Protein AF-A0A1F5NU92-F1 (afdb_monomer_lite)

Sequence (1250 aa):
MLLPKAKLKGVLAGLFALAILAWTFSSATGQTTAALSIQGDHFALNGEAKFLVLAGYFDGLDAGNVGADLDYLKSKGIDGVRVFPNWWDYSNGNFTGNERTVIDRGGGVRANRLDKLKQIAETAASKGMIVDVSFTRETVTGACTNSRPGGGSLSVMCETQYKNGVASVAAALKDNANVFYDLQNEFDGDLTRLAPSHVTDLRNRIKAADADAIISVSTASQANSGSIAAGQAQSFSLDIANVHSTAEENANRIAAIVSSAKSAGKPVYLGEPYHTDYIDDNAATSSELVRFVTEAKRAGAAAFTFHFSGSFSLDGRSLQASLGSVEQGFLNSFQASLGQIAWGIAGTGGGGGGGARVISGIVPSSAQVGATVVIRGSNLSATVQIFNSAGARSTYLGSTNASATETQFTVPADLPAGNYTIKVGPTLTDVSNAFGFVVAGTGDGDGGGAATVIARKDLGAGVFPDVTFYMGRWWVAVQQDRLLNLYSFAADLTDQKTEVSWPYNEGLAFPRLTVHENILWLAYRSDNLGGDWVRLWRLDTGAVENLGGGFGNDPVAAGFGFVTWQMDGRVRRRLLTGGPVQAIRNAMPTGISRVLPSGNVKMVDEEKYLVDGHARPWLAGSLTVAERADRGVAGFFGNNYTAPVFSLWTDSETFTPHAASNGADLYAIATWSPRSSGDTVRLATVRWSGGEDGGGGSGGDGDEGGGGGDIPPTDLVCDPLPLDDLDALAECNFWSLLAPSDFYEPPAWENPATPINFSLTGTSGIGPAYNPDLNQVLIAAHTKAGSDDLVGGVFVSADDLSLIGPVFKIDQGPIDRFAGNPKAAYSPDDNKFLIAWIDERAGDNRAHVYGRFINPDGTGSGNDFAIVTEADVFLESLIYDANNKKFVVGFSEPPGKIALKTINAAGAVSAKILAADQFGWQGHSSLAYNDSLNEYWVTYIAILSGSDTAQEDNRAFLSRVNAATLQKVGQPLQLSETRIGRNAISYTQIAYSSSDAAALAVWMERGRQEGTGIFGKSISNDISLSAELEILTPNVEPSSDQFLSPALNFNPLTGTFFLSALDNNGGVMLVELDASGYVYEIKQQLSPPAVSITPWERIFSKLIKKVLAAAYGNFNPTNVGTANGAAVLASKNYESVVATNFQSAFAQSQTPPGVNPPGGPPPPIDASELGKLISQIYTWALAAASILALLMLVLGGYLYMTAGGNAQQSGKGASFILSAIVGLCLLFGSYLILKTINPDLVNFTVRTSR

Foldseek 3Di:
DDDDPPCVVVVVVVVVVVVVVVVVVVPPPDQPFWAWAFDFQAIATVNHTDAAEEAEQAVVLLAQDLLVLLVLLVVLVHAEYEYEQLAFDCPPNDTDQDPLHQAALQLDGDVSSLVSVVVNLRSSRSSNHAYEHEYFFLSHFYDDWQFAVVTDIGRTRDLVSLLSNLLVSLLSCLVSSRYAYASWEQCVDGGRHDDLVSLLSSVVSNCVSHVRHAYAHEHDADPQQLLVLLVSCQSSVGQESEYEHELVCLLFPLLVSLLNNCNNSHAYEHPHHYEQPDDDDDRDALVSLLVSSLSCQQSQHRYYYPYYPLNSDCNSNRSVVSDDPRRVSNSNPNVVSNVVRHGNDDPLDDDADQDAWAQPDKVPLEEAQFDKIKGFTAQFDQKKWKADPVRDIDIDGFDADPRNGITIDGRHPVDDFDKIWIWTAPDPVRIHDTDIHTHDDDDDDDDDFAWAFLEKDWPAFWDQKAWEDAPQWIWIFTGDDQWTWIWTAHLRRHPIDGPDIDGAHDDDWNWEWDAFQSWIKIWTWGCVPHAGWIWIAIDPVRDIDTPGHADAPQQWYDDLQKIWGQHPQFIWMDGSVDDDIDGPGRGNARHWQYAFNVRDTDGLQQCQPQAPQFGQWEDAAQKIWTAHPQAWIFIDGRSDRVHGSDTDPSVAHWDNWYKYDPLDQKMKIWIFGPPVGRNMIMIIIIGTPDDHPDPDDDDDDDGDYDYDDDDDDDDDDDDDAPPPDPVSNVVYDDDPDDDDDDDDDDDDQPDLADWDWDQFFLFPAWAWEADFVQQKIKIWTWGDDVPAIFIKIWIAHQPFRHTPDDIDTFADDGFPDFDATKHWYAQPVLQWMKIKGWTAHDPRDFIFIKIFIAHPNRDTPDHIDGQGPAGPKYFQHWYADNVVQWIKTWIADPQAWIWIWTAHPVRDIDDIQTQDDPARHKDLKEWEQLNPQQKIKMKIKGFHDPPPPQWGFIFIWIWIARNVVSHTDDDIDTWDDTDTRFFPKHHKYWYDQPPQQWIWIWIWGARPDQAIFIKTWIQHPVRDIDDIGGQGDQPDPVHARYWAQWAWYAANLLSWIWIWTAGLQGFIKIWTHHSHSNTPDIDGNHHFPDDDDDPVCVVVVVVVSVVNSVVFDDWNWYWDAGLFGIKIWTQTPSGTITIDRDGDPRRDDDDDDDDDDDDDDDDDDDPLVVLVVVLVVLVVVLVVLLVVLVVLLVVLVVQLVPCPPVPVSVVSSVVSPVVSVVSVCVSVVVQVVLCVVPVVSNVSDDDDDD

Radius of gyration: 39.37 Å; chains: 1; bounding box: 136×90×89 Å

InterPro domains:
  IPR001547 Glycoside hydrolase, family 5 [PF00150] (68-293)
  IPR013783 Immunoglobulin-like fold [G3DSA:2.60.40.10] (358-435)
  IPR017853 Glycoside hydrolase superfamily [SSF51445] (35-306)
  IPR043993 Type IV secretion system pilin [PF18895] (1168-1233)

Structure (mmCIF, N/CA/C/O backbone):
data_AF-A0A1F5NU92-F1
#
_entry.id   AF-A0A1F5NU92-F1
#
loop_
_atom_site.group_PDB
_atom_site.id
_atom_site.type_symbol
_atom_site.label_atom_id
_atom_site.label_alt_id
_atom_site.label_comp_id
_atom_site.label_asym_id
_atom_site.label_entity_id
_atom_site.label_seq_id
_atom_site.pdbx_PDB_ins_code
_atom_site.Cartn_x
_atom_site.Cartn_y
_atom_site.Cartn_z
_atom_site.occupancy
_atom_site.B_iso_or_equiv
_atom_site.auth_seq_id
_atom_site.auth_comp_id
_atom_site.auth_asym_id
_atom_site.auth_atom_id
_atom_site.pdbx_PDB_model_num
ATOM 1 N N . MET A 1 1 ? -85.418 -16.723 -8.162 1.00 38.03 1 MET A N 1
ATOM 2 C CA . MET A 1 1 ? -85.457 -17.415 -6.849 1.00 38.03 1 MET A CA 1
ATOM 3 C C . MET A 1 1 ? -85.042 -16.424 -5.762 1.00 38.03 1 MET A C 1
ATOM 5 O O . MET A 1 1 ? -84.378 -15.453 -6.107 1.00 38.03 1 MET A O 1
ATOM 9 N N . LEU A 1 2 ? -85.492 -16.572 -4.510 1.00 33.00 2 LEU A N 1
ATOM 10 C CA . LEU A 1 2 ? -85.567 -15.454 -3.549 1.00 33.00 2 LEU A CA 1
ATOM 11 C C . LEU A 1 2 ? -84.755 -15.654 -2.254 1.00 33.00 2 LEU A C 1
ATOM 13 O O . LEU A 1 2 ? -85.016 -16.600 -1.524 1.00 33.00 2 LEU A O 1
ATOM 17 N N . LEU A 1 3 ? -83.948 -14.628 -1.927 1.00 30.08 3 LEU A N 1
ATOM 18 C CA . LEU A 1 3 ? -83.549 -14.183 -0.571 1.00 30.08 3 LEU A CA 1
ATOM 19 C C . LEU A 1 3 ? -82.649 -15.124 0.281 1.00 30.08 3 LEU A C 1
ATOM 21 O O . LEU A 1 3 ? -82.515 -16.299 -0.040 1.00 30.08 3 LEU A O 1
ATOM 25 N N . PRO A 1 4 ? -81.994 -14.619 1.362 1.00 40.25 4 PRO A N 1
ATOM 26 C CA . PRO A 1 4 ? -82.014 -13.251 1.903 1.00 40.25 4 PRO A CA 1
ATOM 27 C C . PRO A 1 4 ? -80.692 -12.460 1.775 1.00 40.25 4 PRO A C 1
ATOM 29 O O . PRO A 1 4 ? -79.593 -12.979 1.950 1.00 40.25 4 PRO A O 1
ATOM 32 N N . LYS A 1 5 ? -80.803 -11.137 1.576 1.00 37.72 5 LYS A N 1
ATOM 33 C CA . LYS A 1 5 ? -79.682 -10.184 1.384 1.00 37.72 5 LYS A CA 1
ATOM 34 C C . LYS A 1 5 ? -78.864 -9.859 2.661 1.00 37.72 5 LYS A C 1
ATOM 36 O O . LYS A 1 5 ? -78.242 -8.803 2.735 1.00 37.72 5 LYS A O 1
ATOM 41 N N . ALA A 1 6 ? -78.871 -10.723 3.677 1.00 36.25 6 ALA A N 1
ATOM 42 C CA . ALA A 1 6 ? -78.354 -10.399 5.013 1.00 36.25 6 ALA A CA 1
ATOM 43 C C . ALA A 1 6 ? -76.817 -10.467 5.139 1.00 36.25 6 ALA A C 1
ATOM 45 O O . ALA A 1 6 ? -76.218 -9.597 5.765 1.00 36.25 6 ALA A O 1
ATOM 46 N N . LYS A 1 7 ? -76.156 -11.471 4.541 1.00 36.94 7 LYS A N 1
ATOM 47 C CA . LYS A 1 7 ? -74.714 -11.715 4.776 1.00 36.94 7 LYS A CA 1
ATOM 48 C C . LYS A 1 7 ? -73.758 -10.868 3.924 1.00 36.94 7 LYS A C 1
ATOM 50 O O . LYS A 1 7 ? -72.628 -10.645 4.344 1.00 36.94 7 LYS A O 1
ATOM 55 N N . LEU A 1 8 ? -74.196 -10.341 2.775 1.00 36.84 8 LEU A N 1
ATOM 56 C CA . LEU A 1 8 ? -73.301 -9.616 1.857 1.00 36.84 8 LEU A CA 1
ATOM 57 C C . LEU A 1 8 ? -72.830 -8.256 2.411 1.00 36.84 8 LEU A C 1
ATOM 59 O O . LEU A 1 8 ? -71.722 -7.823 2.106 1.00 36.84 8 LEU A O 1
ATOM 63 N N . LYS A 1 9 ? -73.624 -7.609 3.280 1.00 34.50 9 LYS A N 1
ATOM 64 C CA . LYS A 1 9 ? -73.207 -6.371 3.962 1.00 34.50 9 LYS A CA 1
ATOM 65 C C . LYS A 1 9 ? -72.082 -6.595 4.980 1.00 34.50 9 LYS A C 1
ATOM 67 O O . LYS A 1 9 ? -71.268 -5.700 5.150 1.00 34.50 9 LYS A O 1
ATOM 72 N N . GLY A 1 10 ? -72.008 -7.767 5.618 1.00 35.59 10 GLY A N 1
ATOM 73 C CA . GLY A 1 10 ? -70.975 -8.060 6.619 1.00 35.59 10 GLY A CA 1
ATOM 74 C C . GLY A 1 10 ? -69.571 -8.166 6.020 1.00 35.59 10 GLY A C 1
ATOM 75 O O . GLY A 1 10 ? -68.629 -7.611 6.570 1.00 35.59 10 GLY A O 1
ATOM 76 N N . VAL A 1 11 ? -69.436 -8.818 4.860 1.00 41.94 11 VAL A N 1
ATOM 77 C CA . VAL A 1 11 ? -68.130 -9.023 4.204 1.00 41.94 11 VAL A CA 1
ATOM 78 C C . VAL A 1 11 ? -67.582 -7.717 3.616 1.00 41.94 11 VAL A C 1
ATOM 80 O O . VAL A 1 11 ? -66.415 -7.396 3.816 1.00 41.94 11 VAL A O 1
ATOM 83 N N . LEU A 1 12 ? -68.431 -6.919 2.957 1.00 38.25 12 LEU A N 1
ATOM 84 C CA . LEU A 1 12 ? -68.036 -5.608 2.427 1.00 38.25 12 LEU A CA 1
ATOM 85 C C . LEU A 1 12 ? -67.751 -4.582 3.535 1.00 38.25 12 LEU A C 1
ATOM 87 O O . LEU A 1 12 ? -66.802 -3.814 3.406 1.00 38.25 12 LEU A O 1
ATOM 91 N N . ALA A 1 13 ? -68.502 -4.604 4.644 1.00 37.59 13 ALA A N 1
ATOM 92 C CA . ALA A 1 13 ? -68.180 -3.789 5.815 1.00 37.59 13 ALA A CA 1
ATOM 93 C C . ALA A 1 13 ? -66.866 -4.229 6.481 1.00 37.59 13 ALA A C 1
ATOM 95 O O . ALA A 1 13 ? -66.087 -3.374 6.879 1.00 37.59 13 ALA A O 1
ATOM 96 N N . GLY A 1 14 ? -66.583 -5.536 6.554 1.00 36.84 14 GLY A N 1
ATOM 97 C CA . GLY A 1 14 ? -65.318 -6.057 7.083 1.00 36.84 14 GLY A CA 1
ATOM 98 C C . GLY A 1 14 ? -64.101 -5.634 6.256 1.00 36.84 14 GLY A C 1
ATOM 99 O O . GLY A 1 14 ? -63.097 -5.214 6.823 1.00 36.84 14 GLY A O 1
ATOM 100 N N . LEU A 1 15 ? -64.203 -5.672 4.923 1.00 39.50 15 LEU A N 1
ATOM 101 C CA . LEU A 1 15 ? -63.127 -5.229 4.029 1.00 39.50 15 LEU A CA 1
ATOM 102 C C . LEU A 1 15 ? -62.901 -3.709 4.085 1.00 39.50 15 LEU A C 1
ATOM 104 O O . LEU A 1 15 ? -61.753 -3.277 4.137 1.00 39.50 15 LEU A O 1
ATOM 108 N N . PHE A 1 16 ? -63.963 -2.897 4.162 1.00 38.12 16 PHE A N 1
ATOM 109 C CA . PHE A 1 16 ? -63.811 -1.451 4.383 1.00 38.12 16 PHE A CA 1
ATOM 110 C C . PHE A 1 16 ? -63.304 -1.114 5.793 1.00 38.12 16 PHE A C 1
ATOM 112 O O . PHE A 1 16 ? -62.511 -0.192 5.940 1.00 38.12 16 PHE A O 1
ATOM 119 N N . ALA A 1 17 ? -63.698 -1.867 6.824 1.00 37.91 17 ALA A N 1
ATOM 120 C CA . ALA A 1 17 ? -63.180 -1.685 8.179 1.00 37.91 17 ALA A CA 1
ATOM 121 C C . ALA A 1 17 ? -61.688 -2.043 8.276 1.00 37.91 17 ALA A C 1
ATOM 123 O O . ALA A 1 17 ? -60.946 -1.322 8.930 1.00 37.91 17 ALA A O 1
ATOM 124 N N . LEU A 1 18 ? -61.229 -3.094 7.587 1.00 38.69 18 LEU A N 1
ATOM 125 C CA . LEU A 1 18 ? -59.803 -3.426 7.484 1.00 38.69 18 LEU A CA 1
ATOM 126 C C . LEU A 1 18 ? -59.014 -2.370 6.699 1.00 38.69 18 LEU A C 1
ATOM 128 O O . LEU A 1 18 ? -57.937 -1.984 7.140 1.00 38.69 18 LEU A O 1
ATOM 132 N N . ALA A 1 19 ? -59.563 -1.850 5.596 1.00 39.00 19 ALA A N 1
ATOM 133 C CA . ALA A 1 19 ? -58.947 -0.745 4.858 1.00 39.00 19 ALA A CA 1
ATOM 134 C C . ALA A 1 19 ? -58.851 0.543 5.701 1.00 39.00 19 ALA A C 1
ATOM 136 O O . ALA A 1 19 ? -57.847 1.245 5.632 1.00 39.00 19 ALA A O 1
ATOM 137 N N . ILE A 1 20 ? -59.859 0.833 6.532 1.00 37.16 20 ILE A N 1
ATOM 138 C CA . ILE A 1 20 ? -59.847 1.988 7.439 1.00 37.16 20 ILE A CA 1
ATOM 139 C C . ILE A 1 20 ? -58.898 1.756 8.623 1.00 37.16 20 ILE A C 1
ATOM 141 O O . ILE A 1 20 ? -58.135 2.664 8.933 1.00 37.16 20 ILE A O 1
ATOM 145 N N . LEU A 1 21 ? -58.846 0.560 9.229 1.00 35.28 21 LEU A N 1
ATOM 146 C CA . LEU A 1 21 ? -57.849 0.246 10.267 1.00 35.28 21 LEU A CA 1
ATOM 147 C C . LEU A 1 21 ? -56.412 0.378 9.737 1.00 35.28 21 LEU A C 1
ATOM 149 O O . LEU A 1 21 ? -55.554 0.917 10.434 1.00 35.28 21 LEU A O 1
ATOM 153 N N . ALA A 1 22 ? -56.167 -0.050 8.495 1.00 35.72 22 ALA A N 1
ATOM 154 C CA . ALA A 1 22 ? -54.885 0.121 7.812 1.00 35.72 22 ALA A CA 1
ATOM 155 C C . ALA A 1 22 ? -54.538 1.591 7.493 1.00 35.72 22 ALA A C 1
ATOM 157 O O . ALA A 1 22 ? -53.385 1.884 7.198 1.00 35.72 22 ALA A O 1
ATOM 158 N N . TRP A 1 23 ? -55.501 2.518 7.576 1.00 28.88 23 TRP A N 1
ATOM 159 C CA . TRP A 1 23 ? -55.280 3.962 7.423 1.00 28.88 23 TRP A CA 1
ATOM 160 C C . TRP A 1 23 ? -55.192 4.696 8.773 1.00 28.88 23 TRP A C 1
ATOM 162 O O . TRP A 1 23 ? -54.398 5.622 8.9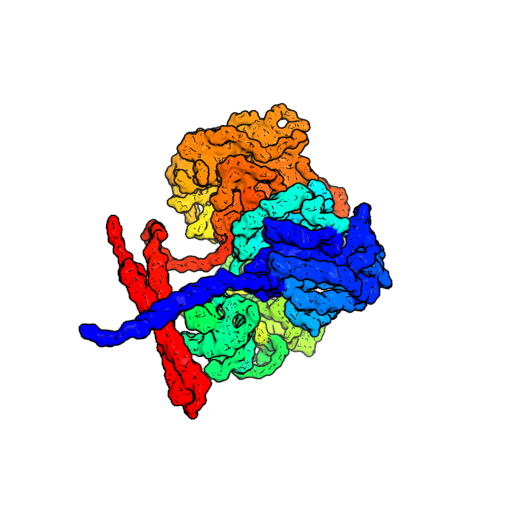27 1.00 28.88 23 TRP A O 1
ATOM 172 N N . THR A 1 24 ? -55.941 4.262 9.793 1.00 31.97 24 THR A N 1
ATOM 173 C CA . THR A 1 24 ? -55.919 4.887 11.131 1.00 31.97 24 THR A CA 1
ATOM 174 C C . THR A 1 24 ? -54.679 4.544 11.959 1.00 31.97 24 THR A C 1
ATOM 176 O O . THR A 1 24 ? -54.427 5.213 12.955 1.00 31.97 24 THR A O 1
ATOM 179 N N . PHE A 1 25 ? -53.872 3.558 11.554 1.00 35.47 25 PHE A N 1
ATOM 180 C CA . PHE A 1 25 ? -52.541 3.333 12.140 1.00 35.47 25 PHE A CA 1
ATOM 181 C C . PHE A 1 25 ? -51.429 4.207 11.530 1.00 35.47 25 PHE A C 1
ATOM 183 O O . PHE A 1 25 ? -50.314 4.207 12.042 1.00 35.47 25 PHE A O 1
ATOM 190 N N . SER A 1 26 ? -51.736 5.034 10.523 1.00 37.22 26 SER A N 1
ATOM 191 C CA . SER A 1 26 ? -50.822 6.051 9.970 1.00 37.22 26 SER A CA 1
ATOM 192 C C . SER A 1 26 ? -51.185 7.480 10.402 1.00 37.22 26 SER A C 1
ATOM 194 O O . SER A 1 26 ? -50.993 8.432 9.653 1.00 37.22 26 SER A O 1
ATOM 196 N N . SER A 1 27 ? -51.749 7.650 11.603 1.00 36.00 27 SER A N 1
ATOM 197 C CA . SER A 1 27 ? -51.990 8.976 12.209 1.00 36.00 27 SER A CA 1
ATOM 198 C C . SER A 1 27 ? -52.009 8.955 13.749 1.00 36.00 27 SER A C 1
ATOM 200 O O . SER A 1 27 ? -52.736 9.708 14.394 1.00 36.00 27 SER A O 1
ATOM 202 N N . ALA A 1 28 ? -51.154 8.123 14.352 1.00 30.98 28 ALA A N 1
ATOM 203 C CA . ALA A 1 28 ? -50.832 8.170 15.779 1.00 30.98 28 ALA A CA 1
ATOM 204 C C . ALA A 1 28 ? -49.391 8.671 15.986 1.00 30.98 28 ALA A C 1
ATOM 206 O O . ALA A 1 28 ? -48.494 7.897 16.310 1.00 30.98 28 ALA A O 1
ATOM 207 N N . THR A 1 29 ? -49.161 9.975 15.801 1.00 37.66 29 THR A N 1
ATOM 208 C CA . THR A 1 29 ? -47.882 10.630 16.132 1.00 37.66 29 THR A CA 1
ATOM 209 C C . THR A 1 29 ? -47.733 10.795 17.646 1.00 37.66 29 THR A C 1
ATOM 211 O O . THR A 1 29 ? -47.748 11.909 18.172 1.00 37.66 29 THR A O 1
ATOM 214 N N . GLY A 1 30 ? -47.593 9.681 18.364 1.00 34.56 30 GLY A N 1
ATOM 215 C CA . GLY A 1 30 ? -46.879 9.716 19.635 1.00 34.56 30 GLY A CA 1
ATOM 216 C C . GLY A 1 30 ? -45.428 10.085 19.338 1.00 34.56 30 GLY A C 1
ATOM 217 O O . GLY A 1 30 ? -44.825 9.481 18.452 1.00 34.56 30 GLY A O 1
ATOM 218 N N . GLN A 1 31 ? -44.873 11.084 20.029 1.00 40.94 31 GLN A N 1
ATOM 219 C CA . GLN A 1 31 ? -43.441 11.366 19.929 1.00 40.94 31 GLN A CA 1
ATOM 220 C C . GLN A 1 31 ? -42.677 10.145 20.442 1.00 40.94 31 GLN A C 1
ATOM 222 O O . GLN A 1 31 ? -42.622 9.899 21.645 1.00 40.94 31 GLN A O 1
ATOM 227 N N . THR A 1 32 ? -42.070 9.395 19.526 1.00 50.41 32 THR A N 1
ATOM 228 C CA . THR A 1 32 ? -40.971 8.492 19.853 1.00 50.41 32 THR A CA 1
ATOM 229 C C . THR A 1 32 ? -39.800 9.368 20.279 1.00 50.41 32 THR A C 1
ATOM 231 O O . THR A 1 32 ? -39.083 9.915 19.438 1.00 50.41 32 THR A O 1
ATOM 234 N N . THR A 1 33 ? -39.666 9.565 21.589 1.00 65.94 33 THR A N 1
ATOM 235 C CA . THR A 1 33 ? -38.483 10.160 22.216 1.00 65.94 33 THR A CA 1
ATOM 236 C C . THR A 1 33 ? -37.234 9.486 21.671 1.00 65.94 33 THR A C 1
ATOM 238 O O . THR A 1 33 ? -37.219 8.257 21.576 1.00 65.94 33 THR A O 1
ATOM 241 N N . ALA A 1 34 ? -36.215 10.272 21.318 1.00 79.56 34 ALA A N 1
ATOM 242 C CA . ALA A 1 34 ? -34.976 9.725 20.778 1.00 79.56 34 ALA A CA 1
ATOM 243 C C . ALA A 1 34 ? -34.422 8.609 21.685 1.00 79.56 34 ALA A C 1
ATOM 245 O O . ALA A 1 34 ? -34.300 8.796 22.895 1.00 79.56 34 ALA A O 1
ATOM 246 N N . ALA A 1 35 ? -34.096 7.466 21.090 1.00 87.44 35 ALA A N 1
ATOM 247 C CA . ALA A 1 35 ? -33.444 6.349 21.759 1.00 87.44 35 ALA A CA 1
ATOM 248 C C . ALA A 1 35 ? -32.201 5.954 20.957 1.00 87.44 35 ALA A C 1
ATOM 250 O O . ALA A 1 35 ? -32.307 5.566 19.792 1.00 87.44 35 ALA A O 1
ATOM 251 N N . LEU A 1 36 ? -31.028 6.087 21.568 1.00 94.56 36 LEU A N 1
ATOM 252 C CA . LEU A 1 36 ? -29.756 5.650 21.019 1.00 94.56 36 LEU A CA 1
ATOM 253 C C . LEU A 1 36 ? -29.513 4.189 21.407 1.00 94.56 36 LEU A C 1
ATOM 255 O O . LEU A 1 36 ? -29.815 3.752 22.513 1.00 94.56 36 LEU A O 1
ATOM 259 N N . SER A 1 37 ? -28.962 3.429 20.473 1.00 93.88 37 SER A N 1
ATOM 260 C CA . SER A 1 37 ? -28.581 2.032 20.648 1.00 93.88 37 SER A CA 1
ATOM 261 C C . SER A 1 37 ? -27.378 1.718 19.759 1.00 93.88 37 SER A C 1
ATOM 263 O O . SER A 1 37 ? -27.001 2.526 18.905 1.00 93.88 37 SER A O 1
ATOM 265 N N . ILE A 1 38 ? -26.766 0.552 19.952 1.00 93.56 38 ILE A N 1
ATOM 266 C CA . ILE A 1 38 ? -25.633 0.082 19.149 1.00 93.56 38 ILE A CA 1
ATOM 267 C C . ILE A 1 38 ? -26.039 -1.188 18.404 1.00 93.56 38 ILE A C 1
ATOM 269 O O . ILE A 1 38 ? -26.619 -2.105 18.986 1.00 93.56 38 ILE A O 1
ATOM 273 N N . GLN A 1 39 ? -25.727 -1.236 17.111 1.00 88.56 39 GLN A N 1
ATOM 274 C CA . GLN A 1 39 ? -25.962 -2.373 16.226 1.00 88.56 39 GLN A CA 1
ATOM 275 C C . GLN A 1 39 ? -24.635 -2.724 15.543 1.00 88.56 39 GLN A C 1
ATOM 277 O O . GLN A 1 39 ? -24.264 -2.135 14.532 1.00 88.56 39 GLN A O 1
ATOM 282 N N . GLY A 1 40 ? -23.881 -3.655 16.135 1.00 87.44 40 GLY A N 1
ATOM 283 C CA . GLY A 1 40 ? -22.521 -3.974 15.689 1.00 87.44 40 GLY A CA 1
ATOM 284 C C . GLY A 1 40 ? -21.568 -2.793 15.895 1.00 87.44 40 GLY A C 1
ATOM 285 O O . GLY A 1 40 ? -21.466 -2.260 16.996 1.00 87.44 40 GLY A O 1
ATOM 286 N N . ASP A 1 41 ? -20.891 -2.374 14.830 1.00 87.06 41 ASP A N 1
ATOM 287 C CA . ASP A 1 41 ? -20.023 -1.193 14.771 1.00 87.06 41 ASP A CA 1
ATOM 288 C C . ASP A 1 41 ? -20.764 0.093 14.340 1.00 87.06 41 ASP A C 1
ATOM 290 O O . ASP A 1 41 ? -20.130 1.089 13.998 1.00 87.06 41 ASP A O 1
ATOM 294 N N . HIS A 1 42 ? -22.101 0.091 14.349 1.00 88.81 42 HIS A N 1
ATOM 295 C CA . HIS A 1 42 ? -22.941 1.225 13.955 1.00 88.81 42 HIS A CA 1
ATOM 296 C C . HIS A 1 42 ? -23.778 1.739 15.143 1.00 88.81 42 HIS A C 1
ATOM 298 O O . HIS A 1 42 ? -24.272 0.958 15.962 1.00 88.81 42 HIS A O 1
ATOM 304 N N . PHE A 1 43 ? -23.999 3.056 15.219 1.00 93.88 43 PHE A N 1
ATOM 305 C CA . PHE A 1 43 ? -25.062 3.617 16.059 1.00 93.88 43 PHE A CA 1
ATOM 306 C C . PHE A 1 43 ? -26.420 3.431 15.383 1.00 93.88 43 PHE A C 1
ATOM 308 O O . PHE A 1 43 ? -26.536 3.553 14.162 1.00 93.88 43 PHE A O 1
ATOM 315 N N . ALA A 1 44 ? -27.457 3.197 16.184 1.00 91.00 44 ALA A N 1
ATOM 316 C CA . ALA A 1 44 ? -28.835 3.150 15.724 1.00 91.00 44 ALA A CA 1
ATOM 317 C C . ALA A 1 44 ? -29.737 4.059 16.563 1.00 91.00 44 ALA A C 1
ATOM 319 O O . ALA A 1 44 ? -29.834 3.918 17.784 1.00 91.00 44 ALA A O 1
ATOM 320 N N . LEU A 1 45 ? -30.409 4.985 15.881 1.00 91.25 45 LEU A N 1
ATOM 321 C CA . LEU A 1 45 ? -31.310 5.977 16.452 1.00 91.25 45 LEU A CA 1
ATOM 322 C C . LEU A 1 45 ? -32.752 5.528 16.204 1.00 91.25 45 LEU A C 1
ATOM 324 O O . LEU A 1 45 ? -33.153 5.297 15.067 1.00 91.25 45 LEU A O 1
ATOM 328 N N . ASN A 1 46 ? -33.529 5.367 17.273 1.00 88.06 46 ASN A N 1
ATOM 329 C CA . ASN A 1 46 ? -34.885 4.802 17.256 1.00 88.06 46 ASN A CA 1
ATOM 330 C C . ASN A 1 46 ? -34.966 3.395 16.619 1.00 88.06 46 ASN A C 1
ATOM 332 O O . ASN A 1 46 ? -36.021 2.983 16.141 1.00 88.06 46 ASN A O 1
ATOM 336 N N . GLY A 1 47 ? -33.853 2.653 16.629 1.00 85.06 47 GLY A N 1
ATOM 337 C CA . GLY A 1 47 ? -33.719 1.324 16.026 1.00 85.06 47 GLY A CA 1
ATOM 338 C C . GLY A 1 47 ? -33.225 1.311 14.574 1.00 85.06 47 GLY A C 1
ATOM 339 O O . GLY A 1 47 ? -32.848 0.243 14.095 1.00 85.06 47 GLY A O 1
ATOM 340 N N . GLU A 1 48 ? -33.152 2.458 13.893 1.00 88.06 48 GLU A N 1
ATOM 341 C CA . GLU A 1 48 ? -32.563 2.570 12.553 1.00 88.06 48 GLU A CA 1
ATOM 342 C C . GLU A 1 48 ? -31.072 2.911 12.652 1.00 88.06 48 GLU A C 1
ATOM 344 O O . GLU A 1 48 ? -30.700 3.921 13.254 1.00 88.06 48 GLU A O 1
ATOM 349 N N . ALA A 1 49 ? -30.204 2.086 12.058 1.00 90.75 49 ALA A N 1
ATOM 350 C CA . ALA A 1 49 ? -28.779 2.388 11.958 1.00 90.75 49 ALA A CA 1
ATOM 351 C C . ALA A 1 49 ? -28.572 3.720 11.213 1.00 90.75 49 ALA A C 1
ATOM 353 O O . ALA A 1 49 ? -29.056 3.883 10.090 1.00 90.75 49 ALA A O 1
ATOM 354 N N . LYS A 1 50 ? -27.832 4.667 11.806 1.00 92.44 50 LYS A N 1
ATOM 355 C CA . LYS A 1 50 ? -27.577 5.981 11.197 1.00 92.44 50 LYS A CA 1
ATOM 356 C C . LYS A 1 50 ? -26.192 6.542 11.538 1.00 92.44 50 LYS A C 1
ATOM 358 O O . LYS A 1 50 ? -25.813 6.577 12.703 1.00 92.44 50 LYS A O 1
ATOM 363 N N . PHE A 1 51 ? -25.487 7.059 10.526 1.00 96.00 51 PHE A N 1
ATOM 364 C CA . PHE A 1 51 ? -24.298 7.895 10.713 1.00 96.00 51 PHE A CA 1
ATOM 365 C C . PHE A 1 51 ? -24.700 9.224 11.357 1.00 96.00 51 PHE A C 1
ATOM 367 O O . PHE A 1 51 ? -25.448 9.994 10.745 1.00 96.00 51 PHE A O 1
ATOM 374 N N . LEU A 1 52 ? -24.230 9.486 12.575 1.00 96.69 52 LEU A N 1
ATOM 375 C CA . LEU A 1 52 ? -24.652 10.654 13.349 1.00 96.69 52 LEU A CA 1
ATOM 376 C C . LEU A 1 52 ? -23.636 11.791 13.219 1.00 96.69 52 LEU A C 1
ATOM 378 O O . LEU A 1 52 ? -22.482 11.649 13.620 1.00 96.69 52 LEU A O 1
ATOM 382 N N . VAL A 1 53 ? -24.077 12.942 12.707 1.00 97.38 53 VAL A N 1
ATOM 383 C CA . VAL A 1 53 ? -23.288 14.181 12.773 1.00 97.38 53 VAL A CA 1
ATOM 384 C C . VAL A 1 53 ? -23.728 14.963 14.002 1.00 97.38 53 VAL A C 1
ATOM 386 O O . VAL A 1 53 ? -24.871 15.420 14.071 1.00 97.38 53 VAL A O 1
ATOM 389 N N . LEU A 1 54 ? -22.840 15.094 14.982 1.00 97.62 54 LEU A N 1
ATOM 390 C CA . LEU A 1 54 ? -23.049 15.914 16.173 1.00 97.62 54 LEU A CA 1
ATOM 391 C C . LEU A 1 54 ? -22.474 17.315 15.933 1.00 97.62 54 LEU A C 1
ATOM 393 O O . LEU A 1 54 ? -21.666 17.513 15.029 1.00 97.62 54 LEU A O 1
ATOM 397 N N . ALA A 1 55 ? -22.869 18.289 16.747 1.00 95.38 55 ALA A N 1
ATOM 398 C CA . ALA A 1 55 ? -22.218 19.595 16.805 1.00 95.38 55 ALA A CA 1
ATOM 399 C C . ALA A 1 55 ? -21.597 19.846 18.183 1.00 95.38 55 ALA A C 1
ATOM 401 O O . ALA A 1 55 ? -22.143 19.433 19.210 1.00 95.38 55 ALA A O 1
ATOM 402 N N . GLY A 1 56 ? -20.485 20.578 18.198 1.00 93.25 56 GLY A N 1
ATOM 403 C CA . GLY A 1 56 ? -19.938 21.171 19.410 1.00 93.25 56 GLY A CA 1
ATOM 404 C C . GLY A 1 56 ? -20.969 22.066 20.101 1.00 93.25 56 GLY A C 1
ATOM 405 O O . GLY A 1 56 ? -21.552 22.963 19.488 1.00 93.25 56 GLY A O 1
ATOM 406 N N . TYR A 1 57 ? -21.220 21.791 21.377 1.00 94.25 57 TYR A N 1
ATOM 407 C CA . TYR A 1 57 ? -22.098 22.571 22.248 1.00 94.25 57 TYR A CA 1
ATOM 408 C C . TYR A 1 57 ? -21.521 22.553 23.672 1.00 94.25 57 TYR A C 1
ATOM 410 O O . TYR A 1 57 ? -22.230 22.329 24.654 1.00 94.25 57 TYR A O 1
ATOM 418 N N . PHE A 1 58 ? -20.197 22.733 23.761 1.00 90.88 58 PHE A N 1
ATOM 419 C CA . PHE A 1 58 ? -19.386 22.492 24.959 1.00 90.88 58 PHE A CA 1
ATOM 420 C C . PHE A 1 58 ? -19.883 23.323 26.148 1.00 90.88 58 PHE A C 1
ATOM 422 O O . PHE A 1 58 ? -20.211 22.755 27.190 1.00 90.88 58 PHE A O 1
ATOM 429 N N . ASP A 1 59 ? -20.091 24.630 25.937 1.00 89.38 59 ASP A N 1
ATOM 430 C CA . ASP A 1 59 ? -20.712 25.557 26.897 1.00 89.38 59 ASP A CA 1
ATOM 431 C C . ASP A 1 59 ? -22.262 25.579 26.830 1.00 89.38 59 ASP A C 1
ATOM 433 O O . ASP A 1 59 ? -22.930 26.548 27.194 1.00 89.38 59 ASP A O 1
ATOM 437 N N . GLY A 1 60 ? -22.893 24.495 26.364 1.00 90.88 60 GLY A N 1
ATOM 438 C CA . GLY A 1 60 ? -24.352 24.389 26.207 1.00 90.88 60 GLY A CA 1
ATOM 439 C C . GLY A 1 60 ? -25.151 24.607 27.502 1.00 90.88 60 GLY A C 1
ATOM 440 O O . GLY A 1 60 ? -26.338 24.944 27.466 1.00 90.88 60 GLY A O 1
ATOM 441 N N . LEU A 1 61 ? -24.503 24.470 28.663 1.00 91.75 61 LEU A N 1
ATOM 442 C CA . LEU A 1 61 ? -25.092 24.772 29.969 1.00 91.75 61 LEU A CA 1
ATOM 443 C C . LEU A 1 61 ? -25.309 26.274 30.213 1.00 91.75 61 LEU A C 1
ATOM 445 O O . LEU A 1 61 ? -26.197 26.619 30.992 1.00 91.75 61 LEU A O 1
ATOM 449 N N . ASP A 1 62 ? -24.575 27.160 29.538 1.00 88.88 62 ASP A N 1
ATOM 450 C CA . ASP A 1 62 ? -24.787 28.614 29.602 1.00 88.88 62 ASP A CA 1
ATOM 451 C C . ASP A 1 62 ? -25.483 29.184 28.363 1.00 88.88 62 ASP A C 1
ATOM 453 O O . ASP A 1 62 ? -25.732 30.387 28.282 1.00 88.88 62 ASP A O 1
ATOM 457 N N . ALA A 1 63 ? -25.922 28.324 27.441 1.00 89.12 63 ALA A N 1
ATOM 458 C CA . ALA A 1 63 ? -26.757 28.720 26.316 1.00 89.12 63 ALA A CA 1
ATOM 459 C C . ALA A 1 63 ? -28.079 29.372 26.764 1.00 89.12 63 ALA A C 1
ATOM 461 O O . ALA A 1 63 ? -28.876 28.782 27.515 1.00 89.12 63 ALA A O 1
ATOM 462 N N . GLY A 1 64 ? -28.345 30.573 26.237 1.00 85.94 64 GLY A N 1
ATOM 463 C CA . GLY A 1 64 ? -29.516 31.376 26.597 1.00 85.94 64 GLY A CA 1
ATOM 464 C C . GLY A 1 64 ? -30.848 30.761 26.160 1.00 85.94 64 GLY A C 1
ATOM 465 O O . GLY A 1 64 ? -31.854 30.919 26.852 1.00 85.94 64 GLY A O 1
ATOM 466 N N . ASN A 1 65 ? -30.869 30.018 25.046 1.00 92.00 65 ASN A N 1
ATOM 467 C CA . ASN A 1 65 ? -32.062 29.315 24.568 1.00 92.00 65 ASN A CA 1
ATOM 468 C C . ASN A 1 65 ? -31.717 27.998 23.849 1.00 92.00 65 ASN A C 1
ATOM 470 O O . ASN A 1 65 ? -31.735 27.911 22.622 1.00 92.00 65 ASN A O 1
ATOM 474 N N . VAL A 1 66 ? -31.500 26.952 24.652 1.00 94.12 66 VAL A N 1
ATOM 475 C CA . VAL A 1 66 ? -31.274 25.557 24.219 1.00 94.12 66 VAL A CA 1
ATOM 476 C C . VAL A 1 66 ? -32.322 25.068 23.211 1.00 94.12 66 VAL A C 1
ATOM 478 O O . VAL A 1 66 ? -31.990 24.339 22.280 1.00 94.12 66 VAL A O 1
ATOM 481 N N . GLY A 1 67 ? -33.586 25.483 23.356 1.00 95.00 67 GLY A N 1
ATOM 482 C CA . GLY A 1 67 ? -34.648 25.120 22.416 1.00 95.00 67 GLY A CA 1
ATOM 483 C C . GLY A 1 67 ? -34.367 25.636 21.006 1.00 95.00 67 GLY A C 1
ATOM 484 O O . GLY A 1 67 ? -34.370 24.849 20.061 1.00 95.00 67 GLY A O 1
ATOM 485 N N . ALA A 1 68 ? -34.070 26.933 20.887 1.00 94.56 68 ALA A N 1
ATOM 486 C CA . ALA A 1 68 ? -33.795 27.588 19.610 1.00 94.56 68 ALA A CA 1
ATOM 487 C C . ALA A 1 68 ? -32.466 27.143 18.978 1.00 94.56 68 ALA A C 1
ATOM 489 O O . ALA A 1 68 ? -32.415 26.955 17.764 1.00 94.56 68 ALA A O 1
ATOM 490 N N . ASP A 1 69 ? -31.417 26.933 19.778 1.00 95.62 69 ASP A N 1
ATOM 491 C CA . ASP A 1 69 ? -30.127 26.441 19.278 1.00 95.62 69 ASP A CA 1
ATOM 492 C C . ASP A 1 69 ? -30.254 25.023 18.697 1.00 95.62 69 ASP A C 1
ATOM 494 O O . ASP A 1 69 ? -29.769 24.756 17.596 1.00 95.62 69 ASP A O 1
ATOM 498 N N . LEU A 1 70 ? -30.962 24.122 19.391 1.00 96.75 70 LEU A N 1
ATOM 499 C CA . LEU A 1 70 ? -31.198 22.760 18.907 1.00 96.75 70 LEU A CA 1
ATOM 500 C C . LEU A 1 70 ? -32.187 22.717 17.728 1.00 96.75 70 LEU A C 1
ATOM 502 O O . LEU A 1 70 ? -32.015 21.887 16.839 1.00 96.75 70 LEU A O 1
ATOM 506 N N . ASP A 1 71 ? -33.178 23.617 17.658 1.00 96.50 71 ASP A N 1
ATOM 507 C CA . ASP A 1 71 ? -34.009 23.782 16.450 1.00 96.50 71 ASP A CA 1
ATOM 508 C C . ASP A 1 71 ? -33.176 24.254 15.249 1.00 96.50 71 ASP A C 1
ATOM 510 O O . ASP A 1 71 ? -33.316 23.713 14.149 1.00 96.50 71 ASP A O 1
ATOM 514 N N . TYR A 1 72 ? -32.268 25.216 15.452 1.00 95.88 72 TYR A N 1
ATOM 515 C CA . TYR A 1 72 ? -31.352 25.670 14.408 1.00 95.88 72 TYR A CA 1
ATOM 516 C C . TYR A 1 72 ? -30.452 24.525 13.929 1.00 95.88 72 TYR A C 1
ATOM 518 O O . TYR A 1 72 ? -30.436 24.238 12.732 1.00 95.88 72 TYR A O 1
ATOM 526 N N . LEU A 1 73 ? -29.772 23.816 14.837 1.00 96.56 73 LEU A N 1
ATOM 527 C CA . LEU A 1 73 ? -28.920 22.674 14.488 1.00 96.56 73 LEU A CA 1
ATOM 528 C C . LEU A 1 73 ? -29.706 21.571 13.762 1.00 96.56 73 LEU A C 1
ATOM 530 O O . LEU A 1 73 ? -29.271 21.106 12.704 1.00 96.56 73 LEU A O 1
ATOM 534 N N . LYS A 1 74 ? -30.899 21.198 14.247 1.00 96.00 74 LYS A N 1
ATOM 535 C CA . LYS A 1 74 ? -31.721 20.172 13.584 1.00 96.00 74 LYS A CA 1
ATOM 536 C C . LYS A 1 74 ? -32.187 20.612 12.195 1.00 96.00 74 LYS A C 1
ATOM 538 O O . LYS A 1 74 ? -32.232 19.783 11.288 1.00 96.00 74 LYS A O 1
ATOM 543 N N . SER A 1 75 ? -32.435 21.910 11.982 1.00 95.75 75 SER A N 1
ATOM 544 C CA . SER A 1 75 ? -32.746 22.470 10.654 1.00 95.75 75 SER A CA 1
ATOM 545 C C . SER A 1 75 ? -31.586 22.384 9.647 1.00 95.75 75 SER A C 1
ATOM 547 O O . SER A 1 75 ? -31.818 22.499 8.445 1.00 95.75 75 SER A O 1
ATOM 549 N N . LYS A 1 76 ? -30.352 22.156 10.123 1.00 95.50 76 LYS A N 1
ATOM 550 C CA . LYS A 1 76 ? -29.149 21.902 9.311 1.00 95.50 76 LYS A CA 1
ATOM 551 C C . LYS A 1 76 ? -28.841 20.411 9.126 1.00 95.50 76 LYS A C 1
ATOM 553 O O . LYS A 1 76 ? -27.836 20.072 8.518 1.00 95.50 76 LYS A O 1
ATOM 558 N N . GLY A 1 77 ? -29.678 19.516 9.656 1.00 94.44 77 GLY A N 1
ATOM 559 C CA . GLY A 1 77 ? -29.457 18.070 9.583 1.00 94.44 77 GLY A CA 1
ATOM 560 C C . GLY A 1 77 ? -28.488 17.509 10.630 1.00 94.44 77 GLY A C 1
ATOM 561 O O . GLY A 1 77 ? -28.080 16.360 10.495 1.00 94.44 77 GLY A O 1
ATOM 562 N N . ILE A 1 78 ? -28.138 18.279 11.667 1.00 97.19 78 ILE A N 1
ATOM 563 C CA . ILE A 1 78 ? -27.361 17.790 12.817 1.00 97.19 78 ILE A CA 1
ATOM 564 C C . ILE A 1 78 ? -28.232 16.852 13.671 1.00 97.19 78 ILE A C 1
ATOM 566 O O . ILE A 1 78 ? -29.415 17.111 13.911 1.00 97.19 78 ILE A O 1
ATOM 570 N N . ASP A 1 79 ? -27.651 15.753 14.146 1.00 97.06 79 ASP A N 1
ATOM 571 C CA . ASP A 1 79 ? -28.342 14.683 14.873 1.00 97.06 79 ASP A CA 1
ATOM 572 C C . ASP A 1 79 ? -28.079 14.651 16.379 1.00 97.06 79 ASP A C 1
ATOM 574 O O . ASP A 1 79 ? -28.792 13.955 17.100 1.00 97.06 79 ASP A O 1
ATOM 578 N N . GLY A 1 80 ? -27.127 15.428 16.882 1.00 97.19 80 GLY A N 1
ATOM 579 C CA . GLY A 1 80 ? -26.878 15.524 18.315 1.00 97.19 80 GLY A CA 1
ATOM 580 C C . GLY A 1 80 ? -25.917 16.639 18.688 1.00 97.19 80 GLY A C 1
ATOM 581 O O . GLY A 1 80 ? -25.488 17.416 17.835 1.00 97.19 80 GLY A O 1
ATOM 582 N N . VAL A 1 81 ? -25.586 16.718 19.972 1.00 97.94 81 VAL A N 1
ATOM 583 C CA . VAL A 1 81 ? -24.650 17.711 20.513 1.00 97.94 81 VAL A CA 1
ATOM 584 C C . VAL A 1 81 ? -23.675 17.092 21.509 1.00 97.94 81 VAL A C 1
ATOM 586 O O . VAL A 1 81 ? -24.056 16.197 22.260 1.00 97.94 81 VAL A O 1
ATOM 589 N N . ARG A 1 82 ? -22.438 17.599 21.527 1.00 97.38 82 ARG A N 1
ATOM 590 C CA . ARG A 1 82 ? -21.394 17.262 22.507 1.00 97.38 82 ARG A CA 1
ATOM 591 C C . ARG A 1 82 ? -21.309 18.364 23.561 1.00 97.38 82 ARG A C 1
ATOM 593 O O . ARG A 1 82 ? -21.072 19.521 23.217 1.00 97.38 82 ARG A O 1
ATOM 600 N N . VAL A 1 83 ? -21.585 18.016 24.820 1.00 96.06 83 VAL A N 1
ATOM 601 C CA . VAL A 1 83 ? -21.839 18.953 25.931 1.00 96.06 83 VAL A CA 1
ATOM 602 C C . VAL A 1 83 ? -21.006 18.558 27.141 1.00 96.06 83 VAL A C 1
ATOM 604 O O . VAL A 1 83 ? -21.024 17.398 27.550 1.00 96.06 83 VAL A O 1
ATOM 607 N N . PHE A 1 84 ? -20.318 19.523 27.755 1.00 93.94 84 PHE A N 1
ATOM 608 C CA . PHE A 1 84 ? -19.384 19.253 28.847 1.00 93.94 84 PHE A CA 1
ATOM 609 C C . PHE A 1 84 ? -19.989 19.649 30.204 1.00 93.94 84 PHE A C 1
ATOM 611 O O . PHE A 1 84 ? -20.094 20.841 30.505 1.00 93.94 84 PHE A O 1
ATOM 618 N N . PRO A 1 85 ? -20.341 18.696 31.097 1.00 93.81 85 PRO A N 1
ATOM 619 C CA . PRO A 1 85 ? -20.887 19.018 32.417 1.00 93.81 85 PRO A CA 1
ATOM 620 C C . PRO A 1 85 ? -19.940 19.859 33.276 1.00 93.81 85 PRO A C 1
ATOM 622 O O . PRO A 1 85 ? -20.389 20.593 34.151 1.00 93.81 85 PRO A O 1
ATOM 625 N N . ASN A 1 86 ? -18.633 19.760 33.034 1.00 89.56 86 ASN A N 1
ATOM 626 C CA . ASN A 1 86 ? -17.597 20.405 33.829 1.00 89.56 86 ASN A CA 1
ATOM 627 C C . ASN A 1 86 ? -16.813 21.480 33.044 1.00 89.56 86 ASN A C 1
ATOM 629 O O . ASN A 1 86 ? -15.661 21.726 33.376 1.00 89.56 86 ASN A O 1
ATOM 633 N N . TRP A 1 87 ? -17.386 22.118 32.018 1.00 84.31 87 TRP A N 1
ATOM 634 C CA . TRP A 1 87 ? -16.683 23.125 31.198 1.00 84.31 87 TRP A CA 1
ATOM 635 C C . TRP A 1 87 ? -16.133 24.342 31.988 1.00 84.31 87 TRP A C 1
ATOM 637 O O . TRP A 1 87 ? -16.656 24.704 33.045 1.00 84.31 87 TRP A O 1
ATOM 647 N N . TRP A 1 88 ? -15.070 24.974 31.472 1.00 73.25 88 TRP A N 1
ATOM 648 C CA . TRP A 1 88 ? -14.461 26.198 32.029 1.00 73.25 88 TRP A CA 1
ATOM 649 C C . TRP A 1 88 ? -15.273 27.466 31.719 1.00 73.25 88 TRP A C 1
ATOM 651 O O . TRP A 1 88 ? -15.986 27.533 30.726 1.00 73.25 88 TRP A O 1
ATOM 661 N N . ASP A 1 89 ? -15.053 28.536 32.493 1.00 63.88 89 ASP A N 1
ATOM 662 C CA . ASP A 1 89 ? -15.275 29.899 31.989 1.00 63.88 89 ASP A CA 1
ATOM 663 C C . ASP A 1 89 ? -14.120 30.250 31.037 1.00 63.88 89 ASP A C 1
ATOM 665 O O . ASP A 1 89 ? -12.976 30.410 31.487 1.00 63.88 89 ASP A O 1
ATOM 669 N N . TYR A 1 90 ? -14.404 30.380 29.739 1.00 58.91 90 TYR A N 1
ATOM 670 C CA . TYR A 1 90 ? -13.429 30.839 28.749 1.00 58.91 90 TYR A CA 1
ATOM 671 C C . TYR A 1 90 ? -13.538 32.357 28.560 1.00 58.91 90 TYR A C 1
ATOM 673 O O . TYR A 1 90 ? -14.320 32.846 27.745 1.00 58.91 90 TYR A O 1
ATOM 681 N N . SER A 1 91 ? -12.750 33.125 29.322 1.00 52.75 91 SER A N 1
ATOM 682 C CA . SER A 1 91 ? -12.818 34.593 29.311 1.00 52.75 91 SER A CA 1
ATOM 683 C C . SER A 1 91 ? -11.471 35.227 28.955 1.00 52.75 91 SER A C 1
ATOM 685 O O . SER A 1 91 ? -10.433 34.893 29.521 1.00 52.75 91 SER A O 1
ATOM 687 N N . ASN A 1 92 ? -11.473 36.156 27.991 1.00 49.91 92 ASN A N 1
ATOM 688 C CA . ASN A 1 92 ? -10.282 36.896 27.538 1.00 49.91 92 ASN A CA 1
ATOM 689 C C . ASN A 1 92 ? -9.052 35.999 27.252 1.00 49.91 92 ASN A C 1
ATOM 691 O O . ASN A 1 92 ? -7.935 36.315 27.667 1.00 49.91 92 ASN A O 1
ATOM 695 N N . GLY A 1 93 ? -9.265 34.854 26.591 1.00 49.81 93 GLY A N 1
ATOM 696 C CA . GLY A 1 93 ? -8.206 33.892 26.251 1.00 49.81 93 GLY A CA 1
ATOM 697 C C . GLY A 1 93 ? -7.612 33.124 27.439 1.00 49.81 93 GLY A C 1
ATOM 698 O O . GLY A 1 93 ? -6.574 32.490 27.285 1.00 49.81 93 GLY A O 1
ATOM 699 N N . ASN A 1 94 ? -8.229 33.191 28.624 1.00 45.56 94 ASN A N 1
ATOM 700 C CA . ASN A 1 94 ? -7.788 32.479 29.819 1.00 45.56 94 ASN A CA 1
ATOM 701 C C . ASN A 1 94 ? -8.892 31.558 30.350 1.00 45.56 94 ASN A C 1
ATOM 703 O O . ASN A 1 94 ? -10.041 31.967 30.532 1.00 45.56 94 ASN A O 1
ATOM 707 N N . PHE A 1 95 ? -8.508 30.323 30.664 1.00 56.34 95 PHE A N 1
ATOM 708 C CA . PHE A 1 95 ? -9.352 29.373 31.380 1.00 56.34 95 PHE A CA 1
ATOM 709 C C . PHE A 1 95 ? -9.472 29.800 32.843 1.00 56.34 95 PHE A C 1
ATOM 711 O O . PHE A 1 95 ? -8.464 29.925 33.543 1.00 56.34 95 PHE A O 1
ATOM 718 N N . THR A 1 96 ? -10.697 29.997 33.328 1.00 56.34 96 THR A N 1
ATOM 719 C CA . THR A 1 96 ? -10.940 30.265 34.751 1.00 56.34 96 THR A CA 1
ATOM 720 C C . THR A 1 96 ? -11.864 29.208 35.351 1.00 56.34 96 THR A C 1
ATOM 722 O O . THR A 1 96 ? -12.899 28.852 34.786 1.00 56.34 96 THR A O 1
ATOM 725 N N . GLY A 1 97 ? -11.455 28.652 36.495 1.00 57.72 97 GLY A N 1
ATOM 726 C CA . GLY A 1 97 ? -12.250 27.674 37.234 1.00 57.72 97 GLY A CA 1
ATOM 727 C C . GLY A 1 97 ? -13.449 28.356 37.888 1.00 57.72 97 GLY A C 1
ATOM 728 O O . GLY A 1 97 ? -13.269 29.244 38.722 1.00 57.72 97 GLY A O 1
ATOM 729 N N . ASN A 1 98 ? -14.661 27.946 37.514 1.00 64.88 98 ASN A N 1
ATOM 730 C CA . ASN A 1 98 ? -15.905 28.584 37.941 1.00 64.88 98 ASN A CA 1
ATOM 731 C C . ASN A 1 98 ? -16.799 27.647 38.779 1.00 64.88 98 ASN A C 1
ATOM 733 O O . ASN A 1 98 ? -16.562 26.444 38.916 1.00 64.88 98 ASN A O 1
ATOM 737 N N . GLU A 1 99 ? -17.873 28.209 39.340 1.00 67.31 99 GLU A N 1
ATOM 738 C CA . GLU A 1 99 ? -18.921 27.439 40.025 1.00 67.31 99 GLU A CA 1
ATOM 739 C C . GLU A 1 99 ? -20.068 27.011 39.088 1.00 67.31 99 GLU A C 1
ATOM 741 O O . GLU A 1 99 ? -21.061 26.449 39.550 1.00 67.31 99 GLU A O 1
ATOM 746 N N . ARG A 1 100 ? -19.932 27.244 37.773 1.00 78.12 100 ARG A N 1
ATOM 747 C CA . ARG A 1 100 ? -20.927 26.899 36.745 1.00 78.12 100 ARG A CA 1
ATOM 748 C C . ARG A 1 100 ? -20.846 25.429 36.297 1.00 78.12 100 ARG A C 1
ATOM 750 O O . ARG A 1 100 ? -21.676 24.975 35.513 1.00 78.12 100 ARG A O 1
ATOM 757 N N . THR A 1 101 ? -19.892 24.656 36.800 1.00 88.88 101 THR A N 1
ATOM 758 C CA . THR A 1 101 ? -19.781 23.213 36.541 1.00 88.88 101 THR A CA 1
ATOM 759 C C . THR A 1 101 ? -20.912 22.410 37.211 1.00 88.88 101 THR A C 1
ATOM 761 O O . THR A 1 101 ? -21.494 22.829 38.214 1.00 88.88 101 THR A O 1
ATOM 764 N N . VAL A 1 102 ? -21.266 21.242 36.674 1.00 94.25 102 VAL A N 1
ATOM 765 C CA . VAL A 1 102 ? -22.276 20.339 37.257 1.00 94.25 102 VAL A CA 1
ATOM 766 C C . VAL A 1 102 ? -21.713 19.642 38.491 1.00 94.25 102 VAL A C 1
ATOM 768 O O . VAL A 1 102 ? -22.402 19.575 39.508 1.00 94.25 102 VAL A O 1
ATOM 771 N N . ILE A 1 103 ? -20.462 19.179 38.434 1.00 93.69 103 ILE A N 1
ATOM 772 C CA . ILE A 1 103 ? -19.775 18.546 39.565 1.00 93.69 103 ILE A CA 1
ATOM 773 C C . ILE A 1 103 ? -18.919 19.593 40.295 1.00 93.69 103 ILE A C 1
ATOM 775 O O . ILE A 1 103 ? -18.184 20.361 39.674 1.00 93.69 103 ILE A O 1
ATOM 779 N N . ASP A 1 104 ? -19.013 19.649 41.624 1.00 88.38 104 ASP A N 1
ATOM 780 C CA . ASP A 1 104 ? -18.188 20.526 42.458 1.00 88.38 104 ASP A CA 1
ATOM 781 C C . ASP A 1 104 ? -16.832 19.896 42.834 1.00 88.38 104 ASP A C 1
ATOM 783 O O . ASP A 1 104 ? -16.597 18.699 42.682 1.00 88.38 104 ASP A O 1
ATOM 787 N N . ARG A 1 105 ? -15.909 20.712 43.360 1.00 85.88 105 ARG A N 1
ATOM 788 C CA . ARG A 1 105 ? -14.549 20.282 43.753 1.00 85.88 105 ARG A CA 1
ATOM 789 C C . ARG A 1 105 ? -14.499 19.187 44.836 1.00 85.88 105 ARG A C 1
ATOM 791 O O . ARG A 1 105 ? -13.440 18.602 45.057 1.00 85.88 105 ARG A O 1
ATOM 798 N N . GLY A 1 106 ? -15.604 18.954 45.544 1.00 85.12 106 GLY A N 1
ATOM 799 C CA . GLY A 1 106 ? -15.798 17.887 46.524 1.00 85.12 106 GLY A CA 1
ATOM 800 C C . GLY A 1 106 ? -16.493 16.643 45.956 1.00 85.12 106 GLY A C 1
ATOM 801 O O . GLY A 1 106 ? -16.664 15.674 46.693 1.00 85.12 106 GLY A O 1
ATOM 802 N N . GLY A 1 107 ? -16.863 16.640 44.671 1.00 88.62 107 GLY A N 1
ATOM 803 C CA . GLY A 1 107 ? -17.585 15.550 44.011 1.00 88.62 107 GLY A CA 1
ATOM 804 C C . GLY A 1 107 ? -19.102 15.585 44.213 1.00 88.62 107 GLY A C 1
ATOM 805 O O . GLY A 1 107 ? -19.777 14.620 43.856 1.00 88.62 107 GLY A O 1
ATOM 806 N N . GLY A 1 108 ? -19.646 16.660 44.796 1.00 90.00 108 GLY A N 1
ATOM 807 C CA . GLY A 1 108 ? -21.088 16.894 44.853 1.00 90.00 108 GLY A CA 1
ATOM 808 C C . GLY A 1 108 ? -21.643 17.350 43.501 1.00 90.00 108 GLY A C 1
ATOM 809 O O . GLY A 1 108 ? -20.895 17.780 42.625 1.00 90.00 108 GLY A O 1
ATOM 810 N N . VAL A 1 109 ? -22.961 17.248 43.315 1.00 94.62 109 VAL A N 1
ATOM 811 C CA . VAL A 1 109 ? -23.646 17.664 42.079 1.00 94.62 109 VAL A CA 1
ATOM 812 C C . VAL A 1 109 ? -24.510 18.896 42.349 1.00 94.62 109 VAL A C 1
ATOM 814 O O . VAL A 1 109 ? -25.388 18.878 43.214 1.00 94.62 109 VAL A O 1
ATOM 817 N N . ARG A 1 110 ? -24.283 19.972 41.589 1.00 93.44 110 ARG A N 1
ATOM 818 C CA . ARG A 1 110 ? -25.032 21.231 41.687 1.00 93.44 110 ARG A CA 1
ATOM 819 C C . ARG A 1 110 ? -26.389 21.086 40.994 1.00 93.44 110 ARG A C 1
ATOM 821 O O . ARG A 1 110 ? -26.461 21.079 39.766 1.00 93.44 110 ARG A O 1
ATOM 828 N N . ALA A 1 111 ? -27.465 20.984 41.779 1.00 92.06 111 ALA A N 1
ATOM 829 C CA . ALA A 1 111 ? -28.818 20.692 41.285 1.00 92.06 111 ALA A CA 1
ATOM 830 C C . ALA A 1 111 ? -29.260 21.597 40.119 1.00 92.06 111 ALA A C 1
ATOM 832 O O . ALA A 1 111 ? -29.629 21.098 39.066 1.00 92.06 111 ALA A O 1
ATOM 833 N N . ASN A 1 112 ? -29.096 22.917 40.241 1.00 89.62 112 ASN A N 1
ATOM 834 C CA . ASN A 1 112 ? -29.452 23.885 39.195 1.00 89.62 112 ASN A CA 1
ATOM 835 C C . ASN A 1 112 ? -28.694 23.699 37.862 1.00 89.62 112 ASN A C 1
ATOM 837 O O . ASN A 1 112 ? -29.192 24.108 36.815 1.00 89.62 112 ASN A O 1
ATOM 841 N N . ARG A 1 113 ? -27.491 23.112 37.884 1.00 93.00 113 ARG A N 1
ATOM 842 C CA . ARG A 1 113 ? -26.702 22.799 36.680 1.00 93.00 113 ARG A CA 1
ATOM 843 C C . ARG A 1 113 ? -27.042 21.415 36.132 1.00 93.00 113 ARG A C 1
ATOM 845 O O . ARG A 1 113 ? -27.119 21.253 34.919 1.00 93.00 113 ARG A O 1
ATOM 852 N N . LEU A 1 114 ? -27.346 20.453 37.005 1.00 95.62 114 LEU A N 1
ATOM 853 C CA . LEU A 1 114 ? -27.916 19.162 36.612 1.00 95.62 114 LEU A CA 1
ATOM 854 C C . LEU A 1 114 ? -29.282 19.330 35.924 1.00 95.62 114 LEU A C 1
ATOM 856 O O . LEU A 1 114 ? -29.516 18.714 34.891 1.00 95.62 114 LEU A O 1
ATOM 860 N N . ASP A 1 115 ? -30.156 20.194 36.442 1.00 95.12 115 ASP A N 1
ATOM 861 C CA . ASP A 1 115 ? -31.470 20.480 35.850 1.00 95.12 115 ASP A CA 1
ATOM 862 C C . ASP A 1 115 ? -31.338 21.137 34.461 1.00 95.12 115 ASP A C 1
ATOM 864 O O . ASP A 1 115 ? -32.125 20.861 33.556 1.00 95.12 115 ASP A O 1
ATOM 868 N N . LYS A 1 116 ? -30.292 21.949 34.249 1.00 94.50 116 LYS A N 1
ATOM 869 C CA . LYS A 1 116 ? -29.940 22.505 32.933 1.00 94.50 116 LYS A CA 1
ATOM 870 C C . LYS A 1 116 ? -29.398 21.433 31.977 1.00 94.50 116 LYS A C 1
ATOM 872 O O . LYS A 1 116 ? -29.771 21.438 30.808 1.00 94.50 116 LYS A O 1
ATOM 877 N N . LEU A 1 117 ? -28.586 20.487 32.458 1.00 97.31 117 LEU A N 1
ATOM 878 C CA . LEU A 1 117 ? -28.120 19.344 31.660 1.00 97.31 117 LEU A CA 1
ATOM 879 C C . LEU A 1 117 ? -29.288 18.426 31.252 1.00 97.31 117 LEU A C 1
ATOM 881 O O . LEU A 1 117 ? -29.391 18.041 30.089 1.00 97.31 117 LEU A O 1
ATOM 885 N N . LYS A 1 118 ? -30.220 18.160 32.176 1.00 96.94 118 LYS A N 1
ATOM 886 C CA . LYS A 1 118 ? -31.483 17.455 31.903 1.00 96.94 118 LYS A CA 1
ATOM 887 C C . LYS A 1 118 ? -32.333 18.178 30.869 1.00 96.94 118 LYS A C 1
ATOM 889 O O . LYS A 1 118 ? -32.759 17.549 29.908 1.00 96.94 118 LYS A O 1
ATOM 894 N N . GLN A 1 119 ? -32.497 19.500 30.993 1.00 95.94 119 GLN A N 1
ATOM 895 C CA . GLN A 1 119 ? -33.180 20.306 29.978 1.00 95.94 119 GLN A CA 1
ATOM 896 C C . GLN A 1 119 ? -32.567 20.099 28.584 1.00 95.94 119 GLN A C 1
ATOM 898 O O . GLN A 1 119 ? -33.322 20.004 27.619 1.00 95.94 119 GLN A O 1
ATOM 903 N N . ILE A 1 120 ? -31.238 20.006 28.450 1.00 97.19 120 ILE A N 1
ATOM 904 C CA . ILE A 1 120 ? -30.590 19.736 27.154 1.00 97.19 120 ILE A CA 1
ATOM 905 C C . ILE A 1 120 ? -30.922 18.320 26.664 1.00 97.19 120 ILE A C 1
ATOM 907 O O . ILE A 1 120 ? -31.397 18.180 25.537 1.00 97.19 120 ILE A O 1
ATOM 911 N N . ALA A 1 121 ? -30.753 17.292 27.503 1.00 97.19 121 ALA A N 1
ATOM 912 C CA . ALA A 1 121 ? -31.053 15.900 27.151 1.00 97.19 121 ALA A CA 1
ATOM 913 C C . ALA A 1 121 ? -32.524 15.694 26.738 1.00 97.19 121 ALA A C 1
ATOM 915 O O . ALA A 1 121 ? -32.796 15.130 25.677 1.00 97.19 121 ALA A O 1
ATOM 916 N N . GLU A 1 122 ? -33.472 16.215 27.520 1.00 95.88 122 GLU A N 1
ATOM 917 C CA . GLU A 1 122 ? -34.916 16.166 27.254 1.00 95.88 122 GLU A CA 1
ATOM 918 C C . GLU A 1 122 ? -35.301 16.968 25.998 1.00 95.88 122 GLU A C 1
ATOM 920 O O . GLU A 1 122 ? -36.077 16.494 25.163 1.00 95.88 122 GLU A O 1
ATOM 925 N N . THR A 1 123 ? -34.727 18.165 25.811 1.00 96.12 123 THR A N 1
ATOM 926 C CA . THR A 1 123 ? -34.993 18.991 24.621 1.00 96.12 123 THR A CA 1
ATOM 927 C C . THR A 1 123 ? -34.463 18.310 23.360 1.00 96.12 123 THR A C 1
ATOM 929 O O . THR A 1 123 ? -35.189 18.242 22.367 1.00 96.12 123 THR A O 1
ATOM 932 N N . ALA A 1 124 ? -33.256 17.740 23.398 1.00 97.00 124 ALA A N 1
ATOM 933 C CA . ALA A 1 124 ? -32.707 16.937 22.308 1.00 97.00 124 ALA A CA 1
ATOM 934 C C . ALA A 1 124 ? -33.590 15.707 22.019 1.00 97.00 124 ALA A C 1
ATOM 936 O O . ALA A 1 124 ? -33.979 15.485 20.869 1.00 97.00 124 ALA A O 1
ATOM 937 N N . ALA A 1 125 ? -34.020 14.976 23.056 1.00 94.62 125 ALA A N 1
ATOM 938 C CA . ALA A 1 125 ? -34.891 13.809 22.909 1.00 94.62 125 ALA A CA 1
ATOM 939 C C . ALA A 1 125 ? -36.221 14.154 22.222 1.00 94.62 125 ALA A C 1
ATOM 941 O O . ALA A 1 125 ? -36.685 13.403 21.361 1.00 94.62 125 ALA A O 1
ATOM 942 N N . SER A 1 126 ? -36.802 15.315 22.551 1.00 93.69 126 SER A N 1
ATOM 943 C CA . SER A 1 126 ? -38.048 15.817 21.951 1.00 93.69 126 SER A CA 1
ATOM 944 C C . SER A 1 126 ? -37.928 16.168 20.458 1.00 93.69 126 SER A C 1
ATOM 946 O O . SER A 1 126 ? -38.935 16.151 19.747 1.00 93.69 126 SER A O 1
ATOM 948 N N . LYS A 1 127 ? -36.703 16.450 19.984 1.00 93.44 127 LYS A N 1
ATOM 949 C CA . LYS A 1 127 ? -36.359 16.835 18.602 1.00 93.44 127 LYS A CA 1
ATOM 950 C C . LYS A 1 127 ? -35.780 15.684 17.768 1.00 93.44 127 LYS A C 1
ATOM 952 O O . LYS A 1 127 ? -35.377 15.902 16.626 1.00 93.44 127 LYS A O 1
ATOM 957 N N . GLY A 1 128 ? -35.705 14.468 18.315 1.00 92.69 128 GLY A N 1
ATOM 958 C CA . GLY A 1 128 ? -35.044 13.348 17.639 1.00 92.69 128 GLY A CA 1
ATOM 959 C C . GLY A 1 128 ? -33.524 13.538 17.550 1.00 92.69 128 GLY A C 1
ATOM 960 O O . GLY A 1 128 ? -32.949 13.333 16.479 1.00 92.69 128 GLY A O 1
ATOM 961 N N . MET A 1 129 ? -32.896 14.005 18.635 1.00 96.19 129 MET A N 1
ATOM 962 C CA . MET A 1 129 ? -31.454 14.248 18.742 1.00 96.19 129 MET A CA 1
ATOM 963 C C . MET A 1 129 ? -30.834 13.552 19.961 1.00 96.19 129 MET A C 1
ATOM 965 O O . MET A 1 129 ? -31.493 13.383 20.991 1.00 96.19 129 MET A O 1
ATOM 969 N N . ILE A 1 130 ? -29.553 13.199 19.851 1.00 97.44 130 ILE A N 1
ATOM 970 C CA . ILE A 1 130 ? -28.758 12.601 20.936 1.00 97.44 130 ILE A CA 1
ATOM 971 C C . ILE A 1 130 ? -27.852 13.620 21.638 1.00 97.44 130 ILE A C 1
ATOM 973 O O . ILE A 1 130 ? -27.623 14.716 21.122 1.00 97.44 130 ILE A O 1
ATOM 977 N N . VAL A 1 131 ? -27.332 13.253 22.809 1.00 98.19 131 VAL A N 1
ATOM 978 C CA . VAL A 1 131 ? -26.365 14.057 23.568 1.00 98.19 131 VAL A CA 1
ATOM 979 C C . VAL A 1 131 ? -25.177 13.195 23.987 1.00 98.19 131 VAL A C 1
ATOM 981 O O . VAL A 1 131 ? -25.339 12.194 24.683 1.00 98.19 131 VAL A O 1
ATOM 984 N N . ASP A 1 132 ? -23.987 13.622 23.584 1.00 98.00 132 ASP A N 1
ATOM 985 C CA . ASP A 1 132 ? -22.719 13.196 24.170 1.00 98.00 132 ASP A CA 1
ATOM 986 C C . ASP A 1 132 ? -22.465 14.046 25.421 1.00 98.00 132 ASP A C 1
ATOM 988 O O . ASP A 1 132 ? -22.422 15.279 25.353 1.00 98.00 132 ASP A O 1
ATOM 992 N N . VAL A 1 133 ? -22.360 13.378 26.569 1.00 98.12 133 VAL A N 1
ATOM 993 C CA . VAL A 1 133 ? -22.091 13.983 27.874 1.00 98.12 133 VAL A CA 1
ATOM 994 C C . VAL A 1 133 ? -20.638 13.692 28.238 1.00 98.12 133 VAL A C 1
ATOM 996 O O . VAL A 1 133 ? -20.323 12.651 28.824 1.00 98.12 133 VAL A O 1
ATOM 999 N N . SER A 1 134 ? -19.752 14.620 27.877 1.00 97.12 134 SER A N 1
ATOM 1000 C CA . SER A 1 134 ? -18.302 14.434 27.974 1.00 97.12 134 SER A CA 1
ATOM 1001 C C . SER A 1 134 ? -17.741 15.085 29.233 1.00 97.12 134 SER A C 1
ATOM 1003 O O . SER A 1 134 ? -17.851 16.295 29.437 1.00 97.12 134 SER A O 1
ATOM 1005 N N . PHE A 1 135 ? -17.166 14.285 30.127 1.00 96.50 135 PHE A N 1
ATOM 1006 C CA . PHE A 1 135 ? -16.691 14.765 31.420 1.00 96.50 135 PHE A CA 1
ATOM 1007 C C . PHE A 1 135 ? -15.219 15.177 31.390 1.00 96.50 135 PHE A C 1
ATOM 1009 O O . PHE A 1 135 ? -14.393 14.599 30.691 1.00 96.50 135 PHE A O 1
ATOM 1016 N N . THR A 1 136 ? -14.891 16.158 32.223 1.00 91.62 136 THR A N 1
ATOM 1017 C CA . THR A 1 136 ? -13.540 16.682 32.417 1.00 91.62 136 THR A CA 1
ATOM 1018 C C . THR A 1 136 ? -13.228 16.795 33.904 1.00 91.62 136 THR A C 1
ATOM 1020 O O . THR A 1 136 ? -14.062 17.239 34.705 1.00 91.62 136 THR A O 1
ATOM 1023 N N . ARG A 1 137 ? -12.035 16.353 34.307 1.00 90.56 137 ARG A N 1
ATOM 1024 C CA . ARG A 1 137 ? -11.577 16.330 35.708 1.00 90.56 137 ARG A CA 1
ATOM 1025 C C . ARG A 1 137 ? -10.680 17.520 36.034 1.00 90.56 137 ARG A C 1
ATOM 1027 O O . ARG A 1 137 ? -10.690 18.043 37.152 1.00 90.56 137 ARG A O 1
ATOM 1034 N N . GLU A 1 138 ? -9.882 17.903 35.052 1.00 87.25 138 GLU A N 1
ATOM 1035 C CA . GLU A 1 138 ? -8.876 18.955 35.074 1.00 87.25 138 GLU A CA 1
ATOM 1036 C C . GLU A 1 138 ? -9.463 20.370 35.063 1.00 87.25 138 GLU A C 1
ATOM 1038 O O . GLU A 1 138 ? -8.821 21.311 35.527 1.00 87.25 138 GLU A O 1
ATOM 1043 N N . THR A 1 139 ? -10.716 20.507 34.632 1.00 84.00 139 THR A N 1
ATOM 1044 C CA . THR A 1 139 ? -11.446 21.777 34.603 1.00 84.00 139 THR A CA 1
ATOM 1045 C C . THR A 1 139 ? -11.880 22.285 35.979 1.00 84.00 139 THR A C 1
ATOM 1047 O O . THR A 1 139 ? -11.965 23.496 36.198 1.00 84.00 139 THR A O 1
ATOM 1050 N N . VAL A 1 140 ? -12.131 21.384 36.936 1.00 85.25 140 VAL A N 1
ATOM 1051 C CA . VAL A 1 140 ? -12.583 21.742 38.288 1.00 85.25 140 VAL A CA 1
ATOM 1052 C C . VAL A 1 140 ? -11.403 21.748 39.254 1.00 85.25 140 VAL A C 1
ATOM 1054 O O . VAL A 1 140 ? -10.908 20.700 39.668 1.00 85.25 140 VAL A O 1
ATOM 1057 N N . THR A 1 141 ? -10.977 22.941 39.673 1.00 84.00 141 THR A N 1
ATOM 1058 C CA . THR A 1 141 ? -9.848 23.110 40.595 1.00 84.00 141 THR A CA 1
ATOM 1059 C C . THR A 1 141 ? -10.111 22.445 41.951 1.00 84.00 141 THR A C 1
ATOM 1061 O O . THR A 1 141 ? -10.997 22.853 42.708 1.00 84.00 141 THR A O 1
ATOM 1064 N N . GLY A 1 142 ? -9.312 21.427 42.274 1.00 83.94 142 GLY A N 1
ATOM 1065 C CA . GLY A 1 142 ? -9.405 20.648 43.509 1.00 83.94 142 GLY A CA 1
ATOM 1066 C C . GLY A 1 142 ? -8.099 20.612 44.305 1.00 83.94 142 GLY A C 1
ATOM 1067 O O . GLY A 1 142 ? -7.199 21.422 44.098 1.00 83.94 142 GLY A O 1
ATOM 1068 N N . ALA A 1 143 ? -8.020 19.675 45.253 1.00 85.75 143 ALA A N 1
ATOM 1069 C CA . ALA A 1 143 ? -6.879 19.506 46.160 1.00 85.75 143 ALA A CA 1
ATOM 1070 C C . ALA A 1 143 ? -5.820 18.497 45.663 1.00 85.75 143 ALA A C 1
ATOM 1072 O O . ALA A 1 143 ? -4.863 18.218 46.381 1.00 85.75 143 ALA A O 1
ATOM 1073 N N . CYS A 1 144 ? -6.000 17.935 44.466 1.00 89.00 144 CYS A N 1
ATOM 1074 C CA . CYS A 1 144 ? -5.063 17.012 43.828 1.00 89.00 144 CYS A CA 1
ATOM 1075 C C . CYS A 1 144 ? -4.407 17.686 42.616 1.00 89.00 144 CYS A C 1
ATOM 1077 O O . CYS A 1 144 ? -4.878 18.722 42.153 1.00 89.00 144 CYS A O 1
ATOM 1079 N N . THR A 1 145 ? -3.336 17.099 42.082 1.00 85.38 145 THR A N 1
ATOM 1080 C CA . THR A 1 145 ? -2.598 17.662 40.941 1.00 85.38 145 THR A CA 1
ATOM 1081 C C . THR A 1 145 ? -2.370 16.638 39.839 1.00 85.38 145 THR A C 1
ATOM 1083 O O . THR A 1 145 ? -1.944 15.523 40.133 1.00 85.38 145 THR A O 1
ATOM 1086 N N . ASN A 1 146 ? -2.564 17.044 38.584 1.00 83.88 146 ASN A N 1
ATOM 1087 C CA . ASN A 1 146 ? -1.964 16.370 37.430 1.00 83.88 146 ASN A CA 1
ATOM 1088 C C . ASN A 1 146 ? -0.647 17.092 37.090 1.00 83.88 146 ASN A C 1
ATOM 1090 O O . ASN A 1 146 ? -0.582 18.319 37.181 1.00 83.88 146 ASN A O 1
ATOM 1094 N N . SER A 1 147 ? 0.404 16.348 36.740 1.00 75.25 147 SER A N 1
ATOM 1095 C CA . SER A 1 147 ? 1.753 16.889 36.504 1.00 75.25 147 SER A CA 1
ATOM 1096 C C . SER A 1 147 ? 2.216 16.601 35.086 1.00 75.25 147 SER A C 1
ATOM 1098 O O . SER A 1 147 ? 2.137 15.460 34.635 1.00 75.25 147 SER A O 1
ATOM 1100 N N . ARG A 1 148 ? 2.731 17.629 34.410 1.00 68.69 148 ARG A N 1
ATOM 1101 C CA . ARG A 1 148 ? 3.144 17.558 33.009 1.00 68.69 148 ARG A CA 1
ATOM 1102 C C . ARG A 1 148 ? 4.572 17.006 32.860 1.00 68.69 148 ARG A C 1
ATOM 1104 O O . ARG A 1 148 ? 5.457 17.435 33.612 1.00 68.69 148 ARG A O 1
ATOM 1111 N N . PRO A 1 149 ? 4.853 16.140 31.868 1.00 52.84 149 PRO A N 1
ATOM 1112 C CA . PRO A 1 149 ? 6.211 15.917 31.372 1.00 52.84 149 PRO A CA 1
ATOM 1113 C C . PRO A 1 149 ? 6.923 17.246 31.064 1.00 52.84 149 PRO A C 1
ATOM 1115 O O . PRO A 1 149 ? 6.322 18.185 30.549 1.00 52.84 149 PRO A O 1
ATOM 1118 N N . GLY A 1 150 ? 8.200 17.364 31.431 1.00 54.16 150 GLY A N 1
ATOM 1119 C CA . GLY A 1 150 ? 8.966 18.614 31.288 1.00 54.16 150 GLY A CA 1
ATOM 1120 C C . GLY A 1 150 ? 8.719 19.675 32.374 1.00 54.16 150 GLY A C 1
ATOM 1121 O O . GLY A 1 150 ? 9.543 20.575 32.522 1.00 54.16 150 GLY A O 1
ATOM 1122 N N . GLY A 1 151 ? 7.671 19.538 33.194 1.00 54.84 151 GLY A N 1
ATOM 1123 C CA . GLY A 1 151 ? 7.455 20.342 34.400 1.00 54.84 151 GLY A CA 1
ATOM 1124 C C . GLY A 1 151 ? 6.171 21.179 34.403 1.00 54.84 151 GLY A C 1
ATOM 1125 O O . GLY A 1 151 ? 5.652 21.591 33.369 1.00 54.84 151 GLY A O 1
ATOM 1126 N N . GLY A 1 152 ? 5.679 21.446 35.615 1.00 65.06 152 GLY A N 1
ATOM 1127 C CA . GLY A 1 152 ? 4.400 22.107 35.874 1.00 65.06 152 GLY A CA 1
ATOM 1128 C C . GLY A 1 152 ? 3.343 21.136 36.407 1.00 65.06 152 GLY A C 1
ATOM 1129 O O . GLY A 1 152 ? 3.317 19.959 36.046 1.00 65.06 152 GLY A O 1
ATOM 1130 N N . SER A 1 153 ? 2.465 21.640 37.274 1.00 74.31 153 SER A N 1
ATOM 1131 C CA . SER A 1 153 ? 1.345 20.884 37.839 1.00 74.31 153 SER A CA 1
ATOM 1132 C C . SER A 1 153 ? 0.080 21.734 37.826 1.00 74.31 153 SER A C 1
ATOM 1134 O O . SER A 1 153 ? 0.104 22.887 38.256 1.00 74.31 153 SER A O 1
ATOM 1136 N N . LEU A 1 154 ? -1.023 21.154 37.358 1.00 79.88 154 LEU A N 1
ATOM 1137 C CA . LEU A 1 154 ? -2.352 21.756 37.378 1.00 79.88 154 LEU A CA 1
ATOM 1138 C C . LEU A 1 154 ? -3.126 21.223 38.588 1.00 79.88 154 LEU A C 1
ATOM 1140 O O . LEU A 1 154 ? -3.136 20.015 38.826 1.00 79.88 154 LEU A O 1
ATOM 1144 N N . SER A 1 155 ? -3.782 22.107 39.342 1.00 84.81 155 SER A N 1
ATOM 1145 C CA . SER A 1 155 ? -4.653 21.728 40.464 1.00 84.81 155 SER A CA 1
ATOM 1146 C C . SER A 1 155 ? -6.033 21.315 39.955 1.00 84.81 155 SER A C 1
ATOM 1148 O O . SER A 1 155 ? -6.749 22.123 39.370 1.00 84.81 155 SER A O 1
ATOM 1150 N N . VAL A 1 156 ? -6.417 20.067 40.212 1.00 87.25 156 VAL A N 1
ATOM 1151 C CA . VAL A 1 156 ? -7.542 19.358 39.580 1.00 87.25 156 VAL A CA 1
ATOM 1152 C C . VAL A 1 156 ? -8.389 18.620 40.619 1.00 87.25 156 VAL A C 1
ATOM 1154 O O . VAL A 1 156 ? -7.974 18.439 41.772 1.00 87.25 156 VAL A O 1
ATOM 1157 N N . MET A 1 157 ? -9.577 18.152 40.230 1.00 89.25 157 MET A N 1
ATOM 1158 C CA . MET A 1 157 ? -10.426 17.379 41.132 1.00 89.25 157 MET A CA 1
ATOM 1159 C C . MET A 1 157 ? -9.722 16.077 41.552 1.00 89.25 157 MET A C 1
ATOM 1161 O O . MET A 1 157 ? -9.084 15.387 40.749 1.00 89.25 157 MET A O 1
ATOM 1165 N N . CYS A 1 158 ? -9.826 15.722 42.832 1.00 90.25 158 CYS A N 1
ATOM 1166 C CA . CYS A 1 158 ? -9.336 14.435 43.312 1.00 90.25 158 CYS A CA 1
ATOM 1167 C C . CYS A 1 158 ? -10.185 13.292 42.734 1.00 90.25 158 CYS A C 1
ATOM 1169 O O . CYS A 1 158 ? -11.399 13.414 42.583 1.00 90.25 158 CYS A O 1
ATOM 1171 N N . GLU A 1 159 ? -9.548 12.178 42.378 1.00 90.88 159 GLU A N 1
ATOM 1172 C CA . GLU A 1 159 ? -10.179 11.159 41.530 1.00 90.88 159 GLU A CA 1
ATOM 1173 C C . GLU A 1 159 ? -11.384 10.479 42.190 1.00 90.88 159 GLU A C 1
ATOM 1175 O O . GLU A 1 159 ? -12.360 10.175 41.516 1.00 90.88 159 GLU A O 1
ATOM 1180 N N . THR A 1 160 ? -11.374 10.274 43.509 1.00 90.69 160 THR A N 1
ATOM 1181 C CA . THR A 1 160 ? -12.533 9.724 44.236 1.00 90.69 160 THR A CA 1
ATOM 1182 C C . THR A 1 160 ? -13.753 10.642 44.129 1.00 90.69 160 THR A C 1
ATOM 1184 O O . THR A 1 160 ? -14.863 10.173 43.893 1.00 90.69 160 THR A O 1
ATOM 1187 N N . GLN A 1 161 ? -13.544 11.952 44.258 1.00 93.44 161 GLN A N 1
ATOM 1188 C CA . GLN A 1 161 ? -14.569 12.983 44.121 1.00 93.44 161 GLN A CA 1
ATOM 1189 C C . GLN A 1 161 ? -15.104 13.022 42.686 1.00 93.44 161 GLN A C 1
ATOM 1191 O O . GLN A 1 161 ? -16.317 12.971 42.494 1.00 93.44 161 GLN A O 1
ATOM 1196 N N . TYR A 1 162 ? -14.210 12.989 41.694 1.00 95.12 162 TYR A N 1
ATOM 1197 C CA . TYR A 1 162 ? -14.574 12.914 40.278 1.00 95.12 162 TYR A CA 1
ATOM 1198 C C . TYR A 1 162 ? -15.438 11.683 39.982 1.00 95.12 162 TYR A C 1
ATOM 1200 O O . TYR A 1 162 ? -16.546 11.808 39.464 1.00 95.12 162 TYR A O 1
ATOM 1208 N N . LYS A 1 163 ? -14.995 10.496 40.420 1.00 94.88 163 LYS A N 1
ATOM 1209 C CA . LYS A 1 163 ? -15.721 9.237 40.207 1.00 94.88 163 LYS A CA 1
ATOM 1210 C C . LYS A 1 163 ? -17.093 9.195 40.879 1.00 94.88 163 LYS A C 1
ATOM 1212 O O . LYS A 1 163 ? -18.015 8.588 40.340 1.00 94.88 163 LYS A O 1
ATOM 1217 N N . ASN A 1 164 ? -17.244 9.841 42.034 1.00 92.69 164 ASN A N 1
ATOM 1218 C CA . ASN A 1 164 ? -18.533 9.951 42.715 1.00 92.69 164 ASN A CA 1
ATOM 1219 C C . ASN A 1 164 ? -19.471 10.941 42.000 1.00 92.69 164 ASN A C 1
ATOM 1221 O O . ASN A 1 164 ? -20.657 10.645 41.845 1.00 92.69 164 ASN A O 1
ATOM 1225 N N . GLY A 1 165 ? -18.948 12.074 41.521 1.00 95.69 165 GLY A N 1
ATOM 1226 C CA . GLY A 1 165 ? -19.714 13.070 40.773 1.00 95.69 165 GLY A CA 1
ATOM 1227 C C . GLY A 1 165 ? -20.216 12.542 39.428 1.00 95.69 165 GLY A C 1
ATOM 1228 O O . GLY A 1 165 ? -21.415 12.585 39.168 1.00 95.69 165 GLY A O 1
ATOM 1229 N N . VAL A 1 166 ? -19.327 11.967 38.609 1.00 97.62 166 VAL A N 1
ATOM 1230 C CA . VAL A 1 166 ? -19.658 11.398 37.286 1.00 97.62 166 VAL A CA 1
ATOM 1231 C C . VAL A 1 166 ? -20.727 10.308 37.408 1.00 97.62 166 VAL A C 1
ATOM 1233 O O . VAL A 1 166 ? -21.747 10.365 36.723 1.00 97.62 166 VAL A O 1
ATOM 1236 N N . ALA A 1 167 ? -20.561 9.367 38.347 1.00 95.88 167 ALA A N 1
ATOM 1237 C CA . ALA A 1 167 ? -21.558 8.325 38.597 1.00 95.88 167 ALA A CA 1
ATOM 1238 C C . ALA A 1 167 ? -22.909 8.894 39.078 1.00 95.88 167 ALA A C 1
ATOM 1240 O O . ALA A 1 167 ? -23.957 8.366 38.714 1.00 95.88 167 ALA A O 1
ATOM 1241 N N . SER A 1 168 ? -22.902 9.991 39.846 1.00 96.06 168 SER A N 1
ATOM 1242 C CA . SER A 1 168 ? -24.128 10.671 40.294 1.00 96.06 168 SER A CA 1
ATOM 1243 C C . SER A 1 168 ? -24.852 11.403 39.158 1.00 96.06 168 SER A C 1
ATOM 1245 O O . SER A 1 168 ? -26.081 11.430 39.146 1.00 96.06 168 SER A O 1
ATOM 1247 N N . VAL A 1 169 ? -24.120 11.974 38.193 1.00 97.50 169 VAL A N 1
ATOM 1248 C CA . VAL A 1 169 ? -24.707 12.604 36.996 1.00 97.50 169 VAL A CA 1
ATOM 1249 C C . VAL A 1 169 ? -25.297 11.544 36.064 1.00 97.50 169 VAL A C 1
ATOM 1251 O O . VAL A 1 169 ? -26.452 11.681 35.667 1.00 97.50 169 VAL A O 1
ATOM 1254 N N . ALA A 1 170 ? -24.572 10.455 35.787 1.00 97.06 170 ALA A N 1
ATOM 1255 C CA . ALA A 1 170 ? -25.081 9.349 34.970 1.00 97.06 170 ALA A CA 1
ATOM 1256 C C . ALA A 1 170 ? -26.329 8.693 35.597 1.00 97.06 170 ALA A C 1
ATOM 1258 O O . ALA A 1 170 ? -27.356 8.545 34.939 1.00 97.06 170 ALA A O 1
ATOM 1259 N N . ALA A 1 171 ? -26.312 8.411 36.907 1.00 95.44 171 ALA A N 1
ATOM 1260 C CA . ALA A 1 171 ? -27.479 7.877 37.619 1.00 95.44 171 ALA A CA 1
ATOM 1261 C C . ALA A 1 171 ? -28.699 8.825 37.620 1.00 95.44 171 ALA A C 1
ATOM 1263 O O . ALA A 1 171 ? -29.826 8.373 37.829 1.00 95.44 171 ALA A O 1
ATOM 1264 N N . ALA A 1 172 ? -28.492 10.124 37.378 1.00 96.25 172 ALA A N 1
ATOM 1265 C CA . ALA A 1 172 ? -29.551 11.120 37.235 1.00 96.25 172 ALA A CA 1
ATOM 1266 C C . ALA A 1 172 ? -30.021 11.339 35.781 1.00 96.25 172 ALA A C 1
ATOM 1268 O O . ALA A 1 172 ? -31.005 12.056 35.596 1.00 96.25 172 ALA A O 1
ATOM 1269 N N . LEU A 1 173 ? -29.343 10.741 34.792 1.00 96.31 173 LEU A N 1
ATOM 1270 C CA . LEU A 1 173 ? -29.643 10.802 33.352 1.00 96.31 173 LEU A CA 1
ATOM 1271 C C . LEU A 1 173 ? -29.989 9.431 32.736 1.00 96.31 173 LEU A C 1
ATOM 1273 O O . LEU A 1 173 ? -30.370 9.376 31.576 1.00 96.31 173 LEU A O 1
ATOM 1277 N N . LYS A 1 174 ? -29.925 8.331 33.499 1.00 93.75 174 LYS A N 1
ATOM 1278 C CA . LYS A 1 174 ? -30.259 6.953 33.068 1.00 93.75 174 LYS A CA 1
ATOM 1279 C C . LYS A 1 174 ? -31.595 6.785 32.320 1.00 93.75 174 LYS A C 1
ATOM 1281 O O . LYS A 1 174 ? -31.761 5.872 31.525 1.00 93.75 174 LYS A O 1
ATOM 1286 N N . ASP A 1 175 ? -32.579 7.645 32.596 1.00 90.62 175 ASP A N 1
ATOM 1287 C CA . ASP A 1 175 ? -33.907 7.579 31.973 1.00 90.62 175 ASP A CA 1
ATOM 1288 C C . ASP A 1 175 ? -33.954 8.354 30.628 1.00 90.62 175 ASP A C 1
ATOM 1290 O O . ASP A 1 175 ? -34.947 8.298 29.901 1.00 90.62 175 ASP A O 1
ATOM 1294 N N . ASN A 1 176 ? -32.870 9.054 30.262 1.00 93.38 176 ASN A N 1
ATOM 1295 C CA . ASN A 1 176 ? -32.668 9.734 28.984 1.00 93.38 176 ASN A CA 1
ATOM 1296 C C . ASN A 1 176 ? -31.965 8.800 27.982 1.00 93.38 176 ASN A C 1
ATOM 1298 O O . ASN A 1 176 ? -30.762 8.901 27.751 1.00 93.38 176 ASN A O 1
ATOM 1302 N N . ALA A 1 177 ? -32.732 7.925 27.325 1.00 92.25 177 ALA A N 1
ATOM 1303 C CA . ALA A 1 177 ? -32.225 6.948 26.349 1.00 92.25 177 ALA A CA 1
ATOM 1304 C C . ALA A 1 177 ? -31.500 7.545 25.116 1.00 92.25 177 ALA A C 1
ATOM 1306 O O . ALA A 1 177 ? -31.037 6.799 24.260 1.00 92.25 177 ALA A O 1
ATOM 1307 N N . ASN A 1 178 ? -31.402 8.871 24.985 1.00 95.88 178 ASN A N 1
ATOM 1308 C CA . ASN A 1 178 ? -30.649 9.572 23.943 1.00 95.88 178 ASN A CA 1
ATOM 1309 C C . ASN A 1 178 ? -29.250 10.043 24.388 1.00 95.88 178 ASN A C 1
ATOM 1311 O O . ASN A 1 178 ? -28.614 10.795 23.650 1.00 95.88 178 ASN A O 1
ATOM 1315 N N . VAL A 1 179 ? -28.795 9.656 25.582 1.00 97.19 179 VAL A N 1
ATOM 1316 C CA . VAL A 1 179 ? -27.512 10.068 26.169 1.00 97.19 179 VAL A CA 1
ATOM 1317 C C . VAL A 1 179 ? -26.464 8.957 26.059 1.00 97.19 179 VAL A C 1
ATOM 1319 O O . VAL A 1 179 ? -26.767 7.786 26.287 1.00 97.19 179 VAL A O 1
ATOM 1322 N N . PHE A 1 180 ? -25.213 9.330 25.783 1.00 97.69 180 PHE A N 1
ATOM 1323 C CA . PHE A 1 180 ? -24.040 8.504 26.084 1.00 97.69 180 PHE A CA 1
ATOM 1324 C C . PHE A 1 180 ? -22.970 9.315 26.829 1.00 97.69 180 PHE A C 1
ATOM 1326 O O . PHE A 1 180 ? -23.030 10.545 26.864 1.00 97.69 180 PHE A O 1
ATOM 1333 N N . TYR A 1 181 ? -22.016 8.624 27.458 1.00 98.06 181 TYR A N 1
ATOM 1334 C CA . TYR A 1 181 ? -21.073 9.223 28.407 1.00 98.06 181 TYR A CA 1
ATOM 1335 C C . TYR A 1 181 ? -19.613 9.029 27.986 1.00 98.06 181 TYR A C 1
ATOM 1337 O O . TYR A 1 181 ? -19.143 7.893 27.910 1.00 98.06 181 TYR A O 1
ATOM 1345 N N . ASP A 1 182 ? -18.873 10.127 27.827 1.00 97.75 182 ASP A N 1
ATOM 1346 C CA . ASP A 1 182 ? -17.419 10.115 27.628 1.00 97.75 182 ASP A CA 1
ATOM 1347 C C . ASP A 1 182 ? -16.742 10.388 28.984 1.00 97.75 182 ASP A C 1
ATOM 1349 O O . ASP A 1 182 ? -16.817 11.493 29.522 1.00 97.75 182 ASP A O 1
ATOM 1353 N N . LEU A 1 183 ? -16.170 9.354 29.617 1.00 97.31 183 LEU A N 1
ATOM 1354 C CA . LEU A 1 183 ? -15.856 9.365 31.062 1.00 97.31 183 LEU A CA 1
ATOM 1355 C C . LEU A 1 183 ? -14.720 10.315 31.469 1.00 97.31 183 LEU A C 1
ATOM 1357 O O . LEU A 1 183 ? -14.590 10.653 32.649 1.00 97.31 183 LEU A O 1
ATOM 1361 N N . GLN A 1 184 ? -13.876 10.692 30.516 1.00 95.56 184 GLN A N 1
ATOM 1362 C CA . GLN A 1 184 ? -12.839 11.710 30.634 1.00 95.56 184 GLN A CA 1
ATOM 1363 C C . GLN A 1 184 ? -12.457 12.134 29.215 1.00 95.56 184 GLN A C 1
ATOM 1365 O O . GLN A 1 184 ? -12.118 11.270 28.405 1.00 95.56 184 GLN A O 1
ATOM 1370 N N . ASN A 1 185 ? -12.470 13.440 28.952 1.00 94.56 185 ASN A N 1
ATOM 1371 C CA . ASN A 1 185 ? -11.941 14.013 27.722 1.00 94.56 185 ASN A CA 1
ATOM 1372 C C . ASN A 1 185 ? -10.440 13.733 27.608 1.00 94.56 185 ASN A C 1
ATOM 1374 O O . ASN A 1 185 ? -9.717 14.023 28.563 1.00 94.56 185 ASN A O 1
ATOM 1378 N N . GLU A 1 186 ? -9.975 13.208 26.474 1.00 92.19 186 GLU A N 1
ATOM 1379 C CA . GLU A 1 186 ? -8.545 12.992 26.188 1.00 92.19 186 GLU A CA 1
ATOM 1380 C C . GLU A 1 186 ? -7.787 12.272 27.327 1.00 92.19 186 GLU A C 1
ATOM 1382 O O . GLU A 1 186 ? -6.772 12.760 27.834 1.00 92.19 186 GLU A O 1
ATOM 1387 N N . PHE A 1 187 ? -8.308 11.135 27.799 1.00 91.50 187 PHE A N 1
ATOM 1388 C CA . PHE A 1 187 ? -7.943 10.537 29.097 1.00 91.50 187 PHE A CA 1
ATOM 1389 C C . PHE A 1 187 ? -6.457 10.147 29.267 1.00 91.50 187 PHE A C 1
ATOM 1391 O O . PHE A 1 187 ? -6.001 9.953 30.399 1.00 91.50 187 PHE A O 1
ATOM 1398 N N . ASP A 1 188 ? -5.713 10.004 28.170 1.00 89.19 188 ASP A N 1
ATOM 1399 C CA . ASP A 1 188 ? -4.292 9.656 28.102 1.00 89.19 188 ASP A CA 1
ATOM 1400 C C . ASP A 1 188 ? -3.365 10.870 27.908 1.00 89.19 188 ASP A C 1
ATOM 1402 O O . ASP A 1 188 ? -2.148 10.734 28.063 1.00 89.19 188 ASP A O 1
ATOM 1406 N N . GLY A 1 189 ? -3.913 12.062 27.661 1.00 86.62 189 GLY A N 1
ATOM 1407 C CA . GLY A 1 189 ? -3.161 13.304 27.461 1.00 86.62 189 GLY A CA 1
ATOM 1408 C C . GLY A 1 189 ? -2.317 13.760 28.663 1.00 86.62 189 GLY A C 1
ATOM 1409 O O . GLY A 1 189 ? -2.321 13.163 29.743 1.00 86.62 189 GLY A O 1
ATOM 1410 N N . ASP A 1 190 ? -1.558 14.841 28.466 1.00 81.69 190 ASP A N 1
ATOM 1411 C CA . ASP A 1 190 ? -0.587 15.383 29.435 1.00 81.69 190 ASP A CA 1
ATOM 1412 C C . ASP A 1 190 ? -1.245 15.911 30.727 1.00 81.69 190 ASP A C 1
ATOM 1414 O O . ASP A 1 190 ? -0.781 15.641 31.837 1.00 81.69 190 ASP A O 1
ATOM 1418 N N . LEU A 1 191 ? -2.317 16.700 30.585 1.00 78.44 191 LEU A N 1
ATOM 1419 C CA . LEU A 1 191 ? -2.977 17.421 31.687 1.00 78.44 191 LEU A CA 1
ATOM 1420 C C . LEU A 1 191 ? -4.347 16.835 32.045 1.00 78.44 191 LEU A C 1
ATOM 1422 O O . LEU A 1 191 ? -4.729 16.837 33.215 1.00 78.44 191 LEU A O 1
ATOM 1426 N N . THR A 1 192 ? -5.041 16.283 31.056 1.00 86.19 192 THR A N 1
ATOM 1427 C CA . THR A 1 192 ? -6.349 15.606 31.110 1.00 86.19 192 THR A CA 1
ATOM 1428 C C . THR A 1 192 ? -6.301 14.207 31.738 1.00 86.19 192 THR A C 1
ATOM 1430 O O . THR A 1 192 ? -7.334 13.577 31.956 1.00 86.19 192 THR A O 1
ATOM 1433 N N . ARG A 1 193 ? -5.098 13.706 32.057 1.00 87.25 193 ARG A N 1
ATOM 1434 C CA . ARG A 1 193 ? -4.860 12.303 32.415 1.00 87.25 193 ARG A CA 1
ATOM 1435 C C . ARG A 1 193 ? -5.771 11.752 33.519 1.00 87.25 193 ARG A C 1
ATOM 1437 O O . ARG A 1 193 ? -5.859 12.320 34.618 1.00 87.25 193 ARG A O 1
ATOM 1444 N N . LEU A 1 194 ? -6.327 10.565 33.269 1.00 89.31 194 LEU A N 1
ATOM 1445 C CA . LEU A 1 194 ? -7.016 9.719 34.246 1.00 89.31 194 LEU A CA 1
ATOM 1446 C C . LEU A 1 194 ? -6.440 8.294 34.220 1.00 89.31 194 LEU A C 1
ATOM 1448 O O . LEU A 1 194 ? -6.186 7.731 33.159 1.00 89.31 194 LEU A O 1
ATOM 1452 N N . ALA A 1 195 ? -6.228 7.684 35.390 1.00 86.19 195 ALA A N 1
ATOM 1453 C CA . ALA A 1 195 ? -5.623 6.355 35.463 1.00 86.19 195 ALA A CA 1
ATOM 1454 C C . ALA A 1 195 ? -6.529 5.250 34.847 1.00 86.19 195 ALA A C 1
ATOM 1456 O O . ALA A 1 195 ? -7.732 5.230 35.123 1.00 86.19 195 ALA A O 1
ATOM 1457 N N . PRO A 1 196 ? -5.981 4.262 34.107 1.00 88.56 196 PRO A N 1
ATOM 1458 C CA . PRO A 1 196 ? -6.735 3.143 33.509 1.00 88.56 196 PRO A CA 1
ATOM 1459 C C . PRO A 1 196 ? -7.683 2.383 34.458 1.00 88.56 196 PRO A C 1
ATOM 1461 O O . PRO A 1 196 ? -8.820 2.039 34.116 1.00 88.56 196 PRO A O 1
ATOM 1464 N N . SER A 1 197 ? -7.254 2.161 35.702 1.00 85.94 197 SER A N 1
ATOM 1465 C CA . SER A 1 197 ? -8.072 1.529 36.746 1.00 85.94 197 SER A CA 1
ATOM 1466 C C . SER A 1 197 ? -9.275 2.386 37.163 1.00 85.94 197 SER A C 1
ATOM 1468 O O . SER A 1 197 ? -10.270 1.861 37.660 1.00 85.94 197 SER A O 1
ATOM 1470 N N . HIS A 1 198 ? -9.215 3.702 36.954 1.00 90.88 198 HIS A N 1
ATOM 1471 C CA . HIS A 1 198 ? -10.259 4.653 37.327 1.00 90.88 198 HIS A CA 1
ATOM 1472 C C . HIS A 1 198 ? -11.310 4.817 36.225 1.00 90.88 198 HIS A C 1
ATOM 1474 O O . HIS A 1 198 ? -12.489 4.942 36.555 1.00 90.88 198 HIS A O 1
ATOM 1480 N N . VAL A 1 199 ? -10.916 4.683 34.953 1.00 94.69 199 VAL A N 1
ATOM 1481 C CA . VAL A 1 199 ? -11.845 4.466 33.827 1.00 94.69 199 VAL A CA 1
ATOM 1482 C C . VAL A 1 199 ? -12.659 3.185 34.053 1.00 94.69 199 VAL A C 1
ATOM 1484 O O . VAL A 1 199 ? -13.885 3.191 33.958 1.00 94.69 199 VAL A O 1
ATOM 1487 N N . THR A 1 200 ? -11.990 2.097 34.446 1.00 92.88 200 THR A N 1
ATOM 1488 C CA . THR A 1 200 ? -12.643 0.802 34.706 1.00 92.88 200 THR A CA 1
ATOM 1489 C C . THR A 1 200 ? -13.603 0.860 35.908 1.00 92.88 200 THR A C 1
ATOM 1491 O O . THR A 1 200 ? -14.726 0.365 35.824 1.00 92.88 200 THR A O 1
ATOM 1494 N N . ASP A 1 201 ? -13.210 1.510 37.011 1.00 92.94 201 ASP A N 1
ATOM 1495 C CA . ASP A 1 201 ? -14.075 1.755 38.181 1.00 92.94 201 ASP A CA 1
ATOM 1496 C C . ASP A 1 201 ? -15.317 2.596 37.809 1.00 92.94 201 ASP A C 1
ATOM 1498 O O . ASP A 1 201 ? -16.433 2.248 38.189 1.00 92.94 201 ASP A O 1
ATOM 1502 N N . LEU A 1 202 ? -15.161 3.649 36.995 1.00 95.75 202 LEU A N 1
ATOM 1503 C CA . LEU A 1 202 ? -16.284 4.446 36.477 1.00 95.75 202 LEU A CA 1
ATOM 1504 C C . LEU A 1 202 ? -17.259 3.625 35.635 1.00 95.75 202 LEU A C 1
ATOM 1506 O O . LEU A 1 202 ? -18.456 3.612 35.931 1.00 95.75 202 LEU A O 1
ATOM 1510 N N . ARG A 1 203 ? -16.751 2.915 34.620 1.00 96.56 203 ARG A N 1
ATOM 1511 C CA . ARG A 1 203 ? -17.569 2.080 33.731 1.00 96.56 203 ARG A CA 1
ATOM 1512 C C . ARG A 1 203 ? -18.363 1.046 34.527 1.00 96.56 203 ARG A C 1
ATOM 1514 O O . ARG A 1 203 ? -19.555 0.880 34.290 1.00 96.56 203 ARG A O 1
ATOM 1521 N N . ASN A 1 204 ? -17.739 0.415 35.522 1.00 95.94 204 ASN A N 1
ATOM 1522 C CA . ASN A 1 204 ? -18.403 -0.557 36.392 1.00 95.94 204 ASN A CA 1
ATOM 1523 C C . ASN A 1 204 ? -19.471 0.078 37.299 1.00 95.94 204 ASN A C 1
ATOM 1525 O O . ASN A 1 204 ? -20.539 -0.507 37.464 1.00 95.94 204 ASN A O 1
ATOM 1529 N N . ARG A 1 205 ? -19.233 1.272 37.863 1.00 95.62 205 ARG A N 1
ATOM 1530 C CA . ARG A 1 205 ? -20.230 1.992 38.684 1.00 95.62 205 ARG A CA 1
ATOM 1531 C C . ARG A 1 205 ? -21.470 2.381 37.889 1.00 95.62 205 ARG A C 1
ATOM 1533 O O . ARG A 1 205 ? -22.576 2.235 38.400 1.00 95.62 205 ARG A O 1
ATOM 1540 N N . ILE A 1 206 ? -21.285 2.868 36.662 1.00 96.81 206 ILE A N 1
ATOM 1541 C CA . ILE A 1 206 ? -22.394 3.286 35.797 1.00 96.81 206 ILE A CA 1
ATOM 1542 C C . ILE A 1 206 ? -23.165 2.052 35.321 1.00 96.81 206 ILE A C 1
ATOM 1544 O O . ILE A 1 206 ? -24.357 1.968 35.600 1.00 96.81 206 ILE A O 1
ATOM 1548 N N . LYS A 1 207 ? -22.486 1.035 34.762 1.00 95.88 207 LYS A N 1
ATOM 1549 C CA . LYS A 1 207 ? -23.119 -0.230 34.328 1.00 95.88 207 LYS A CA 1
ATOM 1550 C C . LYS A 1 207 ? -23.832 -0.998 35.457 1.00 95.88 207 LYS A C 1
ATOM 1552 O O . LYS A 1 207 ? -24.701 -1.818 35.179 1.00 95.88 207 LYS A O 1
ATOM 1557 N N . ALA A 1 208 ? -23.492 -0.747 36.726 1.00 93.50 208 ALA A N 1
ATOM 1558 C CA . ALA A 1 208 ? -24.186 -1.313 37.888 1.00 93.50 208 ALA A CA 1
ATOM 1559 C C . ALA A 1 208 ? -25.466 -0.551 38.299 1.00 93.50 208 ALA A C 1
ATOM 1561 O O . ALA A 1 208 ? -26.291 -1.109 39.023 1.00 93.50 208 ALA A O 1
ATOM 1562 N N . ALA A 1 209 ? -25.632 0.703 37.867 1.00 90.88 209 ALA A N 1
ATOM 1563 C CA . ALA A 1 209 ? -26.838 1.511 38.081 1.00 90.88 209 ALA A CA 1
ATOM 1564 C C . ALA A 1 209 ? -27.764 1.525 36.848 1.00 90.88 209 ALA A C 1
ATOM 1566 O O . ALA A 1 209 ? -28.983 1.613 36.994 1.00 90.88 209 ALA A O 1
ATOM 1567 N N . ASP A 1 210 ? -27.173 1.422 35.659 1.00 94.44 210 ASP A N 1
ATOM 1568 C CA . ASP A 1 210 ? -27.811 1.383 34.347 1.00 94.44 210 ASP A CA 1
ATOM 1569 C C . ASP A 1 210 ? -26.946 0.520 33.413 1.00 94.44 210 ASP A C 1
ATOM 1571 O O . ASP A 1 210 ? -25.865 0.931 32.994 1.00 94.44 210 ASP A O 1
ATOM 1575 N N . ALA A 1 211 ? -27.395 -0.703 33.123 1.00 92.31 211 ALA A N 1
ATOM 1576 C CA . ALA A 1 211 ? -26.641 -1.659 32.310 1.00 92.31 211 ALA A CA 1
ATOM 1577 C C . ALA A 1 211 ? -26.595 -1.282 30.816 1.00 92.31 211 ALA A C 1
ATOM 1579 O O . ALA A 1 211 ? -25.651 -1.670 30.117 1.00 92.31 211 ALA A O 1
ATOM 1580 N N . ASP A 1 212 ? -27.587 -0.520 30.350 1.00 91.62 212 ASP A N 1
ATOM 1581 C CA . ASP A 1 212 ? -27.777 -0.164 28.944 1.00 91.62 212 ASP A CA 1
ATOM 1582 C C . ASP A 1 212 ? -27.060 1.154 28.581 1.00 91.62 212 ASP A C 1
ATOM 1584 O O . ASP A 1 212 ? -26.756 1.376 27.409 1.00 91.62 212 ASP A O 1
ATOM 1588 N N . ALA A 1 213 ? -26.698 1.978 29.579 1.00 95.25 213 ALA A N 1
ATOM 1589 C CA . ALA A 1 213 ? -25.873 3.184 29.438 1.00 95.25 213 ALA A CA 1
ATOM 1590 C C . ALA A 1 213 ? -24.672 2.981 28.500 1.00 95.25 213 ALA A C 1
ATOM 1592 O O . ALA A 1 213 ? -23.812 2.142 28.769 1.00 95.25 213 ALA A O 1
ATOM 1593 N N . ILE A 1 214 ? -24.568 3.782 27.438 1.00 97.88 214 ILE A N 1
ATOM 1594 C CA . ILE A 1 214 ? -23.474 3.718 26.457 1.00 97.88 214 ILE A CA 1
ATOM 1595 C C . ILE A 1 214 ? -22.280 4.552 26.955 1.00 97.88 214 ILE A C 1
ATOM 1597 O O . ILE A 1 214 ? -22.451 5.709 27.344 1.00 97.88 214 ILE A O 1
ATOM 1601 N N . ILE A 1 215 ? -21.075 3.966 26.967 1.00 97.88 215 ILE A N 1
ATOM 1602 C CA . ILE A 1 215 ? -19.888 4.533 27.637 1.00 97.88 215 ILE A CA 1
ATOM 1603 C C . ILE A 1 215 ? -18.633 4.527 26.740 1.00 97.88 215 ILE A C 1
ATOM 1605 O O . ILE A 1 215 ? -18.344 3.530 26.072 1.00 97.88 215 ILE A O 1
ATOM 1609 N N . SER A 1 216 ? -17.841 5.606 26.794 1.00 97.12 216 SER A N 1
ATOM 1610 C CA . SER A 1 216 ? -16.565 5.800 26.080 1.00 97.12 216 SER A CA 1
ATOM 1611 C C . SER A 1 216 ? -15.472 6.480 26.928 1.00 97.12 216 SER A C 1
ATOM 1613 O O . SER A 1 216 ? -15.729 6.968 28.030 1.00 97.12 216 SER A O 1
ATOM 1615 N N . VAL A 1 217 ? -14.242 6.516 26.400 1.00 96.00 217 VAL A N 1
ATOM 1616 C CA . VAL A 1 217 ? -13.229 7.551 26.688 1.00 96.00 217 VAL A CA 1
ATOM 1617 C C . VAL A 1 217 ? -12.620 8.003 25.367 1.00 96.00 217 VAL A C 1
ATOM 1619 O O . VAL A 1 217 ? -12.371 7.162 24.502 1.00 96.00 217 VAL A O 1
ATOM 1622 N N . SER A 1 218 ? -12.374 9.300 25.219 1.00 94.75 218 SER A N 1
ATOM 1623 C CA . SER A 1 218 ? -11.666 9.895 24.084 1.00 94.75 218 SER A CA 1
ATOM 1624 C C . SER A 1 218 ? -10.155 9.831 24.282 1.00 94.75 218 SER A C 1
ATOM 1626 O O . SER A 1 218 ? -9.655 10.078 25.381 1.00 94.75 218 SER A O 1
ATOM 1628 N N . THR A 1 219 ? -9.416 9.527 23.215 1.00 91.50 219 THR A N 1
ATOM 1629 C CA . THR A 1 219 ? -7.951 9.673 23.178 1.00 91.50 219 THR A CA 1
ATOM 1630 C C . THR A 1 219 ? -7.547 11.129 22.992 1.00 91.50 219 THR A C 1
ATOM 1632 O O . THR A 1 219 ? -8.216 11.848 22.259 1.00 91.50 219 THR A O 1
ATOM 1635 N N . ALA A 1 220 ? -6.412 11.539 23.553 1.00 86.56 220 ALA A N 1
ATOM 1636 C CA . ALA A 1 220 ? -5.728 12.761 23.139 1.00 86.56 220 ALA A CA 1
ATOM 1637 C C . ALA A 1 220 ? -5.233 12.650 21.688 1.00 86.56 220 ALA A C 1
ATOM 1639 O O . ALA A 1 220 ? -4.820 11.566 21.263 1.00 86.56 220 ALA A O 1
ATOM 1640 N N . SER A 1 221 ? -5.232 13.765 20.951 1.00 79.44 221 SER A N 1
ATOM 1641 C CA . SER A 1 221 ? -4.751 13.818 19.560 1.00 79.44 221 SER A CA 1
ATOM 1642 C C .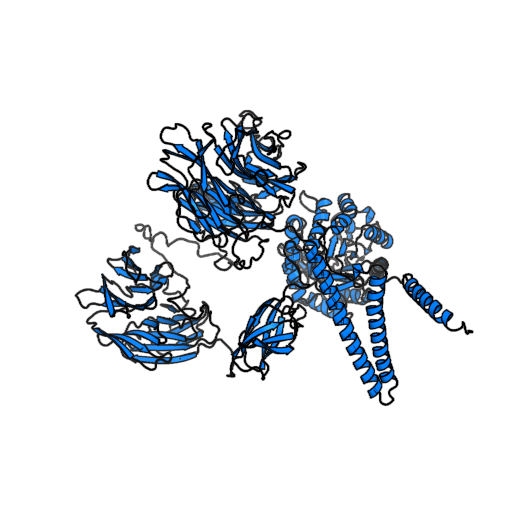 SER A 1 221 ? -3.287 13.374 19.432 1.00 79.44 221 SER A C 1
ATOM 1644 O O . SER A 1 221 ? -2.382 14.027 19.953 1.00 79.44 221 SER A O 1
ATOM 1646 N N . GLN A 1 222 ? -3.048 12.254 18.748 1.00 72.06 222 GLN A N 1
ATOM 1647 C CA . GLN A 1 222 ? -1.743 11.609 18.599 1.00 72.06 222 GLN A CA 1
ATOM 1648 C C . GLN A 1 222 ? -1.657 10.898 17.244 1.00 72.06 222 GLN A C 1
ATOM 1650 O O . GLN A 1 222 ? -2.644 10.339 16.771 1.00 72.06 222 GLN A O 1
ATOM 1655 N N . ALA A 1 223 ? -0.440 10.750 16.708 1.00 63.44 223 ALA A N 1
ATOM 1656 C CA . ALA A 1 223 ? -0.191 10.171 15.382 1.00 63.44 223 ALA A CA 1
ATOM 1657 C C . ALA A 1 223 ? -0.817 8.779 15.120 1.00 63.44 223 ALA A C 1
ATOM 1659 O O . ALA A 1 223 ? -0.922 8.382 13.960 1.00 63.44 223 ALA A O 1
ATOM 1660 N N . ASN A 1 224 ? -1.249 8.051 16.157 1.00 71.25 224 ASN A N 1
ATOM 1661 C CA . ASN A 1 224 ? -1.921 6.750 16.077 1.00 71.25 224 ASN A CA 1
ATOM 1662 C C . ASN A 1 224 ? -3.274 6.693 16.836 1.00 71.25 224 ASN A C 1
ATOM 1664 O O . ASN A 1 224 ? -3.678 5.602 17.248 1.00 71.25 224 ASN A O 1
ATOM 1668 N N . SER A 1 225 ? -3.987 7.819 17.030 1.00 76.56 225 SER A N 1
ATOM 1669 C CA . SER A 1 225 ? -5.222 7.905 17.849 1.00 76.56 225 SER A CA 1
ATOM 1670 C C . SER A 1 225 ? -6.235 6.781 17.592 1.00 76.56 225 SER A C 1
ATOM 1672 O O . SER A 1 225 ? -6.801 6.247 18.541 1.00 76.56 225 SER A O 1
ATOM 1674 N N . GLY A 1 226 ? -6.454 6.378 16.333 1.00 78.12 226 GLY A N 1
ATOM 1675 C CA . GLY A 1 226 ? -7.411 5.319 15.985 1.00 78.12 226 GLY A CA 1
ATOM 1676 C C . GLY A 1 226 ? -7.060 3.952 16.589 1.00 78.12 226 GLY A C 1
ATOM 1677 O O . GLY A 1 226 ? -7.881 3.348 17.282 1.00 78.12 226 GLY A O 1
ATOM 1678 N N . SER A 1 227 ? -5.815 3.497 16.414 1.00 76.69 227 SER A N 1
ATOM 1679 C CA . SER A 1 227 ? -5.299 2.267 17.038 1.00 76.69 227 SER A CA 1
ATOM 1680 C C . SER A 1 227 ? -5.329 2.338 18.567 1.00 76.69 227 SER A C 1
ATOM 1682 O O . SER A 1 227 ? -5.668 1.354 19.226 1.00 76.69 227 SER A O 1
ATOM 1684 N N . ILE A 1 228 ? -5.010 3.506 19.140 1.00 81.31 228 ILE A N 1
ATOM 1685 C CA . ILE A 1 228 ? -5.053 3.725 20.592 1.00 81.31 228 ILE A CA 1
ATOM 1686 C C . ILE A 1 228 ? -6.497 3.578 21.088 1.00 81.31 228 ILE A C 1
ATOM 1688 O O . ILE A 1 228 ? -6.748 2.768 21.980 1.00 81.31 228 ILE A O 1
ATOM 1692 N N . ALA A 1 229 ? -7.457 4.281 20.482 1.00 87.19 229 ALA A N 1
ATOM 1693 C CA . ALA A 1 229 ? -8.869 4.246 20.859 1.00 87.19 229 ALA A CA 1
ATOM 1694 C C . ALA A 1 229 ? -9.465 2.836 20.776 1.00 87.19 229 ALA A C 1
ATOM 1696 O O . ALA A 1 229 ? -10.213 2.435 21.669 1.00 87.19 229 ALA A O 1
ATOM 1697 N N . ALA A 1 230 ? -9.095 2.052 19.757 1.00 82.56 230 ALA A N 1
ATOM 1698 C CA . ALA A 1 230 ? -9.491 0.650 19.669 1.00 82.56 230 ALA A CA 1
ATOM 1699 C C . ALA A 1 230 ? -8.923 -0.188 20.823 1.00 82.56 230 ALA A C 1
ATOM 1701 O O . ALA A 1 230 ? -9.669 -0.918 21.483 1.00 82.56 230 ALA A O 1
ATOM 1702 N N . GLY A 1 231 ? -7.630 -0.024 21.122 1.00 81.12 231 GLY A N 1
ATOM 1703 C CA . GLY A 1 231 ? -6.973 -0.667 22.258 1.00 81.12 231 GLY A CA 1
ATOM 1704 C C . GLY A 1 231 ? -7.626 -0.323 23.601 1.00 81.12 231 GLY A C 1
ATOM 1705 O O . GLY A 1 231 ? -7.836 -1.221 24.418 1.00 81.12 231 GLY A O 1
ATOM 1706 N N . GLN A 1 232 ? -8.024 0.936 23.822 1.00 85.31 232 GLN A N 1
ATOM 1707 C CA . GLN A 1 232 ? -8.733 1.341 25.045 1.00 85.31 232 GLN A CA 1
ATOM 1708 C C . GLN A 1 232 ? -10.176 0.825 25.087 1.00 85.31 232 GLN A C 1
ATOM 1710 O O . GLN A 1 232 ? -10.623 0.346 26.130 1.00 85.31 232 GLN A O 1
ATOM 1715 N N . ALA A 1 233 ? -10.903 0.861 23.965 1.00 91.94 233 ALA A N 1
ATOM 1716 C CA . ALA A 1 233 ? -12.272 0.354 23.888 1.00 91.94 233 ALA A CA 1
ATOM 1717 C C . ALA A 1 233 ? -12.345 -1.151 24.192 1.00 91.94 233 ALA A C 1
ATOM 1719 O O . ALA A 1 233 ? -13.259 -1.597 24.889 1.00 91.94 233 ALA A O 1
ATOM 1720 N N . GLN A 1 234 ? -11.351 -1.924 23.746 1.00 88.94 234 GLN A N 1
ATOM 1721 C CA . GLN A 1 234 ? -11.187 -3.331 24.112 1.00 88.94 234 GLN A CA 1
ATOM 1722 C C . GLN A 1 234 ? -10.754 -3.486 25.583 1.00 88.94 234 GLN A C 1
ATOM 1724 O O . GLN A 1 234 ? -11.455 -4.130 26.369 1.00 88.94 234 GLN A O 1
ATOM 1729 N N . SER A 1 235 ? -9.643 -2.854 25.984 1.00 86.56 235 SER A N 1
ATOM 1730 C CA . SER A 1 235 ? -9.024 -3.021 27.314 1.00 86.56 235 SER A CA 1
ATOM 1731 C C . SER A 1 235 ? -9.934 -2.586 28.463 1.00 86.56 235 SER A C 1
ATOM 1733 O O . SER A 1 235 ? -10.029 -3.273 29.480 1.00 86.56 235 SER A O 1
ATOM 1735 N N . PHE A 1 236 ? -10.652 -1.474 28.300 1.00 90.12 236 PHE A N 1
ATOM 1736 C CA . PHE A 1 236 ? -11.624 -0.977 29.277 1.00 90.12 236 PHE A CA 1
ATOM 1737 C C . PHE A 1 236 ? -13.051 -1.444 28.983 1.00 90.12 236 PHE A C 1
ATOM 1739 O O . PHE A 1 236 ? -13.967 -1.008 29.682 1.00 90.12 236 PHE A O 1
ATOM 1746 N N . SER A 1 237 ? -13.237 -2.356 28.019 1.00 91.88 237 SER A N 1
ATOM 1747 C CA . SER A 1 237 ? -14.512 -2.963 27.590 1.00 91.88 237 SER A CA 1
ATOM 1748 C C . SER A 1 237 ? -15.649 -1.937 27.479 1.00 91.88 237 SER A C 1
ATOM 1750 O O . SER A 1 237 ? -16.689 -2.052 28.130 1.00 91.88 237 SER A O 1
ATOM 1752 N N . LEU A 1 238 ? -15.392 -0.895 26.691 1.00 96.06 238 LEU A N 1
ATOM 1753 C CA . LEU A 1 238 ? -16.288 0.233 26.444 1.00 96.06 238 LEU A CA 1
ATOM 1754 C C . LEU A 1 238 ? -17.272 -0.089 25.316 1.00 96.06 238 LEU A C 1
ATOM 1756 O O . LEU A 1 238 ? -17.178 -1.123 24.647 1.00 96.06 238 LEU A O 1
ATOM 1760 N N . ASP A 1 239 ? -18.227 0.804 25.092 1.00 97.38 239 ASP A N 1
ATOM 1761 C CA . ASP A 1 239 ? -19.252 0.649 24.064 1.00 97.38 239 ASP A CA 1
ATOM 1762 C C . ASP A 1 239 ? -18.875 1.340 22.741 1.00 97.38 239 ASP A C 1
ATOM 1764 O O . ASP A 1 239 ? -19.388 0.951 21.699 1.00 97.38 239 ASP A O 1
ATOM 1768 N N . ILE A 1 240 ? -17.947 2.304 22.762 1.00 97.94 240 ILE A N 1
ATOM 1769 C CA . ILE A 1 240 ? -17.521 3.127 21.613 1.00 97.94 240 ILE A CA 1
ATOM 1770 C C . ILE A 1 240 ? -15.982 3.195 21.577 1.00 97.94 240 ILE A C 1
ATOM 1772 O O . ILE A 1 240 ? -15.346 3.290 22.629 1.00 97.94 240 ILE A O 1
ATOM 1776 N N . ALA A 1 241 ? -15.386 3.206 20.381 1.00 96.62 241 ALA A N 1
ATOM 1777 C CA . ALA A 1 241 ? -14.008 3.651 20.159 1.00 96.62 241 ALA A CA 1
ATOM 1778 C C . ALA A 1 241 ? -14.020 5.150 19.807 1.00 96.62 241 ALA A C 1
ATOM 1780 O O . ALA A 1 241 ? -14.354 5.520 18.681 1.00 96.62 241 ALA A O 1
ATOM 1781 N N . ASN A 1 242 ? -13.733 6.009 20.790 1.00 96.88 242 ASN A N 1
ATOM 1782 C CA . ASN A 1 242 ? -13.807 7.465 20.648 1.00 96.88 242 ASN A CA 1
ATOM 1783 C C . ASN A 1 242 ? -12.413 8.069 20.396 1.00 96.88 242 ASN A C 1
ATOM 1785 O O . ASN A 1 242 ? -11.463 7.784 21.124 1.00 96.88 242 ASN A O 1
ATOM 1789 N N . VAL A 1 243 ? -12.301 8.879 19.344 1.00 93.56 243 VAL A N 1
ATOM 1790 C CA . VAL A 1 243 ? -11.043 9.299 18.717 1.00 93.56 243 VAL A CA 1
ATOM 1791 C C . VAL A 1 243 ? -11.020 10.814 18.536 1.00 93.56 243 VAL A C 1
ATOM 1793 O O . VAL A 1 243 ? -11.949 11.376 17.951 1.00 93.56 243 VAL A O 1
ATOM 1796 N N . HIS A 1 244 ? -9.942 11.468 18.972 1.00 91.44 244 HIS A N 1
ATOM 1797 C CA . HIS A 1 244 ? -9.628 12.857 18.611 1.00 91.44 244 HIS A CA 1
ATOM 1798 C C . HIS A 1 244 ? -8.411 12.920 17.676 1.00 91.44 244 HIS A C 1
ATOM 1800 O O . HIS A 1 244 ? -7.558 12.023 17.686 1.00 91.44 244 HIS A O 1
ATOM 1806 N N . SER A 1 245 ? -8.342 13.975 16.865 1.00 81.00 245 SER A N 1
ATOM 1807 C CA . SER A 1 245 ? -7.307 14.184 15.840 1.00 81.00 245 SER A CA 1
ATOM 1808 C C . SER A 1 245 ? -7.132 15.672 15.511 1.00 81.00 245 SER A C 1
ATOM 1810 O O . SER A 1 245 ? -8.065 16.459 15.687 1.00 81.00 245 SER A O 1
ATOM 1812 N N . THR A 1 246 ? -5.979 16.067 14.968 1.00 70.56 246 THR A N 1
ATOM 1813 C CA . THR A 1 246 ? -5.755 17.449 14.514 1.00 70.56 246 THR A CA 1
ATOM 1814 C C . THR A 1 246 ? -6.354 17.703 13.123 1.00 70.56 246 THR A C 1
ATOM 1816 O O . THR A 1 246 ? -6.702 16.781 12.379 1.00 70.56 246 THR A O 1
ATOM 1819 N N . ALA A 1 247 ? -6.438 18.982 12.737 1.00 59.22 247 ALA A N 1
ATOM 1820 C CA . ALA A 1 247 ? -6.795 19.369 11.371 1.00 59.22 247 ALA A CA 1
ATOM 1821 C C . ALA A 1 247 ? -5.769 18.864 10.333 1.00 59.22 247 ALA A C 1
ATOM 1823 O O . ALA A 1 247 ? -6.161 18.432 9.253 1.00 59.22 247 ALA A O 1
ATOM 1824 N N . GLU A 1 248 ? -4.478 18.857 10.679 1.00 57.47 248 GLU A N 1
ATOM 1825 C CA . GLU A 1 248 ? -3.384 18.313 9.860 1.00 57.47 248 GLU A CA 1
ATOM 1826 C C . GLU A 1 248 ? -3.506 16.789 9.693 1.00 57.47 248 GLU A C 1
ATOM 1828 O O . GLU A 1 248 ? -3.406 16.264 8.583 1.00 57.47 248 GLU A O 1
ATOM 1833 N N . GLU A 1 249 ? -3.814 16.069 10.776 1.00 58.03 249 GLU A N 1
ATOM 1834 C CA . GLU A 1 249 ? -4.055 14.628 10.727 1.00 58.03 249 GLU A CA 1
ATOM 1835 C C . GLU A 1 249 ? -5.254 14.301 9.829 1.00 58.03 249 GLU A C 1
ATOM 1837 O O . GLU A 1 249 ? -5.154 13.419 8.976 1.00 58.03 249 GLU A O 1
ATOM 1842 N N . ASN A 1 250 ? -6.363 15.038 9.936 1.00 56.41 250 ASN A N 1
ATOM 1843 C CA . ASN A 1 250 ? -7.541 14.791 9.100 1.00 56.41 250 ASN A CA 1
ATOM 1844 C C . ASN A 1 250 ? -7.464 15.358 7.678 1.00 56.41 250 ASN A C 1
ATOM 1846 O O . ASN A 1 250 ? -8.184 14.859 6.811 1.00 56.41 250 ASN A O 1
ATOM 1850 N N . ALA A 1 251 ? -6.555 16.296 7.391 1.00 51.62 251 ALA A N 1
ATOM 1851 C CA . ALA A 1 251 ? -6.254 16.717 6.024 1.00 51.62 251 ALA A CA 1
ATOM 1852 C C . ALA A 1 251 ? -5.861 15.523 5.137 1.00 51.62 251 ALA A C 1
ATOM 1854 O O . ALA A 1 251 ? -6.269 15.473 3.972 1.00 51.62 251 ALA A O 1
ATOM 1855 N N . ASN A 1 252 ? -5.142 14.551 5.714 1.00 51.28 252 ASN A N 1
ATOM 1856 C CA . ASN A 1 252 ? -4.493 13.465 4.979 1.00 51.28 252 ASN A CA 1
ATOM 1857 C C . ASN A 1 252 ? -4.892 12.046 5.438 1.00 51.28 252 ASN A C 1
ATOM 1859 O O . ASN A 1 252 ? -4.780 11.115 4.653 1.00 51.28 252 ASN A O 1
ATOM 1863 N N . ARG A 1 253 ? -5.332 11.835 6.691 1.00 59.06 253 ARG A N 1
ATOM 1864 C CA . ARG A 1 253 ? -5.323 10.497 7.336 1.00 59.06 253 ARG A CA 1
ATOM 1865 C C . ARG A 1 253 ? -6.667 10.018 7.897 1.00 59.06 253 ARG A C 1
ATOM 1867 O O . ARG A 1 253 ? -6.715 8.926 8.465 1.00 59.06 253 ARG A O 1
ATOM 1874 N N . ILE A 1 254 ? -7.764 10.765 7.731 1.00 73.88 254 ILE A N 1
ATOM 1875 C CA . ILE A 1 254 ? -9.059 10.460 8.379 1.00 73.88 254 ILE A CA 1
ATOM 1876 C C . ILE A 1 254 ? -9.567 9.030 8.113 1.00 73.88 254 ILE A C 1
ATOM 1878 O O . ILE A 1 254 ? -10.054 8.362 9.026 1.00 73.88 254 ILE A O 1
ATOM 1882 N N . ALA A 1 255 ? -9.381 8.508 6.896 1.00 65.12 255 ALA A N 1
ATOM 1883 C CA . ALA A 1 255 ? -9.764 7.139 6.552 1.00 65.12 255 ALA A CA 1
ATOM 1884 C C . ALA A 1 255 ? -8.921 6.078 7.290 1.00 65.12 255 ALA A C 1
ATOM 1886 O O . ALA A 1 255 ? -9.465 5.080 7.761 1.00 65.12 255 ALA A O 1
ATOM 1887 N N . ALA A 1 256 ? -7.614 6.309 7.461 1.00 61.41 256 ALA A N 1
ATOM 1888 C CA . ALA A 1 256 ? -6.720 5.423 8.212 1.00 61.41 256 ALA A CA 1
ATOM 1889 C C . ALA A 1 256 ? -6.992 5.473 9.728 1.00 61.41 256 ALA A C 1
ATOM 1891 O O . ALA A 1 256 ? -6.959 4.442 10.406 1.00 61.41 256 ALA A O 1
ATOM 1892 N N . ILE A 1 257 ? -7.332 6.655 10.254 1.00 73.94 257 ILE A N 1
ATOM 1893 C CA . ILE A 1 257 ? -7.751 6.858 11.649 1.00 73.94 257 ILE A CA 1
ATOM 1894 C C . ILE A 1 257 ? -9.037 6.067 11.941 1.00 73.94 257 ILE A C 1
ATOM 1896 O O . ILE A 1 257 ? -9.107 5.340 12.931 1.00 73.94 257 ILE A O 1
ATOM 1900 N N . VAL A 1 258 ? -10.030 6.129 11.049 1.00 81.06 258 VAL A N 1
ATOM 1901 C CA . VAL A 1 258 ? -11.267 5.342 11.179 1.00 81.06 258 VAL A CA 1
ATOM 1902 C C . VAL A 1 258 ? -11.006 3.843 11.002 1.00 81.06 258 VAL A C 1
ATOM 1904 O O . VAL A 1 258 ? -11.477 3.049 11.814 1.00 81.06 258 VAL A O 1
ATOM 1907 N N . SER A 1 259 ? -10.234 3.442 9.987 1.00 73.69 259 SER A N 1
ATOM 1908 C CA . SER A 1 259 ? -9.918 2.034 9.705 1.00 73.69 259 SER A CA 1
ATOM 1909 C C . SER A 1 259 ? -9.230 1.347 10.893 1.00 73.69 259 SER A C 1
ATOM 1911 O O . SER A 1 259 ? -9.679 0.296 11.354 1.00 73.69 259 SER A O 1
ATOM 1913 N N . SER A 1 260 ? -8.210 1.990 11.473 1.00 70.25 260 SER A N 1
ATOM 1914 C CA . SER A 1 260 ? -7.534 1.490 12.677 1.00 70.25 260 SER A CA 1
ATOM 1915 C C . SER A 1 260 ? -8.465 1.433 13.896 1.00 70.25 260 SER A C 1
ATOM 1917 O O . SER A 1 260 ? -8.475 0.424 14.605 1.00 70.25 260 SER A O 1
ATOM 1919 N N . ALA A 1 261 ? -9.324 2.438 14.097 1.00 78.62 261 ALA A N 1
ATOM 1920 C CA . ALA A 1 261 ? -10.315 2.438 15.176 1.00 78.62 261 ALA A CA 1
ATOM 1921 C C . ALA A 1 261 ? -11.376 1.322 15.042 1.00 78.62 261 ALA A C 1
ATOM 1923 O O . ALA A 1 261 ? -11.816 0.767 16.053 1.00 78.62 261 ALA A O 1
ATOM 1924 N N . LYS A 1 262 ? -11.758 0.922 13.816 1.00 81.94 262 LYS A N 1
ATOM 1925 C CA . LYS A 1 262 ? -12.734 -0.165 13.580 1.00 81.94 262 LYS A CA 1
ATOM 1926 C C . LYS A 1 262 ? -12.253 -1.534 14.075 1.00 81.94 262 LYS A C 1
ATOM 1928 O O . LYS A 1 262 ? -13.093 -2.398 14.334 1.00 81.94 262 LYS A O 1
ATOM 1933 N N . SER A 1 263 ? -10.949 -1.725 14.307 1.00 75.56 263 SER A N 1
ATOM 1934 C CA . SER A 1 263 ? -10.407 -2.941 14.944 1.00 75.56 263 SER A CA 1
ATOM 1935 C C . SER A 1 263 ? -10.992 -3.216 16.343 1.00 75.56 263 SER A C 1
ATOM 1937 O O . SER A 1 263 ? -10.986 -4.358 16.803 1.00 75.56 263 SER A O 1
ATOM 1939 N N . ALA A 1 264 ? -11.595 -2.211 16.991 1.00 76.62 264 ALA A N 1
ATOM 1940 C CA . ALA A 1 264 ? -12.353 -2.363 18.229 1.00 76.62 264 ALA A CA 1
ATOM 1941 C C . ALA A 1 264 ? -13.546 -3.336 18.126 1.00 76.62 264 ALA A C 1
ATOM 1943 O O . ALA A 1 264 ? -13.953 -3.901 19.141 1.00 76.62 264 ALA A O 1
ATOM 1944 N N . GLY A 1 265 ? -14.149 -3.488 16.937 1.00 83.00 265 GLY A N 1
ATOM 1945 C CA . GLY A 1 265 ? -15.464 -4.127 16.786 1.00 83.00 265 GLY A CA 1
ATOM 1946 C C . GLY A 1 265 ? -16.593 -3.322 17.450 1.00 83.00 265 GLY A C 1
ATOM 1947 O O . GLY A 1 265 ? -17.544 -3.899 17.976 1.00 83.00 265 GLY A O 1
ATOM 1948 N N . LYS A 1 266 ? -16.447 -1.992 17.484 1.00 92.19 266 LYS A N 1
ATOM 1949 C CA . LYS A 1 266 ? -17.325 -1.023 18.158 1.00 92.19 266 LYS A CA 1
ATOM 1950 C C . LYS A 1 266 ? -17.609 0.165 17.233 1.00 92.19 266 LYS A C 1
ATOM 1952 O O . LYS A 1 266 ? -16.795 0.421 16.345 1.00 92.19 266 LYS A O 1
ATOM 1957 N N . PRO A 1 267 ? -18.698 0.923 17.459 1.00 96.75 267 PRO A N 1
ATOM 1958 C CA . PRO A 1 267 ? -18.888 2.240 16.868 1.00 96.75 267 PRO A CA 1
ATOM 1959 C C . PRO A 1 267 ? -17.638 3.105 17.008 1.00 96.75 267 PRO A C 1
ATOM 1961 O O . PRO A 1 267 ? -17.168 3.348 18.120 1.00 96.75 267 PRO A O 1
ATOM 1964 N N . VAL A 1 268 ? -17.107 3.559 15.875 1.00 96.69 268 VAL A N 1
ATOM 1965 C CA . VAL A 1 268 ? -16.031 4.555 15.836 1.00 96.69 268 VAL A CA 1
ATOM 1966 C C . VAL A 1 268 ? -16.660 5.937 15.876 1.00 96.69 268 VAL A C 1
ATOM 1968 O O . VAL A 1 268 ? -17.475 6.278 15.018 1.00 96.69 268 VAL A O 1
ATOM 1971 N N . TYR A 1 269 ? -16.282 6.733 16.863 1.00 97.44 269 TYR A N 1
ATOM 1972 C CA . TYR A 1 269 ? -16.748 8.101 17.029 1.00 97.44 269 TYR A CA 1
ATOM 1973 C C . TYR A 1 269 ? -15.559 9.044 16.891 1.00 97.44 269 TYR A C 1
ATOM 1975 O O . TYR A 1 269 ? -14.593 8.940 17.643 1.00 97.44 269 TYR A O 1
ATOM 1983 N N . LEU A 1 270 ? -15.619 9.948 15.915 1.00 94.56 270 LEU A N 1
ATOM 1984 C CA . LEU A 1 270 ? -14.661 11.043 15.807 1.00 94.56 270 LEU A CA 1
ATOM 1985 C C . LEU A 1 270 ? -15.175 12.204 16.670 1.00 94.56 270 LEU A C 1
ATOM 1987 O O . LEU A 1 270 ? -15.949 13.041 16.196 1.00 94.56 270 LEU A O 1
ATOM 1991 N N . GLY A 1 271 ? -14.811 12.171 17.956 1.00 91.56 271 GLY A N 1
ATOM 1992 C CA . GLY A 1 271 ? -15.357 13.024 19.014 1.00 91.56 271 GLY A CA 1
ATOM 1993 C C . GLY A 1 271 ? -14.945 14.486 18.896 1.00 91.56 271 GLY A C 1
ATOM 1994 O O . GLY A 1 271 ? -15.800 15.364 19.005 1.00 91.56 271 GLY A O 1
ATOM 1995 N N . GLU A 1 272 ? -13.668 14.746 18.604 1.00 88.56 272 GLU A N 1
ATOM 1996 C CA . GLU A 1 272 ? -13.103 16.083 18.353 1.00 88.56 272 GLU A CA 1
ATOM 1997 C C . GLU A 1 272 ? -12.089 15.969 17.192 1.00 88.56 272 GLU A C 1
ATOM 1999 O O . GLU A 1 272 ? -10.895 15.771 17.414 1.00 88.56 272 GLU A O 1
ATOM 2004 N N . PRO A 1 273 ? -12.564 15.975 15.927 1.00 73.50 273 PRO A N 1
ATOM 2005 C CA . PRO A 1 273 ? -11.729 15.623 14.775 1.00 73.50 273 PRO A CA 1
ATOM 2006 C C . PRO A 1 273 ? -10.819 16.740 14.235 1.00 73.50 273 PRO A C 1
ATOM 2008 O O . PRO A 1 273 ? -9.952 16.452 13.413 1.00 73.50 273 PRO A O 1
ATOM 2011 N N . TYR A 1 274 ? -11.045 18.006 14.588 1.00 71.75 274 TYR A N 1
ATOM 2012 C CA . TYR A 1 274 ? -10.251 19.156 14.132 1.00 71.75 274 TYR A CA 1
ATOM 2013 C C . TYR A 1 274 ? -10.607 20.396 14.971 1.00 71.75 274 TYR A C 1
ATOM 2015 O O . TYR A 1 274 ? -11.720 20.498 15.483 1.00 71.75 274 TYR A O 1
ATOM 2023 N N . HIS A 1 275 ? -9.713 21.382 15.069 1.00 66.00 275 HIS A N 1
ATOM 2024 C CA . HIS A 1 275 ? -9.978 22.675 15.719 1.00 66.00 275 HIS A CA 1
ATOM 2025 C C . HIS A 1 275 ? -10.059 23.787 14.658 1.00 66.00 275 HIS A C 1
ATOM 2027 O O . HIS A 1 275 ? -9.247 23.795 13.738 1.00 66.00 275 HIS A O 1
ATOM 2033 N N . THR A 1 276 ? -11.020 24.717 14.747 1.00 59.66 276 THR A N 1
ATOM 2034 C CA . THR A 1 276 ? -11.213 25.756 13.707 1.00 59.66 276 THR A CA 1
ATOM 2035 C C . THR A 1 276 ? -10.203 26.909 13.774 1.00 59.66 276 THR A C 1
ATOM 2037 O O . THR A 1 276 ? -9.875 27.475 12.737 1.00 59.66 276 THR A O 1
ATOM 2040 N N . ASP A 1 277 ? -9.692 27.234 14.971 1.00 57.62 277 ASP A N 1
ATOM 2041 C CA . ASP A 1 277 ? -9.137 28.574 15.264 1.00 57.62 277 ASP A CA 1
ATOM 2042 C C . ASP A 1 277 ? -7.651 28.649 15.707 1.00 57.62 277 ASP A C 1
ATOM 2044 O O . ASP A 1 277 ? -7.208 29.723 16.108 1.00 57.62 277 ASP A O 1
ATOM 2048 N N . TYR A 1 278 ? -6.867 27.561 15.716 1.00 48.47 278 TYR A N 1
ATOM 2049 C CA . TYR A 1 278 ? -5.519 27.540 16.342 1.00 48.47 278 TYR A CA 1
ATOM 2050 C C . TYR A 1 278 ? -4.677 26.368 15.780 1.00 48.47 278 TYR A C 1
ATOM 2052 O O . TYR A 1 278 ? -5.202 25.257 15.772 1.00 48.47 278 TYR A O 1
ATOM 2060 N N . ILE A 1 279 ? -3.418 26.485 15.316 1.00 35.22 279 ILE A N 1
ATOM 2061 C CA . ILE A 1 279 ? -2.485 27.625 15.093 1.00 35.22 279 ILE A CA 1
ATOM 2062 C C . ILE A 1 279 ? -1.831 27.449 13.689 1.00 35.22 279 ILE A C 1
ATOM 2064 O O . ILE A 1 279 ? -1.922 26.369 13.116 1.00 35.22 279 ILE A O 1
ATOM 2068 N N . ASP A 1 280 ? -1.153 28.487 13.182 1.00 33.94 280 ASP A N 1
ATOM 2069 C CA . ASP A 1 280 ? -0.298 28.543 11.976 1.00 33.94 280 ASP A CA 1
ATOM 2070 C C . ASP A 1 280 ? -1.015 28.490 10.604 1.00 33.94 280 ASP A C 1
ATOM 2072 O O . ASP A 1 280 ? -1.196 27.455 9.967 1.00 33.94 280 ASP A O 1
ATOM 2076 N N . ASP A 1 281 ? -1.366 29.700 10.143 1.00 35.47 281 ASP A N 1
ATOM 2077 C CA . ASP A 1 281 ? -1.685 30.174 8.782 1.00 35.47 281 ASP A CA 1
ATOM 2078 C C . ASP A 1 281 ? -2.768 29.484 7.919 1.00 35.47 281 ASP A C 1
ATOM 2080 O O . ASP A 1 281 ? -3.282 30.138 7.010 1.00 35.47 281 ASP A O 1
ATOM 2084 N N . ASN A 1 282 ? -3.212 28.254 8.201 1.00 47.31 282 ASN A N 1
ATOM 2085 C CA . ASN A 1 282 ? -4.241 27.555 7.407 1.00 47.31 282 ASN A CA 1
ATOM 2086 C C . ASN A 1 282 ? -5.495 27.189 8.224 1.00 47.31 282 ASN A C 1
ATOM 2088 O O . ASN A 1 282 ? -5.667 26.056 8.672 1.00 47.31 282 ASN A O 1
ATOM 2092 N N . ALA A 1 283 ? -6.420 28.142 8.375 1.00 57.12 283 ALA A N 1
ATOM 2093 C CA . ALA A 1 283 ? -7.757 27.860 8.905 1.00 57.12 283 ALA A CA 1
ATOM 2094 C C . ALA A 1 283 ? -8.595 27.065 7.881 1.00 57.12 283 ALA A C 1
ATOM 2096 O O . ALA A 1 283 ? -8.781 27.513 6.747 1.00 57.12 283 ALA A O 1
ATOM 2097 N N . ALA A 1 284 ? -9.116 25.901 8.283 1.00 62.91 284 ALA A N 1
ATOM 2098 C CA . ALA A 1 284 ? -9.806 24.969 7.388 1.00 62.91 284 ALA A CA 1
ATOM 2099 C C . ALA A 1 284 ? -11.047 25.587 6.712 1.00 62.91 284 ALA A C 1
ATOM 2101 O O . ALA A 1 284 ? -11.916 26.169 7.364 1.00 62.91 284 ALA A O 1
ATOM 2102 N N . THR A 1 285 ? -11.168 25.422 5.395 1.00 78.75 285 THR A N 1
ATOM 2103 C CA . THR A 1 285 ? -12.295 25.954 4.613 1.00 78.75 285 THR A CA 1
ATOM 2104 C C . THR A 1 285 ? -13.584 25.154 4.827 1.00 78.75 285 THR A C 1
ATOM 2106 O O . THR A 1 285 ? -13.552 23.968 5.159 1.00 78.75 285 THR A O 1
ATOM 2109 N N . SER A 1 286 ? -14.754 25.749 4.542 1.00 81.00 286 SER A N 1
ATOM 2110 C CA . SER A 1 286 ? -16.037 25.017 4.595 1.00 81.00 286 SER A CA 1
ATOM 2111 C C . SER A 1 286 ? -16.014 23.738 3.748 1.00 81.00 286 SER A C 1
ATOM 2113 O O . SER A 1 286 ? -16.606 22.736 4.137 1.00 81.00 286 SER A O 1
ATOM 2115 N N . SER A 1 287 ? -15.310 23.763 2.612 1.00 74.69 287 SER A N 1
ATOM 2116 C CA . SER A 1 287 ? -15.080 22.621 1.718 1.00 74.69 287 SER A CA 1
ATOM 2117 C C . SER A 1 287 ? -14.302 21.480 2.377 1.00 74.69 287 SER A C 1
ATOM 2119 O O . SER A 1 287 ? -14.652 20.319 2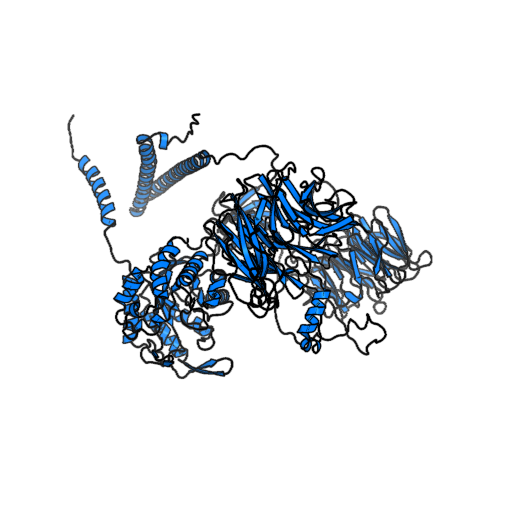.186 1.00 74.69 287 SER A O 1
ATOM 2121 N N . GLU A 1 288 ? -13.282 21.785 3.177 1.00 75.94 288 GLU A N 1
ATOM 2122 C CA . GLU A 1 288 ? -12.489 20.773 3.885 1.00 75.94 288 GLU A CA 1
ATOM 2123 C C . GLU A 1 288 ? -13.252 20.186 5.068 1.00 75.94 288 GLU A C 1
ATOM 2125 O O . GLU A 1 288 ? -13.255 18.971 5.241 1.00 75.94 288 GLU A O 1
ATOM 2130 N N . LEU A 1 289 ? -14.004 21.006 5.808 1.00 81.50 289 LEU A N 1
ATOM 2131 C CA . LEU A 1 289 ? -14.883 20.500 6.865 1.00 81.50 289 LEU A CA 1
ATOM 2132 C C . LEU A 1 289 ? -15.959 19.559 6.297 1.00 81.50 289 LEU A C 1
ATOM 2134 O O . LEU A 1 289 ? -16.260 18.521 6.891 1.00 81.50 289 LEU A O 1
ATOM 2138 N N . VAL A 1 290 ? -16.498 19.874 5.110 1.00 85.19 290 VAL A N 1
ATOM 2139 C CA . VAL A 1 290 ? -17.389 18.967 4.368 1.00 85.19 290 VAL A CA 1
ATOM 2140 C C . VAL A 1 290 ? -16.649 17.692 3.949 1.00 85.19 290 VAL A C 1
ATOM 2142 O O . VAL A 1 290 ? -17.190 16.612 4.177 1.00 85.19 290 VAL A O 1
ATOM 2145 N N . ARG A 1 291 ? -15.416 17.793 3.421 1.00 81.44 291 ARG A N 1
ATOM 2146 C CA . ARG A 1 291 ? -14.570 16.636 3.069 1.00 81.44 291 ARG A CA 1
ATOM 2147 C C . ARG A 1 291 ? -14.373 15.701 4.266 1.00 81.44 291 ARG A C 1
ATOM 2149 O O . ARG A 1 291 ? -14.576 14.498 4.126 1.00 81.44 291 ARG A O 1
ATOM 2156 N N . PHE A 1 292 ? -14.054 16.234 5.446 1.00 82.31 292 PHE A N 1
ATOM 2157 C CA . PHE A 1 292 ? -13.826 15.434 6.653 1.00 82.31 292 PHE A CA 1
ATOM 2158 C C . PHE A 1 292 ? -15.071 14.634 7.061 1.00 82.31 292 PHE A C 1
ATOM 2160 O O . PHE A 1 292 ? -14.985 13.419 7.233 1.00 82.31 292 PHE A O 1
ATOM 2167 N N . VAL A 1 293 ? -16.253 15.259 7.138 1.00 88.75 293 VAL A N 1
ATOM 2168 C CA . VAL A 1 293 ? -17.475 14.520 7.509 1.00 88.75 293 VAL A CA 1
ATOM 2169 C C . VAL A 1 293 ? -17.909 13.516 6.429 1.00 88.75 293 VAL A C 1
ATOM 2171 O O . VAL A 1 293 ? -18.439 12.454 6.762 1.00 88.75 293 VAL A O 1
ATOM 2174 N N . THR A 1 294 ? -17.649 13.790 5.141 1.00 84.69 294 THR A N 1
ATOM 2175 C CA . THR A 1 294 ? -17.905 12.816 4.067 1.00 84.69 294 THR A CA 1
ATOM 2176 C C . THR A 1 294 ? -16.953 11.626 4.107 1.00 84.69 294 THR A C 1
ATOM 2178 O O . THR A 1 294 ? -17.416 10.494 3.980 1.00 84.69 294 THR A O 1
ATOM 2181 N N . GLU A 1 295 ? -15.658 11.838 4.341 1.00 77.00 295 GLU A N 1
ATOM 2182 C CA . GLU A 1 295 ? -14.677 10.747 4.363 1.00 77.00 295 GLU A CA 1
ATOM 2183 C C . GLU A 1 295 ? -14.753 9.914 5.647 1.00 77.00 295 GLU A C 1
ATOM 2185 O O . GLU A 1 295 ? -14.638 8.691 5.582 1.00 77.00 295 GLU A O 1
ATOM 2190 N N . ALA A 1 296 ? -15.104 10.517 6.789 1.00 85.75 296 ALA A N 1
ATOM 2191 C CA . ALA A 1 296 ? -15.480 9.771 7.992 1.00 85.75 296 ALA A CA 1
ATOM 2192 C C . ALA A 1 296 ? -16.655 8.808 7.727 1.00 85.75 296 ALA A C 1
ATOM 2194 O O . ALA A 1 296 ? -16.626 7.644 8.138 1.00 85.75 296 ALA A O 1
ATOM 2195 N N . LYS A 1 297 ? -17.679 9.267 6.990 1.00 88.38 297 LYS A N 1
ATOM 2196 C CA . LYS A 1 297 ? -18.822 8.433 6.592 1.00 88.38 297 LYS A CA 1
ATOM 2197 C C . LYS A 1 297 ? -18.438 7.363 5.561 1.00 88.38 297 LYS A C 1
ATOM 2199 O O . LYS A 1 297 ? -18.934 6.238 5.662 1.00 88.38 297 LYS A O 1
ATOM 2204 N N . ARG A 1 298 ? -17.565 7.678 4.595 1.00 80.44 298 ARG A N 1
ATOM 2205 C CA . ARG A 1 298 ? -17.072 6.719 3.588 1.00 80.44 298 ARG A CA 1
ATOM 2206 C C . ARG A 1 298 ? -16.282 5.588 4.247 1.00 80.44 298 ARG A C 1
ATOM 2208 O O . ARG A 1 298 ? -16.627 4.428 4.061 1.00 80.44 298 ARG A O 1
ATOM 2215 N N . ALA A 1 299 ? -15.317 5.927 5.104 1.00 71.50 299 ALA A N 1
ATOM 2216 C CA . ALA A 1 299 ? -14.508 4.973 5.868 1.00 71.50 299 ALA A CA 1
ATOM 2217 C C . ALA A 1 299 ? -15.311 4.160 6.911 1.00 71.50 299 ALA A C 1
ATOM 2219 O O . ALA A 1 299 ? -14.782 3.240 7.534 1.00 71.50 299 ALA A O 1
ATOM 2220 N N . GLY A 1 300 ? -16.597 4.473 7.106 1.00 83.44 300 GLY A N 1
ATOM 2221 C CA . GLY A 1 300 ? -17.488 3.709 7.973 1.00 83.44 300 GLY A CA 1
ATOM 2222 C C . GLY A 1 300 ? -17.278 3.980 9.462 1.00 83.44 300 GLY A C 1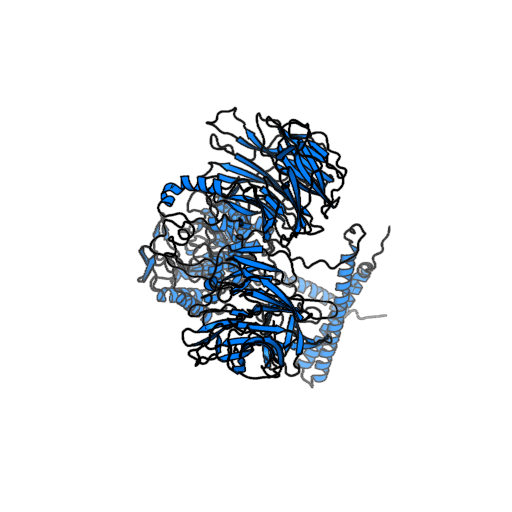
ATOM 2223 O O . GLY A 1 300 ? -17.401 3.048 10.260 1.00 83.44 300 GLY A O 1
ATOM 2224 N N . ALA A 1 301 ? -16.975 5.227 9.839 1.00 93.00 301 ALA A N 1
ATOM 2225 C CA . ALA A 1 301 ? -17.165 5.694 11.211 1.00 93.00 301 ALA A CA 1
ATOM 2226 C C . ALA A 1 301 ? -18.662 5.706 11.553 1.00 93.00 301 ALA A C 1
ATOM 2228 O O . ALA A 1 301 ? -19.500 5.822 10.661 1.00 93.00 301 ALA A O 1
ATOM 2229 N N . ALA A 1 302 ? -19.017 5.612 12.830 1.00 96.06 302 ALA A N 1
ATOM 2230 C CA . ALA A 1 302 ? -20.405 5.618 13.282 1.00 96.06 302 ALA A CA 1
ATOM 2231 C C . ALA A 1 302 ? -20.937 7.031 13.579 1.00 96.06 302 ALA A C 1
ATOM 2233 O O . ALA A 1 302 ? -22.118 7.303 13.350 1.00 96.06 302 ALA A O 1
ATOM 2234 N N . ALA A 1 303 ? -20.078 7.932 14.063 1.00 96.69 303 ALA A N 1
ATOM 2235 C CA . ALA A 1 303 ? -20.424 9.330 14.308 1.00 96.69 303 ALA A CA 1
ATOM 2236 C C . ALA A 1 303 ? -19.228 10.280 14.128 1.00 96.69 303 ALA A C 1
ATOM 2238 O O . ALA A 1 303 ? -18.070 9.866 14.214 1.00 96.69 303 ALA A O 1
ATOM 2239 N N . PHE A 1 304 ? -19.527 11.560 13.906 1.00 95.50 304 PHE A N 1
ATOM 2240 C CA . PHE A 1 304 ? -18.560 12.640 13.695 1.00 95.50 304 PHE A CA 1
ATOM 2241 C C . PHE A 1 304 ? -19.059 13.931 14.347 1.00 95.50 304 PHE A C 1
ATOM 2243 O O . PHE A 1 304 ? -20.196 14.340 14.101 1.00 95.50 304 PHE A O 1
ATOM 2250 N N . THR A 1 305 ? -18.217 14.607 15.124 1.00 95.06 305 THR A N 1
ATOM 2251 C CA . THR A 1 305 ? -18.538 15.932 15.671 1.00 95.06 305 THR A CA 1
ATOM 2252 C C . THR A 1 305 ? -18.062 17.039 14.742 1.00 95.06 305 THR A C 1
ATOM 2254 O O . THR A 1 305 ? -16.871 17.189 14.480 1.00 95.06 305 THR A O 1
ATOM 2257 N N . PHE A 1 306 ? -18.990 17.891 14.314 1.00 92.31 306 PHE A N 1
ATOM 2258 C CA . PHE A 1 306 ? -18.678 19.231 13.841 1.00 92.31 306 PHE A CA 1
ATOM 2259 C C . PHE A 1 306 ? -18.160 20.062 15.028 1.00 92.31 306 PHE A C 1
ATOM 2261 O O . PHE A 1 306 ? -18.941 20.622 15.802 1.00 92.31 306 PHE A O 1
ATOM 2268 N N . HIS A 1 307 ? -16.842 20.063 15.219 1.00 88.38 307 HIS A N 1
ATOM 2269 C CA . HIS A 1 307 ? -16.141 20.715 16.323 1.00 88.38 307 HIS A CA 1
ATOM 2270 C C . HIS A 1 307 ? -15.715 22.138 15.910 1.00 88.38 307 HIS A C 1
ATOM 2272 O O . HIS A 1 307 ? -15.130 22.328 14.847 1.00 88.38 307 HIS A O 1
ATOM 2278 N N . PHE A 1 308 ? -16.053 23.158 16.707 1.00 85.06 308 PHE A N 1
ATOM 2279 C CA . PHE A 1 308 ? -15.794 24.568 16.377 1.00 85.06 308 PHE A CA 1
ATOM 2280 C C . PHE A 1 308 ? -15.785 25.466 17.624 1.00 85.06 308 PHE A C 1
ATOM 2282 O O . PHE A 1 308 ? -16.571 25.273 18.560 1.00 85.06 308 PHE A O 1
ATOM 2289 N N . SER A 1 309 ? -14.931 26.489 17.596 1.00 79.75 309 SER A N 1
ATOM 2290 C CA . SER A 1 309 ? -14.669 27.424 18.703 1.00 79.75 309 SER A CA 1
ATOM 2291 C C . SER A 1 309 ? -15.889 28.238 19.156 1.00 79.75 309 SER A C 1
ATOM 2293 O O . SER A 1 309 ? -16.027 28.544 20.340 1.00 79.75 309 SER A O 1
ATOM 2295 N N . GLY A 1 310 ? -16.820 28.550 18.247 1.00 79.69 310 GLY A N 1
ATOM 2296 C CA . GLY A 1 310 ? -18.021 29.357 18.518 1.00 79.69 310 GLY A CA 1
ATOM 2297 C C . GLY A 1 310 ? -18.969 28.806 19.598 1.00 79.69 310 GLY A C 1
ATOM 2298 O O . GLY A 1 310 ? -19.906 29.492 20.002 1.00 79.69 310 GLY A O 1
ATOM 2299 N N . SER A 1 311 ? -18.730 27.588 20.090 1.00 85.25 311 SER A N 1
ATOM 2300 C CA . SER A 1 311 ? -19.475 26.946 21.182 1.00 85.25 311 SER A CA 1
ATOM 2301 C C . SER A 1 311 ? -18.700 26.831 22.512 1.00 85.25 311 SER A C 1
ATOM 2303 O O . SER A 1 311 ? -19.219 26.255 23.468 1.00 85.25 311 SER A O 1
ATOM 2305 N N . PHE A 1 312 ? -17.484 27.394 22.596 1.00 85.12 312 PHE A N 1
ATOM 2306 C CA . PHE A 1 312 ? -16.604 27.347 23.780 1.00 85.12 312 PHE A CA 1
ATOM 2307 C C . PHE A 1 312 ? -16.951 28.409 24.845 1.00 85.12 312 PHE A C 1
ATOM 2309 O O . PHE A 1 312 ? -16.564 28.274 26.003 1.00 85.12 312 PHE A O 1
ATOM 2316 N N . SER A 1 313 ? -17.658 29.472 24.459 1.00 80.56 313 SER A N 1
ATOM 2317 C CA . SER A 1 313 ? -18.272 30.465 25.351 1.00 80.56 313 SER A CA 1
ATOM 2318 C C . SER A 1 313 ? -19.574 30.909 24.694 1.00 80.56 313 SER A C 1
ATOM 2320 O O . SER A 1 313 ? -19.573 31.600 23.672 1.00 80.56 313 SER A O 1
ATOM 2322 N N . LEU A 1 314 ? -20.699 30.494 25.264 1.00 84.25 314 LEU A N 1
ATOM 2323 C CA . LEU A 1 314 ? -22.018 30.979 24.893 1.00 84.25 314 LEU A CA 1
ATOM 2324 C C . LEU A 1 314 ? -22.415 32.128 25.818 1.00 84.25 314 LEU A C 1
ATOM 2326 O O . LEU A 1 314 ? -22.797 33.180 25.306 1.00 84.25 314 LEU A O 1
ATOM 2330 N N . ASP A 1 315 ? -22.251 31.998 27.140 1.00 80.31 315 ASP A N 1
ATOM 2331 C CA . ASP A 1 315 ? -22.507 33.085 28.110 1.00 80.31 315 ASP A CA 1
ATOM 2332 C C . ASP A 1 315 ? -23.868 33.796 27.896 1.00 80.31 315 ASP A C 1
ATOM 2334 O O . ASP A 1 315 ? -23.983 35.024 27.867 1.00 80.31 315 ASP A O 1
ATOM 2338 N N . GLY A 1 316 ? -24.933 33.018 27.683 1.00 81.75 316 GLY A N 1
ATOM 2339 C CA . GLY A 1 316 ? -26.287 33.514 27.417 1.00 81.75 316 GLY A CA 1
ATOM 2340 C C . GLY A 1 316 ? -26.572 33.916 25.963 1.00 81.75 316 GLY A C 1
ATOM 2341 O O . GLY A 1 316 ? -27.725 34.210 25.639 1.00 81.75 316 GLY A O 1
ATOM 2342 N N . ARG A 1 317 ? -25.575 33.896 25.068 1.00 82.94 317 ARG A N 1
ATOM 2343 C CA . ARG A 1 317 ? -25.775 34.030 23.612 1.00 82.94 317 ARG A CA 1
ATOM 2344 C C . ARG A 1 317 ? -26.487 32.796 23.042 1.00 82.94 317 ARG A C 1
ATOM 2346 O O . ARG A 1 317 ? -26.566 31.748 23.686 1.00 82.94 317 ARG A O 1
ATOM 2353 N N . SER A 1 318 ? -27.013 32.932 21.825 1.00 86.75 318 SER A N 1
ATOM 2354 C CA . SER A 1 318 ? -27.432 31.797 20.996 1.00 86.75 318 SER A CA 1
ATOM 2355 C C . SER A 1 318 ? -26.261 31.292 20.159 1.00 86.75 318 SER A C 1
ATOM 2357 O O . SER A 1 318 ? -25.452 32.083 19.669 1.00 86.75 318 SER A O 1
ATOM 2359 N N . LEU A 1 319 ? -26.212 29.982 19.935 1.00 89.44 319 LEU A N 1
ATOM 2360 C CA . LEU A 1 319 ? -25.177 29.309 19.151 1.00 89.44 319 LEU A CA 1
ATOM 2361 C C . LEU A 1 319 ? -25.035 29.920 17.753 1.00 89.44 319 LEU A C 1
ATOM 2363 O O . LEU A 1 319 ? -23.931 30.197 17.296 1.00 89.44 319 LEU A O 1
ATOM 2367 N N . GLN A 1 320 ? -26.169 30.203 17.101 1.00 89.81 320 GLN A N 1
ATOM 2368 C CA . GLN A 1 320 ? -26.214 30.783 15.757 1.00 89.81 320 GLN A CA 1
ATOM 2369 C C . GLN A 1 320 ? -25.505 32.149 15.663 1.00 89.81 320 GLN A C 1
ATOM 2371 O O . GLN A 1 320 ? -24.992 32.491 14.599 1.00 89.81 320 GLN A O 1
ATOM 2376 N N . ALA A 1 321 ? -25.462 32.929 16.749 1.00 87.06 321 ALA A N 1
ATOM 2377 C CA . ALA A 1 321 ? -24.807 34.238 16.777 1.00 87.06 321 ALA A CA 1
ATOM 2378 C C . ALA A 1 321 ? -23.275 34.158 16.937 1.00 87.06 321 ALA A C 1
ATOM 2380 O O . ALA A 1 321 ? -22.602 35.174 16.771 1.00 87.06 321 ALA A O 1
ATOM 2381 N N . SER A 1 322 ? -22.734 32.974 17.240 1.00 84.69 322 SER A N 1
ATOM 2382 C CA . SER A 1 322 ? -21.298 32.718 17.412 1.00 84.69 322 SER A CA 1
ATOM 2383 C C . SER A 1 322 ? -20.655 31.980 16.226 1.00 84.69 322 SER A C 1
ATOM 2385 O O . SER A 1 322 ? -19.487 31.616 16.306 1.00 84.69 322 SER A O 1
ATOM 2387 N N . LEU A 1 323 ? -21.391 31.736 15.134 1.00 86.81 323 LEU A N 1
ATOM 2388 C CA . LEU A 1 323 ? -20.887 31.036 13.944 1.00 86.81 323 LEU A CA 1
ATOM 2389 C C . LEU A 1 323 ? -20.240 32.009 12.949 1.00 86.81 323 LEU A C 1
ATOM 2391 O O . LEU A 1 323 ? -20.903 32.937 12.472 1.00 86.81 323 LEU A O 1
ATOM 2395 N N . GLY A 1 324 ? -18.991 31.753 12.564 1.00 84.69 324 GLY A N 1
ATOM 2396 C CA . GLY A 1 324 ? -18.320 32.447 11.468 1.00 84.69 324 GLY A CA 1
ATOM 2397 C C . GLY A 1 324 ? -18.840 32.045 10.081 1.00 84.69 324 GLY A C 1
ATOM 2398 O O . GLY A 1 324 ? -19.808 31.293 9.920 1.00 84.69 324 GLY A O 1
ATOM 2399 N N . SER A 1 325 ? -18.209 32.587 9.039 1.00 84.12 325 SER A N 1
ATOM 2400 C CA . SER A 1 325 ? -18.557 32.287 7.643 1.00 84.12 325 SER A CA 1
ATOM 2401 C C . SER A 1 325 ? -18.219 30.848 7.250 1.00 84.12 325 SER A C 1
ATOM 2403 O O . SER A 1 325 ? -18.952 30.253 6.458 1.00 84.12 325 SER A O 1
ATOM 2405 N N . VAL A 1 326 ? -17.150 30.279 7.817 1.00 84.38 326 VAL A N 1
ATOM 2406 C CA . VAL A 1 326 ? -16.702 28.904 7.555 1.00 84.38 326 VAL A CA 1
ATOM 2407 C C . VAL A 1 326 ? -17.734 27.898 8.061 1.00 84.38 326 VAL A C 1
ATOM 2409 O O . VAL A 1 326 ? -18.180 27.036 7.301 1.00 84.38 326 VAL A O 1
ATOM 2412 N N . GLU A 1 327 ? -18.157 28.049 9.314 1.00 88.38 327 GLU A N 1
ATOM 2413 C CA . GLU A 1 327 ? -19.112 27.193 10.014 1.00 88.38 327 GLU A CA 1
ATOM 2414 C C . GLU A 1 327 ? -20.505 27.285 9.399 1.00 88.38 327 GLU A C 1
ATOM 2416 O O . GLU A 1 327 ? -21.155 26.266 9.163 1.00 88.38 327 GLU A O 1
ATOM 2421 N N . GLN A 1 328 ? -20.955 28.501 9.071 1.00 89.38 328 GLN A N 1
ATOM 2422 C CA . GLN A 1 328 ? -22.194 28.691 8.319 1.00 89.38 328 GLN A CA 1
ATOM 2423 C C . GLN A 1 328 ? -22.107 28.030 6.934 1.00 89.38 328 GLN A C 1
ATOM 2425 O O . GLN A 1 328 ? -23.074 27.404 6.501 1.00 89.38 328 GLN A O 1
ATOM 2430 N N . GLY A 1 329 ? -20.961 28.118 6.251 1.00 86.94 329 GLY A N 1
ATOM 2431 C CA . GLY A 1 329 ? -20.719 27.442 4.976 1.00 86.94 329 GLY A CA 1
ATOM 2432 C C . GLY A 1 329 ? -20.814 25.918 5.083 1.00 86.94 329 GLY A C 1
ATOM 2433 O O . GLY A 1 329 ? -21.518 25.302 4.280 1.00 86.94 329 GLY A O 1
ATOM 2434 N N . PHE A 1 330 ? -20.196 25.315 6.106 1.00 91.44 330 PHE A N 1
ATOM 2435 C CA . PHE A 1 330 ? -20.320 23.882 6.400 1.00 91.44 330 PHE A CA 1
ATOM 2436 C C . PHE A 1 330 ? -21.783 23.505 6.653 1.00 91.44 330 PHE A C 1
ATOM 2438 O O . PHE A 1 330 ? -22.344 22.690 5.922 1.00 91.44 330 PHE A O 1
ATOM 2445 N N . LEU A 1 331 ? -22.435 24.149 7.628 1.00 93.62 331 LEU A N 1
ATOM 2446 C CA . LEU A 1 331 ? -23.805 23.829 8.047 1.00 93.62 331 LEU A CA 1
ATOM 2447 C C . LEU A 1 331 ? -24.836 24.000 6.919 1.00 93.62 331 LEU A C 1
ATOM 2449 O O . LEU A 1 331 ? -25.874 23.344 6.932 1.00 93.62 331 LEU A O 1
ATOM 2453 N N . ASN A 1 332 ? -24.567 24.861 5.935 1.00 92.75 332 ASN A N 1
ATOM 2454 C CA . ASN A 1 332 ? -25.424 25.053 4.763 1.00 92.75 332 ASN A CA 1
ATOM 2455 C C . ASN A 1 332 ? -25.199 24.026 3.634 1.00 92.75 332 ASN A C 1
ATOM 2457 O O . ASN A 1 332 ? -25.997 24.008 2.698 1.00 92.75 332 ASN A O 1
ATOM 2461 N N . SER A 1 333 ? -24.138 23.210 3.677 1.00 88.12 333 SER A N 1
ATOM 2462 C CA . SER A 1 333 ? -23.720 22.363 2.545 1.00 88.12 333 SER A CA 1
ATOM 2463 C C . SER A 1 333 ? -23.485 20.887 2.886 1.00 88.12 333 SER A C 1
ATOM 2465 O O . SER A 1 333 ? -23.812 20.032 2.060 1.00 88.12 333 SER A O 1
ATOM 2467 N N . PHE A 1 334 ? -22.991 20.558 4.087 1.00 93.69 334 PHE A N 1
ATOM 2468 C CA . PHE A 1 334 ? -22.530 19.201 4.411 1.00 93.69 334 PHE A CA 1
ATOM 2469 C C . PHE A 1 334 ? -23.602 18.128 4.182 1.00 93.69 334 PHE A C 1
ATOM 2471 O O . PHE A 1 334 ? -23.303 17.087 3.605 1.00 93.69 334 PHE A O 1
ATOM 2478 N N . GLN A 1 335 ? -24.859 18.395 4.556 1.00 91.19 335 GLN A N 1
ATOM 2479 C CA . GLN A 1 335 ? -25.961 17.438 4.435 1.00 91.19 335 GLN A CA 1
ATOM 2480 C C . GLN A 1 335 ? -26.218 17.007 2.978 1.00 91.19 335 GLN A C 1
ATOM 2482 O O . GLN A 1 335 ? -26.583 15.856 2.738 1.00 91.19 335 GLN A O 1
ATOM 2487 N N . ALA A 1 336 ? -26.003 17.897 2.001 1.00 84.00 336 ALA A N 1
ATOM 2488 C CA . ALA A 1 336 ? -26.197 17.589 0.585 1.00 84.00 336 ALA A CA 1
ATOM 2489 C C . ALA A 1 336 ? -25.112 16.631 0.066 1.00 84.00 336 ALA A C 1
ATOM 2491 O O . ALA A 1 336 ? -25.438 15.610 -0.545 1.00 84.00 336 ALA A O 1
ATOM 2492 N N . SER A 1 337 ? -23.841 16.911 0.378 1.00 78.00 337 SER A N 1
ATOM 2493 C CA . SER A 1 337 ? -22.702 16.042 0.046 1.00 78.00 337 SER A CA 1
ATOM 2494 C C . SER A 1 337 ? -22.800 14.694 0.763 1.00 78.00 337 SER A C 1
ATOM 2496 O O . SER A 1 337 ? -22.697 13.637 0.144 1.00 78.00 337 SER A O 1
ATOM 2498 N N . LEU A 1 338 ? -23.106 14.718 2.063 1.00 83.69 338 LEU A N 1
ATOM 2499 C CA . LEU A 1 338 ? -23.282 13.535 2.904 1.00 83.69 338 LEU A CA 1
ATOM 2500 C C . LEU A 1 338 ? -24.447 12.644 2.439 1.00 83.69 338 LEU A C 1
ATOM 2502 O O . LEU A 1 338 ? -24.448 11.448 2.725 1.00 83.69 338 LEU A O 1
ATOM 2506 N N . GLY A 1 339 ? -25.424 13.205 1.720 1.00 79.75 339 GLY A N 1
ATOM 2507 C CA . GLY A 1 339 ? -26.506 12.465 1.068 1.00 79.75 339 GLY A CA 1
ATOM 2508 C C . GLY A 1 339 ? -26.073 11.671 -0.171 1.00 79.75 339 GLY A C 1
ATOM 2509 O O . GLY A 1 339 ? -26.708 10.667 -0.475 1.00 79.75 339 GLY A O 1
ATOM 2510 N N . GLN A 1 340 ? -24.992 12.075 -0.852 1.00 75.56 340 GLN A N 1
ATOM 2511 C CA . GLN A 1 340 ? -24.412 11.325 -1.979 1.00 75.56 340 GLN A CA 1
ATOM 2512 C C . GLN A 1 340 ? -23.461 10.214 -1.510 1.00 75.56 340 GLN A C 1
ATOM 2514 O O . GLN A 1 340 ? -23.314 9.194 -2.178 1.00 75.56 340 GLN A O 1
ATOM 2519 N N . ILE A 1 341 ? -22.823 10.392 -0.349 1.00 73.69 341 ILE A N 1
ATOM 2520 C CA . ILE A 1 341 ? -21.920 9.390 0.223 1.00 73.69 341 ILE A CA 1
ATOM 2521 C C . ILE A 1 341 ? -22.722 8.288 0.910 1.00 73.69 341 ILE A C 1
ATOM 2523 O O . ILE A 1 341 ? -23.381 8.516 1.929 1.00 73.69 341 ILE A O 1
ATOM 2527 N N . ALA A 1 342 ? -22.630 7.069 0.389 1.00 76.19 342 ALA A N 1
ATOM 2528 C CA . ALA A 1 342 ? -23.111 5.884 1.082 1.00 76.19 342 ALA A CA 1
ATOM 2529 C C . ALA A 1 342 ? -22.223 5.576 2.299 1.00 76.19 342 ALA A C 1
ATOM 2531 O O . ALA A 1 342 ? -21.000 5.703 2.258 1.00 76.19 342 ALA A O 1
ATOM 2532 N N . TRP A 1 343 ? -22.857 5.193 3.403 1.00 80.44 343 TRP A N 1
ATOM 2533 C CA . TRP A 1 343 ? -22.179 4.924 4.668 1.00 80.44 343 TRP A CA 1
ATOM 2534 C C . TRP A 1 343 ? -21.444 3.587 4.599 1.00 80.44 343 TRP A C 1
ATOM 2536 O O . TRP A 1 343 ? -22.069 2.569 4.309 1.00 80.44 343 TRP A O 1
ATOM 2546 N N . GLY A 1 344 ? -20.127 3.601 4.815 1.00 57.75 344 GLY A N 1
ATOM 2547 C CA . GLY A 1 344 ? -19.310 2.391 4.725 1.00 57.75 344 GLY A CA 1
ATOM 2548 C C . GLY A 1 344 ? -19.265 1.752 3.330 1.00 57.75 344 GLY A C 1
ATOM 2549 O O . GLY A 1 344 ? -19.031 0.547 3.242 1.00 57.75 344 GLY A O 1
ATOM 2550 N N . ILE A 1 345 ? -19.490 2.508 2.239 1.00 38.75 345 ILE A N 1
ATOM 2551 C CA . ILE A 1 345 ? -19.093 2.002 0.917 1.00 38.75 345 ILE A CA 1
ATOM 2552 C C . ILE A 1 345 ? -17.570 1.950 0.853 1.00 38.75 345 ILE A C 1
ATOM 2554 O O . ILE A 1 345 ? -16.879 2.944 1.071 1.00 38.75 345 ILE A O 1
ATOM 2558 N N . ALA A 1 346 ? -17.092 0.764 0.494 1.00 31.73 346 ALA A N 1
ATOM 2559 C CA . ALA A 1 346 ? -15.704 0.444 0.249 1.00 31.73 346 ALA A CA 1
ATOM 2560 C C . ALA A 1 346 ? -15.013 1.469 -0.670 1.00 31.73 346 ALA A C 1
ATOM 2562 O O . ALA A 1 346 ? -15.230 1.473 -1.882 1.00 31.73 346 ALA A O 1
ATOM 2563 N N . GLY A 1 347 ? -14.073 2.234 -0.112 1.00 26.78 347 GLY A N 1
ATOM 2564 C CA . GLY A 1 347 ? -12.793 2.419 -0.795 1.00 26.78 347 GLY A CA 1
ATOM 2565 C C . GLY A 1 347 ? -12.059 1.082 -0.711 1.00 26.78 347 GLY A C 1
ATOM 2566 O O . GLY A 1 347 ? -11.397 0.839 0.291 1.00 26.78 347 GLY A O 1
ATOM 2567 N N . THR A 1 348 ? -12.357 0.185 -1.662 1.00 28.70 348 THR A N 1
ATOM 2568 C CA . THR A 1 348 ? -11.908 -1.227 -1.804 1.00 28.70 348 THR A CA 1
ATOM 2569 C C . THR A 1 348 ? -12.054 -2.189 -0.605 1.00 28.70 348 THR A C 1
ATOM 2571 O O . THR A 1 348 ? -12.080 -3.399 -0.816 1.00 28.70 348 THR A O 1
ATOM 2574 N N . GLY A 1 349 ? -12.287 -1.716 0.623 1.00 27.05 349 GLY A N 1
ATOM 2575 C CA . GLY A 1 349 ? -12.604 -2.529 1.802 1.00 27.05 349 GLY A CA 1
ATOM 2576 C C . GLY A 1 349 ? -14.106 -2.658 2.084 1.00 27.05 349 GLY A C 1
ATOM 2577 O O . GLY A 1 349 ? -14.708 -1.777 2.693 1.00 27.05 349 GLY A O 1
ATOM 2578 N N . GLY A 1 350 ? -14.711 -3.785 1.704 1.00 24.00 350 GLY A N 1
ATOM 2579 C CA . GLY A 1 350 ? -16.065 -4.193 2.109 1.00 24.00 350 GLY A CA 1
ATOM 2580 C C . GLY A 1 350 ? -16.153 -5.718 2.253 1.00 24.00 350 GLY A C 1
ATOM 2581 O O . GLY A 1 350 ? -15.298 -6.438 1.756 1.00 24.00 350 GLY A O 1
ATOM 2582 N N . GLY A 1 351 ? -17.147 -6.311 2.914 1.00 26.55 351 GLY A N 1
ATOM 2583 C CA . GLY A 1 351 ? -18.299 -5.747 3.622 1.00 26.55 351 GLY A CA 1
ATOM 2584 C C . GLY A 1 351 ? -19.186 -6.902 4.117 1.00 26.55 351 GLY A C 1
ATOM 2585 O O . GLY A 1 351 ? -19.662 -7.717 3.325 1.00 26.55 351 GLY A O 1
ATOM 2586 N N . GLY A 1 352 ? -19.351 -7.047 5.434 1.00 26.00 352 GLY A N 1
ATOM 2587 C CA . GLY A 1 352 ? -19.862 -8.277 6.057 1.00 26.00 352 GLY A CA 1
ATOM 2588 C C . GLY A 1 352 ? -21.386 -8.445 6.040 1.00 26.00 352 GLY A C 1
ATOM 2589 O O . GLY A 1 352 ? -22.019 -8.284 7.075 1.00 26.00 352 GLY A O 1
ATOM 2590 N N . GLY A 1 353 ? -21.975 -8.816 4.898 1.00 33.34 353 GLY A N 1
ATOM 2591 C CA . GLY A 1 353 ? -23.430 -9.044 4.775 1.00 33.34 353 GLY A CA 1
ATOM 2592 C C . GLY A 1 353 ? -23.835 -10.201 3.855 1.00 33.34 353 GLY A C 1
ATOM 2593 O O . GLY A 1 353 ? -24.925 -10.186 3.294 1.00 33.34 353 GLY A O 1
ATOM 2594 N N . GLY A 1 354 ? -22.940 -11.169 3.641 1.00 32.16 354 GLY A N 1
ATOM 2595 C CA . GLY A 1 354 ? -23.059 -12.149 2.553 1.00 32.16 354 GLY A CA 1
ATOM 2596 C C . GLY A 1 354 ? -21.779 -12.355 1.741 1.00 32.16 354 GLY A C 1
ATOM 2597 O O . GLY A 1 354 ? -21.827 -13.006 0.702 1.00 32.16 354 GLY A O 1
ATOM 2598 N N . GLY A 1 355 ? -20.630 -11.848 2.209 1.00 37.78 355 GLY A N 1
ATOM 2599 C CA . GLY A 1 355 ? -19.334 -12.312 1.712 1.00 37.78 355 GLY A CA 1
ATOM 2600 C C . GLY A 1 355 ? -19.233 -13.836 1.837 1.00 37.78 355 GLY A C 1
ATOM 2601 O O . GLY A 1 355 ? -19.788 -14.418 2.778 1.00 37.78 355 GLY A O 1
ATOM 2602 N N . ALA A 1 356 ? -18.560 -14.483 0.881 1.00 38.72 356 ALA A N 1
ATOM 2603 C CA . ALA A 1 356 ? -18.374 -15.931 0.896 1.00 38.72 356 ALA A CA 1
ATOM 2604 C C . ALA A 1 356 ? -17.826 -16.372 2.260 1.00 38.72 356 ALA A C 1
ATOM 2606 O O . ALA A 1 356 ? -16.923 -15.734 2.802 1.00 38.72 356 ALA A O 1
ATOM 2607 N N . ARG A 1 357 ? -18.375 -17.448 2.836 1.00 59.47 357 ARG A N 1
ATOM 2608 C CA . ARG A 1 357 ? -17.857 -17.955 4.111 1.00 59.47 357 ARG A CA 1
ATOM 2609 C C . ARG A 1 357 ? -16.470 -18.521 3.854 1.00 59.47 357 ARG A C 1
ATOM 2611 O O . ARG A 1 357 ? -16.326 -19.486 3.104 1.00 59.47 357 ARG A O 1
ATOM 2618 N N . VAL A 1 358 ? -15.455 -17.919 4.451 1.00 53.50 358 VAL A N 1
ATOM 2619 C CA . VAL A 1 358 ? -14.075 -18.372 4.298 1.00 53.50 358 VAL A CA 1
ATOM 2620 C C . VAL A 1 358 ? -13.604 -18.846 5.652 1.00 53.50 358 VAL A C 1
ATOM 2622 O O . VAL A 1 358 ? -13.436 -18.046 6.560 1.00 53.50 358 VAL A O 1
ATOM 2625 N N . ILE A 1 359 ? -13.386 -20.150 5.784 1.00 64.56 359 ILE A N 1
ATOM 2626 C CA . ILE A 1 359 ? -12.499 -20.706 6.796 1.00 64.56 359 ILE A CA 1
ATOM 2627 C C . ILE A 1 359 ? -11.084 -20.271 6.404 1.00 64.56 359 ILE A C 1
ATOM 2629 O O . ILE A 1 359 ? -10.582 -20.684 5.356 1.00 64.56 359 ILE A O 1
ATOM 2633 N N . SER A 1 360 ? -10.474 -19.419 7.225 1.00 55.94 360 SER A N 1
ATOM 2634 C CA . SER A 1 360 ? -9.077 -18.989 7.102 1.00 55.94 360 SER A CA 1
ATOM 2635 C C . SER A 1 360 ? -8.120 -19.885 7.892 1.00 55.94 360 SER A C 1
ATOM 2637 O O . SER A 1 360 ? -6.921 -19.871 7.637 1.00 55.94 360 SER A O 1
ATOM 2639 N N . GLY A 1 361 ? -8.632 -20.700 8.821 1.00 49.59 361 GLY A N 1
ATOM 2640 C CA . GLY A 1 361 ? -7.845 -21.699 9.537 1.00 49.59 361 GLY A CA 1
ATOM 2641 C C . GLY A 1 361 ? -8.702 -22.652 10.366 1.00 49.59 361 GLY A C 1
ATOM 2642 O O . GLY A 1 361 ? -9.829 -22.331 10.734 1.00 49.59 361 GLY A O 1
ATOM 2643 N N . ILE A 1 362 ? -8.157 -23.817 10.713 1.00 64.31 362 ILE A N 1
ATOM 2644 C CA . ILE A 1 362 ? -8.727 -24.714 11.728 1.00 64.31 362 ILE A CA 1
ATOM 2645 C C . ILE A 1 362 ? -7.639 -25.020 12.754 1.00 64.31 362 ILE A C 1
ATOM 2647 O O . ILE A 1 362 ? -6.534 -25.411 12.385 1.00 64.31 362 ILE A O 1
ATOM 2651 N N . VAL A 1 363 ? -7.949 -24.820 14.037 1.00 61.16 363 VAL A N 1
ATOM 2652 C CA . VAL A 1 363 ? -7.001 -24.938 15.150 1.00 61.16 363 VAL A CA 1
ATOM 2653 C C . VAL A 1 363 ? -7.568 -25.862 16.242 1.00 61.16 363 VAL A C 1
ATOM 2655 O O . VAL A 1 363 ? -8.586 -25.526 16.843 1.00 61.16 363 VAL A O 1
ATOM 2658 N N . PRO A 1 364 ? -6.926 -27.000 16.550 1.00 50.81 364 PRO A N 1
ATOM 2659 C CA . PRO A 1 364 ? -5.895 -27.651 15.746 1.00 50.81 364 PRO A CA 1
ATOM 2660 C C . PRO A 1 364 ? -6.505 -28.268 14.471 1.00 50.81 364 PRO A C 1
ATOM 2662 O O . PRO A 1 364 ? -7.637 -28.751 14.476 1.00 50.81 364 PRO A O 1
ATOM 2665 N N . SER A 1 365 ? -5.747 -28.273 13.372 1.00 50.44 365 SER A N 1
ATOM 2666 C CA . SER A 1 365 ? -6.144 -28.868 12.081 1.00 50.44 365 SER A CA 1
ATOM 2667 C C . SER A 1 365 ? -6.185 -30.405 12.101 1.00 50.44 365 SER A C 1
ATOM 2669 O O . SER A 1 365 ? -6.761 -31.028 11.208 1.00 50.44 365 SER A O 1
ATOM 2671 N N . SER A 1 366 ? -5.620 -31.013 13.145 1.00 61.66 366 SER A N 1
ATOM 2672 C CA . SER A 1 366 ? -5.734 -32.429 13.487 1.00 61.66 366 SER A CA 1
ATOM 2673 C C . SER A 1 366 ? -6.126 -32.555 14.959 1.00 61.66 366 SER A C 1
ATOM 2675 O O . SER A 1 366 ? -5.497 -31.925 15.809 1.00 61.66 366 SER A O 1
ATOM 2677 N N . ALA A 1 367 ? -7.166 -33.327 15.282 1.00 58.19 367 ALA A N 1
ATOM 2678 C CA . ALA A 1 367 ? -7.664 -33.444 16.655 1.00 58.19 367 ALA A CA 1
ATOM 2679 C C . ALA A 1 367 ? -8.248 -34.831 16.957 1.00 58.19 367 ALA A C 1
ATOM 2681 O O . ALA A 1 367 ? -8.874 -35.449 16.100 1.00 58.19 367 ALA A O 1
ATOM 2682 N N . GLN A 1 368 ? -8.070 -35.328 18.181 1.00 67.06 368 GLN A N 1
ATOM 2683 C CA . GLN A 1 368 ? -8.652 -36.608 18.603 1.00 67.06 368 GLN A CA 1
ATOM 2684 C C . GLN A 1 368 ? -10.155 -36.478 18.901 1.00 67.06 368 GLN A C 1
ATOM 2686 O O . GLN A 1 368 ? -10.664 -35.388 19.172 1.00 67.06 368 GLN A O 1
ATOM 2691 N N . VAL A 1 369 ? -10.866 -37.609 18.897 1.00 68.69 369 VAL A N 1
ATOM 2692 C CA . VAL A 1 369 ? -12.254 -37.705 19.384 1.00 68.69 369 VAL A CA 1
ATOM 2693 C C . VAL A 1 369 ? -12.379 -37.083 20.781 1.00 68.69 369 VAL A C 1
ATOM 2695 O O . VAL A 1 369 ? -11.616 -37.411 21.684 1.00 68.69 369 VAL A O 1
ATOM 2698 N N . GLY A 1 370 ? -13.358 -36.194 20.962 1.00 62.56 370 GLY A N 1
ATOM 2699 C CA . GLY A 1 370 ? -13.596 -35.462 22.208 1.00 62.56 370 GLY A CA 1
ATOM 2700 C C . GLY A 1 370 ? -12.833 -34.138 22.351 1.00 62.56 370 GLY A C 1
ATOM 2701 O O . GLY A 1 370 ? -13.143 -33.376 23.265 1.00 62.56 370 GLY A O 1
ATOM 2702 N N . ALA A 1 371 ? -11.888 -33.815 21.461 1.00 59.91 371 ALA A N 1
ATOM 2703 C CA . ALA A 1 371 ? -11.214 -32.516 21.461 1.00 59.91 371 ALA A CA 1
ATOM 2704 C C . ALA A 1 371 ? -12.094 -31.413 20.845 1.00 59.91 371 ALA A C 1
ATOM 2706 O O . ALA A 1 371 ? -12.847 -31.661 19.901 1.00 59.91 371 ALA A O 1
ATOM 2707 N N . THR A 1 372 ? -11.983 -30.179 21.346 1.00 74.94 372 THR A N 1
ATOM 2708 C CA . THR A 1 372 ? -12.631 -29.005 20.737 1.00 74.94 372 THR A CA 1
ATOM 2709 C C . THR A 1 372 ? -11.742 -28.410 19.651 1.00 74.94 372 THR A C 1
ATOM 2711 O O . THR A 1 372 ? -10.566 -28.136 19.875 1.00 74.94 372 THR A O 1
ATOM 2714 N N . VAL A 1 373 ? -12.332 -28.202 18.479 1.00 71.88 373 VAL A N 1
ATOM 2715 C CA . VAL A 1 373 ? -11.698 -27.721 17.254 1.00 71.88 373 VAL A CA 1
ATOM 2716 C C . VAL A 1 373 ? -12.271 -26.357 16.902 1.00 71.88 373 VAL A C 1
ATOM 2718 O O . VAL A 1 373 ? -13.486 -26.178 16.820 1.00 71.88 373 VAL A O 1
ATOM 2721 N N . VAL A 1 374 ? -11.378 -25.396 16.698 1.00 79.00 374 VAL A N 1
ATOM 2722 C CA . VAL A 1 374 ? -11.663 -23.972 16.535 1.00 79.00 374 VAL A CA 1
ATOM 2723 C C . VAL A 1 374 ? -11.495 -23.588 15.065 1.00 79.00 374 VAL A C 1
ATOM 2725 O O . VAL A 1 374 ? -10.382 -23.445 14.563 1.00 79.00 374 VAL A O 1
ATOM 2728 N N . ILE A 1 375 ? -12.608 -23.435 14.354 1.00 75.50 375 ILE A N 1
ATOM 2729 C CA . ILE A 1 375 ? -12.652 -23.047 12.941 1.00 75.50 375 ILE A CA 1
ATOM 2730 C C . ILE A 1 375 ? -12.652 -21.518 12.867 1.00 75.50 375 ILE A C 1
ATOM 2732 O O . ILE A 1 375 ? -13.631 -20.887 13.257 1.00 75.50 375 ILE A O 1
ATOM 2736 N N . ARG A 1 376 ? -11.572 -20.916 12.370 1.00 66.19 376 ARG A N 1
ATOM 2737 C CA . ARG A 1 376 ? -11.419 -19.465 12.180 1.00 66.19 376 ARG A CA 1
ATOM 2738 C C . ARG A 1 376 ? -11.714 -19.057 10.748 1.00 66.19 376 ARG A C 1
ATOM 2740 O O . ARG A 1 376 ? -11.514 -19.840 9.821 1.00 66.19 376 ARG A O 1
ATOM 2747 N N . GLY A 1 377 ? -12.211 -17.840 10.563 1.00 61.75 377 GLY A N 1
ATOM 2748 C CA . GLY A 1 377 ? -12.682 -17.392 9.263 1.00 61.75 377 GLY A CA 1
ATOM 2749 C C . GLY A 1 377 ? -13.456 -16.083 9.274 1.00 61.75 377 GLY A C 1
ATOM 2750 O O . GLY A 1 377 ? -13.295 -15.248 10.161 1.00 61.75 377 GLY A O 1
ATOM 2751 N N . SER A 1 378 ? -14.330 -15.936 8.284 1.00 54.59 378 SER A N 1
ATOM 2752 C CA . SER A 1 378 ? -15.289 -14.844 8.144 1.00 54.59 378 SER A CA 1
ATOM 2753 C C . SER A 1 378 ? -16.681 -15.378 7.779 1.00 54.59 378 SER A C 1
ATOM 2755 O O . SER A 1 378 ? -16.824 -16.365 7.049 1.00 54.59 378 SER A O 1
ATOM 2757 N N . ASN A 1 379 ? -17.723 -14.718 8.302 1.00 54.22 379 ASN A N 1
ATOM 2758 C CA . ASN A 1 379 ? -19.141 -15.027 8.063 1.00 54.22 379 ASN A CA 1
ATOM 2759 C C . ASN A 1 379 ? -19.565 -16.478 8.429 1.00 54.22 379 ASN A C 1
ATOM 2761 O O . ASN A 1 379 ? -20.516 -17.026 7.870 1.00 54.22 379 ASN A O 1
ATOM 2765 N N . LEU A 1 380 ? -18.851 -17.126 9.357 1.00 68.56 380 LEU A N 1
ATOM 2766 C CA . LEU A 1 380 ? -19.070 -18.510 9.795 1.00 68.56 380 LEU A CA 1
ATOM 2767 C C . LEU A 1 380 ? -20.413 -18.708 10.541 1.00 68.56 380 LEU A C 1
ATOM 2769 O O . LEU A 1 380 ? -21.128 -17.762 10.857 1.00 68.56 380 LEU A O 1
ATOM 2773 N N . SER A 1 381 ? -20.784 -19.962 10.821 1.00 77.88 381 SER A N 1
ATOM 2774 C CA . SER A 1 381 ? -22.065 -20.323 11.450 1.00 77.88 381 SER A CA 1
ATOM 2775 C C . SER A 1 381 ? -21.944 -21.573 12.319 1.00 77.88 381 SER A C 1
ATOM 2777 O O . SER A 1 381 ? -21.095 -22.412 12.047 1.00 77.88 381 SER A O 1
ATOM 2779 N N . ALA A 1 382 ? -22.857 -21.777 13.270 1.00 75.38 382 ALA A N 1
ATOM 2780 C CA . ALA A 1 382 ? -22.777 -22.893 14.220 1.00 75.38 382 ALA A CA 1
ATOM 2781 C C . ALA A 1 382 ? -22.868 -24.299 13.584 1.00 75.38 382 ALA A C 1
ATOM 2783 O O . ALA A 1 382 ? -22.545 -25.289 14.236 1.00 75.38 382 ALA A O 1
ATOM 2784 N N . THR A 1 383 ? -23.307 -24.420 12.329 1.00 81.88 383 THR A N 1
ATOM 2785 C CA . THR A 1 383 ? -23.446 -25.710 11.639 1.00 81.88 383 THR A CA 1
ATOM 2786 C C . THR A 1 383 ? -22.148 -26.098 10.929 1.00 81.88 383 THR A C 1
ATOM 2788 O O . THR A 1 383 ? -21.749 -25.465 9.946 1.00 81.88 383 THR A O 1
ATOM 2791 N N . VAL A 1 384 ? -21.526 -27.183 11.398 1.00 87.75 384 VAL A N 1
ATOM 2792 C CA . VAL A 1 384 ? -20.288 -27.757 10.852 1.00 87.75 384 VAL A CA 1
ATOM 2793 C C . VAL A 1 384 ? -20.623 -29.017 10.052 1.00 87.75 384 VAL A C 1
ATOM 2795 O O . VAL A 1 384 ? -21.235 -29.960 10.555 1.00 87.75 384 VAL A O 1
ATOM 2798 N N . GLN A 1 385 ? -20.234 -29.038 8.782 1.00 82.94 385 GLN A N 1
ATOM 2799 C CA . GLN A 1 385 ? -20.477 -30.132 7.845 1.00 82.94 385 GLN A CA 1
ATOM 2800 C C . GLN A 1 385 ? -19.148 -30.808 7.522 1.00 82.94 385 GLN A C 1
ATOM 2802 O O . GLN A 1 385 ? -18.210 -30.149 7.076 1.00 82.94 385 GLN A O 1
ATOM 2807 N N . ILE A 1 386 ? -19.065 -32.117 7.755 1.00 84.44 386 ILE A N 1
ATOM 2808 C CA . ILE A 1 386 ? -17.820 -32.881 7.643 1.00 84.44 386 ILE A CA 1
ATOM 2809 C C . ILE A 1 386 ? -18.000 -33.968 6.586 1.00 84.44 386 ILE A C 1
ATOM 2811 O O . ILE A 1 386 ? -18.934 -34.764 6.661 1.00 84.44 386 ILE A O 1
ATOM 2815 N N . PHE A 1 387 ? -17.120 -33.984 5.590 1.00 77.31 387 PHE A N 1
ATOM 2816 C CA . PHE A 1 387 ? -17.160 -34.896 4.450 1.00 77.31 387 PHE A CA 1
ATOM 2817 C C . PHE A 1 387 ? -15.957 -35.838 4.513 1.00 77.31 387 PHE A C 1
ATOM 2819 O O . PHE A 1 387 ? -14.834 -35.378 4.716 1.00 77.31 387 PHE A O 1
ATOM 2826 N N . ASN A 1 388 ? -16.172 -37.143 4.339 1.00 73.31 388 ASN A N 1
ATOM 2827 C CA . ASN A 1 388 ? -15.072 -38.105 4.212 1.00 73.31 388 ASN A CA 1
ATOM 2828 C C . ASN A 1 388 ? -14.543 -38.179 2.765 1.00 73.31 388 ASN A C 1
ATOM 2830 O O . ASN A 1 388 ? -15.115 -37.588 1.848 1.00 73.31 388 ASN A O 1
ATOM 2834 N N . SER A 1 389 ? -13.474 -38.947 2.543 1.00 56.38 389 SER A N 1
ATOM 2835 C CA . SER A 1 389 ? -12.844 -39.135 1.223 1.00 56.38 389 SER A CA 1
ATOM 2836 C C . SER A 1 389 ? -13.749 -39.757 0.145 1.00 56.38 389 SER A C 1
ATOM 2838 O O . SER A 1 389 ? -13.450 -39.631 -1.039 1.00 56.38 389 SER A O 1
ATOM 2840 N N . ALA A 1 390 ? -14.871 -40.380 0.521 1.00 57.88 390 ALA A N 1
ATOM 2841 C CA . ALA A 1 390 ? -15.897 -40.874 -0.404 1.00 57.88 390 ALA A CA 1
ATOM 2842 C C . ALA A 1 390 ? -17.028 -39.850 -0.662 1.00 57.88 390 ALA A C 1
ATOM 2844 O O . ALA A 1 390 ? -18.039 -40.185 -1.278 1.00 57.88 390 ALA A O 1
ATOM 2845 N N . GLY A 1 391 ? -16.898 -38.617 -0.158 1.00 51.06 391 GLY A N 1
ATOM 2846 C CA . GLY A 1 391 ? -17.899 -37.554 -0.274 1.00 51.06 391 GLY A CA 1
ATOM 2847 C C . GLY A 1 391 ? -19.124 -37.719 0.634 1.00 51.06 391 GLY A C 1
ATOM 2848 O O . GLY A 1 391 ? -20.052 -36.912 0.556 1.00 51.06 391 GLY A O 1
ATOM 2849 N N . ALA A 1 392 ? -19.156 -38.733 1.507 1.00 62.31 392 ALA A N 1
ATOM 2850 C CA . ALA A 1 392 ? -20.256 -38.920 2.447 1.00 62.31 392 ALA A CA 1
ATOM 2851 C C . ALA A 1 392 ? -20.189 -37.856 3.555 1.00 62.31 392 ALA A C 1
ATOM 2853 O O . ALA A 1 392 ? -19.135 -37.641 4.157 1.00 62.31 392 ALA A O 1
ATOM 2854 N N . ARG A 1 393 ? -21.321 -37.184 3.805 1.00 81.38 393 ARG A N 1
ATOM 2855 C CA . ARG A 1 393 ? -21.422 -36.022 4.697 1.00 81.38 393 ARG A CA 1
ATOM 2856 C C . ARG A 1 393 ? -22.081 -36.370 6.032 1.00 81.38 393 ARG A C 1
ATOM 2858 O O . ARG A 1 393 ? -23.265 -36.709 6.056 1.00 81.38 393 ARG A O 1
ATOM 2865 N N . SER A 1 394 ? -21.363 -36.129 7.122 1.00 75.69 394 SER A N 1
ATOM 2866 C CA . SER A 1 394 ? -21.919 -35.959 8.469 1.00 75.69 394 SER A CA 1
ATOM 2867 C C . SER A 1 394 ? -22.117 -34.472 8.792 1.00 75.69 394 SER A C 1
ATOM 2869 O O . SER A 1 394 ? -21.569 -33.585 8.132 1.00 75.69 394 SER A O 1
ATOM 2871 N N . THR A 1 395 ? -22.956 -34.140 9.771 1.00 82.00 395 THR A N 1
ATOM 2872 C CA . THR A 1 395 ? -23.265 -32.739 10.107 1.00 82.00 395 THR A CA 1
ATOM 2873 C C . THR A 1 395 ? -23.527 -32.600 11.598 1.00 82.00 395 THR A C 1
ATOM 2875 O O . THR A 1 395 ? -24.358 -33.320 12.146 1.00 82.00 395 THR A O 1
ATOM 2878 N N . TYR A 1 396 ? -22.821 -31.666 12.231 1.00 81.00 396 TYR A N 1
ATOM 2879 C CA . TYR A 1 396 ? -22.786 -31.466 13.676 1.00 81.00 396 TYR A CA 1
ATOM 2880 C C . TYR A 1 396 ? -22.988 -29.984 14.013 1.00 81.00 396 TYR A C 1
ATOM 2882 O O . TYR A 1 396 ? -22.802 -29.105 13.167 1.00 81.00 396 TYR A O 1
ATOM 2890 N N . LEU A 1 397 ? -23.393 -29.708 15.251 1.00 77.56 397 LEU A N 1
ATOM 2891 C CA . LEU A 1 397 ? -23.652 -28.356 15.737 1.00 77.56 397 LEU A CA 1
ATOM 2892 C C . LEU A 1 397 ? -22.569 -27.956 16.744 1.00 77.56 397 LEU A C 1
ATOM 2894 O O . LEU A 1 397 ? -22.397 -28.619 17.766 1.00 77.56 397 LEU A O 1
ATOM 2898 N N . GLY A 1 398 ? -21.848 -26.887 16.430 1.00 73.44 398 GLY A N 1
ATOM 2899 C CA . GLY A 1 398 ? -20.901 -26.213 17.309 1.00 73.44 398 GLY A CA 1
ATOM 2900 C C . GLY A 1 398 ? -21.478 -24.926 17.906 1.00 73.44 398 GLY A C 1
ATOM 2901 O O . GLY A 1 398 ? -22.692 -24.718 17.943 1.00 73.44 398 GLY A O 1
ATOM 2902 N N . SER A 1 399 ? -20.595 -24.034 18.342 1.00 70.19 399 SER A N 1
ATOM 2903 C CA . SER A 1 399 ? -20.897 -22.675 18.795 1.00 70.19 399 SER A CA 1
ATOM 2904 C C . SER A 1 399 ? -20.081 -21.660 17.993 1.00 70.19 399 SER A C 1
ATOM 2906 O O . SER A 1 399 ? -18.916 -21.894 17.690 1.00 70.19 399 SER A O 1
ATOM 2908 N N . THR A 1 400 ? -20.674 -20.520 17.639 1.00 78.88 400 THR A N 1
ATOM 2909 C CA . THR A 1 400 ? -20.001 -19.453 16.876 1.00 78.88 400 THR A CA 1
ATOM 2910 C C . THR A 1 400 ? -19.890 -18.197 17.731 1.00 78.88 400 THR A C 1
ATOM 2912 O O . THR A 1 400 ? -20.817 -17.874 18.477 1.00 78.88 400 THR A O 1
ATOM 2915 N N . ASN A 1 401 ? -18.760 -17.495 17.642 1.00 58.22 401 ASN A N 1
ATOM 2916 C CA . ASN A 1 401 ? -18.562 -16.218 18.320 1.00 58.22 401 ASN A CA 1
ATOM 2917 C C . ASN A 1 401 ? -19.479 -15.121 17.737 1.00 58.22 401 ASN A C 1
ATOM 2919 O O . ASN A 1 401 ? -19.970 -15.225 16.613 1.00 58.22 401 ASN A O 1
ATOM 2923 N N . ALA A 1 402 ? -19.706 -14.044 18.494 1.00 46.41 402 ALA A N 1
ATOM 2924 C CA . ALA A 1 402 ? -20.620 -12.971 18.082 1.00 46.41 402 ALA A CA 1
ATOM 2925 C C . ALA A 1 402 ? -20.217 -12.287 16.757 1.00 46.41 402 ALA A C 1
ATOM 2927 O O . ALA A 1 402 ? -21.077 -11.774 16.049 1.00 46.41 402 ALA A O 1
ATOM 2928 N N . SER A 1 403 ? -18.927 -12.318 16.407 1.00 50.28 403 SER A N 1
ATOM 2929 C CA . SER A 1 403 ? -18.372 -11.728 15.183 1.00 50.28 403 SER A CA 1
ATOM 2930 C C . SER A 1 403 ? -18.488 -12.618 13.937 1.00 50.28 403 SER A C 1
ATOM 2932 O O . SER A 1 403 ? -18.062 -12.201 12.864 1.00 50.28 403 SER A O 1
ATOM 2934 N N . ALA A 1 404 ? -18.991 -13.855 14.062 1.00 51.72 404 ALA A N 1
ATOM 2935 C CA . ALA A 1 404 ? -18.972 -14.870 13.001 1.00 51.72 404 ALA A CA 1
ATOM 2936 C C . ALA A 1 404 ? -17.568 -15.153 12.409 1.00 51.72 404 ALA A C 1
ATOM 2938 O O . ALA A 1 404 ? -17.440 -15.596 11.265 1.00 51.72 404 ALA A O 1
ATOM 2939 N N . THR A 1 405 ? -16.505 -14.920 13.185 1.00 64.75 405 THR A N 1
ATOM 2940 C CA . THR A 1 405 ? -15.106 -15.167 12.791 1.00 64.75 405 THR A CA 1
ATOM 2941 C C . THR A 1 405 ? -14.520 -16.446 13.377 1.00 64.75 405 THR A C 1
ATOM 2943 O O . THR A 1 405 ? -13.465 -16.897 12.939 1.00 64.75 405 THR A O 1
ATOM 2946 N N . GLU A 1 406 ? -15.190 -17.060 14.353 1.00 72.25 406 GLU A N 1
ATOM 2947 C CA . GLU A 1 406 ? -14.733 -18.294 14.988 1.00 72.25 406 GLU A CA 1
ATOM 2948 C C . GLU A 1 406 ? -15.921 -19.212 15.304 1.00 72.25 406 GLU A C 1
ATOM 2950 O O . GLU A 1 406 ? -16.890 -18.788 15.930 1.00 72.25 406 GLU A O 1
ATOM 2955 N N . THR A 1 407 ? -15.866 -20.468 14.857 1.00 74.62 407 THR A N 1
ATOM 2956 C CA . THR A 1 407 ? -16.845 -21.526 15.147 1.00 74.62 407 THR A CA 1
ATOM 2957 C C . THR A 1 407 ? -16.139 -22.718 15.773 1.00 74.62 407 THR A C 1
ATOM 2959 O O . THR A 1 407 ? -15.296 -23.346 15.143 1.00 74.62 407 THR A O 1
ATOM 2962 N N . GLN A 1 408 ? -16.492 -23.047 17.008 1.00 85.69 408 GLN A N 1
ATOM 2963 C CA . GLN A 1 408 ? -15.913 -24.150 17.760 1.00 85.69 408 GLN A CA 1
ATOM 2964 C C . GLN A 1 408 ? -16.853 -25.358 17.726 1.00 85.69 408 GLN A C 1
ATOM 2966 O O . GLN A 1 408 ? -18.053 -25.212 17.949 1.00 85.69 408 GLN A O 1
ATOM 2971 N N . PHE A 1 409 ? -16.336 -26.559 17.480 1.00 85.88 409 PHE A N 1
ATOM 2972 C CA . PHE A 1 409 ? -17.096 -27.804 17.637 1.00 85.88 409 PHE A CA 1
ATOM 2973 C C . PHE A 1 409 ? -16.226 -28.884 18.280 1.00 85.88 409 PHE A C 1
ATOM 2975 O O . PHE A 1 409 ? -15.009 -28.882 18.124 1.00 85.88 409 PHE A O 1
ATOM 2982 N N . THR A 1 410 ? -16.834 -29.816 19.006 1.00 84.12 410 THR A N 1
ATOM 2983 C CA . THR A 1 410 ? -16.114 -30.957 19.586 1.00 84.12 410 THR A CA 1
ATOM 2984 C C . THR A 1 410 ? -16.141 -32.133 18.615 1.00 84.12 410 THR A C 1
ATOM 2986 O O . THR A 1 410 ? -17.208 -32.468 18.098 1.00 84.12 410 THR A O 1
ATOM 2989 N N . VAL A 1 411 ? -14.991 -32.772 18.370 1.00 81.19 411 VAL A N 1
ATOM 2990 C CA . VAL A 1 411 ? -14.894 -33.956 17.501 1.00 81.19 411 VAL A CA 1
ATOM 2991 C C . VAL A 1 411 ? -15.760 -35.080 18.080 1.00 81.19 411 VAL A C 1
ATOM 2993 O O . VAL A 1 411 ? -15.497 -35.526 19.202 1.00 81.19 411 VAL A O 1
ATOM 2996 N N . PRO A 1 412 ? -16.788 -35.554 17.363 1.00 74.88 412 PRO A N 1
ATOM 2997 C CA . PRO A 1 412 ? -17.750 -36.489 17.919 1.00 74.88 412 PRO A CA 1
ATOM 2998 C C . PRO A 1 412 ? -17.274 -37.941 17.743 1.00 74.88 412 PRO A C 1
ATOM 3000 O O . PRO A 1 412 ? -16.546 -38.272 16.808 1.00 74.88 412 PRO A O 1
ATOM 3003 N N . ALA A 1 413 ? -17.671 -38.821 18.664 1.00 70.50 413 ALA A N 1
ATOM 3004 C CA . ALA A 1 413 ? -17.147 -40.190 18.753 1.00 70.50 413 ALA A CA 1
ATOM 3005 C C . ALA A 1 413 ? -17.646 -41.156 17.660 1.00 70.50 413 ALA A C 1
ATOM 3007 O O . ALA A 1 413 ? -17.184 -42.293 17.591 1.00 70.50 413 ALA A O 1
ATOM 3008 N N . ASP A 1 414 ? -18.575 -40.718 16.810 1.00 71.25 414 ASP A N 1
ATOM 3009 C CA . ASP A 1 414 ? -19.004 -41.410 15.593 1.00 71.25 414 ASP A CA 1
ATOM 3010 C C . ASP A 1 414 ? -18.141 -41.067 14.363 1.00 71.25 414 ASP A C 1
ATOM 3012 O O . ASP A 1 414 ? -18.316 -41.699 13.320 1.00 71.25 414 ASP A O 1
ATOM 3016 N N . LEU A 1 415 ? -17.194 -40.121 14.469 1.00 70.69 415 LEU A N 1
ATOM 3017 C CA . LEU A 1 415 ? -16.217 -39.834 13.417 1.00 70.69 415 LEU A CA 1
ATOM 3018 C C . LEU A 1 415 ? -14.934 -40.672 13.626 1.00 70.69 415 LEU A C 1
ATOM 3020 O O . LEU A 1 415 ? -14.150 -40.368 14.527 1.00 70.69 415 LEU A O 1
ATOM 3024 N N . PRO A 1 416 ? -14.684 -41.734 12.832 1.00 65.12 416 PRO A N 1
ATOM 3025 C CA . PRO A 1 416 ? -13.467 -42.535 12.964 1.00 65.12 416 PRO A CA 1
ATOM 3026 C C . PRO A 1 416 ? -12.221 -41.757 12.517 1.00 65.12 416 PRO A C 1
ATOM 3028 O O . PRO A 1 416 ? -12.313 -40.819 11.724 1.00 65.12 416 PRO A O 1
ATOM 3031 N N . ALA A 1 417 ? -11.044 -42.175 12.987 1.00 64.31 417 ALA A N 1
ATOM 3032 C CA . ALA A 1 417 ? -9.776 -41.542 12.627 1.00 64.31 417 ALA A CA 1
ATOM 3033 C C . ALA A 1 417 ? -9.514 -41.569 11.107 1.00 64.31 417 ALA A C 1
ATOM 3035 O O . ALA A 1 417 ? -9.774 -42.574 10.440 1.00 64.31 417 ALA A O 1
ATOM 3036 N N . GLY A 1 418 ? -8.996 -40.463 10.568 1.00 57.31 418 GLY A N 1
ATOM 3037 C CA . GLY A 1 418 ? -8.759 -40.278 9.135 1.00 57.31 418 GLY A CA 1
ATOM 3038 C C . GLY A 1 418 ? -8.912 -38.829 8.667 1.00 57.31 418 GLY A C 1
ATOM 3039 O O . GLY A 1 418 ? -9.176 -37.924 9.461 1.00 57.31 418 GLY A O 1
ATOM 3040 N N . ASN A 1 419 ? -8.750 -38.623 7.358 1.00 65.69 419 ASN A N 1
ATOM 3041 C CA . ASN A 1 419 ? -8.791 -37.303 6.729 1.00 65.69 419 ASN A CA 1
ATOM 3042 C C . ASN A 1 419 ? -10.212 -36.947 6.272 1.00 65.69 419 ASN A C 1
ATOM 3044 O O . ASN A 1 419 ? -10.881 -37.730 5.591 1.00 65.69 419 ASN A O 1
ATOM 3048 N N . TYR A 1 420 ? -10.628 -35.727 6.594 1.00 71.75 420 TYR A N 1
ATOM 3049 C CA . TYR A 1 420 ? -11.929 -35.159 6.275 1.00 71.75 420 TYR A CA 1
ATOM 3050 C C . TYR A 1 420 ? -11.790 -33.770 5.646 1.00 71.75 420 TYR A C 1
ATOM 3052 O O . TYR A 1 420 ? -10.776 -33.082 5.769 1.00 71.75 420 TYR A O 1
ATOM 3060 N N . THR A 1 421 ? -12.858 -33.328 4.994 1.00 78.12 421 THR A N 1
ATOM 3061 C CA . THR A 1 421 ? -13.052 -31.933 4.601 1.00 78.12 421 THR A CA 1
ATOM 3062 C C . THR A 1 421 ? -14.134 -31.319 5.474 1.00 78.12 421 THR A C 1
ATOM 3064 O O . THR A 1 421 ? -15.259 -31.818 5.509 1.00 78.12 421 THR A O 1
ATOM 3067 N N . ILE A 1 422 ? -13.815 -30.217 6.146 1.00 77.50 422 ILE A N 1
ATOM 3068 C CA . ILE A 1 422 ? -14.788 -29.402 6.867 1.00 77.50 422 ILE A CA 1
ATOM 3069 C C . ILE A 1 422 ? -15.291 -28.274 5.968 1.00 77.50 422 ILE A C 1
ATOM 3071 O O . ILE A 1 422 ? -14.532 -27.648 5.224 1.00 77.50 422 ILE A O 1
ATOM 3075 N N . LYS A 1 423 ? -16.594 -28.010 6.072 1.00 82.94 423 LYS A N 1
ATOM 3076 C CA . LYS A 1 423 ? -17.245 -26.780 5.626 1.00 82.94 423 LYS A CA 1
ATOM 3077 C C . LYS A 1 423 ? -18.167 -26.265 6.721 1.00 82.94 423 LYS A C 1
ATOM 3079 O O . LYS A 1 423 ? -18.760 -27.047 7.461 1.00 82.94 423 LYS A O 1
ATOM 3084 N N . VAL A 1 424 ? -18.334 -24.953 6.795 1.00 76.00 424 VAL A N 1
ATOM 3085 C CA . VAL A 1 424 ? -19.202 -24.294 7.772 1.00 76.00 424 VAL A CA 1
ATOM 3086 C C . VAL A 1 424 ? -20.297 -23.518 7.052 1.00 76.00 424 VAL A C 1
ATOM 3088 O O . VAL A 1 424 ? -20.019 -22.736 6.144 1.00 76.00 424 VAL A O 1
ATOM 3091 N N . GLY A 1 425 ? -21.551 -23.740 7.445 1.00 69.81 425 GLY A N 1
ATOM 3092 C CA . GLY A 1 425 ? -22.693 -23.064 6.835 1.00 69.81 425 GLY A CA 1
ATOM 3093 C C . GLY A 1 425 ? -24.050 -23.608 7.288 1.00 69.81 425 GLY A C 1
ATOM 3094 O O . GLY A 1 425 ? -24.175 -24.818 7.510 1.00 69.81 425 GLY A O 1
ATOM 3095 N N . PRO A 1 426 ? -25.082 -22.748 7.408 1.00 58.19 426 PRO A N 1
ATOM 3096 C CA . PRO A 1 426 ? -26.373 -23.104 8.000 1.00 58.19 426 PRO A CA 1
ATOM 3097 C C . PRO A 1 426 ? -27.238 -24.017 7.117 1.00 58.19 426 PRO A C 1
ATOM 3099 O O . PRO A 1 426 ? -28.207 -24.594 7.609 1.00 58.19 426 PRO A O 1
ATOM 3102 N N . THR A 1 427 ? -26.914 -24.166 5.828 1.00 57.72 427 THR A N 1
ATOM 3103 C CA . THR A 1 427 ? -27.604 -25.078 4.898 1.00 57.72 427 THR A CA 1
ATOM 3104 C C . THR A 1 427 ? -26.595 -25.830 4.026 1.00 57.72 427 THR A C 1
ATOM 3106 O O . THR A 1 427 ? -25.397 -25.602 4.128 1.00 57.72 427 THR A O 1
ATOM 3109 N N . LEU A 1 428 ? -27.052 -26.739 3.159 1.00 50.25 428 LEU A N 1
ATOM 3110 C CA . LEU A 1 428 ? -26.166 -27.565 2.321 1.00 50.25 428 LEU A CA 1
ATOM 3111 C C . LEU A 1 428 ? -25.577 -26.827 1.106 1.00 50.25 428 LEU A C 1
ATOM 3113 O O . LEU A 1 428 ? -24.581 -27.273 0.546 1.00 50.25 428 LEU A O 1
ATOM 3117 N N . THR A 1 429 ? -26.208 -25.731 0.682 1.00 49.47 429 THR A N 1
ATOM 3118 C CA . THR A 1 429 ? -25.801 -24.911 -0.475 1.00 49.47 429 THR A CA 1
ATOM 3119 C C . THR A 1 429 ? -25.150 -23.594 -0.064 1.00 49.47 429 THR A C 1
ATOM 3121 O O . THR A 1 429 ? -24.489 -22.962 -0.876 1.00 49.47 429 THR A O 1
ATOM 3124 N N . ASP A 1 430 ? -25.343 -23.185 1.189 1.00 48.75 430 ASP A N 1
ATOM 3125 C CA . ASP A 1 430 ? -24.861 -21.929 1.758 1.00 48.75 430 ASP A CA 1
ATOM 3126 C C . ASP A 1 430 ? -23.731 -22.242 2.756 1.00 48.75 430 ASP A C 1
ATOM 3128 O O . ASP A 1 430 ? -23.936 -22.249 3.969 1.00 48.75 430 ASP A O 1
ATOM 3132 N N . VAL A 1 431 ? -22.561 -22.618 2.224 1.00 62.41 431 VAL A N 1
ATOM 3133 C CA . VAL A 1 431 ? -21.412 -23.178 2.966 1.00 62.41 431 VAL A CA 1
ATOM 3134 C C . VAL A 1 431 ? -20.091 -22.521 2.580 1.00 62.41 431 VAL A C 1
ATOM 3136 O O . VAL A 1 431 ? -19.985 -21.883 1.536 1.00 62.41 431 VAL A O 1
ATOM 3139 N N . SER A 1 432 ? -19.076 -22.708 3.418 1.00 66.56 432 SER A N 1
ATOM 3140 C CA . SER A 1 432 ? -17.734 -22.183 3.193 1.00 66.56 432 SER A CA 1
ATOM 3141 C C . SER A 1 432 ? -16.940 -22.872 2.079 1.00 66.56 432 SER A C 1
ATOM 3143 O O . SER A 1 432 ? -17.307 -23.937 1.559 1.00 66.56 432 SER A O 1
ATOM 3145 N N . ASN A 1 433 ? -15.770 -22.293 1.788 1.00 65.44 433 ASN A N 1
ATOM 3146 C CA . ASN A 1 433 ? -14.643 -23.037 1.227 1.00 65.44 433 ASN A CA 1
ATOM 3147 C C . ASN A 1 433 ? -14.394 -24.350 2.004 1.00 65.44 433 ASN A C 1
ATOM 3149 O O . ASN A 1 433 ? -14.748 -24.503 3.177 1.00 65.44 433 ASN A O 1
ATOM 3153 N N . ALA A 1 434 ? -13.802 -25.318 1.310 1.00 65.00 434 ALA A N 1
ATOM 3154 C CA . ALA A 1 434 ? -13.322 -26.554 1.910 1.00 65.00 434 ALA A CA 1
ATOM 3155 C C . ALA A 1 434 ? -12.048 -26.281 2.720 1.00 65.00 434 ALA A C 1
ATOM 3157 O O . ALA A 1 434 ? -11.121 -25.678 2.186 1.00 65.00 434 ALA A O 1
ATOM 3158 N N . PHE A 1 435 ? -11.985 -26.767 3.959 1.00 59.44 435 PHE A N 1
ATOM 3159 C CA . PHE A 1 435 ? -10.754 -26.778 4.750 1.00 59.44 435 PHE A CA 1
ATOM 3160 C C . PHE A 1 435 ? -10.421 -28.210 5.187 1.00 59.44 435 PHE A C 1
ATOM 3162 O O . PHE A 1 435 ? -11.318 -28.987 5.528 1.00 59.44 435 PHE A O 1
ATOM 3169 N N . GLY A 1 436 ? -9.141 -28.582 5.136 1.00 59.56 436 GLY A N 1
ATOM 3170 C CA . GLY A 1 436 ? -8.678 -29.914 5.531 1.00 59.56 436 GLY A CA 1
ATOM 3171 C C . GLY A 1 436 ? -8.724 -30.097 7.047 1.00 59.56 436 GLY A C 1
ATOM 3172 O O . GLY A 1 436 ? -8.318 -29.208 7.791 1.00 59.56 436 GLY A O 1
ATOM 3173 N N . PHE A 1 437 ? -9.218 -31.243 7.508 1.00 74.81 437 PHE A N 1
ATOM 3174 C CA . PHE A 1 437 ? -9.258 -31.575 8.929 1.00 74.81 437 PHE A CA 1
ATOM 3175 C C . PHE A 1 437 ? -9.023 -33.070 9.150 1.00 74.81 437 PHE A C 1
ATOM 3177 O O . PHE A 1 437 ? -9.596 -33.902 8.448 1.00 74.81 437 PHE A O 1
ATOM 3184 N N . VAL A 1 438 ? -8.201 -33.421 10.135 1.00 67.81 438 VAL A N 1
ATOM 3185 C CA . VAL A 1 438 ? -7.867 -34.814 10.456 1.00 67.81 438 VAL A CA 1
ATOM 3186 C C . VAL A 1 438 ? -8.447 -35.182 11.817 1.00 67.81 438 VAL A C 1
ATOM 3188 O O . VAL A 1 438 ? -8.214 -34.482 12.801 1.00 67.81 438 VAL A O 1
ATOM 3191 N N . VAL A 1 439 ? -9.158 -36.310 11.904 1.00 66.88 439 VAL A N 1
ATOM 3192 C CA . VAL A 1 439 ? -9.408 -36.933 13.211 1.00 66.88 439 VAL A CA 1
ATOM 3193 C C . VAL A 1 439 ? -8.243 -37.849 13.538 1.00 66.88 439 VAL A C 1
ATOM 3195 O O . VAL A 1 439 ? -8.025 -38.860 12.868 1.00 66.88 439 VAL A O 1
ATOM 3198 N N . ALA A 1 440 ? -7.490 -37.479 14.566 1.00 48.66 440 ALA A N 1
ATOM 3199 C CA . ALA A 1 440 ? -6.366 -38.251 15.063 1.00 48.66 440 ALA A CA 1
ATOM 3200 C C . ALA A 1 440 ? -6.845 -39.478 15.858 1.00 48.66 440 ALA A C 1
ATOM 3202 O O . ALA A 1 440 ? -7.857 -39.434 16.563 1.00 48.66 440 ALA A O 1
ATOM 3203 N N . GLY A 1 441 ? -6.092 -40.577 15.765 1.00 45.34 441 GLY A N 1
ATOM 3204 C CA . GLY A 1 441 ? -6.281 -41.736 16.638 1.00 45.34 441 GLY A CA 1
ATOM 3205 C C . GLY A 1 441 ? -5.958 -41.392 18.095 1.00 45.34 441 GLY A C 1
ATOM 3206 O O . GLY A 1 441 ? -5.092 -40.560 18.359 1.00 45.34 441 GLY A O 1
ATOM 3207 N N . THR A 1 442 ? -6.658 -42.023 19.036 1.00 35.66 442 THR A N 1
ATOM 3208 C CA . THR A 1 442 ? -6.489 -41.779 20.476 1.00 35.66 442 THR A CA 1
ATOM 3209 C C . THR A 1 442 ? -5.109 -42.208 20.975 1.00 35.66 442 THR A C 1
ATOM 3211 O O . THR A 1 442 ? -4.727 -43.366 20.793 1.00 35.66 442 THR A O 1
ATOM 3214 N N . GLY A 1 443 ? -4.405 -41.297 21.645 1.00 29.31 443 GLY A N 1
ATOM 3215 C CA . GLY A 1 443 ? -3.102 -41.523 22.274 1.00 29.31 443 GLY A CA 1
ATOM 3216 C C . GLY A 1 443 ? -2.748 -40.353 23.193 1.00 29.31 443 GLY A C 1
ATOM 3217 O O . GLY A 1 443 ? -2.920 -39.197 22.808 1.00 29.31 443 GLY A O 1
ATOM 3218 N N . ASP A 1 444 ? -2.334 -40.652 24.421 1.00 28.38 444 ASP A N 1
ATOM 3219 C CA . ASP A 1 444 ? -2.446 -39.723 25.551 1.00 28.38 444 ASP A CA 1
ATOM 3220 C C . ASP A 1 444 ? -1.226 -38.807 25.780 1.00 28.38 444 ASP A C 1
ATOM 3222 O O . ASP A 1 444 ? -0.084 -39.247 25.679 1.00 28.38 444 ASP A O 1
ATOM 3226 N N . GLY A 1 445 ? -1.485 -37.594 26.290 1.00 27.19 445 GLY A N 1
ATOM 3227 C CA . GLY A 1 445 ? -0.746 -37.113 27.469 1.00 27.19 445 GLY A CA 1
ATOM 3228 C C . GLY A 1 445 ? 0.289 -35.985 27.329 1.00 27.19 445 GLY A C 1
ATOM 3229 O O . GLY A 1 445 ? 1.486 -36.246 27.314 1.00 27.19 445 GLY A O 1
ATOM 3230 N N . ASP A 1 446 ? -0.201 -34.753 27.510 1.00 27.55 446 ASP A N 1
ATOM 3231 C CA . ASP A 1 446 ? 0.494 -33.600 28.127 1.00 27.55 446 ASP A CA 1
ATOM 3232 C C . ASP A 1 446 ? 1.520 -32.779 27.302 1.00 27.55 446 ASP A C 1
ATOM 3234 O O . ASP A 1 446 ? 1.897 -33.120 26.183 1.00 27.55 446 ASP A O 1
ATOM 3238 N N . GLY A 1 447 ? 1.823 -31.577 27.809 1.00 31.50 447 GLY A N 1
ATOM 3239 C CA . GLY A 1 447 ? 2.127 -30.397 26.995 1.00 31.50 447 GLY A CA 1
ATOM 3240 C C . GLY A 1 447 ? 3.595 -30.056 26.709 1.00 31.50 447 GLY A C 1
ATOM 3241 O O . GLY A 1 447 ? 4.509 -30.327 27.486 1.00 31.50 447 GLY A O 1
ATOM 3242 N N . GLY A 1 448 ? 3.776 -29.333 25.598 1.00 31.14 448 GLY A N 1
ATOM 3243 C CA . GLY A 1 448 ? 5.065 -28.902 25.050 1.00 31.14 448 GLY A CA 1
ATOM 3244 C C . GLY A 1 448 ? 5.444 -29.704 23.802 1.00 31.14 448 GLY A C 1
ATOM 3245 O O . GLY A 1 448 ? 5.210 -30.908 23.736 1.00 31.14 448 GLY A O 1
ATOM 3246 N N . GLY A 1 449 ? 6.028 -29.046 22.795 1.00 41.31 449 GLY A N 1
ATOM 3247 C CA . GLY A 1 449 ? 6.598 -29.738 21.634 1.00 41.31 449 GLY A CA 1
ATOM 3248 C C . GLY A 1 449 ? 7.793 -30.580 22.077 1.00 41.31 449 GLY A C 1
ATOM 3249 O O . GLY A 1 449 ? 8.879 -30.047 22.291 1.00 41.31 449 GLY A O 1
ATOM 3250 N N . ALA A 1 450 ? 7.578 -31.879 22.285 1.00 45.84 450 ALA A N 1
ATOM 3251 C CA . ALA A 1 450 ? 8.552 -32.767 22.910 1.00 45.84 450 ALA A CA 1
ATOM 3252 C C . ALA A 1 450 ? 9.334 -33.569 21.860 1.00 45.84 450 ALA A C 1
ATOM 3254 O O . ALA A 1 450 ? 8.866 -34.594 21.353 1.00 45.84 450 ALA A O 1
ATOM 3255 N N . ALA A 1 451 ? 10.558 -33.122 21.571 1.00 56.78 451 ALA A N 1
ATOM 3256 C CA . ALA A 1 451 ? 11.509 -33.840 20.730 1.00 56.78 451 ALA A CA 1
ATOM 3257 C C . ALA A 1 451 ? 11.868 -35.198 21.367 1.00 56.78 451 ALA A C 1
ATOM 3259 O O . ALA A 1 451 ? 12.665 -35.295 22.302 1.00 56.78 451 ALA A O 1
ATOM 3260 N N . THR A 1 452 ? 11.244 -36.263 20.870 1.00 75.38 452 THR A N 1
ATOM 3261 C CA . THR A 1 452 ? 11.303 -37.598 21.467 1.00 75.38 452 THR A CA 1
ATOM 3262 C C . THR A 1 452 ? 12.427 -38.399 20.827 1.00 75.38 452 THR A C 1
ATOM 3264 O O . THR A 1 452 ? 12.399 -38.676 19.630 1.00 75.38 452 THR A O 1
ATOM 3267 N N . VAL A 1 453 ? 13.423 -38.805 21.615 1.00 79.50 453 VAL A N 1
ATOM 3268 C CA . VAL A 1 453 ? 14.514 -39.657 21.122 1.00 79.50 453 VAL A CA 1
ATOM 3269 C C . VAL A 1 453 ? 13.977 -41.069 20.875 1.00 79.50 453 VAL A C 1
ATOM 3271 O O . VAL A 1 453 ? 13.708 -41.807 21.819 1.00 79.50 453 VAL A O 1
ATOM 3274 N N . ILE A 1 454 ? 13.825 -41.437 19.603 1.00 82.00 454 ILE A N 1
ATOM 3275 C CA . ILE A 1 454 ? 13.317 -42.741 19.153 1.00 82.00 454 ILE A CA 1
ATOM 3276 C C . ILE A 1 454 ? 14.366 -43.834 19.352 1.00 82.00 454 ILE A C 1
ATOM 3278 O O . ILE A 1 454 ? 14.043 -44.935 19.791 1.00 82.00 454 ILE A O 1
ATOM 3282 N N . ALA A 1 455 ? 15.626 -43.527 19.041 1.00 86.00 455 ALA A N 1
ATOM 3283 C CA . ALA A 1 455 ? 16.726 -44.478 19.116 1.00 86.00 455 ALA A CA 1
ATOM 3284 C C . ALA A 1 455 ? 18.053 -43.782 19.437 1.00 86.00 455 ALA A C 1
ATOM 3286 O O . ALA A 1 455 ? 18.257 -42.613 19.105 1.00 86.00 455 ALA A O 1
ATOM 3287 N N . ARG A 1 456 ? 18.982 -44.530 20.042 1.00 89.88 456 ARG A N 1
ATOM 3288 C CA . ARG A 1 456 ? 20.408 -44.189 20.153 1.00 89.88 456 ARG A CA 1
ATOM 3289 C C . ARG A 1 456 ? 21.241 -45.426 19.838 1.00 89.88 456 ARG A C 1
ATOM 3291 O O . ARG A 1 456 ? 20.838 -46.534 20.191 1.00 89.88 456 ARG A O 1
ATOM 3298 N N . LYS A 1 457 ? 22.393 -45.242 19.196 1.00 90.38 457 LYS A N 1
ATOM 3299 C CA . LYS A 1 457 ? 23.293 -46.330 18.812 1.00 90.38 457 LYS A CA 1
ATOM 3300 C C . LYS A 1 457 ? 24.742 -45.862 18.744 1.00 90.38 457 LYS A C 1
ATOM 3302 O O . LYS A 1 457 ? 25.071 -44.988 17.949 1.00 90.38 457 LYS A O 1
ATOM 3307 N N . ASP A 1 458 ? 25.608 -46.504 19.513 1.00 90.94 458 ASP A N 1
ATOM 3308 C CA . ASP A 1 458 ? 27.053 -46.303 19.429 1.00 90.94 458 ASP A CA 1
ATOM 3309 C C . ASP A 1 458 ? 27.619 -47.288 18.389 1.00 90.94 458 ASP A C 1
ATOM 3311 O O . ASP A 1 458 ? 27.338 -48.487 18.448 1.00 90.94 458 ASP A O 1
ATOM 3315 N N . LEU A 1 459 ? 28.394 -46.792 17.418 1.00 89.50 459 LEU A N 1
ATOM 3316 C CA . LEU A 1 459 ? 29.025 -47.600 16.359 1.00 89.50 459 LEU A CA 1
ATOM 3317 C C . LEU A 1 459 ? 30.451 -48.057 16.717 1.00 89.50 459 LEU A C 1
ATOM 3319 O O . LEU A 1 459 ? 31.125 -48.685 15.900 1.00 89.50 459 LEU A O 1
ATOM 3323 N N . GLY A 1 460 ? 30.913 -47.760 17.934 1.00 85.94 460 GLY A N 1
ATOM 3324 C CA . GLY A 1 460 ? 32.272 -48.055 18.386 1.00 85.94 460 GLY A CA 1
ATOM 3325 C C . GLY A 1 460 ? 33.297 -47.036 17.884 1.00 85.94 460 GLY A C 1
ATOM 3326 O O . GLY A 1 460 ? 32.960 -45.879 17.635 1.00 85.94 460 GLY A O 1
ATOM 3327 N N . ALA A 1 461 ? 34.556 -47.468 17.779 1.00 87.38 461 ALA A N 1
ATOM 3328 C CA . ALA A 1 461 ? 35.687 -46.598 17.465 1.00 87.38 461 ALA A CA 1
ATOM 3329 C C . ALA A 1 461 ? 35.605 -46.030 16.034 1.00 87.38 461 ALA A C 1
ATOM 3331 O O . ALA A 1 461 ? 35.458 -46.785 15.073 1.00 87.38 461 ALA A O 1
ATOM 3332 N N . GLY A 1 462 ? 35.714 -44.714 15.878 1.00 88.62 462 GLY A N 1
ATOM 3333 C CA . GLY A 1 462 ? 35.616 -44.014 14.604 1.00 88.62 462 GLY A CA 1
ATOM 3334 C C . GLY A 1 462 ? 35.626 -42.491 14.726 1.00 88.62 462 GLY A C 1
ATOM 3335 O O . GLY A 1 462 ? 35.540 -41.927 15.814 1.00 88.62 462 GLY A O 1
ATOM 3336 N N . VAL A 1 463 ? 35.709 -41.817 13.583 1.00 89.38 463 VAL A N 1
ATOM 3337 C CA . VAL A 1 463 ? 35.796 -40.352 13.486 1.00 89.38 463 VAL A CA 1
ATOM 3338 C C . VAL A 1 463 ? 35.024 -39.825 12.269 1.00 89.38 463 VAL A C 1
ATOM 3340 O O . VAL A 1 463 ? 34.770 -40.572 11.320 1.00 89.38 463 VAL A O 1
ATOM 3343 N N . PHE A 1 464 ? 34.662 -38.537 12.303 1.00 89.44 464 PHE A N 1
ATOM 3344 C CA . PHE A 1 464 ? 33.973 -37.793 11.230 1.00 89.44 464 PHE A CA 1
ATOM 3345 C C . PHE A 1 464 ? 32.786 -38.547 10.599 1.00 89.44 464 PHE A C 1
ATOM 3347 O O . PHE A 1 464 ? 32.840 -38.889 9.417 1.00 89.44 464 PHE A O 1
ATOM 3354 N N . PRO A 1 465 ? 31.724 -38.849 11.365 1.00 94.31 465 PRO A N 1
ATOM 3355 C CA . PRO A 1 465 ? 30.497 -39.359 10.786 1.00 94.31 465 PRO A CA 1
ATOM 3356 C C . PRO A 1 465 ? 29.740 -38.236 10.061 1.00 94.31 465 PRO A C 1
ATOM 3358 O O . PRO A 1 465 ? 29.714 -37.101 10.531 1.00 94.31 465 PRO A O 1
ATOM 3361 N N . ASP A 1 466 ? 29.064 -38.575 8.971 1.00 96.12 466 ASP A N 1
ATOM 3362 C CA . ASP A 1 466 ? 28.044 -37.732 8.342 1.00 96.12 466 ASP A CA 1
ATOM 3363 C C . ASP A 1 466 ? 26.816 -38.574 7.968 1.00 96.12 466 ASP A C 1
ATOM 3365 O O . ASP A 1 466 ? 26.928 -39.795 7.822 1.00 96.12 466 ASP A O 1
ATOM 3369 N N . VAL A 1 467 ? 25.642 -37.949 7.848 1.00 94.88 467 VAL A N 1
ATOM 3370 C CA . VAL A 1 467 ? 24.347 -38.636 7.731 1.00 94.88 467 VAL A CA 1
ATOM 3371 C C . VAL A 1 467 ? 23.424 -37.988 6.696 1.00 94.88 467 VAL A C 1
ATOM 3373 O O . VAL A 1 467 ? 23.369 -36.771 6.570 1.00 94.88 467 VAL A O 1
ATOM 3376 N N . THR A 1 468 ? 22.652 -38.801 5.970 1.00 94.38 468 THR A N 1
ATOM 3377 C CA . THR A 1 468 ? 21.553 -38.330 5.110 1.00 94.38 468 THR A CA 1
ATOM 3378 C C . THR A 1 468 ? 20.374 -39.313 5.085 1.00 94.38 468 THR A C 1
ATOM 3380 O O . THR A 1 468 ? 20.494 -40.447 5.558 1.00 94.38 468 THR A O 1
ATOM 3383 N N . PHE A 1 469 ? 19.225 -38.895 4.545 1.00 88.31 469 PHE A N 1
ATOM 3384 C CA . PHE A 1 469 ? 18.058 -39.759 4.331 1.00 88.31 469 PHE A CA 1
ATOM 3385 C C . PHE A 1 469 ? 17.915 -40.103 2.849 1.00 88.31 469 PHE A C 1
ATOM 3387 O O . PHE A 1 469 ? 17.874 -39.212 2.004 1.00 88.31 469 PHE A O 1
ATOM 3394 N N . TYR A 1 470 ? 17.834 -41.393 2.518 1.00 89.50 470 TYR A N 1
ATOM 3395 C CA . TYR A 1 470 ? 17.683 -41.840 1.132 1.00 89.50 470 TYR A CA 1
ATOM 3396 C C . TYR A 1 470 ? 16.992 -43.209 1.053 1.00 89.50 470 TYR A C 1
ATOM 3398 O O . TYR A 1 470 ? 17.305 -44.122 1.820 1.00 89.50 470 TYR A O 1
ATOM 3406 N N . MET A 1 471 ? 16.026 -43.347 0.135 1.00 84.75 471 MET A N 1
ATOM 3407 C CA . MET A 1 471 ? 15.190 -44.550 -0.057 1.00 84.75 471 MET A CA 1
ATOM 3408 C C . MET A 1 471 ? 14.595 -45.126 1.248 1.00 84.75 471 MET A C 1
ATOM 3410 O O . MET A 1 471 ? 14.614 -46.334 1.481 1.00 84.75 471 MET A O 1
ATOM 3414 N N . GLY A 1 472 ? 14.069 -44.258 2.121 1.00 81.38 472 GLY A N 1
ATOM 3415 C CA . GLY A 1 472 ? 13.412 -44.670 3.369 1.00 81.38 472 GLY A CA 1
ATOM 3416 C C . GLY A 1 472 ? 14.362 -45.092 4.499 1.00 81.38 472 GLY A C 1
ATOM 3417 O O . GLY A 1 472 ? 13.921 -45.725 5.459 1.00 81.38 472 GLY A O 1
ATOM 3418 N N . ARG A 1 473 ? 15.664 -44.803 4.376 1.00 91.12 473 ARG A N 1
ATOM 3419 C CA . ARG A 1 473 ? 16.721 -45.269 5.285 1.00 91.12 473 ARG A CA 1
ATOM 3420 C C . ARG A 1 473 ? 17.670 -44.140 5.669 1.00 91.12 473 ARG A C 1
ATOM 3422 O O . ARG A 1 473 ? 17.914 -43.231 4.875 1.00 91.12 473 ARG A O 1
ATOM 3429 N N . TRP A 1 474 ? 18.252 -44.239 6.862 1.00 93.88 474 TRP A N 1
ATOM 3430 C CA . TRP A 1 474 ? 19.380 -43.395 7.258 1.00 93.88 474 TRP A CA 1
ATOM 3431 C C . TRP A 1 474 ? 20.660 -43.959 6.657 1.00 93.88 474 TRP A C 1
ATOM 3433 O O . TRP A 1 474 ? 20.991 -45.116 6.915 1.00 93.88 474 TRP A O 1
ATOM 3443 N N . TRP A 1 475 ? 21.380 -43.154 5.886 1.00 96.31 475 TRP A N 1
ATOM 3444 C CA . TRP A 1 475 ? 22.696 -43.491 5.350 1.00 96.31 475 TRP A CA 1
ATOM 3445 C C . TRP A 1 475 ? 23.756 -42.727 6.129 1.00 96.31 475 TRP A C 1
ATOM 3447 O O . TRP A 1 475 ? 23.612 -41.524 6.327 1.00 96.31 475 TRP A O 1
ATOM 3457 N N . VAL A 1 476 ? 24.795 -43.423 6.590 1.00 96.94 476 VAL A N 1
ATOM 3458 C CA . VAL A 1 476 ? 25.848 -42.857 7.443 1.00 96.94 476 VAL A CA 1
ATOM 3459 C C . VAL A 1 476 ? 27.213 -43.233 6.890 1.00 96.94 476 VAL A C 1
ATOM 3461 O O . VAL A 1 476 ? 27.539 -44.417 6.802 1.00 96.94 476 VAL A O 1
ATOM 3464 N N . ALA A 1 477 ? 28.019 -42.230 6.557 1.00 95.62 477 ALA A N 1
ATOM 3465 C CA . ALA A 1 477 ? 29.414 -42.398 6.167 1.00 95.62 477 ALA A CA 1
ATOM 3466 C C . ALA A 1 477 ? 30.311 -42.123 7.380 1.00 95.62 477 ALA A C 1
ATOM 3468 O O . ALA A 1 477 ? 30.117 -41.121 8.059 1.00 95.62 477 ALA A O 1
ATOM 3469 N N . VAL A 1 478 ? 31.272 -43.001 7.679 1.00 94.31 478 VAL A N 1
ATOM 3470 C CA . VAL A 1 478 ? 32.097 -42.914 8.899 1.00 94.31 478 VAL A CA 1
ATOM 3471 C C . VAL A 1 478 ? 33.466 -43.576 8.722 1.00 94.31 478 VAL A C 1
ATOM 3473 O O . VAL A 1 478 ? 33.576 -44.654 8.137 1.00 94.31 478 VAL A O 1
ATOM 3476 N N . GLN A 1 479 ? 34.529 -42.952 9.238 1.00 91.50 479 GLN A N 1
ATOM 3477 C CA . GLN A 1 479 ? 35.886 -43.507 9.199 1.00 91.50 479 GLN A CA 1
ATOM 3478 C C . GLN A 1 479 ? 36.138 -44.388 10.438 1.00 91.50 479 GLN A C 1
ATOM 3480 O O . GLN A 1 479 ? 36.135 -43.882 11.558 1.00 91.50 479 GLN A O 1
ATOM 3485 N N . GLN A 1 480 ? 36.373 -45.693 10.252 1.00 90.00 480 GLN A N 1
ATOM 3486 C CA . GLN A 1 480 ? 36.626 -46.684 11.318 1.00 90.00 480 GLN A CA 1
ATOM 3487 C C . GLN A 1 480 ? 37.687 -47.699 10.866 1.00 90.00 480 GLN A C 1
ATOM 3489 O O . GLN A 1 480 ? 37.663 -48.115 9.716 1.00 90.00 480 GLN A O 1
ATOM 3494 N N . ASP A 1 481 ? 38.605 -48.125 11.741 1.00 84.12 481 ASP A N 1
ATOM 3495 C CA . ASP A 1 481 ? 39.533 -49.255 11.508 1.00 84.12 481 ASP A CA 1
ATOM 3496 C C . ASP A 1 481 ? 40.275 -49.281 10.145 1.00 84.12 481 ASP A C 1
ATOM 3498 O O . ASP A 1 481 ? 40.461 -50.337 9.539 1.00 84.12 481 ASP A O 1
ATOM 3502 N N . ARG A 1 482 ? 40.744 -48.116 9.664 1.00 81.25 482 ARG A N 1
ATOM 3503 C CA . ARG A 1 482 ? 41.351 -47.922 8.319 1.00 81.25 482 ARG A CA 1
ATOM 3504 C C . ARG A 1 482 ? 40.415 -48.223 7.137 1.00 81.25 482 ARG A C 1
ATOM 3506 O O . ARG A 1 482 ? 40.855 -48.569 6.040 1.00 81.25 482 ARG A O 1
ATOM 3513 N N . LEU A 1 483 ? 39.120 -48.031 7.345 1.00 87.12 483 LEU A N 1
ATOM 3514 C CA . LEU A 1 483 ? 38.086 -48.008 6.320 1.00 87.12 483 LEU A CA 1
ATOM 3515 C C . LEU A 1 483 ? 37.315 -46.684 6.396 1.00 87.12 483 LEU A C 1
ATOM 3517 O O . LEU A 1 483 ? 37.121 -46.124 7.476 1.00 87.12 483 LEU A O 1
ATOM 3521 N N . LEU A 1 484 ? 36.821 -46.215 5.253 1.00 92.06 484 LEU A N 1
ATOM 3522 C CA . LEU A 1 484 ? 35.619 -45.386 5.209 1.00 92.06 484 LEU A CA 1
ATOM 3523 C C . LEU A 1 484 ? 34.443 -46.333 4.956 1.00 92.06 484 LEU A C 1
ATOM 3525 O O . LEU A 1 484 ? 34.389 -46.972 3.906 1.00 92.06 484 LEU A O 1
ATOM 3529 N N . ASN A 1 485 ? 33.536 -46.452 5.920 1.00 93.94 485 ASN A N 1
ATOM 3530 C CA . ASN A 1 485 ? 32.350 -47.298 5.828 1.00 93.94 485 ASN A CA 1
ATOM 3531 C C . ASN A 1 485 ? 31.125 -46.443 5.504 1.00 93.94 485 ASN A C 1
ATOM 3533 O O . ASN A 1 485 ? 30.916 -45.403 6.125 1.00 93.94 485 ASN A O 1
ATOM 3537 N N . LEU A 1 486 ? 30.301 -46.911 4.569 1.00 96.12 486 LEU A N 1
ATOM 3538 C CA . LEU A 1 486 ? 28.955 -46.413 4.321 1.00 96.12 486 LEU A CA 1
ATOM 3539 C C . LEU A 1 486 ? 27.957 -47.456 4.826 1.00 96.12 486 LEU A C 1
ATOM 3541 O O . LEU A 1 486 ? 27.841 -48.550 4.267 1.00 96.12 486 LEU A O 1
ATOM 3545 N N . TYR A 1 487 ? 27.250 -47.114 5.899 1.00 96.19 487 TYR A N 1
ATOM 3546 C CA . TYR A 1 487 ? 26.174 -47.922 6.457 1.00 96.19 487 TYR A CA 1
ATOM 3547 C C . TYR A 1 487 ? 24.809 -47.400 6.014 1.00 96.19 487 TYR A C 1
ATOM 3549 O O . TYR A 1 487 ? 24.634 -46.192 5.856 1.00 96.19 487 TYR A O 1
ATOM 3557 N N . SER A 1 488 ? 23.818 -48.289 5.928 1.00 94.94 488 SER A N 1
ATOM 3558 C CA . SER A 1 488 ? 22.406 -47.899 5.952 1.00 94.94 488 SER A CA 1
ATOM 3559 C C . SER A 1 488 ? 21.677 -48.536 7.139 1.00 94.94 488 SER A C 1
ATOM 3561 O O . SER A 1 488 ? 21.984 -49.663 7.536 1.00 94.94 488 SER A O 1
ATOM 3563 N N . PHE A 1 489 ? 20.691 -47.833 7.691 1.00 93.12 489 PHE A N 1
ATOM 3564 C CA . PHE A 1 489 ? 19.874 -48.272 8.826 1.00 93.12 489 PHE A CA 1
ATOM 3565 C C . PHE A 1 489 ? 18.382 -48.090 8.533 1.00 93.12 489 PHE A C 1
ATOM 3567 O O . PHE A 1 489 ? 17.987 -47.225 7.747 1.00 93.12 489 PHE A O 1
ATOM 3574 N N . ALA A 1 490 ? 17.542 -48.862 9.220 1.00 87.56 490 ALA A N 1
ATOM 3575 C CA . ALA A 1 490 ? 16.132 -48.517 9.368 1.00 87.56 490 ALA A CA 1
ATOM 3576 C C . ALA A 1 490 ? 15.965 -47.215 10.179 1.00 87.56 490 ALA A C 1
ATOM 3578 O O . ALA A 1 490 ? 16.895 -46.746 10.842 1.00 87.56 490 ALA A O 1
ATOM 3579 N N . ALA A 1 491 ? 14.764 -46.634 10.133 1.00 80.31 491 ALA A N 1
ATOM 3580 C CA . ALA A 1 491 ? 14.458 -45.346 10.757 1.00 80.31 491 ALA A CA 1
ATOM 3581 C C . ALA A 1 491 ? 14.708 -45.303 12.283 1.00 80.31 491 ALA A C 1
ATOM 3583 O O . ALA A 1 491 ? 14.911 -44.227 12.833 1.00 80.31 491 ALA A O 1
ATOM 3584 N N . ASP A 1 492 ? 14.732 -46.459 12.948 1.00 84.31 492 ASP A N 1
ATOM 3585 C CA . ASP A 1 492 ? 14.971 -46.674 14.382 1.00 84.31 492 ASP A CA 1
ATOM 3586 C C . ASP A 1 492 ? 16.412 -47.138 14.710 1.00 84.31 492 ASP A C 1
ATOM 3588 O O . ASP A 1 492 ? 16.678 -47.656 15.795 1.00 84.31 492 ASP A O 1
ATOM 3592 N N . LEU A 1 493 ? 17.353 -46.984 13.770 1.00 91.38 493 LEU A N 1
ATOM 3593 C CA . LEU A 1 493 ? 18.753 -47.438 13.854 1.00 91.38 493 LEU A CA 1
ATOM 3594 C C . LEU A 1 493 ? 18.945 -48.974 13.942 1.00 91.38 493 LEU A C 1
ATOM 3596 O O . LEU A 1 493 ? 20.072 -49.461 14.147 1.00 91.38 493 LEU A O 1
ATOM 3600 N N . THR A 1 494 ? 17.881 -49.758 13.728 1.00 88.44 494 THR A N 1
ATOM 3601 C CA . THR A 1 494 ? 17.965 -51.210 13.490 1.00 88.44 494 THR A CA 1
ATOM 3602 C C . THR A 1 494 ? 18.363 -51.519 12.035 1.00 88.44 494 THR A C 1
ATOM 3604 O O . THR A 1 494 ? 18.693 -50.613 11.268 1.00 88.44 494 THR A O 1
ATOM 3607 N N . ASP A 1 495 ? 18.413 -52.809 11.664 1.00 90.44 495 ASP A N 1
ATOM 3608 C CA . ASP A 1 495 ? 18.730 -53.285 10.301 1.00 90.44 495 ASP A CA 1
ATOM 3609 C C . ASP A 1 495 ? 19.966 -52.596 9.682 1.00 90.44 495 ASP A C 1
ATOM 3611 O O . ASP A 1 495 ? 19.927 -52.073 8.568 1.00 90.44 495 ASP A O 1
ATOM 3615 N N . GLN A 1 496 ? 21.065 -52.556 10.446 1.00 93.31 496 GLN A N 1
ATOM 3616 C CA . GLN A 1 496 ? 22.335 -51.996 9.985 1.00 93.31 496 GLN A CA 1
ATOM 3617 C C . GLN A 1 496 ? 22.941 -52.881 8.900 1.00 93.31 496 GLN A C 1
ATOM 3619 O O . GLN A 1 496 ? 23.253 -54.048 9.142 1.00 93.31 496 GLN A O 1
ATOM 3624 N N . LYS A 1 497 ? 23.175 -52.285 7.737 1.00 91.69 497 LYS A N 1
ATOM 3625 C CA . LYS A 1 497 ? 23.837 -52.900 6.588 1.00 91.69 497 LYS A CA 1
ATOM 3626 C C . LYS A 1 497 ? 25.115 -52.140 6.279 1.00 91.69 497 LYS A C 1
ATOM 3628 O O . LYS A 1 497 ? 25.113 -50.914 6.309 1.00 91.69 497 LYS A O 1
ATOM 3633 N N . THR A 1 498 ? 26.194 -52.861 5.989 1.00 93.69 498 THR A N 1
ATOM 3634 C CA . THR A 1 498 ? 27.398 -52.287 5.375 1.00 93.69 498 THR A CA 1
ATOM 3635 C C . THR A 1 498 ? 27.183 -52.303 3.871 1.00 93.69 498 THR A C 1
ATOM 3637 O O . THR A 1 498 ? 27.169 -53.378 3.276 1.00 93.69 498 THR A O 1
ATOM 3640 N N . GLU A 1 499 ? 26.974 -51.134 3.276 1.00 92.81 499 GLU A N 1
ATOM 3641 C CA . GLU A 1 499 ? 26.651 -51.007 1.852 1.00 92.81 499 GLU A CA 1
ATOM 3642 C C . GLU A 1 499 ? 27.938 -50.931 1.020 1.00 92.81 499 GLU A C 1
ATOM 3644 O O . GLU A 1 499 ? 28.088 -51.638 0.025 1.00 92.81 499 GLU A O 1
ATOM 3649 N N . VAL A 1 500 ? 28.908 -50.123 1.470 1.00 90.94 500 VAL A N 1
ATOM 3650 C CA . VAL A 1 500 ? 30.247 -50.016 0.867 1.00 90.94 500 VAL A CA 1
ATOM 3651 C C . VAL A 1 500 ? 31.302 -49.786 1.955 1.00 90.94 500 VAL A C 1
ATOM 3653 O O . VAL A 1 500 ? 31.049 -49.082 2.931 1.00 90.94 500 VAL A O 1
ATOM 3656 N N . SER A 1 501 ? 32.502 -50.338 1.768 1.00 89.50 501 SER A N 1
ATOM 3657 C CA . SER A 1 501 ? 33.693 -50.033 2.573 1.00 89.50 501 SER A CA 1
ATOM 3658 C C . SER A 1 501 ? 34.878 -49.745 1.653 1.00 89.50 501 SER A C 1
ATOM 3660 O O . SER A 1 501 ? 35.266 -50.605 0.860 1.00 89.50 501 SER A O 1
ATOM 3662 N N . TRP A 1 502 ? 35.485 -48.564 1.771 1.00 87.25 502 TRP A N 1
ATOM 3663 C CA . TRP A 1 502 ? 36.704 -48.199 1.042 1.00 87.25 502 TRP A CA 1
ATOM 3664 C C . TRP A 1 502 ? 37.934 -48.315 1.953 1.00 87.25 502 TRP A C 1
ATOM 3666 O O . TRP A 1 502 ? 37.905 -47.760 3.053 1.00 87.25 502 TRP A O 1
ATOM 3676 N N . PRO A 1 503 ? 39.032 -48.965 1.518 1.00 81.62 503 PRO A N 1
ATOM 3677 C CA . PRO A 1 503 ? 40.316 -48.909 2.216 1.00 81.62 503 PRO A CA 1
ATOM 3678 C C . PRO A 1 503 ? 40.796 -47.468 2.405 1.00 81.62 503 PRO A C 1
ATOM 3680 O O . PRO A 1 503 ? 40.699 -46.655 1.484 1.00 81.62 503 PRO A O 1
ATOM 3683 N N . TYR A 1 504 ? 41.320 -47.158 3.587 1.00 76.19 504 TYR A N 1
ATOM 3684 C CA . TYR A 1 504 ? 41.743 -45.816 3.974 1.00 76.19 504 TYR A CA 1
ATOM 3685 C C . TYR A 1 504 ? 43.031 -45.915 4.808 1.00 76.19 504 TYR A C 1
ATOM 3687 O O . TYR A 1 504 ? 42.977 -46.306 5.976 1.00 76.19 504 TYR A O 1
ATOM 3695 N N . ASN A 1 505 ? 44.203 -45.627 4.230 1.00 64.62 505 ASN A N 1
ATOM 3696 C CA . ASN A 1 505 ? 45.467 -46.024 4.872 1.00 64.62 505 ASN A CA 1
ATOM 3697 C C . ASN A 1 505 ? 45.922 -45.000 5.920 1.00 64.62 505 ASN A C 1
ATOM 3699 O O . ASN A 1 505 ? 46.172 -45.383 7.069 1.00 64.62 505 ASN A O 1
ATOM 3703 N N . GLU A 1 506 ? 46.000 -43.719 5.537 1.00 64.19 506 GLU A N 1
ATOM 3704 C CA . GLU A 1 506 ? 46.465 -42.611 6.385 1.00 64.19 506 GLU A CA 1
ATOM 3705 C C . GLU A 1 506 ? 45.654 -41.307 6.191 1.00 64.19 506 GLU A C 1
ATOM 3707 O O . GLU A 1 506 ? 45.042 -41.065 5.152 1.00 64.19 506 GLU A O 1
ATOM 3712 N N . GLY A 1 507 ? 45.621 -40.446 7.217 1.00 72.62 507 GLY A N 1
ATOM 3713 C CA . GLY A 1 507 ? 44.908 -39.157 7.198 1.00 72.62 507 GLY A CA 1
ATOM 3714 C C . GLY A 1 507 ? 43.473 -39.185 7.753 1.00 72.62 507 GLY A C 1
ATOM 3715 O O . GLY A 1 507 ? 43.084 -40.099 8.485 1.00 72.62 507 GLY A O 1
ATOM 3716 N N . LEU A 1 508 ? 42.690 -38.152 7.421 1.00 84.31 508 LEU A N 1
ATOM 3717 C CA . LEU A 1 508 ? 41.317 -37.930 7.908 1.00 84.31 508 LEU A CA 1
ATOM 3718 C C . LEU A 1 508 ? 40.358 -37.760 6.716 1.00 84.31 508 LEU A C 1
ATOM 3720 O O . LEU A 1 508 ? 40.622 -36.916 5.852 1.00 84.31 508 LEU A O 1
ATOM 3724 N N . ALA A 1 509 ? 39.266 -38.528 6.684 1.00 85.81 509 ALA A N 1
ATOM 3725 C CA . ALA A 1 509 ? 38.424 -38.710 5.498 1.00 85.81 509 ALA A CA 1
ATOM 3726 C C . ALA A 1 509 ? 37.404 -37.586 5.238 1.00 85.81 509 ALA A C 1
ATOM 3728 O O . ALA A 1 509 ? 37.095 -37.328 4.079 1.00 85.81 509 ALA A O 1
ATOM 3729 N N . PHE A 1 510 ? 36.880 -36.933 6.285 1.00 90.44 510 PHE A N 1
ATOM 3730 C CA . PHE A 1 510 ? 35.856 -35.872 6.195 1.00 90.44 510 PHE A CA 1
ATOM 3731 C C . PHE A 1 510 ? 34.727 -36.161 5.172 1.00 90.44 510 PHE A C 1
ATOM 3733 O O . PHE A 1 510 ? 34.595 -35.434 4.184 1.00 90.44 510 PHE A O 1
ATOM 3740 N N . PRO A 1 511 ? 33.936 -37.237 5.353 1.00 93.06 511 PRO A N 1
ATOM 3741 C CA . PRO A 1 511 ? 32.837 -37.553 4.448 1.00 93.06 511 PRO A CA 1
ATOM 3742 C C . PRO A 1 511 ? 31.727 -36.493 4.485 1.00 93.06 511 PRO A C 1
ATOM 3744 O O . PRO A 1 511 ? 31.522 -35.809 5.494 1.00 93.06 511 PRO A O 1
ATOM 3747 N N . ARG A 1 512 ? 31.026 -36.373 3.353 1.00 95.31 512 ARG A N 1
ATOM 3748 C CA . ARG A 1 512 ? 29.879 -35.491 3.111 1.00 95.31 512 ARG A CA 1
ATOM 3749 C C . ARG A 1 512 ? 28.872 -36.179 2.183 1.00 95.31 512 ARG A C 1
ATOM 3751 O O . ARG A 1 512 ? 29.182 -36.426 1.016 1.00 95.31 512 ARG A O 1
ATOM 3758 N N . LEU A 1 513 ? 27.693 -36.508 2.697 1.00 93.56 513 LEU A N 1
ATOM 3759 C CA . LEU A 1 513 ? 26.593 -37.173 2.001 1.00 93.56 513 LEU A CA 1
ATOM 3760 C C . LEU A 1 513 ? 25.564 -36.157 1.499 1.00 93.56 513 LEU A C 1
ATOM 3762 O O . LEU A 1 513 ? 25.209 -35.209 2.195 1.00 93.56 513 LEU A O 1
ATOM 3766 N N . THR A 1 514 ? 25.028 -36.376 0.301 1.00 92.75 514 THR A N 1
ATOM 3767 C CA . THR A 1 514 ? 23.890 -35.595 -0.200 1.00 92.75 514 THR A CA 1
ATOM 3768 C C . THR A 1 514 ? 23.067 -36.388 -1.214 1.00 92.75 514 THR A C 1
ATOM 3770 O O . THR A 1 514 ? 23.547 -37.376 -1.772 1.00 92.75 514 THR A O 1
ATOM 3773 N N . VAL A 1 515 ? 21.829 -35.962 -1.457 1.00 85.75 515 VAL A N 1
ATOM 3774 C CA . VAL A 1 515 ? 20.933 -36.546 -2.464 1.00 85.75 515 VAL A CA 1
ATOM 3775 C C . VAL A 1 515 ? 20.619 -35.481 -3.509 1.00 85.75 515 VAL A C 1
ATOM 3777 O O . VAL A 1 515 ? 20.235 -34.365 -3.166 1.00 85.75 515 VAL A O 1
ATOM 3780 N N . HIS A 1 516 ? 20.799 -35.814 -4.785 1.00 86.50 516 HIS A N 1
ATOM 3781 C CA . HIS A 1 516 ? 20.532 -34.919 -5.913 1.00 86.50 516 HIS A CA 1
ATOM 3782 C C . HIS A 1 516 ? 20.233 -35.747 -7.165 1.00 86.50 516 HIS A C 1
ATOM 3784 O O . HIS A 1 516 ? 20.881 -36.776 -7.353 1.00 86.50 516 HIS A O 1
ATOM 3790 N N . GLU A 1 517 ? 19.257 -35.321 -7.980 1.00 85.38 517 GLU A N 1
ATOM 3791 C CA . GLU A 1 517 ? 18.724 -36.100 -9.121 1.00 85.38 517 GLU A CA 1
ATOM 3792 C C . GLU A 1 517 ? 18.376 -37.543 -8.708 1.00 85.38 517 GLU A C 1
ATOM 3794 O O . GLU A 1 517 ? 18.804 -38.511 -9.321 1.00 85.38 517 GLU A O 1
ATOM 3799 N N . ASN A 1 518 ? 17.698 -37.686 -7.558 1.00 84.44 518 ASN A N 1
ATOM 3800 C CA . ASN A 1 518 ? 17.335 -38.974 -6.949 1.00 84.44 518 ASN A CA 1
ATOM 3801 C C . ASN A 1 518 ? 18.511 -39.968 -6.755 1.00 84.44 518 ASN A C 1
ATOM 3803 O O . ASN A 1 518 ? 18.301 -41.159 -6.552 1.00 84.44 518 ASN A O 1
ATOM 3807 N N . ILE A 1 519 ? 19.758 -39.488 -6.765 1.00 85.25 519 ILE A N 1
ATOM 3808 C CA . ILE A 1 519 ? 20.975 -40.283 -6.573 1.00 85.25 519 ILE A CA 1
ATOM 3809 C C . ILE A 1 519 ? 21.612 -39.908 -5.235 1.00 85.25 519 ILE A C 1
ATOM 3811 O O . ILE A 1 519 ? 21.720 -38.729 -4.891 1.00 85.25 519 ILE A O 1
ATOM 3815 N N . LEU A 1 520 ? 22.080 -40.912 -4.490 1.00 92.00 520 LEU A N 1
ATOM 3816 C CA . LEU A 1 520 ? 22.931 -40.712 -3.318 1.00 92.00 520 LEU A CA 1
ATOM 3817 C C . LEU A 1 520 ? 24.384 -40.459 -3.746 1.00 92.00 520 LEU A C 1
ATOM 3819 O O . LEU A 1 520 ? 24.990 -41.286 -4.435 1.00 92.00 520 LEU A O 1
ATOM 3823 N N . TRP A 1 521 ? 24.947 -39.349 -3.275 1.00 95.12 521 TRP A N 1
ATOM 3824 C CA . TRP A 1 521 ? 26.326 -38.928 -3.504 1.00 95.12 521 TRP A CA 1
ATOM 3825 C C . TRP A 1 521 ? 27.121 -38.915 -2.193 1.00 95.12 521 TRP A C 1
ATOM 3827 O O . TRP A 1 521 ? 26.602 -38.526 -1.146 1.00 95.12 521 TRP A O 1
ATOM 3837 N N . LEU A 1 522 ? 28.403 -39.282 -2.265 1.00 95.88 522 LEU A N 1
ATOM 3838 C CA . LEU A 1 522 ? 29.371 -39.157 -1.171 1.00 95.88 522 LEU A CA 1
ATOM 3839 C C . LEU A 1 522 ? 30.619 -38.426 -1.670 1.00 95.88 522 LEU A C 1
ATOM 3841 O O . LEU A 1 522 ? 31.360 -38.952 -2.502 1.00 95.88 522 LEU A O 1
ATOM 3845 N N . ALA A 1 523 ? 30.880 -37.239 -1.132 1.00 94.56 523 ALA A N 1
ATOM 3846 C CA . ALA A 1 523 ? 32.160 -36.559 -1.278 1.00 94.56 523 ALA A CA 1
ATOM 3847 C C . ALA A 1 523 ? 33.046 -36.867 -0.058 1.00 94.56 523 ALA A C 1
ATOM 3849 O O . ALA A 1 523 ? 32.571 -36.844 1.074 1.00 94.56 523 ALA A O 1
ATOM 3850 N N . TYR A 1 524 ? 34.319 -37.203 -0.268 1.00 91.88 524 TYR A N 1
ATOM 3851 C CA . TYR A 1 524 ? 35.241 -37.590 0.810 1.00 91.88 524 TYR A CA 1
ATOM 3852 C C . TYR A 1 524 ? 36.698 -37.407 0.389 1.00 91.88 524 TYR A C 1
ATOM 3854 O O . TYR A 1 524 ? 37.024 -37.528 -0.788 1.00 91.88 524 TYR A O 1
ATOM 3862 N N . ARG A 1 525 ? 37.610 -37.149 1.326 1.00 89.50 525 ARG A N 1
ATOM 3863 C CA . ARG A 1 525 ? 39.055 -37.194 1.061 1.00 89.50 525 ARG A CA 1
ATOM 3864 C C . ARG A 1 525 ? 39.561 -38.638 1.082 1.00 89.50 525 ARG A C 1
ATOM 3866 O O . ARG A 1 525 ? 39.041 -39.460 1.827 1.00 89.50 525 ARG A O 1
ATOM 3873 N N . SER A 1 526 ? 40.578 -38.956 0.282 1.00 80.50 526 SER A N 1
ATOM 3874 C CA . SER A 1 526 ? 41.287 -40.241 0.297 1.00 80.50 526 SER A CA 1
ATOM 3875 C C . SER A 1 526 ? 42.744 -40.087 -0.150 1.00 80.50 526 SER A C 1
ATOM 3877 O O . SER A 1 526 ? 43.048 -39.335 -1.073 1.00 80.50 526 SER A O 1
ATOM 3879 N N . ASP A 1 527 ? 43.620 -40.853 0.497 1.00 66.50 527 ASP A N 1
ATOM 3880 C CA . ASP A 1 527 ? 45.085 -40.862 0.405 1.00 66.50 527 ASP A CA 1
ATOM 3881 C C . ASP A 1 527 ? 45.661 -41.835 -0.646 1.00 66.50 527 ASP A C 1
ATOM 3883 O O . ASP A 1 527 ? 46.799 -41.669 -1.090 1.00 66.50 527 ASP A O 1
ATOM 3887 N N . ASN A 1 528 ? 44.868 -42.844 -1.040 1.00 54.59 528 ASN A N 1
ATOM 3888 C CA . ASN A 1 528 ? 45.235 -44.122 -1.691 1.00 54.59 528 ASN A CA 1
ATOM 3889 C C . ASN A 1 528 ? 46.177 -44.110 -2.919 1.00 54.59 528 ASN A C 1
ATOM 3891 O O . ASN A 1 528 ? 46.526 -45.177 -3.422 1.00 54.59 528 ASN A O 1
ATOM 3895 N N . LEU A 1 529 ? 46.554 -42.950 -3.459 1.00 49.06 529 LEU A N 1
ATOM 3896 C CA . LEU A 1 529 ? 47.443 -42.824 -4.621 1.00 49.06 529 LEU A CA 1
ATOM 3897 C C . LEU A 1 529 ? 48.564 -41.773 -4.436 1.00 49.06 529 LEU A C 1
ATOM 3899 O O . LEU A 1 529 ? 49.198 -41.389 -5.416 1.00 49.06 529 LEU A O 1
ATOM 3903 N N . GLY A 1 530 ? 48.842 -41.339 -3.200 1.00 50.03 530 GLY A N 1
ATOM 3904 C CA . GLY A 1 530 ? 50.000 -40.491 -2.877 1.00 50.03 530 GLY A CA 1
ATOM 3905 C C . GLY A 1 530 ? 49.704 -38.999 -2.698 1.00 50.03 530 GLY A C 1
ATOM 3906 O O . GLY A 1 530 ? 50.585 -38.175 -2.939 1.00 50.03 530 GLY A O 1
ATOM 3907 N N . GLY A 1 531 ? 48.489 -38.640 -2.280 1.00 60.06 531 GLY A N 1
ATOM 3908 C CA . GLY A 1 531 ? 48.125 -37.261 -1.955 1.00 60.06 531 GLY A CA 1
ATOM 3909 C C . GLY A 1 531 ? 46.728 -37.147 -1.347 1.00 60.06 531 GLY A C 1
ATOM 3910 O O . GLY A 1 531 ? 45.863 -37.974 -1.627 1.00 60.06 531 GLY A O 1
ATOM 3911 N N . ASP A 1 532 ? 46.519 -36.110 -0.533 1.00 69.88 532 ASP A N 1
ATOM 3912 C CA . ASP A 1 532 ? 45.220 -35.724 0.032 1.00 69.88 532 ASP A CA 1
ATOM 3913 C C . ASP A 1 532 ? 44.256 -35.306 -1.093 1.00 69.88 532 ASP A C 1
ATOM 3915 O O . ASP A 1 532 ? 44.234 -34.142 -1.500 1.00 69.88 532 ASP A O 1
ATOM 3919 N N . TRP A 1 533 ? 43.465 -36.245 -1.623 1.00 85.19 533 TRP A N 1
ATOM 3920 C CA . TRP A 1 533 ? 42.591 -35.998 -2.775 1.00 85.19 533 TRP A CA 1
ATOM 3921 C C . TRP A 1 533 ? 41.110 -36.187 -2.466 1.00 85.19 533 TRP A C 1
ATOM 3923 O O . TRP A 1 533 ? 40.705 -37.209 -1.915 1.00 85.19 533 TRP A O 1
ATOM 3933 N N . VAL A 1 534 ? 40.286 -35.216 -2.867 1.00 91.38 534 VAL A N 1
ATOM 3934 C CA . VAL A 1 534 ? 38.828 -35.310 -2.758 1.00 91.38 534 VAL A CA 1
ATOM 3935 C C . VAL A 1 534 ? 38.284 -36.201 -3.865 1.00 91.38 534 VAL A C 1
ATOM 3937 O O . VAL A 1 534 ? 38.594 -36.049 -5.047 1.00 91.38 534 VAL A O 1
ATOM 3940 N N . ARG A 1 535 ? 37.452 -37.148 -3.459 1.00 90.31 535 ARG A N 1
ATOM 3941 C CA . ARG A 1 535 ? 36.708 -38.084 -4.286 1.00 90.31 535 ARG A CA 1
ATOM 3942 C C . ARG A 1 535 ? 35.236 -37.725 -4.253 1.00 90.31 535 ARG A C 1
ATOM 3944 O O . ARG A 1 535 ? 34.739 -37.238 -3.239 1.00 90.31 535 ARG A O 1
ATOM 3951 N N . LEU A 1 536 ? 34.553 -38.009 -5.354 1.00 94.56 536 LEU A N 1
ATOM 3952 C CA . LEU A 1 536 ? 33.100 -37.948 -5.445 1.00 94.56 536 LEU A CA 1
ATOM 3953 C C . LEU A 1 536 ? 32.596 -39.303 -5.930 1.00 94.56 536 LEU A C 1
ATOM 3955 O O . LEU A 1 536 ? 32.972 -39.746 -7.014 1.00 94.56 536 LEU A O 1
ATOM 3959 N N . TRP A 1 537 ? 31.776 -39.960 -5.120 1.00 94.44 537 TRP A N 1
ATOM 3960 C CA . TRP A 1 537 ? 31.124 -41.224 -5.442 1.00 94.44 537 TRP A CA 1
ATOM 3961 C C . TRP A 1 537 ? 29.619 -41.032 -5.621 1.00 94.44 537 TRP A C 1
ATOM 3963 O O . TRP A 1 537 ? 29.025 -40.180 -4.958 1.00 94.44 537 TRP A O 1
ATOM 3973 N N . ARG A 1 538 ? 29.012 -41.847 -6.490 1.00 93.31 538 ARG A N 1
ATOM 3974 C CA . ARG A 1 538 ? 27.560 -41.919 -6.717 1.00 93.31 538 ARG A CA 1
ATOM 3975 C C . ARG A 1 538 ? 27.073 -43.369 -6.694 1.00 93.31 538 ARG A C 1
ATOM 3977 O O . ARG A 1 538 ? 27.710 -44.252 -7.271 1.00 93.31 538 ARG A O 1
ATOM 3984 N N . LEU A 1 539 ? 25.953 -43.606 -6.012 1.00 91.62 539 LEU A N 1
ATOM 3985 C CA . LEU A 1 539 ? 25.426 -44.947 -5.723 1.00 91.62 539 LEU A CA 1
ATOM 3986 C C . LEU A 1 539 ? 24.967 -45.717 -6.973 1.00 91.62 539 LEU A C 1
ATOM 3988 O O . LEU A 1 539 ? 25.220 -46.912 -7.084 1.00 91.62 539 LEU A O 1
ATOM 3992 N N . ASP A 1 540 ? 24.300 -45.034 -7.900 1.00 89.94 540 ASP A N 1
ATOM 3993 C CA . ASP A 1 540 ? 23.616 -45.602 -9.073 1.00 89.94 540 ASP A CA 1
ATOM 3994 C C . ASP A 1 540 ? 24.533 -46.380 -10.036 1.00 89.94 540 ASP A C 1
ATOM 3996 O O . ASP A 1 540 ? 24.151 -47.404 -10.597 1.00 89.94 540 ASP A O 1
ATOM 4000 N N . THR A 1 541 ? 25.761 -45.895 -10.207 1.00 89.75 541 THR A N 1
ATOM 4001 C CA . THR A 1 541 ? 26.796 -46.465 -11.083 1.00 89.75 541 THR A CA 1
ATOM 4002 C C . THR A 1 541 ? 27.983 -47.023 -10.299 1.00 89.75 541 THR A C 1
ATOM 4004 O O . THR A 1 541 ? 28.852 -47.675 -10.878 1.00 89.75 541 THR A O 1
ATOM 4007 N N . GLY A 1 542 ? 28.063 -46.736 -8.996 1.00 86.25 542 GLY A N 1
ATOM 4008 C CA . GLY A 1 542 ? 29.218 -47.032 -8.148 1.00 86.25 542 GLY A CA 1
ATOM 4009 C C . GLY A 1 542 ? 30.495 -46.262 -8.519 1.00 86.25 542 GLY A C 1
ATOM 4010 O O . GLY A 1 542 ? 31.559 -46.557 -7.971 1.00 86.25 542 GLY A O 1
ATOM 4011 N N . ALA A 1 543 ? 30.425 -45.310 -9.457 1.00 87.19 543 ALA A N 1
ATOM 4012 C CA . ALA A 1 543 ? 31.585 -44.605 -9.991 1.00 87.19 543 ALA A CA 1
ATOM 4013 C C . ALA A 1 543 ? 32.243 -43.698 -8.938 1.00 87.19 543 ALA A C 1
ATOM 4015 O O . ALA A 1 543 ? 31.551 -43.061 -8.148 1.00 87.19 543 ALA A O 1
ATOM 4016 N N . VAL A 1 544 ? 33.580 -43.613 -8.958 1.00 89.19 544 VAL A N 1
ATOM 4017 C CA . VAL A 1 544 ? 34.382 -42.719 -8.102 1.00 89.19 544 VAL A CA 1
ATOM 4018 C C . VAL A 1 544 ? 35.209 -41.779 -8.977 1.00 89.19 544 VAL A C 1
ATOM 4020 O O . VAL A 1 544 ? 36.141 -42.211 -9.657 1.00 89.19 544 VAL A O 1
ATOM 4023 N N . GLU A 1 545 ? 34.910 -40.487 -8.925 1.00 90.56 545 GLU A N 1
ATOM 4024 C CA . GLU A 1 545 ? 35.707 -39.431 -9.551 1.00 90.56 545 GLU A CA 1
ATOM 4025 C C . GLU A 1 545 ? 36.833 -38.946 -8.616 1.00 90.56 545 GLU A C 1
ATOM 4027 O O . GLU A 1 545 ? 36.801 -39.171 -7.404 1.00 90.56 545 GLU A O 1
ATOM 4032 N N . ASN A 1 546 ? 37.842 -38.264 -9.166 1.00 89.25 546 ASN A N 1
ATOM 4033 C CA . ASN A 1 546 ? 38.889 -37.574 -8.410 1.00 89.25 546 ASN A CA 1
ATOM 4034 C C . ASN A 1 546 ? 38.855 -36.077 -8.747 1.00 89.25 546 ASN A C 1
ATOM 4036 O O . ASN A 1 546 ? 39.085 -35.707 -9.895 1.00 89.25 546 ASN A O 1
ATOM 4040 N N . LEU A 1 547 ? 38.589 -35.236 -7.746 1.00 88.50 547 LEU A N 1
ATOM 4041 C CA . LEU A 1 547 ? 38.420 -33.788 -7.895 1.00 88.50 547 LEU A CA 1
ATOM 4042 C C . LEU A 1 547 ? 39.730 -32.999 -7.699 1.00 88.50 547 LEU A C 1
ATOM 4044 O O . LEU A 1 547 ? 39.764 -31.790 -7.928 1.00 88.50 547 LEU A O 1
ATOM 4048 N N . GLY A 1 548 ? 40.810 -33.658 -7.268 1.00 85.00 548 GLY A N 1
ATOM 4049 C CA . GLY A 1 548 ? 42.083 -33.015 -6.933 1.00 85.00 548 GLY A CA 1
ATOM 4050 C C . GLY A 1 548 ? 42.255 -32.739 -5.435 1.00 85.00 548 GLY A C 1
ATOM 4051 O O . GLY A 1 548 ? 41.650 -33.405 -4.599 1.00 85.00 548 GLY A O 1
ATOM 4052 N N . GLY A 1 549 ? 43.166 -31.823 -5.088 1.00 78.38 549 GLY A N 1
ATOM 4053 C CA . GLY A 1 549 ? 43.656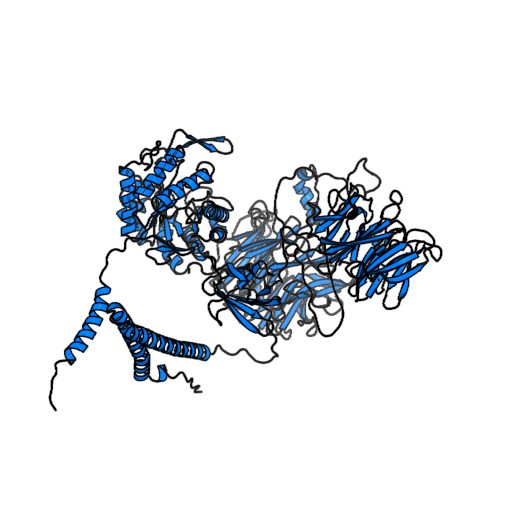 -31.612 -3.713 1.00 78.38 549 GLY A CA 1
ATOM 4054 C C . GLY A 1 549 ? 42.566 -31.241 -2.703 1.00 78.38 549 GLY A C 1
ATOM 4055 O O . GLY A 1 549 ? 41.733 -30.399 -3.007 1.00 78.38 549 GLY A O 1
ATOM 4056 N N . GLY A 1 550 ? 42.593 -31.844 -1.512 1.00 81.06 550 GLY A N 1
ATOM 4057 C CA . GLY A 1 550 ? 41.680 -31.576 -0.393 1.00 81.06 550 GLY A CA 1
ATOM 4058 C C . GLY A 1 550 ? 42.432 -31.155 0.866 1.00 81.06 550 GLY A C 1
ATOM 4059 O O . GLY A 1 550 ? 42.577 -31.944 1.799 1.00 81.06 550 GLY A O 1
ATOM 4060 N N . PHE A 1 551 ? 42.943 -29.927 0.887 1.00 78.88 551 PHE A N 1
ATOM 4061 C CA . PHE A 1 551 ? 43.834 -29.428 1.937 1.00 78.88 551 PHE A CA 1
ATOM 4062 C C . PHE A 1 551 ? 43.072 -28.836 3.131 1.00 78.88 551 PHE A C 1
ATOM 4064 O O . PHE A 1 551 ? 42.138 -28.058 2.947 1.00 78.88 551 PHE A O 1
ATOM 4071 N N . GLY A 1 552 ? 43.535 -29.139 4.349 1.00 76.88 552 GLY A N 1
ATOM 4072 C CA . GLY A 1 552 ? 42.986 -28.612 5.606 1.00 76.88 552 GLY A CA 1
ATOM 4073 C C . GLY A 1 552 ? 42.141 -29.619 6.394 1.00 76.88 552 GLY A C 1
ATOM 4074 O O . GLY A 1 552 ? 42.185 -30.828 6.137 1.00 76.88 552 GLY A O 1
ATOM 4075 N N . ASN A 1 553 ? 41.387 -29.103 7.365 1.00 79.94 553 ASN A N 1
ATOM 4076 C CA . ASN A 1 553 ? 40.298 -29.815 8.033 1.00 79.94 553 ASN A CA 1
ATOM 4077 C C . ASN A 1 553 ? 38.976 -29.470 7.340 1.00 79.94 553 ASN A C 1
ATOM 4079 O O . ASN A 1 553 ? 38.887 -28.431 6.695 1.00 79.94 553 ASN A O 1
ATOM 4083 N N . ASP A 1 554 ? 37.981 -30.356 7.435 1.00 86.25 554 ASP A N 1
ATOM 4084 C CA . ASP A 1 554 ? 36.676 -30.197 6.778 1.00 86.25 554 ASP A CA 1
ATOM 4085 C C . ASP A 1 554 ? 36.783 -29.698 5.306 1.00 86.25 554 ASP A C 1
ATOM 4087 O O . ASP A 1 554 ? 36.082 -28.770 4.908 1.00 86.25 554 ASP A O 1
ATOM 4091 N N . PRO A 1 555 ? 37.680 -30.265 4.464 1.00 88.88 555 PRO A N 1
ATOM 4092 C CA . PRO A 1 555 ? 38.129 -29.642 3.212 1.00 88.88 555 PRO A CA 1
ATOM 4093 C C . PRO A 1 555 ? 37.129 -29.776 2.049 1.00 88.88 555 PRO A C 1
ATOM 4095 O O . PRO A 1 555 ? 37.500 -29.549 0.896 1.00 88.88 555 PRO A O 1
ATOM 4098 N N . VAL A 1 556 ? 35.898 -30.218 2.317 1.00 91.44 556 VAL A N 1
ATOM 4099 C CA . VAL A 1 556 ? 34.885 -30.599 1.325 1.00 91.44 556 VAL A CA 1
ATOM 4100 C C . VAL A 1 556 ? 33.470 -30.397 1.882 1.00 91.44 556 VAL A C 1
ATOM 4102 O O . VAL A 1 556 ? 33.231 -30.603 3.070 1.00 91.44 556 VAL A O 1
ATOM 4105 N N . ALA A 1 557 ? 32.526 -30.022 1.016 1.00 91.56 557 ALA A N 1
ATOM 4106 C CA . ALA A 1 557 ? 31.083 -30.087 1.260 1.00 91.56 557 ALA A CA 1
ATOM 4107 C C . ALA A 1 557 ? 30.327 -30.426 -0.038 1.00 91.56 557 ALA A C 1
ATOM 4109 O O . ALA A 1 557 ? 30.827 -30.193 -1.142 1.00 91.56 557 ALA A O 1
ATOM 4110 N N . ALA A 1 558 ? 29.118 -30.972 0.090 1.00 87.69 558 ALA A N 1
ATOM 4111 C CA . ALA A 1 558 ? 28.230 -31.278 -1.029 1.00 87.69 558 ALA A CA 1
ATOM 4112 C C . ALA A 1 558 ? 26.775 -30.973 -0.641 1.00 87.69 558 ALA A C 1
ATOM 4114 O O . ALA A 1 558 ? 26.384 -31.199 0.501 1.00 87.69 558 ALA A O 1
ATOM 4115 N N . GLY A 1 559 ? 25.988 -30.437 -1.573 1.00 83.62 559 GLY A N 1
ATOM 4116 C CA . GLY A 1 559 ? 24.600 -30.038 -1.325 1.00 83.62 559 GLY A CA 1
ATOM 4117 C C . GLY A 1 559 ? 24.021 -29.189 -2.456 1.00 83.62 559 GLY A C 1
ATOM 4118 O O . GLY A 1 559 ? 24.771 -28.573 -3.212 1.00 83.62 559 GLY A O 1
ATOM 4119 N N . PHE A 1 560 ? 22.690 -29.177 -2.582 1.00 82.00 560 PHE A N 1
ATOM 4120 C CA . PHE A 1 560 ? 21.937 -28.385 -3.573 1.00 82.00 560 PHE A CA 1
ATOM 4121 C C . PHE A 1 560 ? 22.456 -28.509 -5.020 1.00 82.00 560 PHE A C 1
ATOM 4123 O O . PHE A 1 560 ? 22.521 -27.533 -5.759 1.00 82.00 560 PHE A O 1
ATOM 4130 N N . GLY A 1 561 ? 22.874 -29.713 -5.422 1.00 84.31 561 GLY A N 1
ATOM 4131 C CA . GLY A 1 561 ? 23.419 -29.969 -6.760 1.00 84.31 561 GLY A CA 1
ATOM 4132 C C . GLY A 1 561 ? 24.900 -29.640 -6.953 1.00 84.31 561 GLY A C 1
ATOM 4133 O O . GLY A 1 561 ? 25.435 -29.898 -8.027 1.00 84.31 561 GLY A O 1
ATOM 4134 N N . PHE A 1 562 ? 25.600 -29.137 -5.934 1.00 90.88 562 PHE A N 1
ATOM 4135 C CA . PHE A 1 562 ? 27.014 -28.762 -6.007 1.00 90.88 562 PHE A CA 1
ATOM 4136 C C . PHE A 1 562 ? 27.924 -29.650 -5.152 1.00 90.88 562 PHE A C 1
ATOM 4138 O O . PHE A 1 562 ? 27.534 -30.167 -4.105 1.00 90.88 562 PHE A O 1
ATOM 4145 N N . VAL A 1 563 ? 29.189 -29.738 -5.569 1.00 93.44 563 VAL A N 1
ATOM 4146 C CA . VAL A 1 563 ? 30.321 -30.157 -4.732 1.00 93.44 563 VAL A CA 1
ATOM 4147 C C . VAL A 1 563 ? 31.338 -29.020 -4.646 1.00 93.44 563 VAL A C 1
ATOM 4149 O O . VAL A 1 563 ? 31.628 -28.347 -5.642 1.00 93.44 563 VAL A O 1
ATOM 4152 N N . THR A 1 564 ? 31.879 -28.801 -3.448 1.00 93.38 564 THR A N 1
ATOM 4153 C CA . THR A 1 564 ? 32.881 -27.773 -3.154 1.00 93.38 564 THR A CA 1
ATOM 4154 C C . THR A 1 564 ? 34.043 -28.349 -2.348 1.00 93.38 564 THR A C 1
ATOM 4156 O O . THR A 1 564 ? 33.826 -29.201 -1.489 1.00 93.38 564 THR A O 1
ATOM 4159 N N . TRP A 1 565 ? 35.278 -27.918 -2.621 1.00 92.44 565 TRP A N 1
ATOM 4160 C CA . TRP A 1 565 ? 36.473 -28.434 -1.939 1.00 92.44 565 TRP A CA 1
ATOM 4161 C C . TRP A 1 565 ? 37.670 -27.469 -1.929 1.00 92.44 565 TRP A C 1
ATOM 4163 O O . TRP A 1 565 ? 37.754 -26.542 -2.736 1.00 92.44 565 TRP A O 1
ATOM 4173 N N . GLN A 1 566 ? 38.603 -27.684 -0.996 1.00 88.88 566 GLN A N 1
ATOM 4174 C CA . GLN A 1 566 ? 39.785 -26.841 -0.773 1.00 88.88 566 GLN A CA 1
ATOM 4175 C C . GLN A 1 566 ? 41.019 -27.330 -1.547 1.00 88.88 566 GLN A C 1
ATOM 4177 O O . GLN A 1 566 ? 41.758 -28.196 -1.078 1.00 88.88 566 GLN A O 1
ATOM 4182 N N . MET A 1 567 ? 41.289 -26.718 -2.705 1.00 82.94 567 MET A N 1
ATOM 4183 C CA . MET A 1 567 ? 42.381 -27.078 -3.620 1.00 82.94 567 MET A CA 1
ATOM 4184 C C . MET A 1 567 ? 43.232 -25.856 -4.001 1.00 82.94 567 MET A C 1
ATOM 4186 O O . MET A 1 567 ? 42.696 -24.786 -4.278 1.00 82.94 567 MET A O 1
ATOM 4190 N N . ASP A 1 568 ? 44.558 -26.019 -4.064 1.00 76.06 568 ASP A N 1
ATOM 4191 C CA . ASP A 1 568 ? 45.543 -24.979 -4.436 1.00 76.06 568 ASP A CA 1
ATOM 4192 C C . ASP A 1 568 ? 45.479 -23.697 -3.584 1.00 76.06 568 ASP A C 1
ATOM 4194 O O . ASP A 1 568 ? 45.777 -22.602 -4.061 1.00 76.06 568 ASP A O 1
ATOM 4198 N N . GLY A 1 569 ? 45.032 -23.821 -2.333 1.00 72.88 569 GLY A N 1
ATOM 4199 C CA . GLY A 1 569 ? 44.762 -22.672 -1.471 1.00 72.88 569 GLY A CA 1
ATOM 4200 C C . GLY A 1 569 ? 43.591 -21.806 -1.936 1.00 72.88 569 GLY A C 1
ATOM 4201 O O . GLY A 1 569 ? 43.635 -20.585 -1.812 1.00 72.88 569 GLY A O 1
ATOM 4202 N N . ARG A 1 570 ? 42.564 -22.444 -2.506 1.00 81.50 570 ARG A N 1
ATOM 4203 C CA . ARG A 1 570 ? 41.304 -21.839 -2.945 1.00 81.50 570 ARG A CA 1
ATOM 4204 C C . ARG A 1 570 ? 40.132 -22.755 -2.619 1.00 81.50 570 ARG A C 1
ATOM 4206 O O . ARG A 1 570 ? 40.295 -23.972 -2.543 1.00 81.50 570 ARG A O 1
ATOM 4213 N N . VAL A 1 571 ? 38.930 -22.188 -2.536 1.00 87.31 571 VAL A N 1
ATOM 4214 C CA . VAL A 1 571 ? 37.692 -22.983 -2.564 1.00 87.31 571 VAL A CA 1
ATOM 4215 C C . VAL A 1 571 ? 37.254 -23.145 -4.020 1.00 87.31 571 VAL A C 1
ATOM 4217 O O . VAL A 1 571 ? 37.082 -22.158 -4.745 1.00 87.31 571 VAL A O 1
ATOM 4220 N N . ARG A 1 572 ? 37.112 -24.396 -4.461 1.00 88.06 572 ARG A N 1
ATOM 4221 C CA . ARG A 1 572 ? 36.662 -24.803 -5.798 1.00 88.06 572 ARG A CA 1
ATOM 4222 C C . ARG A 1 572 ? 35.219 -25.295 -5.740 1.00 88.06 572 ARG A C 1
ATOM 4224 O O . ARG A 1 572 ? 34.858 -25.933 -4.763 1.00 88.06 572 ARG A O 1
ATOM 4231 N N . ARG A 1 573 ? 34.426 -25.057 -6.789 1.00 92.50 573 ARG A N 1
ATOM 4232 C CA . ARG A 1 573 ? 33.025 -25.503 -6.920 1.00 92.50 573 ARG A CA 1
ATOM 4233 C C . ARG A 1 573 ? 32.741 -26.034 -8.326 1.00 92.50 573 ARG A C 1
ATOM 4235 O O . ARG A 1 573 ? 33.199 -25.441 -9.304 1.00 92.50 573 ARG A O 1
ATOM 4242 N N . ARG A 1 574 ? 31.918 -27.081 -8.434 1.00 92.81 574 ARG A N 1
ATOM 4243 C CA . ARG A 1 574 ? 31.166 -27.439 -9.657 1.00 92.81 574 ARG A CA 1
ATOM 4244 C C . ARG A 1 574 ? 29.826 -28.099 -9.307 1.00 92.81 574 ARG A C 1
ATOM 4246 O O . ARG A 1 574 ? 29.603 -28.442 -8.148 1.00 92.81 574 ARG A O 1
ATOM 4253 N N . LEU A 1 575 ? 28.960 -28.302 -10.301 1.00 88.56 575 LEU A N 1
ATOM 4254 C CA . LEU A 1 575 ? 27.788 -29.181 -10.179 1.00 88.56 575 LEU A CA 1
ATOM 4255 C C . LEU A 1 575 ? 28.236 -30.630 -9.934 1.00 88.56 575 LEU A C 1
ATOM 4257 O O . LEU A 1 575 ? 29.265 -31.031 -10.479 1.00 88.56 575 LEU A O 1
ATOM 4261 N N . LEU A 1 576 ? 27.477 -31.416 -9.165 1.00 88.94 576 LEU A N 1
ATOM 4262 C CA . LEU A 1 576 ? 27.734 -32.837 -8.868 1.00 88.94 576 LEU A CA 1
ATOM 4263 C C . LEU A 1 576 ? 27.801 -33.688 -10.142 1.00 88.94 576 LEU A C 1
ATOM 4265 O O . LEU A 1 576 ? 28.730 -34.477 -10.321 1.00 88.94 576 LEU A O 1
ATOM 4269 N N . THR A 1 577 ? 26.860 -33.448 -11.053 1.00 87.50 577 THR A N 1
ATOM 4270 C CA . THR A 1 577 ? 26.672 -34.138 -12.339 1.00 87.50 577 THR A CA 1
ATOM 4271 C C . THR A 1 577 ? 27.833 -33.978 -13.320 1.00 87.50 577 THR A C 1
ATOM 4273 O O . THR A 1 577 ? 28.020 -34.822 -14.194 1.00 87.50 577 THR A O 1
ATOM 4276 N N . GLY A 1 578 ? 28.642 -32.929 -13.155 1.00 82.56 578 GLY A N 1
ATOM 4277 C CA . GLY A 1 578 ? 29.788 -32.605 -14.002 1.00 82.56 578 GLY A CA 1
ATOM 4278 C C . GLY A 1 578 ? 29.777 -31.141 -14.440 1.00 82.56 578 GLY A C 1
ATOM 4279 O O . GLY A 1 578 ? 28.796 -30.426 -14.263 1.00 82.56 578 GLY A O 1
ATOM 4280 N N . GLY A 1 579 ? 30.890 -30.667 -15.003 1.00 81.12 579 GLY A N 1
ATOM 4281 C CA . GLY A 1 579 ? 30.999 -29.301 -15.524 1.00 81.12 579 GLY A CA 1
ATOM 4282 C C . GLY A 1 579 ? 32.309 -28.596 -15.158 1.00 81.12 579 GLY A C 1
ATOM 4283 O O . GLY A 1 579 ? 33.186 -29.196 -14.529 1.00 81.12 579 GLY A O 1
ATOM 4284 N N . PRO A 1 580 ? 32.471 -27.324 -15.565 1.00 81.19 580 PRO A N 1
ATOM 4285 C CA . PRO A 1 580 ? 33.695 -26.563 -15.337 1.00 81.19 580 PRO A CA 1
ATOM 4286 C C . PRO A 1 580 ? 33.924 -26.286 -13.845 1.00 81.19 580 PRO A C 1
ATOM 4288 O O . PRO A 1 580 ? 33.027 -25.830 -13.137 1.00 81.19 580 PRO A O 1
ATOM 4291 N N . VAL A 1 581 ? 35.154 -26.513 -13.379 1.00 85.75 581 VAL A N 1
ATOM 4292 C CA . VAL A 1 581 ? 35.562 -26.214 -12.000 1.00 85.75 581 VAL A CA 1
ATOM 4293 C C . VAL A 1 581 ? 35.830 -24.718 -11.851 1.00 85.75 581 VAL A C 1
ATOM 4295 O O . VAL A 1 581 ? 36.803 -24.187 -12.387 1.00 85.75 581 VAL A O 1
ATOM 4298 N N . GLN A 1 582 ? 34.982 -24.041 -11.085 1.00 84.12 582 GLN A N 1
ATOM 4299 C CA . GLN A 1 582 ? 35.113 -22.623 -10.762 1.00 84.12 582 GLN A CA 1
ATOM 4300 C C . GLN A 1 582 ? 35.931 -22.451 -9.475 1.00 84.12 582 GLN A C 1
ATOM 4302 O O . GLN A 1 582 ? 35.782 -23.226 -8.532 1.00 84.12 582 GLN A O 1
ATOM 4307 N N . ALA A 1 583 ? 36.789 -21.432 -9.410 1.00 80.75 583 ALA A N 1
ATOM 4308 C CA . ALA A 1 583 ? 37.325 -20.947 -8.138 1.00 80.75 583 ALA A CA 1
ATOM 4309 C C . ALA A 1 583 ? 36.362 -19.890 -7.586 1.00 80.75 583 ALA A C 1
ATOM 4311 O O . ALA A 1 583 ? 36.078 -18.919 -8.281 1.00 80.75 583 ALA A O 1
ATOM 4312 N N . ILE A 1 584 ? 35.858 -20.090 -6.366 1.00 82.44 584 ILE A N 1
ATOM 4313 C CA . ILE A 1 584 ? 34.853 -19.209 -5.744 1.00 82.44 584 ILE A CA 1
ATOM 4314 C C . ILE A 1 584 ? 35.395 -18.405 -4.553 1.00 82.44 584 ILE A C 1
ATOM 4316 O O . ILE A 1 584 ? 34.784 -17.417 -4.167 1.00 82.44 584 ILE A O 1
ATOM 4320 N N . ARG A 1 585 ? 36.549 -18.790 -3.985 1.00 75.56 585 ARG A N 1
ATOM 4321 C CA . ARG A 1 585 ? 37.299 -18.005 -2.982 1.00 75.56 585 ARG A CA 1
ATOM 4322 C C . ARG A 1 585 ? 38.807 -18.162 -3.198 1.00 75.56 585 ARG A C 1
ATOM 4324 O O . ARG A 1 585 ? 39.257 -19.244 -3.574 1.00 75.56 585 ARG A O 1
ATOM 4331 N N . ASN A 1 586 ? 39.581 -17.106 -2.935 1.00 61.59 586 ASN A N 1
ATOM 4332 C CA . ASN A 1 586 ? 41.016 -16.999 -3.253 1.00 61.59 586 ASN A CA 1
ATOM 4333 C C . ASN A 1 586 ? 41.968 -17.141 -2.037 1.00 61.59 586 ASN A C 1
ATOM 4335 O O . ASN A 1 586 ? 43.042 -16.550 -2.039 1.00 61.59 586 ASN A O 1
ATOM 4339 N N . ALA A 1 587 ? 41.596 -17.920 -1.016 1.00 57.56 587 ALA A N 1
ATOM 4340 C CA . ALA A 1 587 ? 42.410 -18.143 0.187 1.00 57.56 587 ALA A CA 1
ATOM 4341 C C . ALA A 1 587 ? 42.318 -19.597 0.700 1.00 57.56 587 ALA A C 1
ATOM 4343 O O . ALA A 1 587 ? 41.469 -20.367 0.239 1.00 57.56 587 ALA A O 1
ATOM 4344 N N . MET A 1 588 ? 43.163 -19.954 1.682 1.00 59.91 588 MET A N 1
ATOM 4345 C CA . MET A 1 588 ? 43.023 -21.160 2.517 1.00 59.91 588 MET A CA 1
ATOM 4346 C C . MET A 1 588 ? 42.183 -20.854 3.770 1.00 59.91 588 MET A C 1
ATOM 4348 O O . MET A 1 588 ? 42.738 -20.346 4.742 1.00 59.91 588 MET A O 1
ATOM 4352 N N . PRO A 1 589 ? 40.875 -21.163 3.789 1.00 65.81 589 PRO A N 1
ATOM 4353 C CA . PRO A 1 589 ? 40.088 -21.137 5.016 1.00 65.81 589 PRO A CA 1
ATOM 4354 C C . PRO A 1 589 ? 40.346 -22.384 5.879 1.00 65.81 589 PRO A C 1
ATOM 4356 O O . PRO A 1 589 ? 40.931 -23.377 5.439 1.00 65.81 589 PRO A O 1
ATOM 4359 N N . THR A 1 590 ? 39.866 -22.333 7.117 1.00 69.88 590 THR A N 1
ATOM 4360 C CA . THR A 1 590 ? 40.004 -23.377 8.147 1.00 69.88 590 THR A CA 1
ATOM 4361 C C . THR A 1 590 ? 39.200 -24.654 7.883 1.00 69.88 590 THR A C 1
ATOM 4363 O O . THR A 1 590 ? 39.601 -25.718 8.359 1.00 69.88 590 THR A O 1
ATOM 4366 N N . GLY A 1 591 ? 38.105 -24.553 7.123 1.00 80.94 591 GLY A N 1
ATOM 4367 C CA . GLY A 1 591 ? 37.261 -25.667 6.685 1.00 80.94 591 GLY A CA 1
ATOM 4368 C C . GLY A 1 591 ? 35.961 -25.199 6.020 1.00 80.94 591 GLY A C 1
ATOM 4369 O O . GLY A 1 591 ? 35.571 -24.034 6.153 1.00 80.94 591 GLY A O 1
ATOM 4370 N N . ILE A 1 592 ? 35.262 -26.106 5.333 1.00 87.88 592 ILE A N 1
ATOM 4371 C CA . ILE A 1 592 ? 33.948 -25.872 4.714 1.00 87.88 592 ILE A CA 1
ATOM 4372 C C . ILE A 1 592 ? 32.818 -26.379 5.617 1.00 87.88 592 ILE A C 1
ATOM 4374 O O . ILE A 1 592 ? 32.812 -27.542 6.022 1.00 87.88 592 ILE A O 1
ATOM 4378 N N . SER A 1 593 ? 31.845 -25.501 5.886 1.00 83.88 593 SER A N 1
ATOM 4379 C CA . SER A 1 593 ? 30.592 -25.849 6.562 1.00 83.88 593 SER A CA 1
ATOM 4380 C C . SER A 1 593 ? 29.632 -26.503 5.560 1.00 83.88 593 SER A C 1
ATOM 4382 O O . SER A 1 593 ? 29.498 -27.727 5.521 1.00 83.88 593 SER A O 1
ATOM 4384 N N . ARG A 1 594 ? 29.028 -25.697 4.675 1.00 83.50 594 ARG A N 1
ATOM 4385 C CA . ARG A 1 594 ? 27.950 -26.122 3.769 1.00 83.50 594 ARG A CA 1
ATOM 4386 C C . ARG A 1 594 ? 27.912 -25.337 2.457 1.00 83.50 594 ARG A C 1
ATOM 4388 O O . ARG A 1 594 ? 28.535 -24.283 2.314 1.00 83.50 594 ARG A O 1
ATOM 4395 N N . VAL A 1 595 ? 27.142 -25.854 1.502 1.00 78.06 595 VAL A N 1
ATOM 4396 C CA . VAL A 1 595 ? 26.709 -25.125 0.298 1.00 78.06 595 VAL A CA 1
ATOM 4397 C C . VAL A 1 595 ? 25.277 -24.632 0.513 1.00 78.06 595 VAL A C 1
ATOM 4399 O O . VAL A 1 595 ? 24.495 -25.302 1.182 1.00 78.06 595 VAL A O 1
ATOM 4402 N N . LEU A 1 596 ? 24.937 -23.474 -0.045 1.00 77.12 596 LEU A N 1
ATOM 4403 C CA . LEU A 1 596 ? 23.599 -22.878 -0.046 1.00 77.12 596 LEU A CA 1
ATOM 4404 C C . LEU A 1 596 ? 22.879 -23.149 -1.387 1.00 77.12 596 LEU A C 1
ATOM 4406 O O . LEU A 1 596 ? 23.559 -23.427 -2.377 1.00 77.12 596 LEU A O 1
ATOM 4410 N N . PRO A 1 597 ? 21.541 -23.001 -1.485 1.00 68.81 597 PRO A N 1
ATOM 4411 C CA . PRO A 1 597 ? 20.794 -23.216 -2.734 1.00 68.81 597 PRO A CA 1
ATOM 4412 C C . PRO A 1 597 ? 21.292 -22.395 -3.937 1.00 68.81 597 PRO A C 1
ATOM 4414 O O . PRO A 1 597 ? 21.275 -22.870 -5.067 1.00 68.81 597 PRO A O 1
ATOM 4417 N N . SER A 1 598 ? 21.826 -21.192 -3.700 1.00 59.78 598 SER A N 1
ATOM 4418 C CA . SER A 1 598 ? 22.465 -20.335 -4.716 1.00 59.78 598 SER A CA 1
ATOM 4419 C C . SER A 1 598 ? 23.849 -20.824 -5.185 1.00 59.78 598 SER A C 1
ATOM 4421 O O . SER A 1 598 ? 24.548 -20.134 -5.929 1.00 59.78 598 SER A O 1
ATOM 4423 N N . GLY A 1 599 ? 24.306 -21.979 -4.698 1.00 62.22 599 GLY A N 1
ATOM 4424 C CA . GLY A 1 599 ? 25.655 -22.504 -4.897 1.00 62.22 599 GLY A CA 1
ATOM 4425 C C . GLY A 1 599 ? 26.744 -21.750 -4.129 1.00 62.22 599 GLY A C 1
ATOM 4426 O O . GLY A 1 599 ? 27.922 -22.095 -4.265 1.00 62.22 599 GLY A O 1
ATOM 4427 N N . ASN A 1 600 ? 26.408 -20.712 -3.358 1.00 76.62 600 ASN A N 1
ATOM 4428 C CA . ASN A 1 600 ? 27.362 -20.032 -2.481 1.00 76.62 600 ASN A CA 1
ATOM 4429 C C . ASN A 1 600 ? 27.792 -20.964 -1.338 1.00 76.62 600 ASN A C 1
ATOM 4431 O O . ASN A 1 600 ? 27.043 -21.847 -0.930 1.00 76.62 600 ASN A O 1
ATOM 4435 N N . VAL A 1 601 ? 29.013 -20.787 -0.833 1.00 77.75 601 VAL A N 1
ATOM 4436 C CA . VAL A 1 601 ? 29.631 -21.710 0.133 1.00 77.75 601 VAL A CA 1
ATOM 4437 C C . VAL A 1 601 ? 29.961 -20.978 1.421 1.00 77.75 601 VAL A C 1
ATOM 4439 O O . VAL A 1 601 ? 30.579 -19.912 1.374 1.00 77.75 601 VAL A O 1
ATOM 4442 N N . LYS A 1 602 ? 29.574 -21.580 2.546 1.00 85.94 602 LYS A N 1
ATOM 4443 C CA . LYS A 1 602 ? 29.833 -21.113 3.908 1.00 85.94 602 LYS A CA 1
ATOM 4444 C C . LYS A 1 602 ? 31.023 -21.849 4.521 1.00 85.94 602 LYS A C 1
ATOM 4446 O O . LYS A 1 602 ? 31.159 -23.067 4.371 1.00 85.94 602 LYS A O 1
ATOM 4451 N N . MET A 1 603 ? 31.888 -21.112 5.208 1.00 83.06 603 MET A N 1
ATOM 4452 C CA . MET A 1 603 ? 33.077 -21.655 5.872 1.00 83.06 603 MET A CA 1
ATOM 4453 C C . MET A 1 603 ? 32.788 -22.001 7.339 1.00 83.06 603 MET A C 1
ATOM 4455 O O . MET A 1 603 ? 31.870 -21.448 7.934 1.00 83.06 603 MET A O 1
ATOM 4459 N N . VAL A 1 604 ? 33.585 -22.890 7.941 1.00 76.56 604 VAL A N 1
ATOM 4460 C CA . VAL A 1 604 ? 33.388 -23.324 9.340 1.00 76.56 604 VAL A CA 1
ATOM 4461 C C . VAL A 1 604 ? 33.446 -22.151 10.323 1.00 76.56 604 VAL A C 1
ATOM 4463 O O . VAL A 1 604 ? 32.618 -22.098 11.226 1.00 76.56 604 VAL A O 1
ATOM 4466 N N . ASP A 1 605 ? 34.361 -21.193 10.142 1.00 77.69 605 ASP A N 1
ATOM 4467 C CA . ASP A 1 605 ? 34.453 -20.026 11.035 1.00 77.69 605 ASP A CA 1
ATOM 4468 C C . ASP A 1 605 ? 33.303 -19.018 10.847 1.00 77.69 605 ASP A C 1
ATOM 4470 O O . ASP A 1 605 ? 32.917 -18.366 11.811 1.00 77.69 605 ASP A O 1
ATOM 4474 N N . GLU A 1 606 ? 32.694 -18.941 9.655 1.00 77.00 606 GLU A N 1
ATOM 4475 C CA . GLU A 1 606 ? 31.557 -18.041 9.369 1.00 77.00 606 GLU A CA 1
ATOM 4476 C C . GLU A 1 606 ? 30.253 -18.469 10.052 1.00 77.00 606 GLU A C 1
ATOM 4478 O O . GLU A 1 606 ? 29.305 -17.691 10.097 1.00 77.00 606 GLU A O 1
ATOM 4483 N N . GLU A 1 607 ? 30.175 -19.718 10.514 1.00 76.62 607 GLU A N 1
ATOM 4484 C CA . GLU A 1 607 ? 28.980 -20.307 11.133 1.00 76.62 607 GLU A CA 1
ATOM 4485 C C . GLU A 1 607 ? 29.294 -20.946 12.496 1.00 76.62 607 GLU A C 1
ATOM 4487 O O . GLU A 1 607 ? 28.431 -21.552 13.124 1.00 76.62 607 GLU A O 1
ATOM 4492 N N . LYS A 1 608 ? 30.530 -20.803 12.994 1.00 73.44 608 LYS A N 1
ATOM 4493 C CA . LYS A 1 608 ? 31.038 -21.511 14.180 1.00 73.44 608 LYS A CA 1
ATOM 4494 C C . LYS A 1 608 ? 30.197 -21.299 15.438 1.00 73.44 608 LYS A C 1
ATOM 4496 O O . LYS A 1 608 ? 30.114 -22.218 16.252 1.00 73.44 608 LYS A O 1
ATOM 4501 N N . TYR A 1 609 ? 29.605 -20.114 15.568 1.00 75.12 609 TYR A N 1
ATOM 4502 C CA . TYR A 1 609 ? 28.777 -19.668 16.689 1.00 75.12 609 TYR A CA 1
ATOM 4503 C C . TYR A 1 609 ? 27.373 -19.240 16.218 1.00 75.12 609 TYR A C 1
ATOM 4505 O O . TYR A 1 609 ? 26.792 -18.308 16.762 1.00 75.12 609 TYR A O 1
ATOM 4513 N N . LEU A 1 610 ? 26.813 -19.911 15.195 1.00 72.50 610 LEU A N 1
ATOM 4514 C CA . LEU A 1 610 ? 25.454 -19.641 14.679 1.00 72.50 610 LEU A CA 1
ATOM 4515 C C . LEU A 1 610 ? 24.347 -19.765 15.751 1.00 72.50 610 LEU A C 1
ATOM 4517 O O . LEU A 1 610 ? 23.233 -19.291 15.561 1.00 72.50 610 LEU A O 1
ATOM 4521 N N . VAL A 1 611 ? 24.657 -20.438 16.861 1.00 72.81 611 VAL A N 1
ATOM 4522 C CA . VAL A 1 611 ? 23.801 -20.633 18.031 1.00 72.81 611 VAL A CA 1
ATOM 4523 C C . VAL A 1 611 ? 24.590 -20.147 19.248 1.00 72.81 611 VAL A C 1
ATOM 4525 O O . VAL A 1 611 ? 25.660 -20.687 19.532 1.00 72.81 611 VAL A O 1
ATOM 4528 N N . ASP A 1 612 ? 24.081 -19.135 19.955 1.00 75.31 612 ASP A N 1
ATOM 4529 C CA . ASP A 1 612 ? 24.777 -18.533 21.102 1.00 75.31 612 ASP A CA 1
ATOM 4530 C C . ASP A 1 612 ? 25.055 -19.563 22.217 1.00 75.31 612 ASP A C 1
ATOM 4532 O O . ASP A 1 612 ? 24.272 -20.483 22.455 1.00 75.31 612 ASP A O 1
ATOM 4536 N N . GLY A 1 613 ? 26.213 -19.449 22.870 1.00 74.56 613 GLY A N 1
ATOM 4537 C CA . GLY A 1 613 ? 26.710 -20.407 23.866 1.00 74.56 613 GLY A CA 1
ATOM 4538 C C . GLY A 1 613 ? 27.112 -21.793 23.325 1.00 74.56 613 GLY A C 1
ATOM 4539 O O . GLY A 1 613 ? 27.605 -22.624 24.096 1.00 74.56 613 GLY A O 1
ATOM 4540 N N . HIS A 1 614 ? 26.945 -22.052 22.025 1.00 79.25 614 HIS A N 1
ATOM 4541 C CA . HIS A 1 614 ? 27.194 -23.343 21.381 1.00 79.25 614 HIS A CA 1
ATOM 4542 C C . HIS A 1 614 ? 28.205 -23.236 20.230 1.00 79.25 614 HIS A C 1
ATOM 4544 O O . HIS A 1 614 ? 28.479 -22.155 19.714 1.00 79.25 614 HIS A O 1
ATOM 4550 N N . ALA A 1 615 ? 28.802 -24.365 19.836 1.00 81.62 615 ALA A N 1
ATOM 4551 C CA . ALA A 1 615 ? 29.829 -24.404 18.793 1.00 81.62 615 ALA A CA 1
ATOM 4552 C C . ALA A 1 615 ? 29.490 -25.385 17.663 1.00 81.62 615 ALA A C 1
ATOM 4554 O O . ALA A 1 615 ? 28.794 -26.377 17.875 1.00 81.62 615 ALA A O 1
ATOM 4555 N N . ARG A 1 616 ? 30.014 -25.111 16.462 1.00 81.25 616 ARG A N 1
ATOM 4556 C CA . ARG A 1 616 ? 29.920 -25.973 15.264 1.00 81.25 616 ARG A CA 1
ATOM 4557 C C . ARG A 1 616 ? 28.493 -26.498 14.999 1.00 81.25 616 ARG A C 1
ATOM 4559 O O . ARG A 1 616 ? 28.277 -27.712 15.000 1.00 81.25 616 ARG A O 1
ATOM 4566 N N . PRO A 1 617 ? 27.518 -25.591 14.813 1.00 87.69 617 PRO A N 1
ATOM 4567 C CA . PRO A 1 617 ? 26.143 -25.959 14.533 1.00 87.69 617 PRO A CA 1
ATOM 4568 C C . PRO A 1 617 ? 25.969 -26.543 13.125 1.00 87.69 617 PRO A C 1
ATOM 4570 O O . PRO A 1 617 ? 26.685 -26.185 12.191 1.00 87.69 617 PRO A O 1
ATOM 4573 N N . TRP A 1 618 ? 24.975 -27.414 12.973 1.00 84.50 618 TRP A N 1
ATOM 4574 C CA . TRP A 1 618 ? 24.591 -28.056 11.718 1.00 84.50 618 TRP A CA 1
ATOM 4575 C C . TRP A 1 618 ? 23.069 -28.035 11.556 1.00 84.50 618 TRP A C 1
ATOM 4577 O O . TRP A 1 618 ? 22.336 -28.308 12.509 1.00 84.50 618 TRP A O 1
ATOM 4587 N N . LEU A 1 619 ? 22.600 -27.720 10.347 1.00 85.00 619 LEU A N 1
ATOM 4588 C CA . LEU A 1 619 ? 21.192 -27.462 10.037 1.00 85.00 619 LEU A CA 1
ATOM 4589 C C . LEU A 1 619 ? 20.635 -28.557 9.121 1.00 85.00 619 LEU A C 1
ATOM 4591 O O . LEU A 1 619 ? 21.273 -28.944 8.142 1.00 85.00 619 LEU A O 1
ATOM 4595 N N . ALA A 1 620 ? 19.439 -29.047 9.434 1.00 74.81 620 ALA A N 1
ATOM 4596 C CA . ALA A 1 620 ? 18.820 -30.197 8.788 1.00 74.81 620 ALA A CA 1
ATOM 4597 C C . ALA A 1 620 ? 17.294 -30.028 8.732 1.00 74.81 620 ALA A C 1
ATOM 4599 O O . ALA A 1 620 ? 16.572 -30.554 9.578 1.00 74.81 620 ALA A O 1
ATOM 4600 N N . GLY A 1 621 ? 16.796 -29.281 7.742 1.00 73.25 621 GLY A N 1
ATOM 4601 C CA . GLY A 1 621 ? 15.403 -28.819 7.747 1.00 73.25 621 GLY A CA 1
ATOM 4602 C C . GLY A 1 621 ? 15.153 -27.924 8.963 1.00 73.25 621 GLY A C 1
ATOM 4603 O O . GLY A 1 621 ? 16.022 -27.140 9.334 1.00 73.25 621 GLY A O 1
ATOM 4604 N N . SER A 1 622 ? 14.011 -28.087 9.629 1.00 73.00 622 SER A N 1
ATOM 4605 C CA . SER A 1 622 ? 13.631 -27.270 10.789 1.00 73.00 622 SER A CA 1
ATOM 4606 C C . SER A 1 622 ? 14.459 -27.542 12.063 1.00 73.00 622 SER A C 1
ATOM 4608 O O . SER A 1 622 ? 14.249 -26.852 13.061 1.00 73.00 622 SER A O 1
ATOM 4610 N N . LEU A 1 623 ? 15.376 -28.525 12.055 1.00 78.25 623 LEU A N 1
ATOM 4611 C CA . LEU A 1 623 ? 16.293 -28.858 13.156 1.00 78.25 623 LEU A CA 1
ATOM 4612 C C . LEU A 1 623 ? 17.665 -28.194 12.973 1.00 78.25 623 LEU A C 1
ATOM 4614 O O . LEU A 1 623 ? 18.317 -28.384 11.948 1.00 78.25 623 LEU A O 1
ATOM 4618 N N . THR A 1 624 ? 18.171 -27.566 14.034 1.00 86.25 624 THR A N 1
ATOM 4619 C CA . THR A 1 624 ? 19.601 -27.252 14.200 1.00 86.25 624 THR A CA 1
ATOM 4620 C C . THR A 1 624 ? 20.174 -28.028 15.386 1.00 86.25 624 THR A C 1
ATOM 4622 O O . THR A 1 624 ? 19.547 -28.094 16.444 1.00 86.25 624 THR A O 1
ATOM 4625 N N . VAL A 1 625 ? 21.367 -28.608 15.238 1.00 87.94 625 VAL A N 1
ATOM 4626 C CA . VAL A 1 625 ? 22.130 -29.254 16.326 1.00 87.94 625 VAL A CA 1
ATOM 4627 C C . VAL A 1 625 ? 23.485 -28.585 16.519 1.00 87.94 625 VAL A C 1
ATOM 4629 O O . VAL A 1 625 ? 24.033 -28.077 15.551 1.00 87.94 625 VAL A O 1
ATOM 4632 N N . ALA A 1 626 ? 24.040 -28.583 17.735 1.00 89.88 626 ALA A N 1
ATOM 4633 C CA . ALA A 1 626 ? 25.331 -27.943 18.026 1.00 89.88 626 ALA A CA 1
ATOM 4634 C C . ALA A 1 626 ? 26.099 -28.599 19.193 1.00 89.88 626 ALA A C 1
ATOM 4636 O O . ALA A 1 626 ? 25.504 -29.246 20.061 1.00 89.88 626 ALA A O 1
ATOM 4637 N N . GLU A 1 627 ? 27.424 -28.420 19.230 1.00 87.38 627 GLU A N 1
ATOM 4638 C CA . GLU A 1 627 ? 28.291 -28.826 20.345 1.00 87.38 627 GLU A CA 1
ATOM 4639 C C . GLU A 1 627 ? 27.955 -28.004 21.605 1.00 87.38 627 GLU A C 1
ATOM 4641 O O . GLU A 1 627 ? 27.762 -26.784 21.552 1.00 87.38 627 GLU A O 1
ATOM 4646 N N . ARG A 1 628 ? 27.883 -28.662 22.768 1.00 83.81 628 ARG A N 1
ATOM 4647 C CA . ARG A 1 628 ? 27.670 -28.003 24.066 1.00 83.81 628 ARG A CA 1
ATOM 4648 C C . ARG A 1 628 ? 28.991 -27.695 24.766 1.00 83.81 628 ARG A C 1
ATOM 4650 O O . ARG A 1 628 ? 29.826 -28.585 24.931 1.00 83.81 628 ARG A O 1
ATOM 4657 N N . ALA A 1 629 ? 29.123 -26.479 25.299 1.00 72.44 629 ALA A N 1
ATOM 4658 C CA . ALA A 1 629 ? 30.270 -26.075 26.118 1.00 72.44 629 ALA A CA 1
ATOM 4659 C C . ALA A 1 629 ? 30.465 -26.934 27.391 1.00 72.44 629 ALA A C 1
ATOM 4661 O O . ALA A 1 629 ? 31.578 -27.023 27.907 1.00 72.44 629 ALA A O 1
ATOM 4662 N N . ASP A 1 630 ? 29.409 -27.595 27.882 1.00 68.50 630 ASP A N 1
ATOM 4663 C CA . ASP A 1 630 ? 29.428 -28.491 29.047 1.00 68.50 630 ASP A CA 1
ATOM 4664 C C . ASP A 1 630 ? 29.378 -29.996 28.700 1.00 68.50 630 ASP A C 1
ATOM 4666 O O . ASP A 1 630 ? 29.229 -30.813 29.610 1.00 68.50 630 ASP A O 1
ATOM 4670 N N . ARG A 1 631 ? 29.621 -30.352 27.423 1.00 75.38 631 ARG A N 1
ATOM 4671 C CA . ARG A 1 631 ? 29.558 -31.695 26.789 1.00 75.38 631 ARG A CA 1
ATOM 4672 C C . ARG A 1 631 ? 28.173 -32.122 26.286 1.00 75.38 631 ARG A C 1
ATOM 4674 O O . ARG A 1 631 ? 27.132 -31.687 26.771 1.00 75.38 631 ARG A O 1
ATOM 4681 N N . GLY A 1 632 ? 28.181 -33.024 25.306 1.00 84.00 632 GLY A N 1
ATOM 4682 C CA . GLY A 1 632 ? 27.000 -33.479 24.580 1.00 84.00 632 GLY A CA 1
ATOM 4683 C C . GLY A 1 632 ? 26.610 -32.581 23.402 1.00 84.00 632 GLY A C 1
ATOM 4684 O O . GLY A 1 632 ? 27.294 -31.615 23.052 1.00 84.00 632 GLY A O 1
ATOM 4685 N N . VAL A 1 633 ? 25.472 -32.917 22.796 1.00 88.81 633 VAL A N 1
ATOM 4686 C CA . VAL A 1 633 ? 24.879 -32.218 21.647 1.00 88.81 633 VAL A CA 1
ATOM 4687 C C . VAL A 1 633 ? 23.561 -31.578 22.075 1.00 88.81 633 VAL A C 1
ATOM 4689 O O . VAL A 1 633 ? 22.715 -32.239 22.685 1.00 88.81 633 VAL A O 1
ATOM 4692 N N . ALA A 1 634 ? 23.386 -30.299 21.759 1.00 87.25 634 ALA A N 1
ATOM 4693 C CA . ALA A 1 634 ? 22.132 -29.564 21.905 1.00 87.25 634 ALA A CA 1
ATOM 4694 C C . ALA A 1 634 ? 21.327 -29.613 20.598 1.00 87.25 634 ALA A C 1
ATOM 4696 O O . ALA A 1 634 ? 21.917 -29.708 19.522 1.00 87.25 634 ALA A O 1
ATOM 4697 N N . GLY A 1 635 ? 19.996 -29.545 20.689 1.00 82.88 635 GLY A N 1
ATOM 4698 C CA . GLY A 1 635 ? 19.100 -29.496 19.531 1.00 82.88 635 GLY A CA 1
ATOM 4699 C C . GLY A 1 635 ? 18.007 -28.440 19.683 1.00 82.88 635 GLY A C 1
ATOM 4700 O O . GLY A 1 635 ? 17.473 -28.253 20.777 1.00 82.88 635 GLY A O 1
ATOM 4701 N N . PHE A 1 636 ? 17.680 -27.770 18.579 1.00 83.25 636 PHE A N 1
ATOM 4702 C CA . PHE A 1 636 ? 16.804 -26.597 18.486 1.00 83.25 636 PHE A CA 1
ATOM 4703 C C . PHE A 1 636 ? 15.870 -26.745 17.280 1.00 83.25 636 PHE A C 1
ATOM 4705 O O . PHE A 1 636 ? 16.307 -27.227 16.237 1.00 83.25 636 PHE A O 1
ATOM 4712 N N . PHE A 1 637 ? 14.610 -26.316 17.392 1.00 70.06 637 PHE A N 1
ATOM 4713 C CA . PHE A 1 637 ? 13.633 -26.387 16.298 1.00 70.06 637 PHE A CA 1
ATOM 4714 C C . PHE A 1 637 ? 13.092 -24.999 15.923 1.00 70.06 637 PHE A C 1
ATOM 4716 O O . PHE A 1 637 ? 12.836 -24.174 16.799 1.00 70.06 637 PHE A O 1
ATOM 4723 N N . GLY A 1 638 ? 12.896 -24.762 14.621 1.00 55.31 638 GLY A N 1
ATOM 4724 C CA . GLY A 1 638 ? 12.184 -23.591 14.087 1.00 55.31 638 GLY A CA 1
ATOM 4725 C C . GLY A 1 638 ? 12.883 -22.250 14.329 1.00 55.31 638 GLY A C 1
ATOM 4726 O O . GLY A 1 638 ? 12.238 -21.306 14.778 1.00 55.31 638 GLY A O 1
ATOM 4727 N N . ASN A 1 639 ? 14.200 -22.180 14.096 1.00 52.75 639 ASN A N 1
ATOM 4728 C CA . ASN A 1 639 ? 15.056 -20.994 14.288 1.00 52.75 639 ASN A CA 1
ATOM 4729 C C . ASN A 1 639 ? 15.041 -20.371 15.703 1.00 52.75 639 ASN A C 1
ATOM 4731 O O . ASN A 1 639 ? 15.611 -19.304 15.927 1.00 52.75 639 ASN A O 1
ATOM 4735 N N . ASN A 1 640 ? 14.435 -21.041 16.689 1.00 59.19 640 ASN A N 1
ATOM 4736 C CA . ASN A 1 640 ? 14.409 -20.586 18.071 1.00 59.19 640 ASN A CA 1
ATOM 4737 C C . ASN A 1 640 ? 15.622 -21.122 18.847 1.00 59.19 640 ASN A C 1
ATOM 4739 O O . ASN A 1 640 ? 15.613 -22.244 19.357 1.00 59.19 640 ASN A O 1
ATOM 4743 N N . TYR A 1 641 ? 16.651 -20.286 18.970 1.00 65.75 641 TYR A N 1
ATOM 4744 C CA . TYR A 1 641 ? 17.897 -20.611 19.671 1.00 65.75 641 TYR A CA 1
ATOM 4745 C C . TYR A 1 641 ? 17.898 -20.254 21.169 1.00 65.75 641 TYR A C 1
ATOM 4747 O O . TYR A 1 641 ? 18.910 -20.436 21.837 1.00 65.75 641 TYR A O 1
ATOM 4755 N N . THR A 1 642 ? 16.776 -19.780 21.731 1.00 60.53 642 THR A N 1
ATOM 4756 C CA . THR A 1 642 ? 16.721 -19.298 23.131 1.00 60.53 642 THR A CA 1
ATOM 4757 C C . THR A 1 642 ? 16.903 -20.393 24.188 1.00 60.53 642 THR A C 1
ATOM 4759 O O . THR A 1 642 ? 17.361 -20.104 25.293 1.00 60.53 642 THR A O 1
ATOM 4762 N N . ALA A 1 643 ? 16.556 -21.645 23.873 1.00 61.69 643 ALA A N 1
ATOM 4763 C CA . ALA A 1 643 ? 16.824 -22.809 24.713 1.00 61.69 643 ALA A CA 1
ATOM 4764 C C . ALA A 1 643 ? 16.821 -24.104 23.877 1.00 61.69 643 ALA A C 1
ATOM 4766 O O . ALA A 1 643 ? 15.995 -24.239 22.970 1.00 61.69 643 ALA A O 1
ATOM 4767 N N . PRO A 1 644 ? 17.684 -25.090 24.186 1.00 67.25 644 PRO A N 1
ATOM 4768 C CA . PRO A 1 644 ? 17.678 -26.373 23.494 1.00 67.25 644 PRO A CA 1
ATOM 4769 C C . PRO A 1 644 ? 16.450 -27.204 23.884 1.00 67.25 644 PRO A C 1
ATOM 4771 O O . PRO A 1 644 ? 16.256 -27.548 25.051 1.00 67.25 644 PRO A O 1
ATOM 4774 N N . VAL A 1 645 ? 15.640 -27.575 22.893 1.00 70.75 645 VAL A N 1
ATOM 4775 C CA . VAL A 1 645 ? 14.402 -28.357 23.078 1.00 70.75 645 VAL A CA 1
ATOM 4776 C C . VAL A 1 645 ? 14.663 -29.847 23.331 1.00 70.75 645 VAL A C 1
ATOM 4778 O O . VAL A 1 645 ? 13.774 -30.567 23.780 1.00 70.75 645 VAL A O 1
ATOM 4781 N N . PHE A 1 646 ? 15.896 -30.312 23.107 1.00 78.69 646 PHE A N 1
ATOM 4782 C CA . PHE A 1 646 ? 16.424 -31.561 23.663 1.00 78.69 646 PHE A CA 1
ATOM 4783 C C . PHE A 1 646 ? 17.950 -31.503 23.812 1.00 78.69 646 PHE A C 1
ATOM 4785 O O . PHE A 1 646 ? 18.625 -30.581 23.349 1.00 78.69 646 PHE A O 1
ATOM 4792 N N . SER A 1 647 ? 18.532 -32.516 24.455 1.00 85.69 647 SER A N 1
ATOM 4793 C CA . SER A 1 647 ? 19.981 -32.733 24.445 1.00 85.69 647 SER A CA 1
ATOM 4794 C C . SER A 1 647 ? 20.335 -34.216 24.470 1.00 85.69 647 SER A C 1
ATOM 4796 O O . SER A 1 647 ? 19.608 -35.051 25.016 1.00 85.69 647 SER A O 1
ATOM 4798 N N . LEU A 1 648 ? 21.468 -34.546 23.859 1.00 86.44 648 LEU A N 1
ATOM 4799 C CA . LEU A 1 648 ? 21.980 -35.901 23.698 1.00 86.44 648 LEU A CA 1
ATOM 4800 C C . LEU A 1 648 ? 23.384 -36.003 24.302 1.00 86.44 648 LEU A C 1
ATOM 4802 O O . LEU A 1 648 ? 24.153 -35.048 24.240 1.00 86.44 648 LEU A O 1
ATOM 4806 N N . TRP A 1 649 ? 23.712 -37.170 24.864 1.00 86.31 649 TRP A N 1
ATOM 4807 C CA . TRP A 1 649 ? 25.055 -37.500 25.369 1.00 86.31 649 TRP A CA 1
ATOM 4808 C C . TRP A 1 649 ? 25.646 -36.466 26.352 1.00 86.31 649 TRP A C 1
ATOM 4810 O O . TRP A 1 649 ? 26.839 -36.200 26.335 1.00 86.31 649 TRP A O 1
ATOM 4820 N N . THR A 1 650 ? 24.818 -35.886 27.228 1.00 82.50 650 THR A N 1
ATOM 4821 C CA . THR A 1 650 ? 25.183 -34.814 28.185 1.00 82.50 650 THR A CA 1
ATOM 4822 C C . THR A 1 650 ? 26.211 -35.214 29.255 1.00 82.50 650 THR A C 1
ATOM 4824 O O . THR A 1 650 ? 26.623 -34.390 30.061 1.00 82.50 650 THR A O 1
ATOM 4827 N N . ASP A 1 651 ? 26.599 -36.485 29.309 1.00 78.00 651 ASP A N 1
ATOM 4828 C CA . ASP A 1 651 ? 27.675 -37.031 30.142 1.00 78.00 651 ASP A CA 1
ATOM 4829 C C . ASP A 1 651 ? 29.014 -37.171 29.384 1.00 78.00 651 ASP A C 1
ATOM 4831 O O . ASP A 1 651 ? 30.074 -37.316 30.002 1.00 78.00 651 ASP A O 1
ATOM 4835 N N . SER A 1 652 ? 28.973 -37.094 28.051 1.00 76.94 652 SER A N 1
ATOM 4836 C CA . SER A 1 652 ? 30.016 -37.545 27.133 1.00 76.94 652 SER A CA 1
ATOM 4837 C C . SER A 1 652 ? 30.490 -36.414 26.219 1.00 76.94 652 SER A C 1
ATOM 4839 O O . SER A 1 652 ? 29.704 -35.675 25.637 1.00 76.94 652 SER A O 1
ATOM 4841 N N . GLU A 1 653 ? 31.802 -36.283 26.052 1.00 82.31 653 GLU A N 1
ATOM 4842 C CA . GLU A 1 653 ? 32.402 -35.310 25.132 1.00 82.31 653 GLU A CA 1
ATOM 4843 C C . GLU A 1 653 ? 32.090 -35.689 23.671 1.00 82.31 653 GLU A C 1
ATOM 4845 O O . GLU A 1 653 ? 32.336 -36.829 23.273 1.00 82.31 653 GLU A O 1
ATOM 4850 N N . THR A 1 654 ? 31.545 -34.766 22.875 1.00 83.12 654 THR A N 1
ATOM 4851 C CA . THR A 1 654 ? 31.069 -35.005 21.496 1.00 83.12 654 THR A CA 1
ATOM 4852 C C . THR A 1 654 ? 31.454 -33.853 20.573 1.00 83.12 654 THR A C 1
ATOM 4854 O O . THR A 1 654 ? 31.310 -32.696 20.959 1.00 83.12 654 THR A O 1
ATOM 4857 N N . PHE A 1 655 ? 31.923 -34.176 19.369 1.00 84.31 655 PHE A N 1
ATOM 4858 C CA . PHE A 1 655 ? 32.455 -33.262 18.356 1.00 84.31 655 PHE A CA 1
ATOM 4859 C C . PHE A 1 655 ? 31.719 -33.427 17.017 1.00 84.31 655 PHE A C 1
ATOM 4861 O O . PHE A 1 655 ? 31.223 -34.513 16.697 1.00 84.31 655 PHE A O 1
ATOM 4868 N N . THR A 1 656 ? 31.672 -32.338 16.244 1.00 86.19 656 THR A N 1
ATOM 4869 C CA . THR A 1 656 ? 31.044 -32.190 14.917 1.00 86.19 656 THR A CA 1
ATOM 4870 C C . THR A 1 656 ? 29.714 -32.948 14.807 1.00 86.19 656 THR A C 1
ATOM 4872 O O . THR A 1 656 ? 29.669 -34.015 14.188 1.00 86.19 656 THR A O 1
ATOM 4875 N N . PRO A 1 657 ? 28.638 -32.462 15.453 1.00 91.81 657 PRO A N 1
ATOM 4876 C CA . PRO A 1 657 ? 27.314 -33.038 15.301 1.00 91.81 657 PRO A CA 1
ATOM 4877 C C . PRO A 1 657 ? 26.773 -32.720 13.905 1.00 91.81 657 PRO A C 1
ATOM 4879 O O . PRO A 1 657 ? 26.546 -31.565 13.568 1.00 91.81 657 PRO A O 1
ATOM 4882 N N . HIS A 1 658 ? 26.563 -33.754 13.104 1.00 93.44 658 HIS A N 1
ATOM 4883 C CA . HIS A 1 658 ? 25.917 -33.684 11.797 1.00 93.44 658 HIS A CA 1
ATOM 4884 C C . HIS A 1 658 ? 24.480 -34.196 11.914 1.00 93.44 658 HIS A C 1
ATOM 4886 O O . HIS A 1 658 ? 24.193 -35.064 12.741 1.00 93.44 658 HIS A O 1
ATOM 4892 N N . ALA A 1 659 ? 23.564 -33.686 11.093 1.00 92.62 659 ALA A N 1
ATOM 4893 C CA . ALA A 1 659 ? 22.163 -34.096 11.116 1.00 92.62 659 ALA A CA 1
ATOM 4894 C C . ALA A 1 659 ? 21.515 -34.126 9.726 1.00 92.62 659 ALA A C 1
ATOM 4896 O O . ALA A 1 659 ? 21.935 -33.423 8.807 1.00 92.62 659 ALA A O 1
ATOM 4897 N N . ALA A 1 660 ? 20.452 -34.919 9.602 1.00 86.56 660 ALA A N 1
ATOM 4898 C CA . ALA A 1 660 ? 19.613 -35.009 8.412 1.00 86.56 660 ALA A CA 1
ATOM 4899 C C . ALA A 1 660 ? 18.141 -35.203 8.785 1.00 86.56 660 ALA A C 1
ATOM 4901 O O . ALA A 1 660 ? 17.830 -35.831 9.797 1.00 86.56 660 ALA A O 1
ATOM 4902 N N . SER A 1 661 ? 17.245 -34.693 7.941 1.00 85.00 661 SER A N 1
ATOM 4903 C CA . SER A 1 661 ? 15.793 -34.776 8.118 1.00 85.00 661 SER A CA 1
ATOM 4904 C C . SER A 1 661 ? 15.158 -35.805 7.182 1.00 85.00 661 SER A C 1
ATOM 4906 O O . SER A 1 661 ? 15.633 -36.033 6.070 1.00 85.00 661 SER A O 1
ATOM 4908 N N . ASN A 1 662 ? 14.019 -36.327 7.628 1.00 77.88 662 ASN A N 1
ATOM 4909 C CA . ASN A 1 662 ? 12.894 -36.801 6.833 1.00 77.88 662 ASN A CA 1
ATOM 4910 C C . ASN A 1 662 ? 12.624 -36.069 5.506 1.00 77.88 662 ASN A C 1
ATOM 4912 O O . ASN A 1 662 ? 12.282 -36.679 4.494 1.00 77.88 662 ASN A O 1
ATOM 4916 N N . GLY A 1 663 ? 12.638 -34.732 5.592 1.00 65.38 663 GLY A N 1
ATOM 4917 C CA . GLY A 1 663 ? 11.564 -33.946 4.979 1.00 65.38 663 GLY A CA 1
ATOM 4918 C C . GLY A 1 663 ? 10.208 -34.395 5.545 1.00 65.38 663 GLY A C 1
ATOM 4919 O O . GLY A 1 663 ? 9.343 -34.761 4.759 1.00 65.38 663 GLY A O 1
ATOM 4920 N N . ALA A 1 664 ? 10.099 -34.485 6.883 1.00 68.25 664 ALA A N 1
ATOM 4921 C CA . ALA A 1 664 ? 9.267 -35.430 7.655 1.00 68.25 664 ALA A CA 1
ATOM 4922 C C . ALA A 1 664 ? 9.464 -35.235 9.187 1.00 68.25 664 ALA A C 1
ATOM 4924 O O . ALA A 1 664 ? 10.171 -34.317 9.618 1.00 68.25 664 ALA A O 1
ATOM 4925 N N . ASP A 1 665 ? 8.884 -36.124 10.006 1.00 71.19 665 ASP A N 1
ATOM 4926 C CA . ASP A 1 665 ? 8.876 -36.072 11.479 1.00 71.19 665 ASP A CA 1
ATOM 4927 C C . ASP A 1 665 ? 10.207 -36.464 12.138 1.00 71.19 665 ASP A C 1
ATOM 4929 O O . ASP A 1 665 ? 10.457 -36.125 13.302 1.00 71.19 665 ASP A O 1
ATOM 4933 N N . LEU A 1 666 ? 11.047 -37.224 11.433 1.00 78.94 666 LEU A N 1
ATOM 4934 C CA . LEU A 1 666 ? 12.263 -37.824 11.969 1.00 78.94 666 LEU A CA 1
ATOM 4935 C C . LEU A 1 666 ? 13.529 -37.097 11.529 1.00 78.94 666 LEU A C 1
ATOM 4937 O O . LEU A 1 666 ? 13.689 -36.654 10.393 1.00 78.94 666 LEU A O 1
ATOM 4941 N N . TYR A 1 667 ? 14.487 -37.078 12.447 1.00 89.62 667 TYR A N 1
ATOM 4942 C CA . TYR A 1 667 ? 15.796 -36.480 12.262 1.00 89.62 667 TYR A CA 1
ATOM 4943 C C . TYR A 1 667 ? 16.856 -37.440 12.791 1.00 89.62 667 TYR A C 1
ATOM 4945 O O . TYR A 1 667 ? 16.775 -37.878 13.942 1.00 89.62 667 TYR A O 1
ATOM 4953 N N . ALA A 1 668 ? 17.851 -37.775 11.973 1.00 90.50 668 ALA A N 1
ATOM 4954 C CA . ALA A 1 668 ? 19.037 -38.487 12.433 1.00 90.50 668 ALA A CA 1
ATOM 4955 C C . ALA A 1 668 ? 20.150 -37.500 12.772 1.00 90.50 668 ALA A C 1
ATOM 4957 O O . ALA A 1 668 ? 20.339 -36.504 12.079 1.00 90.50 668 ALA A O 1
ATOM 4958 N N . ILE A 1 669 ? 20.882 -37.799 13.842 1.00 95.88 669 ILE A N 1
ATOM 4959 C CA . ILE A 1 669 ? 21.967 -36.980 14.382 1.00 95.88 669 ILE A CA 1
ATOM 4960 C C . ILE A 1 669 ? 23.165 -37.898 14.606 1.00 95.88 669 ILE A C 1
ATOM 4962 O O . ILE A 1 669 ? 23.041 -38.920 15.285 1.00 95.88 669 ILE A O 1
ATOM 4966 N N . ALA A 1 670 ? 24.314 -37.536 14.047 1.00 93.81 670 ALA A N 1
ATOM 4967 C CA . ALA A 1 670 ? 25.560 -38.284 14.107 1.00 93.81 670 ALA A CA 1
ATOM 4968 C C . ALA A 1 670 ? 26.674 -37.428 14.724 1.00 93.81 670 ALA A C 1
ATOM 4970 O O . ALA A 1 670 ? 26.802 -36.250 14.415 1.00 93.81 670 ALA A O 1
ATOM 4971 N N . THR A 1 671 ? 27.485 -38.001 15.610 1.00 93.94 671 THR A N 1
ATOM 4972 C CA . THR A 1 671 ? 28.606 -37.306 16.269 1.00 93.94 671 THR A CA 1
ATOM 4973 C C . THR A 1 671 ? 29.667 -38.312 16.722 1.00 93.94 671 THR A C 1
ATOM 4975 O O . THR A 1 671 ? 29.438 -39.522 16.680 1.00 93.94 671 THR A O 1
ATOM 4978 N N . TRP A 1 672 ? 30.834 -37.846 17.161 1.00 91.00 672 TRP A N 1
ATOM 4979 C CA . TRP A 1 672 ? 31.915 -38.693 17.667 1.00 91.00 672 TRP A CA 1
ATOM 4980 C C . TRP A 1 672 ? 32.595 -38.068 18.889 1.00 91.00 672 TRP A C 1
ATOM 4982 O O . TRP A 1 672 ? 32.635 -36.848 19.027 1.00 91.00 672 TRP A O 1
ATOM 4992 N N . SER A 1 673 ? 33.117 -38.886 19.803 1.00 85.12 673 SER A N 1
ATOM 4993 C CA . SER A 1 673 ? 33.970 -38.404 20.900 1.00 85.12 673 SER A CA 1
ATOM 4994 C C . SER A 1 673 ? 35.408 -38.204 20.428 1.00 85.12 673 SER A C 1
ATOM 4996 O O . SER A 1 673 ? 35.905 -39.065 19.713 1.00 85.12 673 SER A O 1
ATOM 4998 N N . PRO A 1 674 ? 36.126 -37.164 20.881 1.00 73.00 674 PRO A N 1
ATOM 4999 C CA . PRO A 1 674 ? 37.557 -37.034 20.624 1.00 73.00 674 PRO A CA 1
ATOM 5000 C C . PRO A 1 674 ? 38.372 -38.084 21.400 1.00 73.00 674 PRO A C 1
ATOM 5002 O O . PRO A 1 674 ? 37.877 -38.786 22.287 1.00 73.00 674 PRO A O 1
ATOM 5005 N N . ARG A 1 675 ? 39.671 -38.148 21.099 1.00 63.97 675 ARG A N 1
ATOM 5006 C CA . ARG A 1 675 ? 40.610 -39.178 21.576 1.00 63.97 675 ARG A CA 1
ATOM 5007 C C . ARG A 1 675 ? 40.837 -39.227 23.089 1.00 63.97 675 ARG A C 1
ATOM 5009 O O . ARG A 1 675 ? 41.215 -40.269 23.618 1.00 63.97 675 ARG A O 1
ATOM 5016 N N . SER A 1 676 ? 40.572 -38.126 23.791 1.00 61.75 676 SER A N 1
ATOM 5017 C CA . SER A 1 676 ? 40.464 -38.041 25.259 1.00 61.75 676 SER A CA 1
ATOM 5018 C C . SER A 1 676 ? 39.360 -38.934 25.831 1.00 61.75 676 SER A C 1
ATOM 5020 O O . SER A 1 676 ? 39.495 -39.452 26.938 1.00 61.75 676 SER A O 1
ATOM 5022 N N . SER A 1 677 ? 38.290 -39.116 25.059 1.00 61.38 677 SER A N 1
ATOM 5023 C CA . SER A 1 677 ? 37.020 -39.727 25.453 1.00 61.38 677 SER A CA 1
ATOM 5024 C C . SER A 1 677 ? 36.690 -40.993 24.641 1.00 61.38 677 SER A C 1
ATOM 5026 O O . SER A 1 677 ? 35.552 -41.462 24.648 1.00 61.38 677 SER A O 1
ATOM 5028 N N . GLY A 1 678 ? 37.695 -41.581 23.978 1.00 64.56 678 GLY A N 1
ATOM 5029 C CA . GLY A 1 678 ? 37.632 -42.938 23.423 1.00 64.56 678 GLY A CA 1
ATOM 5030 C C . GLY A 1 678 ? 37.271 -43.077 21.942 1.00 64.56 678 GLY A C 1
ATOM 5031 O O . GLY A 1 678 ? 36.931 -44.186 21.547 1.00 64.56 678 GLY A O 1
ATOM 5032 N N . ASP A 1 679 ? 37.352 -42.009 21.135 1.00 72.69 679 ASP A N 1
ATOM 5033 C CA . ASP A 1 679 ? 37.116 -42.052 19.675 1.00 72.69 679 ASP A CA 1
ATOM 5034 C C . ASP A 1 679 ? 35.771 -42.726 19.287 1.00 72.69 679 ASP A C 1
ATOM 5036 O O . ASP A 1 679 ? 35.704 -43.454 18.308 1.00 72.69 679 ASP A O 1
ATOM 5040 N N . THR A 1 680 ? 34.690 -42.567 20.065 1.00 85.94 680 THR A N 1
ATOM 5041 C CA . THR A 1 680 ? 33.427 -43.318 19.852 1.00 85.94 680 THR A CA 1
ATOM 5042 C C . THR A 1 680 ? 32.414 -42.559 18.995 1.00 85.94 680 THR A C 1
ATOM 5044 O O . THR A 1 680 ? 31.954 -41.489 19.399 1.00 85.94 680 THR A O 1
ATOM 5047 N N . VAL A 1 681 ? 31.980 -43.149 17.877 1.00 92.38 681 VAL A N 1
ATOM 5048 C CA . VAL A 1 681 ? 30.900 -42.633 17.010 1.00 92.38 681 VAL A CA 1
ATOM 5049 C C . VAL A 1 681 ? 29.531 -43.011 17.562 1.00 92.38 681 VAL A C 1
ATOM 5051 O O . VAL A 1 681 ? 29.308 -44.157 17.960 1.00 92.38 681 VAL A O 1
ATOM 5054 N N . ARG A 1 682 ? 28.590 -42.062 17.545 1.00 91.94 682 ARG A N 1
ATOM 5055 C CA . ARG A 1 682 ? 27.223 -42.233 18.046 1.00 91.94 682 ARG A CA 1
ATOM 5056 C C . ARG A 1 682 ? 26.192 -41.653 17.093 1.00 91.94 682 ARG A C 1
ATOM 5058 O O . ARG A 1 682 ? 26.397 -40.599 16.498 1.00 91.94 682 ARG A O 1
ATOM 5065 N N . LEU A 1 683 ? 25.070 -42.355 17.003 1.00 94.56 683 LEU A N 1
ATOM 5066 C CA . LEU A 1 683 ? 23.877 -41.987 16.259 1.00 94.56 683 LEU A CA 1
ATOM 5067 C C . LEU A 1 683 ? 22.693 -41.846 17.214 1.00 94.56 683 LEU A C 1
ATOM 5069 O O . LEU A 1 683 ? 22.555 -42.618 18.166 1.00 94.56 683 LEU A O 1
ATOM 5073 N N . ALA A 1 684 ? 21.800 -40.914 16.920 1.00 91.94 684 ALA A N 1
ATOM 5074 C CA . ALA A 1 684 ? 20.462 -40.861 17.487 1.00 91.94 684 ALA A CA 1
ATOM 5075 C C . ALA A 1 684 ? 19.440 -40.596 16.382 1.00 91.94 684 ALA A C 1
ATOM 5077 O O . ALA A 1 684 ? 19.744 -39.895 15.419 1.00 91.94 684 ALA A O 1
ATOM 5078 N N . THR A 1 685 ? 18.223 -41.106 16.554 1.00 90.38 685 THR A N 1
ATOM 5079 C CA . THR A 1 685 ? 17.060 -40.627 15.800 1.00 90.38 685 THR A CA 1
ATOM 5080 C C . THR A 1 685 ? 16.101 -39.955 16.766 1.00 90.38 685 THR A C 1
ATOM 5082 O O . THR A 1 685 ? 15.783 -40.506 17.823 1.00 90.38 685 THR A O 1
ATOM 5085 N N . VAL A 1 686 ? 15.646 -38.762 16.403 1.00 85.44 686 VAL A N 1
ATOM 5086 C CA . VAL A 1 686 ? 14.709 -37.936 17.163 1.00 85.44 686 VAL A CA 1
ATOM 5087 C C . VAL A 1 686 ? 13.460 -37.725 16.316 1.00 85.44 686 VAL A C 1
ATOM 5089 O O . VAL A 1 686 ? 13.563 -37.439 15.127 1.00 85.44 686 VAL A O 1
ATOM 5092 N N . ARG A 1 687 ? 12.286 -37.875 16.929 1.00 80.44 687 ARG A N 1
ATOM 5093 C CA . ARG A 1 687 ? 10.987 -37.509 16.364 1.00 80.44 687 ARG A CA 1
ATOM 5094 C C . ARG A 1 687 ? 10.570 -36.155 16.911 1.00 80.44 687 ARG A C 1
ATOM 5096 O O . ARG A 1 687 ? 10.522 -35.979 18.130 1.00 80.44 687 ARG A O 1
ATOM 5103 N N . TRP A 1 688 ? 10.217 -35.235 16.028 1.00 62.41 688 TRP A N 1
ATOM 5104 C CA . TRP A 1 688 ? 9.521 -34.009 16.392 1.00 62.41 688 TRP A CA 1
ATOM 5105 C C . TRP A 1 688 ? 8.009 -34.229 16.297 1.00 62.41 688 TRP A C 1
ATOM 5107 O O . TRP A 1 688 ? 7.518 -34.781 15.321 1.00 62.41 688 TRP A O 1
ATOM 5117 N N . SER A 1 689 ? 7.266 -33.829 17.328 1.00 48.50 689 SER A N 1
ATOM 5118 C CA . SER A 1 689 ? 5.798 -33.935 17.379 1.00 48.50 689 SER A CA 1
ATOM 5119 C C . SER A 1 689 ? 5.085 -32.596 17.140 1.00 48.50 689 SER A C 1
ATOM 5121 O O . SER A 1 689 ? 3.859 -32.531 17.188 1.00 48.50 689 SER A O 1
ATOM 5123 N N . GLY A 1 690 ? 5.842 -31.519 16.906 1.00 45.78 690 GLY A N 1
ATOM 5124 C CA . GLY A 1 690 ? 5.366 -30.136 16.928 1.00 45.78 690 GLY A CA 1
ATOM 5125 C C . GLY A 1 690 ? 5.183 -29.492 15.554 1.00 45.78 690 GLY A C 1
ATOM 5126 O O . GLY A 1 690 ? 5.705 -28.402 15.349 1.00 45.78 690 GLY A O 1
ATOM 5127 N N . GLY A 1 691 ? 4.446 -30.145 14.651 1.00 39.19 691 GLY A N 1
ATOM 5128 C CA . GLY A 1 691 ? 4.051 -29.591 13.348 1.00 39.19 691 GLY A CA 1
ATOM 5129 C C . GLY A 1 691 ? 5.136 -29.659 12.267 1.00 39.19 691 GLY A C 1
ATOM 5130 O O . GLY A 1 691 ? 6.260 -29.210 12.467 1.00 39.19 691 GLY A O 1
ATOM 5131 N N . GLU A 1 692 ? 4.774 -30.214 11.112 1.00 32.00 692 GLU A N 1
ATOM 5132 C CA . GLU A 1 692 ? 5.600 -30.231 9.901 1.00 32.00 692 GLU A CA 1
ATOM 5133 C C . GLU A 1 692 ? 5.180 -29.133 8.925 1.00 32.00 692 GLU A C 1
ATOM 5135 O O . GLU A 1 692 ? 3.993 -28.967 8.630 1.00 32.00 692 GLU A O 1
ATOM 5140 N N . ASP A 1 693 ? 6.177 -28.482 8.333 1.00 31.19 693 ASP A N 1
ATOM 5141 C CA . ASP A 1 693 ? 6.056 -27.872 7.014 1.00 31.19 693 ASP A CA 1
ATOM 5142 C C . ASP A 1 693 ? 5.956 -28.988 5.956 1.00 31.19 693 ASP A C 1
ATOM 5144 O O . ASP A 1 693 ? 6.848 -29.827 5.835 1.00 31.19 693 ASP A O 1
ATOM 5148 N N . GLY A 1 694 ? 4.854 -29.022 5.199 1.00 30.38 694 GLY A N 1
ATOM 5149 C CA . GLY A 1 694 ? 4.448 -30.186 4.395 1.00 30.38 694 GLY A CA 1
ATOM 5150 C C . GLY A 1 694 ? 4.253 -29.913 2.901 1.00 30.38 694 GLY A C 1
ATOM 5151 O O . GLY A 1 694 ? 3.192 -30.209 2.351 1.00 30.38 694 GLY A O 1
ATOM 5152 N N . GLY A 1 695 ? 5.251 -29.340 2.227 1.00 26.73 695 GLY A N 1
ATOM 5153 C CA . GLY A 1 695 ? 5.237 -29.173 0.770 1.00 26.73 695 GLY A CA 1
ATOM 5154 C C . GLY A 1 695 ? 5.640 -30.453 0.028 1.00 26.73 695 GLY A C 1
ATOM 5155 O O . GLY A 1 695 ? 6.821 -30.648 -0.243 1.00 26.73 695 GLY A O 1
ATOM 5156 N N . GLY A 1 696 ? 4.682 -31.314 -0.338 1.00 26.23 696 GLY A N 1
ATOM 5157 C CA . GLY A 1 696 ? 4.977 -32.530 -1.111 1.00 26.23 696 GLY A CA 1
ATOM 5158 C C . GLY A 1 696 ? 3.740 -33.308 -1.571 1.00 26.23 696 GLY A C 1
ATOM 5159 O O . GLY A 1 696 ? 3.011 -33.871 -0.759 1.00 26.23 696 GLY A O 1
ATOM 5160 N N . GLY A 1 697 ? 3.508 -33.366 -2.885 1.00 30.77 697 GLY A N 1
ATOM 5161 C CA . GLY A 1 697 ? 2.447 -34.180 -3.488 1.00 30.77 697 GLY A CA 1
ATOM 5162 C C . GLY A 1 697 ? 2.940 -35.555 -3.953 1.00 30.77 697 GLY A C 1
ATOM 5163 O O . GLY A 1 697 ? 4.096 -35.712 -4.333 1.00 30.77 697 GLY A O 1
ATOM 5164 N N . SER A 1 698 ? 2.050 -36.550 -3.981 1.00 28.95 698 SER A N 1
ATOM 5165 C CA . SER A 1 698 ? 2.244 -37.802 -4.730 1.00 28.95 698 SER A CA 1
ATOM 5166 C C . SER A 1 698 ? 0.888 -38.445 -5.074 1.00 28.95 698 SER A C 1
ATOM 5168 O O . SER A 1 698 ? -0.079 -38.275 -4.335 1.00 28.95 698 SER A O 1
ATOM 5170 N N . GLY A 1 699 ? 0.741 -39.165 -6.188 1.00 28.73 699 GLY A N 1
ATOM 5171 C CA . GLY A 1 699 ? 1.700 -39.353 -7.284 1.00 28.73 699 GLY A CA 1
ATOM 5172 C C . GLY A 1 699 ? 1.163 -40.299 -8.369 1.00 28.73 699 GLY A C 1
ATOM 5173 O O . GLY A 1 699 ? 0.163 -40.981 -8.148 1.00 28.73 699 GLY A O 1
ATOM 5174 N N . GLY A 1 700 ? 1.846 -40.335 -9.518 1.00 27.20 700 GLY A N 1
ATOM 5175 C CA . GLY A 1 700 ? 1.562 -41.223 -10.654 1.00 27.20 700 GLY A CA 1
ATOM 5176 C C . GLY A 1 700 ? 1.377 -40.453 -11.971 1.00 27.20 700 GLY A C 1
ATOM 5177 O O . GLY A 1 700 ? 0.341 -39.820 -12.155 1.00 27.20 700 GLY A O 1
ATOM 5178 N N . ASP A 1 701 ? 2.331 -40.425 -12.907 1.00 29.50 701 ASP A N 1
ATOM 5179 C CA . ASP A 1 701 ? 3.658 -41.071 -12.951 1.00 29.50 701 ASP A CA 1
ATOM 5180 C C . ASP A 1 701 ? 4.691 -40.126 -13.616 1.00 29.50 701 ASP A C 1
ATOM 5182 O O . ASP A 1 701 ? 4.330 -39.424 -14.561 1.00 29.50 701 ASP A O 1
ATOM 5186 N N . GLY A 1 702 ? 5.964 -40.141 -13.175 1.00 26.89 702 GLY A N 1
ATOM 5187 C CA . GLY A 1 702 ? 7.102 -39.493 -13.870 1.00 26.89 702 GLY A CA 1
ATOM 5188 C C . GLY A 1 702 ? 7.960 -38.494 -13.059 1.00 26.89 702 GLY A C 1
ATOM 5189 O O . GLY A 1 702 ? 7.628 -37.319 -12.993 1.00 26.89 702 GLY A O 1
ATOM 5190 N N . ASP A 1 703 ? 9.077 -38.993 -12.514 1.00 26.95 703 ASP A N 1
ATOM 5191 C CA . ASP A 1 703 ? 10.416 -38.379 -12.315 1.00 26.95 703 ASP A CA 1
ATOM 5192 C C . ASP A 1 703 ? 10.661 -37.038 -11.527 1.00 26.95 703 ASP A C 1
ATOM 5194 O O . ASP A 1 703 ? 10.449 -35.935 -12.017 1.00 26.95 703 ASP A O 1
ATOM 5198 N N . GLU A 1 704 ? 11.273 -37.195 -10.328 1.00 27.36 704 GLU A N 1
ATOM 5199 C CA . GLU A 1 704 ? 12.456 -36.479 -9.739 1.00 27.36 704 GLU A CA 1
ATOM 5200 C C . GLU A 1 704 ? 12.449 -35.022 -9.127 1.00 27.36 704 GLU A C 1
ATOM 5202 O O . GLU A 1 704 ? 12.845 -34.073 -9.787 1.00 27.36 704 GLU A O 1
ATOM 5207 N N . GLY A 1 705 ? 12.203 -34.904 -7.790 1.00 25.34 705 GLY A N 1
ATOM 5208 C CA . GLY A 1 705 ? 12.846 -34.050 -6.709 1.00 25.34 705 GLY A CA 1
ATOM 5209 C C . GLY A 1 705 ? 13.035 -32.494 -6.791 1.00 25.34 705 GLY A C 1
ATOM 5210 O O . GLY A 1 705 ? 13.084 -31.935 -7.872 1.00 25.34 705 GLY A O 1
ATOM 5211 N N . GLY A 1 706 ? 13.236 -31.674 -5.719 1.00 27.41 706 GLY A N 1
ATOM 5212 C CA . GLY A 1 706 ? 13.112 -31.789 -4.231 1.00 27.41 706 GLY A CA 1
ATOM 5213 C C . GLY A 1 706 ? 13.995 -30.800 -3.366 1.00 27.41 706 GLY A C 1
ATOM 5214 O O . GLY A 1 706 ? 15.208 -30.799 -3.547 1.00 27.41 706 GLY A O 1
ATOM 5215 N N . GLY A 1 707 ? 13.447 -30.039 -2.377 1.00 28.77 707 GLY A N 1
ATOM 5216 C CA . GLY A 1 707 ? 14.163 -29.242 -1.301 1.00 28.77 707 GLY A CA 1
ATOM 5217 C C . GLY A 1 707 ? 14.479 -27.735 -1.577 1.00 28.77 707 GLY A C 1
ATOM 5218 O O . GLY A 1 707 ? 14.395 -27.341 -2.733 1.00 28.77 707 GLY A O 1
ATOM 5219 N N . GLY A 1 708 ? 14.859 -26.804 -0.653 1.00 26.66 708 GLY A N 1
ATOM 5220 C CA . GLY A 1 708 ? 15.006 -26.707 0.841 1.00 26.66 708 GLY A CA 1
ATOM 5221 C C . GLY A 1 708 ? 15.826 -25.436 1.308 1.00 26.66 708 GLY A C 1
ATOM 5222 O O . GLY A 1 708 ? 16.586 -24.930 0.485 1.00 26.66 708 GLY A O 1
ATOM 5223 N N . GLY A 1 709 ? 15.749 -24.899 2.563 1.00 31.38 709 GLY A N 1
ATOM 5224 C CA . GLY A 1 709 ? 16.543 -23.684 2.996 1.00 31.38 709 GLY A CA 1
ATOM 5225 C C . GLY A 1 709 ? 16.645 -23.270 4.512 1.00 31.38 709 GLY A C 1
ATOM 5226 O O . GLY A 1 709 ? 15.797 -23.725 5.271 1.00 31.38 709 GLY A O 1
ATOM 5227 N N . ASP A 1 710 ? 17.691 -22.472 4.923 1.00 32.44 710 ASP A N 1
ATOM 5228 C CA . ASP A 1 710 ? 17.789 -21.366 5.976 1.00 32.44 710 ASP A CA 1
ATOM 5229 C C . ASP A 1 710 ? 19.258 -20.946 6.462 1.00 32.44 710 ASP A C 1
ATOM 5231 O O . ASP A 1 710 ? 20.226 -21.501 5.927 1.00 32.44 710 ASP A O 1
ATOM 5235 N N . ILE A 1 711 ? 19.489 -19.942 7.377 1.00 28.34 711 ILE A N 1
ATOM 5236 C CA . ILE A 1 711 ? 20.645 -18.957 7.355 1.00 28.34 711 ILE A CA 1
ATOM 5237 C C . ILE A 1 711 ? 21.613 -18.678 8.599 1.00 28.34 711 ILE A C 1
ATOM 5239 O O . ILE A 1 711 ? 22.709 -19.232 8.527 1.00 28.34 711 ILE A O 1
ATOM 5243 N N . PRO A 1 712 ? 21.416 -17.755 9.600 1.00 43.47 712 PRO A N 1
ATOM 5244 C CA . PRO A 1 712 ? 22.470 -16.821 10.183 1.00 43.47 712 PRO A CA 1
ATOM 5245 C C . PRO A 1 712 ? 22.764 -16.906 11.737 1.00 43.47 712 PRO A C 1
ATOM 5247 O O . PRO A 1 712 ? 21.957 -17.594 12.359 1.00 43.47 712 PRO A O 1
ATOM 5250 N N . PRO A 1 713 ? 23.790 -16.261 12.430 1.00 38.78 713 PRO A N 1
ATOM 5251 C CA . PRO A 1 713 ? 24.579 -15.000 12.203 1.00 38.78 713 PRO A CA 1
ATOM 5252 C C . PRO A 1 713 ? 26.156 -15.007 12.479 1.00 38.78 713 PRO A C 1
ATOM 5254 O O . PRO A 1 713 ? 26.837 -15.739 11.769 1.00 38.78 713 PRO A O 1
ATOM 5257 N N . THR A 1 714 ? 26.772 -14.144 13.356 1.00 40.88 714 THR A N 1
ATOM 5258 C CA . THR A 1 714 ? 28.201 -13.597 13.296 1.00 40.88 714 THR A CA 1
ATOM 5259 C C . THR A 1 714 ? 28.863 -13.003 14.609 1.00 40.88 714 THR A C 1
ATOM 5261 O O . THR A 1 714 ? 28.087 -12.498 15.412 1.00 40.88 714 THR A O 1
ATOM 5264 N N . ASP A 1 715 ? 30.227 -12.900 14.782 1.00 30.81 715 ASP A N 1
ATOM 5265 C CA . ASP A 1 715 ? 30.975 -12.014 15.783 1.00 30.81 715 ASP A CA 1
ATOM 5266 C C . ASP A 1 715 ? 32.551 -11.825 15.566 1.00 30.81 715 ASP A C 1
ATOM 5268 O O . ASP A 1 715 ? 33.168 -12.764 15.059 1.00 30.81 715 ASP A O 1
ATOM 5272 N N . LEU A 1 716 ? 33.238 -10.688 15.937 1.00 32.12 716 LEU A N 1
ATOM 5273 C CA . LEU A 1 716 ? 34.728 -10.392 15.737 1.00 32.12 716 LEU A CA 1
ATOM 5274 C C . LEU A 1 716 ? 35.381 -9.209 16.586 1.00 32.12 716 LEU A C 1
ATOM 5276 O O . LEU A 1 716 ? 34.645 -8.394 17.135 1.00 32.12 716 LEU A O 1
ATOM 5280 N N . VAL A 1 717 ? 36.743 -9.068 16.704 1.00 34.22 717 VAL A N 1
ATOM 5281 C CA . VAL A 1 717 ? 37.525 -8.027 17.496 1.00 34.22 717 VAL A CA 1
ATOM 5282 C C . VAL A 1 717 ? 38.936 -7.640 16.909 1.00 34.22 717 VAL A C 1
ATOM 5284 O O . VAL A 1 717 ? 39.587 -8.517 16.347 1.00 34.22 717 VAL A O 1
ATOM 5287 N N . CYS A 1 718 ? 39.480 -6.404 17.115 1.00 31.22 718 CYS A N 1
ATOM 5288 C CA . CYS A 1 718 ? 40.815 -5.933 16.606 1.00 31.22 718 CYS A CA 1
ATOM 5289 C C . CYS A 1 718 ? 41.694 -5.012 17.531 1.00 31.22 718 CYS A C 1
ATOM 5291 O O . CYS A 1 718 ? 41.173 -4.023 18.041 1.00 31.22 718 CYS A O 1
ATOM 5293 N N . ASP A 1 719 ? 43.023 -5.261 17.644 1.00 31.12 719 ASP A N 1
ATOM 5294 C CA . ASP A 1 719 ? 44.178 -4.343 17.962 1.00 31.12 719 ASP A CA 1
ATOM 5295 C C . ASP A 1 719 ? 45.501 -5.178 17.996 1.00 31.12 719 ASP A C 1
ATOM 5297 O O . ASP A 1 719 ? 45.433 -6.323 18.456 1.00 31.12 719 ASP A O 1
ATOM 5301 N N . PRO A 1 720 ? 46.704 -4.710 17.570 1.00 36.31 720 PRO A N 1
ATOM 5302 C CA . PRO A 1 720 ? 47.057 -3.449 16.907 1.00 36.31 720 PRO A CA 1
ATOM 5303 C C . PRO A 1 720 ? 46.768 -3.433 15.400 1.00 36.31 720 PRO A C 1
ATOM 5305 O O . PRO A 1 720 ? 46.701 -4.470 14.745 1.00 36.31 720 PRO A O 1
ATOM 5308 N N . LEU A 1 721 ? 46.629 -2.225 14.848 1.00 37.47 721 LEU A N 1
ATOM 5309 C CA . LEU A 1 721 ? 46.224 -1.992 13.457 1.00 37.47 721 LEU A CA 1
ATOM 5310 C C . LEU A 1 721 ? 47.243 -2.535 12.425 1.00 37.47 721 LEU A C 1
ATOM 5312 O O . LEU A 1 721 ? 48.404 -2.110 12.448 1.00 37.47 721 LEU A O 1
ATOM 5316 N N . PRO A 1 722 ? 46.825 -3.401 11.479 1.00 43.56 722 PRO A N 1
ATOM 5317 C CA . PRO A 1 722 ? 47.683 -3.923 10.417 1.00 43.56 722 PRO A CA 1
ATOM 5318 C C . PRO A 1 722 ? 47.841 -2.893 9.285 1.00 43.56 722 PRO A C 1
ATOM 5320 O O . PRO A 1 722 ? 47.155 -2.936 8.272 1.00 43.56 722 PRO A O 1
ATOM 5323 N N . LEU A 1 723 ? 48.767 -1.944 9.450 1.00 37.09 723 LEU A N 1
ATOM 5324 C CA . LEU A 1 723 ? 48.976 -0.833 8.502 1.00 37.09 723 LEU A CA 1
ATOM 5325 C C . LEU A 1 723 ? 49.444 -1.256 7.091 1.00 37.09 723 LEU A C 1
ATOM 5327 O O . LEU A 1 723 ? 49.420 -0.430 6.180 1.00 37.09 723 LEU A O 1
ATOM 5331 N N . ASP A 1 724 ? 49.852 -2.516 6.923 1.00 35.31 724 ASP A N 1
ATOM 5332 C CA . ASP A 1 724 ? 50.363 -3.082 5.670 1.00 35.31 724 ASP A CA 1
ATOM 5333 C C . ASP A 1 724 ? 49.329 -3.973 4.936 1.00 35.31 724 ASP A C 1
ATOM 5335 O O . ASP A 1 724 ? 49.603 -4.431 3.826 1.00 35.31 724 ASP A O 1
ATOM 5339 N N . ASP A 1 725 ? 48.152 -4.219 5.532 1.00 41.81 725 ASP A N 1
ATOM 5340 C CA . ASP A 1 725 ? 47.079 -5.065 4.984 1.00 41.81 725 ASP A CA 1
ATOM 5341 C C . ASP A 1 725 ? 45.750 -4.290 4.967 1.00 41.81 725 ASP A C 1
ATOM 5343 O O . ASP A 1 725 ? 45.126 -4.044 6.000 1.00 41.81 725 ASP A O 1
ATOM 5347 N N . LEU A 1 726 ? 45.340 -3.859 3.771 1.00 35.84 726 LEU A N 1
ATOM 5348 C CA . LEU A 1 726 ? 44.169 -2.999 3.576 1.00 35.84 726 LEU A CA 1
ATOM 5349 C C . LEU A 1 726 ? 42.832 -3.737 3.726 1.00 35.84 726 LEU A C 1
ATOM 5351 O O . LEU A 1 726 ? 41.837 -3.082 4.033 1.00 35.84 726 LEU A O 1
ATOM 5355 N N . ASP A 1 727 ? 42.809 -5.060 3.552 1.00 37.75 727 ASP A N 1
ATOM 5356 C CA . ASP A 1 727 ? 41.593 -5.856 3.729 1.00 37.75 727 ASP A CA 1
ATOM 5357 C C . ASP A 1 727 ? 41.368 -6.112 5.231 1.00 37.75 727 ASP A C 1
ATOM 5359 O O . ASP A 1 727 ? 40.273 -5.887 5.746 1.00 37.75 727 ASP A O 1
ATOM 5363 N N . ALA A 1 728 ? 42.430 -6.438 5.980 1.00 36.91 728 ALA A N 1
ATOM 5364 C CA . ALA A 1 728 ? 42.371 -6.569 7.440 1.00 36.91 728 ALA A CA 1
ATOM 5365 C C . ALA A 1 728 ? 42.110 -5.235 8.177 1.00 36.91 728 ALA A C 1
ATOM 5367 O O . ALA A 1 728 ? 41.670 -5.233 9.327 1.00 36.91 728 ALA A O 1
ATOM 5368 N N . LEU A 1 729 ? 42.353 -4.086 7.535 1.00 35.75 729 LEU A N 1
ATOM 5369 C CA . LEU A 1 729 ? 42.014 -2.764 8.077 1.00 35.75 729 LEU A CA 1
ATOM 5370 C C . LEU A 1 729 ? 40.510 -2.427 7.944 1.00 35.75 729 LEU A C 1
ATOM 5372 O O . LEU A 1 729 ? 40.025 -1.513 8.618 1.00 35.75 729 LEU A O 1
ATOM 5376 N N . ALA A 1 730 ? 39.769 -3.143 7.089 1.00 36.84 730 ALA A N 1
ATOM 5377 C CA . ALA A 1 730 ? 38.367 -2.859 6.777 1.00 36.84 730 ALA A CA 1
ATOM 5378 C C . ALA A 1 730 ? 37.367 -3.421 7.808 1.00 36.84 730 ALA A C 1
ATOM 5380 O O . ALA A 1 730 ? 36.275 -2.877 7.951 1.00 36.84 730 ALA A O 1
ATOM 5381 N N . GLU A 1 731 ? 37.732 -4.456 8.571 1.00 40.50 731 GLU A N 1
ATOM 5382 C CA . GLU A 1 731 ? 36.836 -5.115 9.543 1.00 40.50 731 GLU A CA 1
ATOM 5383 C C . GLU A 1 731 ? 36.828 -4.441 10.939 1.00 40.50 731 GLU A C 1
ATOM 5385 O O . GLU A 1 731 ? 36.233 -4.953 11.886 1.00 40.50 731 GLU A O 1
ATOM 5390 N N . CYS A 1 732 ? 37.473 -3.274 11.091 1.00 36.25 732 CYS A N 1
ATOM 5391 C CA . CYS A 1 732 ? 37.890 -2.740 12.396 1.00 36.25 732 CYS A CA 1
ATOM 5392 C C . CYS A 1 732 ? 37.490 -1.268 12.680 1.00 36.25 732 CYS A C 1
ATOM 5394 O O . CYS A 1 732 ? 38.333 -0.488 13.133 1.00 36.25 732 CYS A O 1
ATOM 5396 N N . ASN A 1 733 ? 36.236 -0.829 12.447 1.00 27.66 733 ASN A N 1
ATOM 5397 C CA . ASN A 1 733 ? 35.810 0.533 12.854 1.00 27.66 733 ASN A CA 1
ATOM 5398 C C . ASN A 1 733 ? 34.307 0.778 13.188 1.00 27.66 733 ASN A C 1
ATOM 5400 O O . ASN A 1 733 ? 33.495 1.163 12.356 1.00 27.66 733 ASN A O 1
ATOM 5404 N N . PHE A 1 734 ? 34.023 0.790 14.499 1.00 27.64 734 PHE A N 1
ATOM 5405 C CA . PHE A 1 734 ? 33.409 1.943 15.196 1.00 27.64 734 PHE A CA 1
ATOM 5406 C C . PHE A 1 734 ? 31.939 2.353 14.901 1.00 27.64 734 PHE A C 1
ATOM 5408 O O . PHE A 1 734 ? 31.694 3.517 14.605 1.00 27.64 734 PHE A O 1
ATOM 5415 N N . TRP A 1 735 ? 30.943 1.476 15.118 1.00 26.28 735 TRP A N 1
ATOM 5416 C CA . TRP A 1 735 ? 29.571 1.920 15.496 1.00 26.28 735 TRP A CA 1
ATOM 5417 C C . TRP A 1 735 ? 28.724 0.926 16.329 1.00 26.28 735 TRP A C 1
ATOM 5419 O O . TRP A 1 735 ? 27.549 1.180 16.578 1.00 26.28 735 TRP A O 1
ATOM 5429 N N . SER A 1 736 ? 29.294 -0.163 16.855 1.00 27.27 736 SER A N 1
ATOM 5430 C CA . SER A 1 736 ? 28.586 -1.185 17.659 1.00 27.27 736 SER A CA 1
ATOM 5431 C C . SER A 1 736 ? 28.192 -0.756 19.093 1.00 27.27 736 SER A C 1
ATOM 5433 O O . SER A 1 736 ? 28.013 -1.592 19.975 1.00 27.27 736 SER A O 1
ATOM 5435 N N . LEU A 1 737 ? 28.037 0.548 19.349 1.00 26.20 737 LEU A N 1
ATOM 5436 C CA . LEU A 1 737 ? 27.569 1.112 20.619 1.00 26.20 737 LEU A CA 1
ATOM 5437 C C . LEU A 1 737 ? 26.625 2.299 20.362 1.00 26.20 737 LEU A C 1
ATOM 5439 O O . LEU A 1 737 ? 26.934 3.165 19.549 1.00 26.20 737 LEU A O 1
ATOM 5443 N N . LEU A 1 738 ? 25.544 2.374 21.153 1.00 23.47 738 LEU A N 1
ATOM 5444 C CA . LEU A 1 738 ? 24.487 3.409 21.153 1.00 23.47 738 LEU A CA 1
ATOM 5445 C C . LEU A 1 738 ? 23.363 3.279 20.099 1.00 23.47 738 LEU A C 1
ATOM 5447 O O . LEU A 1 738 ? 22.990 4.260 19.459 1.00 23.47 738 LEU A O 1
ATOM 5451 N N . ALA A 1 739 ? 22.718 2.111 20.037 1.00 28.89 739 ALA A N 1
ATOM 5452 C CA . ALA A 1 739 ? 21.271 2.071 19.778 1.00 28.89 739 ALA A CA 1
ATOM 5453 C C . ALA A 1 739 ? 20.493 2.503 21.044 1.00 28.89 739 ALA A C 1
ATOM 5455 O O . ALA A 1 739 ? 21.012 2.375 22.160 1.00 28.89 739 ALA A O 1
ATOM 5456 N N . PRO A 1 740 ? 19.247 2.983 20.896 1.00 27.02 740 PRO A N 1
ATOM 5457 C CA . PRO A 1 740 ? 18.155 2.172 21.442 1.00 27.02 740 PRO A CA 1
ATOM 5458 C C . PRO A 1 740 ? 16.921 2.038 20.528 1.00 27.02 740 PRO A C 1
ATOM 5460 O O . PRO A 1 740 ? 16.465 3.010 19.934 1.00 27.02 740 PRO A O 1
ATOM 5463 N N . SER A 1 741 ? 16.351 0.827 20.564 1.00 28.34 741 SER A N 1
ATOM 5464 C CA . SER A 1 741 ? 14.948 0.448 20.303 1.00 28.34 741 SER A CA 1
ATOM 5465 C C . SER A 1 741 ? 14.287 0.772 18.949 1.00 28.34 741 SER A C 1
ATOM 5467 O O . SER A 1 741 ? 13.896 1.902 18.675 1.00 28.34 741 SER A O 1
ATOM 5469 N N . ASP A 1 742 ? 13.999 -0.325 18.243 1.00 27.30 742 ASP A N 1
ATOM 5470 C CA . ASP A 1 742 ? 12.687 -0.678 17.681 1.00 27.30 742 ASP A CA 1
ATOM 5471 C C . ASP A 1 742 ? 12.166 0.069 16.440 1.00 27.30 742 ASP A C 1
ATOM 5473 O O . ASP A 1 742 ? 11.369 1.001 16.528 1.00 27.30 742 ASP A O 1
ATOM 5477 N N . PHE A 1 743 ? 12.455 -0.512 15.270 1.00 24.00 743 PHE A N 1
ATOM 5478 C CA . PHE A 1 743 ? 11.449 -0.683 14.215 1.00 24.00 743 PHE A CA 1
ATOM 5479 C C . PHE A 1 743 ? 11.413 -2.143 13.729 1.00 24.00 743 PHE A C 1
ATOM 5481 O O . PHE A 1 743 ? 12.346 -2.913 13.943 1.00 24.00 743 PHE A O 1
ATOM 5488 N N . TYR A 1 744 ? 10.277 -2.524 13.150 1.00 23.16 744 TYR A N 1
ATOM 5489 C CA . TYR A 1 744 ? 9.855 -3.896 12.852 1.00 23.16 744 TYR A CA 1
ATOM 5490 C C . TYR A 1 744 ? 10.117 -4.226 11.374 1.00 23.16 744 TYR A C 1
ATOM 5492 O O . TYR A 1 744 ? 9.568 -3.543 10.510 1.00 23.16 744 TYR A O 1
ATOM 5500 N N . GLU A 1 745 ? 10.914 -5.257 11.068 1.00 25.33 745 GLU A N 1
ATOM 5501 C CA . GLU A 1 745 ? 11.091 -5.732 9.683 1.00 25.33 745 GLU A CA 1
ATOM 5502 C C . GLU A 1 745 ? 10.055 -6.819 9.308 1.00 25.33 745 GLU A C 1
ATOM 5504 O O . GLU A 1 745 ? 9.871 -7.775 10.069 1.00 25.33 745 GLU A O 1
ATOM 5509 N N . PRO A 1 746 ? 9.373 -6.699 8.148 1.00 24.67 746 PRO A N 1
ATOM 5510 C CA . PRO A 1 746 ? 8.463 -7.716 7.613 1.00 24.67 746 PRO A CA 1
ATOM 5511 C C . PRO A 1 746 ? 9.218 -8.888 6.938 1.00 24.67 746 PRO A C 1
ATOM 5513 O O . PRO A 1 746 ? 10.419 -8.792 6.677 1.00 24.67 746 PRO A O 1
ATOM 5516 N N . PRO A 1 747 ? 8.543 -10.020 6.642 1.00 24.81 747 PRO A N 1
ATOM 5517 C CA . PRO A 1 747 ? 9.180 -11.197 6.044 1.00 24.81 747 PRO A CA 1
ATOM 5518 C C . PRO A 1 747 ? 9.751 -10.960 4.632 1.00 24.81 747 PRO A C 1
ATOM 5520 O O . PRO A 1 747 ? 9.302 -10.108 3.870 1.00 24.81 747 PRO A O 1
ATOM 5523 N N . ALA A 1 748 ? 10.736 -11.789 4.268 1.00 27.55 748 ALA A N 1
ATOM 5524 C CA . ALA A 1 748 ? 11.691 -11.574 3.172 1.00 27.55 748 ALA A CA 1
ATOM 5525 C C . ALA A 1 748 ? 11.156 -11.658 1.718 1.00 27.55 748 ALA A C 1
ATOM 5527 O O . ALA A 1 748 ? 11.940 -11.875 0.796 1.00 27.55 748 ALA A O 1
ATOM 5528 N N . TRP A 1 749 ? 9.853 -11.477 1.494 1.00 31.64 749 TRP A N 1
ATOM 5529 C CA . TRP A 1 749 ? 9.265 -11.218 0.170 1.00 31.64 749 TRP A CA 1
ATOM 5530 C C . TRP A 1 749 ? 8.718 -9.784 0.018 1.00 31.64 749 TRP A C 1
ATOM 5532 O O . TRP A 1 749 ? 8.307 -9.414 -1.075 1.00 31.64 749 TRP A O 1
ATOM 5542 N N . GLU A 1 750 ? 8.808 -8.943 1.060 1.00 28.34 750 GLU A N 1
ATOM 5543 C CA . GLU A 1 750 ? 8.481 -7.503 1.017 1.00 28.34 750 GLU A CA 1
ATOM 5544 C C . GLU A 1 750 ? 9.693 -6.598 1.351 1.00 28.34 750 GLU A C 1
ATOM 5546 O O . GLU A 1 750 ? 9.547 -5.596 2.049 1.00 28.34 750 GLU A O 1
ATOM 5551 N N . ASN A 1 751 ? 10.911 -6.932 0.893 1.00 29.83 751 ASN A N 1
ATOM 5552 C CA . ASN A 1 751 ? 12.123 -6.157 1.217 1.00 29.83 751 ASN A CA 1
ATOM 5553 C C . ASN A 1 751 ? 12.705 -5.367 0.009 1.00 29.83 751 ASN A C 1
ATOM 5555 O O . ASN A 1 751 ? 13.329 -5.971 -0.869 1.00 29.83 751 ASN A O 1
ATOM 5559 N N . PRO A 1 752 ? 12.595 -4.017 -0.018 1.00 33.75 752 PRO A N 1
ATOM 5560 C CA . PRO A 1 752 ? 13.182 -3.144 -1.051 1.00 33.75 752 PRO A CA 1
ATOM 5561 C C . PRO A 1 752 ? 14.717 -3.188 -1.203 1.00 33.75 752 PRO A C 1
ATOM 5563 O O . PRO A 1 752 ? 15.256 -2.621 -2.156 1.00 33.75 752 PRO A O 1
ATOM 5566 N N . ALA A 1 753 ? 15.448 -3.828 -0.283 1.00 35.00 753 ALA A N 1
ATOM 5567 C CA . ALA A 1 753 ? 16.913 -3.864 -0.292 1.00 35.00 753 ALA A CA 1
ATOM 5568 C C . ALA A 1 753 ? 17.528 -4.888 -1.273 1.00 35.00 753 ALA A C 1
ATOM 5570 O O . ALA A 1 753 ? 18.732 -4.823 -1.537 1.00 35.00 753 ALA A O 1
ATOM 5571 N N . THR A 1 754 ? 16.745 -5.820 -1.835 1.00 38.56 754 THR A N 1
ATOM 5572 C CA . THR A 1 754 ? 17.240 -6.860 -2.765 1.00 38.56 754 THR A CA 1
ATOM 5573 C C . THR A 1 754 ? 16.551 -6.816 -4.136 1.00 38.56 754 THR A C 1
ATOM 5575 O O . THR A 1 754 ? 15.777 -7.717 -4.462 1.00 38.56 754 THR A O 1
ATOM 5578 N N . PRO A 1 755 ? 16.819 -5.794 -4.971 1.00 45.62 755 PRO A N 1
ATOM 5579 C CA . PRO A 1 755 ? 16.207 -5.687 -6.292 1.00 45.62 755 PRO A CA 1
ATOM 5580 C C . PRO A 1 755 ? 16.699 -6.753 -7.276 1.00 45.62 755 PRO A C 1
ATOM 5582 O O . PRO A 1 755 ? 17.881 -7.114 -7.298 1.00 45.62 755 PRO A O 1
ATOM 5585 N N . ILE A 1 756 ? 15.801 -7.189 -8.161 1.00 47.09 756 ILE A N 1
ATOM 5586 C CA . ILE A 1 756 ? 16.114 -8.138 -9.234 1.00 47.09 756 ILE A CA 1
ATOM 5587 C C . ILE A 1 756 ? 16.957 -7.427 -10.297 1.00 47.09 756 ILE A C 1
ATOM 5589 O O . ILE A 1 756 ? 16.644 -6.308 -10.703 1.00 47.09 756 ILE A O 1
ATOM 5593 N N . ASN A 1 757 ? 18.042 -8.072 -10.732 1.00 56.06 757 ASN A N 1
ATOM 5594 C CA . ASN A 1 757 ? 19.022 -7.514 -11.661 1.00 56.06 757 ASN A CA 1
ATOM 5595 C C . ASN A 1 757 ? 18.933 -8.197 -13.033 1.00 56.06 757 ASN A C 1
ATOM 5597 O O . ASN A 1 757 ? 19.123 -9.410 -13.136 1.00 56.06 757 ASN A O 1
ATOM 5601 N N . PHE A 1 758 ? 18.700 -7.415 -14.087 1.00 56.72 758 PHE A N 1
ATOM 5602 C CA . PHE A 1 758 ? 18.704 -7.903 -15.465 1.00 56.72 758 PHE A CA 1
ATOM 5603 C C . PHE A 1 758 ? 20.022 -7.547 -16.155 1.00 56.72 758 PHE A C 1
ATOM 5605 O O . PHE A 1 758 ? 20.457 -6.393 -16.129 1.00 56.72 758 PHE A O 1
ATOM 5612 N N . SER A 1 759 ? 20.626 -8.533 -16.830 1.00 58.47 759 SER A N 1
ATOM 5613 C CA . SER A 1 759 ? 21.941 -8.447 -17.492 1.00 58.47 759 SER A CA 1
ATOM 5614 C C . SER A 1 759 ? 21.940 -7.644 -18.806 1.00 58.47 759 SER A C 1
ATOM 5616 O O . SER A 1 759 ? 22.484 -8.077 -19.819 1.00 58.47 759 SER A O 1
ATOM 5618 N N . LEU A 1 760 ? 21.325 -6.464 -18.776 1.00 57.00 760 LEU A N 1
ATOM 5619 C CA . LEU A 1 760 ? 21.401 -5.415 -19.787 1.00 57.00 760 LEU A CA 1
ATOM 5620 C C . LEU A 1 760 ? 22.479 -4.425 -19.319 1.00 57.00 760 LEU A C 1
ATOM 5622 O O . LEU A 1 760 ? 22.252 -3.666 -18.380 1.00 57.00 760 LEU A O 1
ATOM 5626 N N . THR A 1 761 ? 23.671 -4.478 -19.911 1.00 50.41 761 THR A N 1
ATOM 5627 C CA . THR A 1 761 ? 24.865 -3.725 -19.486 1.00 50.41 761 THR A CA 1
ATOM 5628 C C . THR A 1 761 ? 25.077 -2.479 -20.350 1.00 50.41 761 THR A C 1
ATOM 5630 O O . THR A 1 761 ? 25.000 -2.554 -21.569 1.00 50.41 761 THR A O 1
ATOM 5633 N N . GLY A 1 762 ? 25.387 -1.316 -19.769 1.00 48.91 762 GLY A N 1
ATOM 5634 C CA . GLY A 1 762 ? 25.526 -0.041 -20.505 1.00 48.91 762 GLY A CA 1
ATOM 5635 C C . GLY A 1 762 ? 24.279 0.862 -20.483 1.00 48.91 762 GLY A C 1
ATOM 5636 O O . GLY A 1 762 ? 24.158 1.767 -21.307 1.00 48.91 762 GLY A O 1
ATOM 5637 N N . THR A 1 763 ? 23.338 0.620 -19.569 1.00 53.34 763 THR A N 1
ATOM 5638 C CA . THR A 1 763 ? 21.963 1.149 -19.586 1.00 53.34 763 THR A CA 1
ATOM 5639 C C . THR A 1 763 ? 21.843 2.640 -19.266 1.00 53.34 763 THR A C 1
ATOM 5641 O O . THR A 1 763 ? 21.876 3.053 -18.112 1.00 53.34 763 THR A O 1
ATOM 5644 N N . SER A 1 764 ? 21.600 3.471 -20.287 1.00 54.97 764 SER A N 1
ATOM 5645 C CA . SER A 1 764 ? 21.309 4.910 -20.113 1.00 54.97 764 SER A CA 1
ATOM 5646 C C . SER A 1 764 ? 19.822 5.261 -19.963 1.00 54.97 764 SER A C 1
ATOM 5648 O O . SER A 1 764 ? 19.484 6.379 -19.573 1.00 54.97 764 SER A O 1
ATOM 5650 N N . GLY A 1 765 ? 18.921 4.316 -20.242 1.00 70.25 765 GLY A N 1
ATOM 5651 C CA . GLY A 1 765 ? 17.482 4.505 -20.088 1.00 70.25 765 GLY A CA 1
ATOM 5652 C C . GLY A 1 765 ? 16.678 3.234 -20.332 1.00 70.25 765 GLY A C 1
ATOM 5653 O O . GLY A 1 765 ? 17.164 2.295 -20.966 1.00 70.25 765 GLY A O 1
ATOM 5654 N N . ILE A 1 766 ? 15.451 3.233 -19.808 1.00 83.88 766 ILE A N 1
ATOM 5655 C CA . ILE A 1 766 ? 14.546 2.081 -19.737 1.00 83.88 766 ILE A CA 1
ATOM 5656 C C . ILE A 1 766 ? 13.167 2.502 -20.262 1.00 83.88 766 ILE A C 1
ATOM 5658 O O . ILE A 1 766 ? 12.623 3.520 -19.833 1.00 83.88 766 ILE A O 1
ATOM 5662 N N . GLY A 1 767 ? 12.599 1.698 -21.159 1.00 88.88 767 GLY A N 1
ATOM 5663 C CA . GLY A 1 767 ? 11.233 1.812 -21.660 1.00 88.88 767 GLY A CA 1
ATOM 5664 C C . GLY A 1 767 ? 10.440 0.548 -21.320 1.00 88.88 767 GLY A C 1
ATOM 5665 O O . GLY A 1 767 ? 10.566 -0.437 -22.051 1.00 88.88 767 GLY A O 1
ATOM 5666 N N . PRO A 1 768 ? 9.656 0.540 -20.228 1.00 93.44 768 PRO A N 1
ATOM 5667 C CA . PRO A 1 768 ? 8.796 -0.581 -19.876 1.00 93.44 768 PRO A CA 1
ATOM 5668 C C . PRO A 1 768 ? 7.444 -0.499 -20.607 1.00 93.44 768 PRO A C 1
ATOM 5670 O O . PRO A 1 768 ? 6.957 0.593 -20.894 1.00 93.44 768 PRO A O 1
ATOM 5673 N N . ALA A 1 769 ? 6.812 -1.640 -20.877 1.00 95.25 769 ALA A N 1
ATOM 5674 C CA . ALA A 1 769 ? 5.427 -1.714 -21.346 1.00 95.25 769 ALA A CA 1
ATOM 5675 C C . ALA A 1 769 ? 4.760 -3.015 -20.880 1.00 95.25 769 ALA A C 1
ATOM 5677 O O . ALA A 1 769 ? 5.352 -4.085 -20.982 1.00 95.25 769 ALA A O 1
ATOM 5678 N N . TYR A 1 770 ? 3.521 -2.934 -20.401 1.00 95.06 770 TYR A N 1
ATOM 5679 C CA . TYR A 1 770 ? 2.773 -4.071 -19.860 1.00 95.06 770 TYR A CA 1
ATOM 5680 C C . TYR A 1 770 ? 1.755 -4.622 -20.872 1.00 95.06 770 TYR A C 1
ATOM 5682 O O . TYR A 1 770 ? 1.073 -3.858 -21.556 1.00 95.06 770 TYR A O 1
ATOM 5690 N N . ASN A 1 771 ? 1.660 -5.950 -20.956 1.00 92.69 771 ASN A N 1
ATOM 5691 C CA . ASN A 1 771 ? 0.645 -6.695 -21.697 1.00 92.69 771 ASN A CA 1
ATOM 5692 C C . ASN A 1 771 ? -0.244 -7.448 -20.684 1.00 92.69 771 ASN A C 1
ATOM 5694 O O . ASN A 1 771 ? 0.223 -8.428 -20.091 1.00 92.69 771 ASN A O 1
ATOM 5698 N N . PRO A 1 772 ? -1.505 -7.015 -20.482 1.00 83.62 772 PRO A N 1
ATOM 5699 C CA . PRO A 1 772 ? -2.427 -7.650 -19.542 1.00 83.62 772 PRO A CA 1
ATOM 5700 C C . PRO A 1 772 ? -2.955 -9.008 -20.015 1.00 83.62 772 PRO A C 1
ATOM 5702 O O . PRO A 1 772 ? -3.311 -9.831 -19.179 1.00 83.62 772 PRO A O 1
ATOM 5705 N N . ASP A 1 773 ? -2.981 -9.275 -21.323 1.00 83.62 773 ASP A N 1
ATOM 5706 C CA . ASP A 1 773 ? -3.509 -10.523 -21.893 1.00 83.62 773 ASP A CA 1
ATOM 5707 C C . ASP A 1 773 ? -2.626 -11.743 -21.565 1.00 83.62 773 ASP A C 1
ATOM 5709 O O . ASP A 1 773 ? -3.088 -12.884 -21.608 1.00 83.62 773 ASP A O 1
ATOM 5713 N N . LEU A 1 774 ? -1.352 -11.497 -21.238 1.00 83.25 774 LEU A N 1
ATOM 5714 C CA . LEU A 1 774 ? -0.349 -12.499 -20.856 1.00 83.25 774 LEU A CA 1
ATOM 5715 C C . LEU A 1 774 ? 0.315 -12.208 -19.493 1.00 83.25 774 LEU A C 1
ATOM 5717 O O . LEU A 1 774 ? 1.296 -12.862 -19.153 1.00 83.25 774 LEU A O 1
ATOM 5721 N N . ASN A 1 775 ? -0.194 -11.225 -18.739 1.00 86.50 775 ASN A N 1
ATOM 5722 C CA . ASN A 1 775 ? 0.346 -10.740 -17.459 1.00 86.50 775 ASN A CA 1
ATOM 5723 C C . ASN A 1 775 ? 1.883 -10.545 -17.448 1.00 86.50 775 ASN A C 1
ATOM 5725 O O . ASN A 1 775 ? 2.575 -10.977 -16.525 1.00 86.50 775 ASN A O 1
ATOM 5729 N N . GLN A 1 776 ? 2.433 -9.910 -18.491 1.00 91.25 776 GLN A N 1
ATOM 5730 C CA . GLN A 1 776 ? 3.885 -9.745 -18.654 1.00 91.25 776 GLN A CA 1
ATOM 5731 C C . GLN A 1 776 ? 4.302 -8.310 -18.981 1.00 91.25 776 GLN A C 1
ATOM 5733 O O . GLN A 1 776 ? 3.604 -7.579 -19.686 1.00 91.25 776 GLN A O 1
ATOM 5738 N N . VAL A 1 777 ? 5.485 -7.919 -18.509 1.00 93.44 777 VAL A N 1
ATOM 5739 C CA . VAL A 1 777 ? 6.127 -6.635 -18.810 1.00 93.44 777 VAL A CA 1
ATOM 5740 C C . VAL A 1 777 ? 7.276 -6.859 -19.792 1.00 93.44 777 VAL A C 1
ATOM 5742 O O . VAL A 1 777 ? 8.191 -7.636 -19.528 1.00 93.44 777 VAL A O 1
ATOM 5745 N N . LEU A 1 778 ? 7.257 -6.138 -20.913 1.00 93.88 778 LEU A N 1
ATOM 5746 C CA . LEU A 1 778 ? 8.438 -5.915 -21.737 1.00 93.88 778 LEU A CA 1
ATOM 5747 C C . LEU A 1 778 ? 9.300 -4.832 -21.087 1.00 93.88 778 LEU A C 1
ATOM 5749 O O . LEU A 1 778 ? 8.823 -3.723 -20.850 1.00 93.88 778 LEU A O 1
ATOM 5753 N N . ILE A 1 779 ? 10.582 -5.117 -20.888 1.00 91.31 779 ILE A N 1
ATOM 5754 C CA . ILE A 1 779 ? 11.601 -4.142 -20.503 1.00 91.31 779 ILE A CA 1
ATOM 5755 C C . ILE A 1 779 ? 12.528 -3.944 -21.706 1.00 91.31 779 ILE A C 1
ATOM 5757 O O . ILE A 1 779 ? 13.297 -4.842 -22.054 1.00 91.31 779 ILE A O 1
ATOM 5761 N N . ALA A 1 780 ? 12.465 -2.774 -22.346 1.00 88.94 780 ALA A N 1
ATOM 5762 C CA . ALA A 1 780 ? 13.431 -2.363 -23.364 1.00 88.94 780 ALA A CA 1
ATOM 5763 C C . ALA A 1 780 ? 14.485 -1.427 -22.752 1.00 88.94 780 ALA A C 1
ATOM 5765 O O . ALA A 1 780 ? 14.135 -0.483 -22.043 1.00 88.94 780 ALA A O 1
ATOM 5766 N N . ALA A 1 781 ? 15.769 -1.645 -23.037 1.00 84.12 781 ALA A N 1
ATOM 5767 C CA . ALA A 1 781 ? 16.849 -0.779 -22.563 1.00 84.12 781 ALA A CA 1
ATOM 5768 C C . ALA A 1 781 ? 17.997 -0.668 -23.577 1.00 84.12 781 ALA A C 1
ATOM 5770 O O . ALA A 1 781 ? 18.223 -1.559 -24.396 1.00 84.12 781 ALA A O 1
ATOM 5771 N N . HIS A 1 782 ? 18.758 0.422 -23.492 1.00 78.50 782 HIS A N 1
ATOM 5772 C CA . HIS A 1 782 ? 20.074 0.506 -24.133 1.00 78.50 782 HIS A CA 1
ATOM 5773 C C . HIS A 1 782 ? 21.026 -0.503 -23.470 1.00 78.50 782 HIS A C 1
ATOM 5775 O O . HIS A 1 782 ? 21.059 -0.588 -22.245 1.00 78.50 782 HIS A O 1
ATOM 5781 N N . THR A 1 783 ? 21.783 -1.273 -24.250 1.00 72.38 783 THR A N 1
ATOM 5782 C CA . THR A 1 783 ? 22.763 -2.242 -23.740 1.00 72.38 783 THR A CA 1
ATOM 5783 C C . THR A 1 783 ? 23.933 -2.408 -24.718 1.00 72.38 783 THR A C 1
ATOM 5785 O O . THR A 1 783 ? 23.838 -2.013 -25.876 1.00 72.38 783 THR A O 1
ATOM 5788 N N . LYS A 1 784 ? 25.037 -3.015 -24.274 1.00 67.25 784 LYS A N 1
ATOM 5789 C CA . LYS A 1 784 ? 26.248 -3.255 -25.070 1.00 67.25 784 LYS A CA 1
ATOM 5790 C C . LYS A 1 784 ? 26.522 -4.745 -25.266 1.00 67.25 784 LYS A C 1
ATOM 5792 O O . LYS A 1 784 ? 26.505 -5.511 -24.304 1.00 67.25 784 LYS A O 1
ATOM 5797 N N . ALA A 1 785 ? 26.863 -5.149 -26.488 1.00 62.38 785 ALA A N 1
ATOM 5798 C CA . ALA A 1 785 ? 27.418 -6.472 -26.781 1.00 62.38 785 ALA A CA 1
ATOM 5799 C C . ALA A 1 785 ? 28.904 -6.344 -27.145 1.00 62.38 785 ALA A C 1
ATOM 5801 O O . ALA A 1 785 ? 29.274 -6.163 -28.302 1.00 62.38 785 ALA A O 1
ATOM 5802 N N . GLY A 1 786 ? 29.776 -6.420 -26.136 1.00 65.38 786 GLY A N 1
ATOM 5803 C CA . GLY A 1 786 ? 31.205 -6.163 -26.320 1.00 65.38 786 GLY A CA 1
ATOM 5804 C C . GLY A 1 786 ? 31.466 -4.675 -26.558 1.00 65.38 786 GLY A C 1
ATOM 5805 O O . GLY A 1 786 ? 31.306 -3.874 -25.639 1.00 65.38 786 GLY A O 1
ATOM 5806 N N . SER A 1 787 ? 31.879 -4.312 -27.773 1.00 62.19 787 SER A N 1
ATOM 5807 C CA . SER A 1 787 ? 32.050 -2.917 -28.205 1.00 62.19 787 SER A CA 1
ATOM 5808 C C . SER A 1 787 ? 30.748 -2.236 -28.627 1.00 62.19 787 SER A C 1
ATOM 5810 O O . SER A 1 787 ? 30.686 -1.008 -28.604 1.00 62.19 787 SER A O 1
ATOM 5812 N N . ASP A 1 788 ? 29.738 -3.014 -29.017 1.00 63.78 788 ASP A N 1
ATOM 5813 C CA . ASP A 1 788 ? 28.679 -2.541 -29.908 1.00 63.78 788 ASP A CA 1
ATOM 5814 C C . ASP A 1 788 ? 27.446 -2.090 -29.108 1.00 63.78 788 ASP A C 1
ATOM 5816 O O . ASP A 1 788 ? 26.915 -2.860 -28.300 1.00 63.78 788 ASP A O 1
ATOM 5820 N N . ASP A 1 789 ? 26.982 -0.858 -29.343 1.00 75.12 789 ASP A N 1
ATOM 5821 C CA . ASP A 1 789 ? 25.736 -0.323 -28.774 1.00 75.12 789 ASP A CA 1
ATOM 5822 C C . ASP A 1 789 ? 24.511 -0.969 -29.446 1.00 75.12 789 ASP A C 1
ATOM 5824 O O . ASP A 1 789 ? 24.460 -1.098 -30.672 1.00 75.12 789 ASP A O 1
ATOM 5828 N N . LEU A 1 790 ? 23.501 -1.367 -28.664 1.00 78.38 790 LEU A N 1
ATOM 5829 C CA . LEU A 1 790 ? 22.252 -1.940 -29.180 1.00 78.38 790 LEU A CA 1
ATOM 5830 C C . LEU A 1 790 ? 21.055 -1.729 -28.237 1.00 78.38 790 LEU A C 1
ATOM 5832 O O . LEU A 1 790 ? 21.203 -1.352 -27.073 1.00 78.38 790 LEU A O 1
ATOM 5836 N N . VAL A 1 791 ? 19.847 -2.007 -28.729 1.00 84.12 791 VAL A N 1
ATOM 5837 C CA . VAL A 1 791 ? 18.614 -1.996 -27.929 1.00 84.12 791 VAL A CA 1
ATOM 5838 C C . VAL A 1 791 ? 18.257 -3.426 -27.536 1.00 84.12 791 VAL A C 1
ATOM 5840 O O . VAL A 1 791 ? 17.922 -4.260 -28.380 1.00 84.12 791 VAL A O 1
ATOM 5843 N N . GLY A 1 792 ? 18.349 -3.720 -26.242 1.00 82.50 792 GLY A N 1
ATOM 5844 C CA . GLY A 1 792 ? 17.993 -5.010 -25.663 1.00 82.50 792 GLY A CA 1
ATOM 5845 C C . GLY A 1 792 ? 16.541 -5.026 -25.198 1.00 82.50 792 GLY A C 1
ATOM 5846 O O . GLY A 1 792 ? 16.033 -4.024 -24.694 1.00 82.50 792 GLY A O 1
ATOM 5847 N N . GLY A 1 793 ? 15.884 -6.170 -25.359 1.00 85.94 793 GLY A N 1
ATOM 5848 C CA . GLY A 1 793 ? 14.559 -6.464 -24.826 1.00 85.94 793 GLY A CA 1
ATOM 5849 C C . GLY A 1 793 ? 14.591 -7.695 -23.931 1.00 85.94 793 GLY A C 1
ATOM 5850 O O . GLY A 1 793 ? 15.335 -8.641 -24.191 1.00 85.94 793 GLY A O 1
ATOM 5851 N N . VAL A 1 794 ? 13.777 -7.693 -22.882 1.00 86.62 794 VAL A N 1
ATOM 5852 C CA . VAL A 1 794 ? 13.527 -8.866 -22.039 1.00 86.62 794 VAL A CA 1
ATOM 5853 C C . VAL A 1 794 ? 12.084 -8.839 -21.542 1.00 86.62 794 VAL A C 1
ATOM 5855 O O . VAL A 1 794 ? 11.557 -7.766 -21.248 1.00 86.62 794 VAL A O 1
ATOM 5858 N N . PHE A 1 795 ? 11.437 -10.002 -21.474 1.00 87.69 795 PHE A N 1
ATOM 5859 C CA . PHE A 1 795 ? 10.120 -10.141 -20.857 1.00 87.69 795 PHE A CA 1
ATOM 5860 C C . PHE A 1 795 ? 10.248 -10.634 -19.421 1.00 87.69 795 PHE A C 1
ATOM 5862 O O . PHE A 1 795 ? 11.088 -11.486 -19.119 1.00 87.69 795 PHE A O 1
ATOM 5869 N N . VAL A 1 796 ? 9.387 -10.117 -18.551 1.00 84.62 796 VAL A N 1
ATOM 5870 C CA . VAL A 1 796 ? 9.243 -10.583 -17.173 1.00 84.62 796 VAL A CA 1
ATOM 5871 C C . VAL A 1 796 ? 7.778 -10.774 -16.804 1.00 84.62 796 VAL A C 1
ATOM 5873 O O . VAL A 1 796 ? 6.904 -10.058 -17.296 1.00 84.62 796 VAL A O 1
ATOM 5876 N N . SER A 1 797 ? 7.519 -11.730 -15.920 1.00 84.06 797 SER A N 1
ATOM 5877 C CA . SER A 1 797 ? 6.232 -11.909 -15.246 1.00 84.06 797 SER A CA 1
ATOM 5878 C C . SER A 1 797 ? 5.861 -10.647 -14.465 1.00 84.06 797 SER A C 1
ATOM 5880 O O . SER A 1 797 ? 6.700 -10.069 -13.777 1.00 84.06 797 SER A O 1
ATOM 5882 N N . ALA A 1 798 ? 4.610 -10.199 -14.559 1.00 80.38 798 ALA A N 1
ATOM 5883 C CA . ALA A 1 798 ? 4.142 -9.022 -13.827 1.00 80.38 798 ALA A CA 1
ATOM 5884 C C . ALA A 1 798 ? 3.746 -9.320 -12.364 1.00 80.38 798 ALA A C 1
ATOM 5886 O O . ALA A 1 798 ? 3.411 -8.389 -11.628 1.00 80.38 798 ALA A O 1
ATOM 5887 N N . ASP A 1 799 ? 3.807 -10.588 -11.939 1.00 74.56 799 ASP A N 1
ATOM 5888 C CA . ASP A 1 799 ? 3.542 -11.015 -10.559 1.00 74.56 799 ASP A CA 1
ATOM 5889 C C . ASP A 1 799 ? 4.827 -11.025 -9.712 1.00 74.56 799 ASP A C 1
ATOM 5891 O O . ASP A 1 799 ? 4.862 -10.443 -8.629 1.00 74.56 799 ASP A O 1
ATOM 5895 N N . ASP A 1 800 ? 5.903 -11.633 -10.222 1.00 72.69 800 ASP A N 1
ATOM 5896 C CA . ASP A 1 800 ? 7.150 -11.903 -9.483 1.00 72.69 800 ASP A CA 1
ATOM 5897 C C . ASP A 1 800 ? 8.430 -11.397 -10.181 1.00 72.69 800 ASP A C 1
ATOM 5899 O O . ASP A 1 800 ? 9.533 -11.602 -9.676 1.00 72.69 800 ASP A O 1
ATOM 5903 N N . LEU A 1 801 ? 8.302 -10.735 -11.340 1.00 77.88 801 LEU A N 1
ATOM 5904 C CA . LEU A 1 801 ? 9.412 -10.254 -12.178 1.00 77.88 801 LEU A CA 1
ATOM 5905 C C . LEU A 1 801 ? 10.392 -11.355 -12.641 1.00 77.88 801 LEU A C 1
ATOM 5907 O O . LEU A 1 801 ? 11.512 -11.056 -13.071 1.00 77.88 801 LEU A O 1
ATOM 5911 N N . SER A 1 802 ? 9.968 -12.624 -12.620 1.00 78.25 802 SER A N 1
ATOM 5912 C CA . SER A 1 802 ? 10.734 -13.744 -13.176 1.00 78.25 802 SER A CA 1
ATOM 5913 C C . SER A 1 802 ? 10.886 -13.639 -14.700 1.00 78.25 802 SER A C 1
ATOM 5915 O O . SER A 1 802 ? 10.018 -13.114 -15.400 1.00 78.25 802 SER A O 1
ATOM 5917 N N . LEU A 1 803 ? 12.016 -14.121 -15.231 1.00 75.06 803 LEU A N 1
ATOM 5918 C CA . LEU A 1 803 ? 12.367 -14.014 -16.652 1.00 75.06 803 LEU A CA 1
ATOM 5919 C C . LEU A 1 803 ? 11.488 -14.904 -17.543 1.00 75.06 803 LEU A C 1
ATOM 5921 O O . LEU A 1 803 ? 11.564 -16.133 -17.480 1.00 75.06 803 LEU A O 1
ATOM 5925 N N . ILE A 1 804 ? 10.744 -14.285 -18.460 1.00 80.88 804 ILE A N 1
ATOM 5926 C CA . ILE A 1 804 ? 9.989 -14.979 -19.507 1.00 80.88 804 ILE A CA 1
ATOM 5927 C C . ILE A 1 804 ? 10.879 -15.075 -20.753 1.00 80.88 804 ILE A C 1
ATOM 5929 O O . ILE A 1 804 ? 10.863 -14.233 -21.649 1.00 80.88 804 ILE A O 1
ATOM 5933 N N . GLY A 1 805 ? 11.690 -16.133 -20.796 1.00 70.81 805 GLY A N 1
ATOM 5934 C CA . GLY A 1 805 ? 12.596 -16.412 -21.912 1.00 70.81 805 GLY A CA 1
ATOM 5935 C C . GLY A 1 805 ? 13.914 -15.615 -21.886 1.00 70.81 805 GLY A C 1
ATOM 5936 O O . GLY A 1 805 ? 14.268 -15.004 -20.877 1.00 70.81 805 GLY A O 1
ATOM 5937 N N . PRO A 1 806 ? 14.707 -15.684 -22.972 1.00 71.38 806 PRO A N 1
ATOM 5938 C CA . PRO A 1 806 ? 16.020 -15.051 -23.047 1.00 71.38 806 PRO A CA 1
ATOM 5939 C C . PRO A 1 806 ? 15.938 -13.552 -23.373 1.00 71.38 806 PRO A C 1
ATOM 5941 O O . PRO A 1 806 ? 15.018 -13.095 -24.048 1.00 71.38 806 PRO A O 1
ATOM 5944 N N . VAL A 1 807 ? 16.976 -12.803 -22.989 1.00 78.38 807 VAL A N 1
ATOM 5945 C CA . VAL A 1 807 ? 17.215 -11.438 -23.490 1.00 78.38 807 VAL A CA 1
ATOM 5946 C C . VAL A 1 807 ? 17.423 -11.479 -25.012 1.00 78.38 807 VAL A C 1
ATOM 5948 O O . VAL A 1 807 ? 18.178 -12.313 -25.517 1.00 78.38 807 VAL A O 1
ATOM 5951 N N . PHE A 1 808 ? 16.782 -10.568 -25.744 1.00 75.81 808 PHE A N 1
ATOM 5952 C CA . PHE A 1 808 ? 16.802 -10.495 -27.209 1.00 75.81 808 PHE A CA 1
ATOM 5953 C C . PHE A 1 808 ? 17.199 -9.100 -27.723 1.00 75.81 808 PHE A C 1
ATOM 5955 O O . PHE A 1 808 ? 17.127 -8.107 -27.003 1.00 75.81 808 PHE A O 1
ATOM 5962 N N . LYS A 1 809 ? 17.631 -9.015 -28.989 1.00 84.81 809 LYS A N 1
ATOM 5963 C CA . LYS A 1 809 ? 17.996 -7.753 -29.658 1.00 84.81 809 LYS A CA 1
ATOM 5964 C C . LYS A 1 809 ? 16.801 -7.173 -30.430 1.00 84.81 809 LYS A C 1
ATOM 5966 O O . LYS A 1 809 ? 16.187 -7.875 -31.235 1.00 84.81 809 LYS A O 1
ATOM 5971 N N . ILE A 1 810 ? 16.498 -5.895 -30.200 1.00 88.12 810 ILE A N 1
ATOM 5972 C CA . ILE A 1 810 ? 15.358 -5.178 -30.789 1.00 88.12 810 ILE A CA 1
ATOM 5973 C C . ILE A 1 810 ? 15.738 -4.481 -32.104 1.00 88.12 810 ILE A C 1
ATOM 5975 O O . ILE A 1 810 ? 15.012 -4.635 -33.086 1.00 88.12 810 ILE A O 1
ATOM 5979 N N . ASP A 1 811 ? 16.849 -3.748 -32.161 1.00 85.69 811 ASP A N 1
ATOM 5980 C CA . ASP A 1 811 ? 17.268 -2.992 -33.352 1.00 85.69 811 ASP A CA 1
ATOM 5981 C C . ASP A 1 811 ? 17.831 -3.887 -34.480 1.00 85.69 811 ASP A C 1
ATOM 5983 O O . ASP A 1 811 ? 18.165 -5.060 -34.268 1.00 85.69 811 ASP A O 1
ATOM 5987 N N . GLN A 1 812 ? 17.934 -3.346 -35.700 1.00 82.38 812 GLN A N 1
ATOM 5988 C CA . GLN A 1 812 ? 18.519 -4.038 -36.851 1.00 82.38 812 GLN A CA 1
ATOM 5989 C C . GLN A 1 812 ? 19.628 -3.234 -37.542 1.00 82.38 812 GLN A C 1
ATOM 5991 O O . GLN A 1 812 ? 19.425 -2.119 -38.012 1.00 82.38 812 GLN A O 1
ATOM 5996 N N . GLY A 1 813 ? 20.772 -3.894 -37.738 1.00 65.25 813 GLY A N 1
ATOM 5997 C CA . GLY A 1 813 ? 21.926 -3.358 -38.463 1.00 65.25 813 GLY A CA 1
ATOM 5998 C C . GLY A 1 813 ? 23.094 -2.977 -37.545 1.00 65.25 813 GLY A C 1
ATOM 5999 O O . GLY A 1 813 ? 23.065 -3.285 -36.350 1.00 65.25 813 GLY A O 1
ATOM 6000 N N . PRO A 1 814 ? 24.150 -2.369 -38.112 1.00 66.00 814 PRO A N 1
ATOM 6001 C CA . PRO A 1 814 ? 25.196 -1.708 -37.347 1.00 66.00 814 PRO A CA 1
ATOM 6002 C C . PRO A 1 814 ? 24.716 -0.317 -36.903 1.00 66.00 814 PRO A C 1
ATOM 6004 O O . PRO A 1 814 ? 24.420 0.545 -37.735 1.00 66.00 814 PRO A O 1
ATOM 6007 N N . ILE A 1 815 ? 24.653 -0.116 -35.590 1.00 72.69 815 ILE A N 1
ATOM 6008 C CA . ILE A 1 815 ? 24.549 1.204 -34.968 1.00 72.69 815 ILE A CA 1
ATOM 6009 C C . ILE A 1 815 ? 25.980 1.723 -34.799 1.00 72.69 815 ILE A C 1
ATOM 6011 O O . ILE A 1 815 ? 26.808 1.037 -34.202 1.00 72.69 815 ILE A O 1
ATOM 6015 N N . ASP A 1 816 ? 26.272 2.918 -35.316 1.00 72.56 816 ASP A N 1
ATOM 6016 C CA . ASP A 1 816 ? 27.572 3.572 -35.110 1.00 72.56 816 ASP A CA 1
ATOM 6017 C C . ASP A 1 816 ? 27.626 4.222 -33.719 1.00 72.56 816 ASP A C 1
ATOM 6019 O O . ASP A 1 816 ? 28.690 4.283 -33.097 1.00 72.56 816 ASP A O 1
ATOM 6023 N N . ARG A 1 817 ? 26.476 4.705 -33.222 1.00 75.38 817 ARG A N 1
ATOM 6024 C CA . ARG A 1 817 ? 26.341 5.311 -31.893 1.00 75.38 817 ARG A CA 1
ATOM 6025 C C . ARG A 1 817 ? 24.895 5.329 -31.391 1.00 75.38 817 ARG A C 1
ATOM 6027 O O . ARG A 1 817 ? 23.981 5.702 -32.124 1.00 75.38 817 ARG A O 1
ATOM 6034 N N . PHE A 1 818 ? 24.689 5.026 -30.109 1.00 73.94 818 PHE A N 1
ATOM 6035 C CA . PHE A 1 818 ? 23.400 5.240 -29.439 1.00 73.94 818 PHE A CA 1
ATOM 6036 C C . PHE A 1 818 ? 23.331 6.608 -28.733 1.00 73.94 818 PHE A C 1
ATOM 6038 O O . PHE A 1 818 ? 24.333 7.085 -28.192 1.00 73.94 818 PHE A O 1
ATOM 6045 N N . ALA A 1 819 ? 22.158 7.260 -28.737 1.00 62.53 819 ALA A N 1
ATOM 6046 C CA . ALA A 1 819 ? 22.045 8.670 -28.333 1.00 62.53 819 ALA A CA 1
ATOM 6047 C C . ALA A 1 819 ? 20.884 9.032 -27.384 1.00 62.53 819 ALA A C 1
ATOM 6049 O O . ALA A 1 819 ? 20.900 10.132 -26.829 1.00 62.53 819 ALA A O 1
ATOM 6050 N N . GLY A 1 820 ? 19.890 8.165 -27.156 1.00 68.44 820 GLY A N 1
ATOM 6051 C CA . GLY A 1 820 ? 18.746 8.541 -26.315 1.00 68.44 820 GLY A CA 1
ATOM 6052 C C . GLY A 1 820 ? 17.772 7.416 -25.977 1.00 68.44 820 GLY A C 1
ATOM 6053 O O . GLY A 1 820 ? 17.623 6.443 -26.706 1.00 68.44 820 GLY A O 1
ATOM 6054 N N . ASN A 1 821 ? 17.123 7.566 -24.824 1.00 77.81 821 ASN A N 1
ATOM 6055 C CA . ASN A 1 821 ? 16.476 6.478 -24.090 1.00 77.81 821 ASN A CA 1
ATOM 6056 C C . ASN A 1 821 ? 15.324 5.813 -24.865 1.00 77.81 821 ASN A C 1
ATOM 6058 O O . ASN A 1 821 ? 14.478 6.528 -25.408 1.00 77.81 821 ASN A O 1
ATOM 6062 N N . PRO A 1 822 ? 15.235 4.468 -24.868 1.00 88.88 822 PRO A N 1
ATOM 6063 C CA . PRO A 1 822 ? 14.123 3.778 -25.500 1.00 88.88 822 PRO A CA 1
ATOM 6064 C C . PRO A 1 822 ? 12.810 4.044 -24.752 1.00 88.88 822 PRO A C 1
ATOM 6066 O O . PRO A 1 822 ? 12.784 4.237 -23.535 1.00 88.88 822 PRO A O 1
ATOM 6069 N N . LYS A 1 823 ? 11.707 4.017 -25.496 1.00 93.06 823 LYS A N 1
ATOM 6070 C CA . LYS A 1 823 ? 10.329 4.088 -25.001 1.00 93.06 823 LYS A CA 1
ATOM 6071 C C . LYS A 1 823 ? 9.558 2.904 -25.579 1.00 93.06 823 LYS A C 1
ATOM 6073 O O . LYS A 1 823 ? 9.802 2.532 -26.727 1.00 93.06 823 LYS A O 1
ATOM 6078 N N . ALA A 1 824 ? 8.627 2.335 -24.821 1.00 95.38 824 ALA A N 1
ATOM 6079 C CA . ALA A 1 824 ? 7.803 1.210 -25.256 1.00 95.38 824 ALA A CA 1
ATOM 6080 C C . ALA A 1 824 ? 6.318 1.482 -24.974 1.00 95.38 824 ALA A C 1
ATOM 6082 O O . ALA A 1 824 ? 5.988 2.188 -24.026 1.00 95.38 824 ALA A O 1
ATOM 6083 N N . ALA A 1 825 ? 5.430 0.915 -25.789 1.00 96.44 825 ALA A N 1
ATOM 6084 C CA . ALA A 1 825 ? 3.989 0.870 -25.539 1.00 96.44 825 ALA A CA 1
ATOM 6085 C C . ALA A 1 825 ? 3.385 -0.408 -26.140 1.00 96.44 825 ALA A C 1
ATOM 6087 O O . ALA A 1 825 ? 3.921 -0.954 -27.106 1.00 96.44 825 ALA A O 1
ATOM 6088 N N . TYR A 1 826 ? 2.257 -0.865 -25.596 1.00 95.94 826 TYR A N 1
ATOM 6089 C CA . TYR A 1 826 ? 1.528 -2.057 -26.045 1.00 95.94 826 TYR A CA 1
ATOM 6090 C C . TYR A 1 826 ? 0.237 -1.678 -26.794 1.00 95.94 826 TYR A C 1
ATOM 6092 O O . TYR A 1 826 ? -0.498 -0.798 -26.352 1.00 95.94 826 TYR A O 1
ATOM 6100 N N . SER A 1 827 ? -0.036 -2.352 -27.916 1.00 93.75 827 SER A N 1
ATOM 6101 C CA . SER A 1 827 ? -1.333 -2.365 -28.604 1.00 93.75 827 SER A CA 1
ATOM 6102 C C . SER A 1 827 ? -2.065 -3.665 -28.246 1.00 93.75 827 SER A C 1
ATOM 6104 O O . SER A 1 827 ? -1.640 -4.727 -28.716 1.00 93.75 827 SER A O 1
ATOM 6106 N N . PRO A 1 828 ? -3.167 -3.612 -27.471 1.00 88.50 828 PRO A N 1
ATOM 6107 C CA . PRO A 1 828 ? -4.033 -4.772 -27.249 1.00 88.50 828 PRO A CA 1
ATOM 6108 C C . PRO A 1 828 ? -4.830 -5.163 -28.506 1.00 88.50 828 PRO A C 1
ATOM 6110 O O . PRO A 1 828 ? -5.239 -6.310 -28.638 1.00 88.50 828 PRO A O 1
ATOM 6113 N N . ASP A 1 829 ? -5.025 -4.242 -29.459 1.00 88.50 829 ASP A N 1
ATOM 6114 C CA . ASP A 1 829 ? -5.710 -4.532 -30.729 1.00 88.50 829 ASP A CA 1
ATOM 6115 C C . ASP A 1 829 ? -4.888 -5.444 -31.649 1.00 88.50 829 ASP A C 1
ATOM 6117 O O . ASP A 1 829 ? -5.440 -6.304 -32.336 1.00 88.50 829 ASP A O 1
ATOM 6121 N N . ASP A 1 830 ? -3.568 -5.247 -31.667 1.00 86.94 830 ASP A N 1
ATOM 6122 C CA . ASP A 1 830 ? -2.631 -5.997 -32.511 1.00 86.94 830 ASP A CA 1
ATOM 6123 C C . ASP A 1 830 ? -1.900 -7.115 -31.749 1.00 86.94 830 ASP A C 1
ATOM 6125 O O . ASP A 1 830 ? -1.188 -7.907 -32.372 1.00 86.94 830 ASP A O 1
ATOM 6129 N N . ASN A 1 831 ? -2.042 -7.144 -30.415 1.00 90.75 831 ASN A N 1
ATOM 6130 C CA . ASN A 1 831 ? -1.238 -7.903 -29.451 1.00 90.75 831 ASN A CA 1
ATOM 6131 C C . ASN A 1 831 ? 0.275 -7.758 -29.711 1.00 90.75 831 ASN A C 1
ATOM 6133 O O . ASN A 1 831 ? 0.997 -8.735 -29.926 1.00 90.75 831 ASN A O 1
ATOM 6137 N N . LYS A 1 832 ? 0.752 -6.506 -29.767 1.00 92.25 832 LYS A N 1
ATOM 6138 C CA . LYS A 1 832 ? 2.148 -6.159 -30.095 1.00 92.25 832 LYS A CA 1
ATOM 6139 C C . LYS A 1 832 ? 2.648 -4.947 -29.335 1.00 92.25 832 LYS A C 1
ATOM 6141 O O . LYS A 1 832 ? 1.907 -4.003 -29.079 1.00 92.25 832 LYS A O 1
ATOM 6146 N N . PHE A 1 833 ? 3.947 -4.932 -29.083 1.00 96.06 833 PHE A N 1
ATOM 6147 C CA . PHE A 1 833 ? 4.657 -3.769 -28.573 1.00 96.06 833 PHE A CA 1
ATOM 6148 C C . PHE A 1 833 ? 5.233 -2.955 -29.730 1.00 96.06 833 PHE A C 1
ATOM 6150 O O . PHE A 1 833 ? 5.803 -3.534 -30.655 1.00 96.06 833 PHE A O 1
ATOM 6157 N N . LEU A 1 834 ? 5.152 -1.627 -29.660 1.00 97.38 834 LEU A N 1
ATOM 6158 C CA . LEU A 1 834 ? 6.065 -0.744 -30.386 1.00 97.38 834 LEU A CA 1
ATOM 6159 C C . LEU A 1 834 ? 7.147 -0.285 -29.411 1.00 97.38 834 LEU A C 1
ATOM 6161 O O . LEU A 1 834 ? 6.837 0.169 -28.311 1.00 97.38 834 LEU A O 1
ATOM 6165 N N . ILE A 1 835 ? 8.404 -0.374 -29.835 1.00 95.88 835 ILE A N 1
ATOM 6166 C CA . ILE A 1 835 ? 9.541 0.229 -29.142 1.00 95.88 835 ILE A CA 1
ATOM 6167 C C . ILE A 1 835 ? 10.129 1.275 -30.081 1.00 95.88 835 ILE A C 1
ATOM 6169 O O . ILE A 1 835 ? 10.323 0.991 -31.264 1.00 95.88 835 ILE A O 1
ATOM 6173 N N . ALA A 1 836 ? 10.397 2.468 -29.557 1.00 94.94 836 ALA A N 1
ATOM 6174 C CA . ALA A 1 836 ? 11.071 3.558 -30.254 1.00 94.94 836 ALA A CA 1
ATOM 6175 C C . ALA A 1 836 ? 12.342 3.959 -29.494 1.00 94.94 836 ALA A C 1
ATOM 6177 O O . ALA A 1 836 ? 12.365 3.913 -28.264 1.00 94.94 836 ALA A O 1
ATOM 6178 N N . TRP A 1 837 ? 13.396 4.343 -30.208 1.00 92.00 837 TRP A N 1
ATOM 6179 C CA . TRP A 1 837 ? 14.703 4.693 -29.639 1.00 92.00 837 TRP A CA 1
ATOM 6180 C C . TRP A 1 837 ? 15.449 5.690 -30.535 1.00 92.00 837 TRP A C 1
ATOM 6182 O O . TRP A 1 837 ? 15.004 5.965 -31.650 1.00 92.00 837 TRP A O 1
ATOM 6192 N N . ILE A 1 838 ? 16.580 6.226 -30.058 1.00 88.19 838 ILE A N 1
ATOM 6193 C CA . ILE A 1 838 ? 17.434 7.135 -30.837 1.00 88.19 838 ILE A CA 1
ATOM 6194 C C . ILE A 1 838 ? 18.782 6.470 -31.149 1.00 88.19 838 ILE A C 1
ATOM 6196 O O . ILE A 1 838 ? 19.569 6.217 -30.231 1.00 88.19 838 ILE A O 1
ATOM 6200 N N . ASP A 1 839 ? 19.062 6.239 -32.434 1.00 85.75 839 ASP A N 1
ATOM 6201 C CA . ASP A 1 839 ? 20.356 5.748 -32.930 1.00 85.75 839 ASP A CA 1
ATOM 6202 C C . ASP A 1 839 ? 20.925 6.629 -34.062 1.00 85.75 839 ASP A C 1
ATOM 6204 O O . ASP A 1 839 ? 20.219 7.440 -34.667 1.00 85.75 839 ASP A O 1
ATOM 6208 N N . GLU A 1 840 ? 22.232 6.513 -34.287 1.00 85.69 840 GLU A N 1
ATOM 6209 C CA . GLU A 1 840 ? 22.978 7.050 -35.428 1.00 85.69 840 GLU A CA 1
ATOM 6210 C C . GLU A 1 840 ? 23.560 5.845 -36.191 1.00 85.69 840 GLU A C 1
ATOM 6212 O O . GLU A 1 840 ? 24.289 5.026 -35.616 1.00 85.69 840 GLU A O 1
ATOM 6217 N N . ARG A 1 841 ? 23.182 5.682 -37.467 1.00 84.69 841 ARG A N 1
ATOM 6218 C CA . ARG A 1 841 ? 23.509 4.494 -38.281 1.00 84.69 841 ARG A CA 1
ATOM 6219 C C . ARG A 1 841 ? 24.749 4.709 -39.136 1.00 84.69 841 ARG A C 1
ATOM 6221 O O . ARG A 1 841 ? 25.089 5.839 -39.468 1.00 84.69 841 ARG A O 1
ATOM 6228 N N . ALA A 1 842 ? 25.377 3.614 -39.561 1.00 76.44 842 ALA A N 1
ATOM 6229 C CA . ALA A 1 842 ? 26.572 3.632 -40.405 1.00 76.44 842 ALA A CA 1
ATOM 6230 C C . ALA A 1 842 ? 26.427 4.510 -41.668 1.00 76.44 842 ALA A C 1
ATOM 6232 O O . ALA A 1 842 ? 25.848 4.093 -42.676 1.00 76.44 842 ALA A O 1
ATOM 6233 N N . GLY A 1 843 ? 27.004 5.716 -41.622 1.00 73.44 843 GLY A N 1
ATOM 6234 C CA . GLY A 1 843 ? 26.975 6.709 -42.704 1.00 73.44 843 GLY A CA 1
ATOM 6235 C C . GLY A 1 843 ? 25.974 7.863 -42.543 1.00 73.44 843 GLY A C 1
ATOM 6236 O O . GLY A 1 843 ? 26.015 8.785 -43.362 1.00 73.44 843 GLY A O 1
ATOM 6237 N N . ASP A 1 844 ? 25.134 7.859 -41.503 1.00 76.44 844 ASP A N 1
ATOM 6238 C CA . ASP A 1 844 ? 24.474 9.076 -41.017 1.00 76.44 844 ASP A CA 1
ATOM 6239 C C . ASP A 1 844 ? 25.518 10.026 -40.381 1.00 76.44 844 ASP A C 1
ATOM 6241 O O . ASP A 1 844 ? 26.700 9.703 -40.242 1.00 76.44 844 ASP A O 1
ATOM 6245 N N . ASN A 1 845 ? 25.102 11.250 -40.043 1.00 75.31 845 ASN A N 1
ATOM 6246 C CA . ASN A 1 845 ? 25.946 12.227 -39.336 1.00 75.31 845 ASN A CA 1
ATOM 6247 C C . ASN A 1 845 ? 25.223 12.961 -38.195 1.00 75.31 845 ASN A C 1
ATOM 6249 O O . ASN A 1 845 ? 25.683 14.022 -37.755 1.00 75.31 845 ASN A O 1
ATOM 6253 N N . ARG A 1 846 ? 24.054 12.435 -37.814 1.00 77.50 846 ARG A N 1
ATOM 6254 C CA . ARG A 1 846 ? 23.162 12.864 -36.733 1.00 77.50 846 ARG A CA 1
ATOM 6255 C C . ARG A 1 846 ? 22.308 11.672 -36.325 1.00 77.50 846 ARG A C 1
ATOM 6257 O O . ARG A 1 846 ? 22.087 10.767 -37.127 1.00 77.50 846 ARG A O 1
ATOM 6264 N N . ALA A 1 847 ? 21.776 11.718 -35.112 1.00 82.62 847 ALA A N 1
ATOM 6265 C CA . ALA A 1 847 ? 20.884 10.683 -34.616 1.00 82.62 847 ALA A CA 1
ATOM 6266 C C . ALA A 1 847 ? 19.421 10.918 -35.047 1.00 82.62 847 ALA A C 1
ATOM 6268 O O . ALA A 1 847 ? 18.964 12.061 -35.150 1.00 82.62 847 ALA A O 1
ATOM 6269 N N . HIS A 1 848 ? 18.691 9.825 -35.262 1.00 87.44 848 HIS A N 1
ATOM 6270 C CA . HIS A 1 848 ? 17.299 9.785 -35.717 1.00 87.44 848 HIS A CA 1
ATOM 6271 C C . HIS A 1 848 ? 16.453 8.899 -34.783 1.00 87.44 848 HIS A C 1
ATOM 6273 O O . HIS A 1 848 ? 16.984 8.027 -34.093 1.00 87.44 848 HIS A O 1
ATOM 6279 N N . VAL A 1 849 ? 15.125 9.087 -34.760 1.00 91.88 849 VAL A N 1
ATOM 6280 C CA . VAL A 1 849 ? 14.224 8.180 -34.020 1.00 91.88 849 VAL A CA 1
ATOM 6281 C C . VAL A 1 849 ? 13.802 7.036 -34.927 1.00 91.88 849 VAL A C 1
ATOM 6283 O O . VAL A 1 849 ? 13.084 7.254 -35.910 1.00 91.88 849 VAL A O 1
ATOM 6286 N N . TYR A 1 850 ? 14.170 5.819 -34.546 1.00 92.50 850 TYR A N 1
ATOM 6287 C CA . TYR A 1 850 ? 13.703 4.576 -35.154 1.00 92.50 850 TYR A CA 1
ATOM 6288 C C . TYR A 1 850 ? 12.708 3.869 -34.234 1.00 92.50 850 TYR A C 1
ATOM 6290 O O . TYR A 1 850 ? 12.590 4.188 -33.049 1.00 92.50 850 TYR A O 1
ATOM 6298 N N . GLY A 1 851 ? 11.976 2.903 -34.782 1.00 94.31 851 GLY A N 1
ATOM 6299 C CA . GLY A 1 851 ? 11.176 1.985 -33.989 1.00 94.31 851 GLY A CA 1
ATOM 6300 C C . GLY A 1 851 ? 10.906 0.662 -34.689 1.00 94.31 851 GLY A C 1
ATOM 6301 O O . GLY A 1 851 ? 11.139 0.506 -35.889 1.00 94.31 851 GLY A O 1
ATOM 6302 N N . ARG A 1 852 ? 10.423 -0.312 -33.916 1.00 94.56 852 ARG A N 1
ATOM 6303 C CA . ARG A 1 852 ? 10.125 -1.669 -34.388 1.00 94.56 852 ARG A CA 1
ATOM 6304 C C . ARG A 1 852 ? 9.009 -2.307 -33.571 1.00 94.56 852 ARG A C 1
ATOM 6306 O O . ARG A 1 852 ? 8.927 -2.105 -32.360 1.00 94.56 852 ARG A O 1
ATOM 6313 N N . PHE A 1 853 ? 8.188 -3.117 -34.234 1.00 96.38 853 PHE A N 1
ATOM 6314 C CA . PHE A 1 853 ? 7.198 -3.947 -33.556 1.00 96.38 853 PHE A CA 1
ATOM 6315 C C . PHE A 1 853 ? 7.819 -5.244 -33.031 1.00 96.38 853 PHE A C 1
ATOM 6317 O O . PHE A 1 853 ? 8.472 -5.974 -33.782 1.00 96.38 853 PHE A O 1
ATOM 6324 N N . ILE A 1 854 ? 7.559 -5.556 -31.765 1.00 95.12 854 ILE A N 1
ATOM 6325 C CA . ILE A 1 854 ? 7.938 -6.808 -31.103 1.00 95.12 854 ILE A CA 1
ATOM 6326 C C . ILE A 1 854 ? 6.655 -7.551 -30.712 1.00 95.12 854 ILE A C 1
ATOM 6328 O O . ILE A 1 854 ? 5.717 -6.964 -30.167 1.00 95.12 854 ILE A O 1
ATOM 6332 N N . ASN A 1 855 ? 6.604 -8.840 -31.034 1.00 92.88 855 ASN A N 1
ATOM 6333 C CA . ASN A 1 855 ? 5.534 -9.750 -30.640 1.00 92.88 855 ASN A CA 1
ATOM 6334 C C . ASN A 1 855 ? 5.697 -10.168 -29.161 1.00 92.88 855 ASN A C 1
ATOM 6336 O O . ASN A 1 855 ? 6.789 -10.035 -28.603 1.00 92.88 855 ASN A O 1
ATOM 6340 N N . PRO A 1 856 ? 4.661 -10.734 -28.516 1.00 90.44 856 PRO A N 1
ATOM 6341 C CA . PRO A 1 856 ? 4.713 -11.110 -27.099 1.00 90.44 856 PRO A CA 1
ATOM 6342 C C . PRO A 1 856 ? 5.639 -12.293 -26.767 1.00 90.44 856 PRO A C 1
ATOM 6344 O O . PRO A 1 856 ? 5.756 -12.653 -25.603 1.00 90.44 856 PRO A O 1
ATOM 6347 N N . ASP A 1 857 ? 6.275 -12.898 -27.774 1.00 85.38 857 ASP A N 1
ATOM 6348 C CA . ASP A 1 857 ? 7.274 -13.970 -27.672 1.00 85.38 857 ASP A CA 1
ATOM 6349 C C . ASP A 1 857 ? 8.723 -13.472 -27.890 1.00 85.38 857 ASP A C 1
ATOM 6351 O O . ASP A 1 857 ? 9.651 -14.272 -28.002 1.00 85.38 857 ASP A O 1
ATOM 6355 N N . GLY A 1 858 ? 8.926 -12.154 -28.012 1.00 85.62 858 GLY A N 1
ATOM 6356 C CA . GLY A 1 858 ? 10.226 -11.535 -28.305 1.00 85.62 858 GLY A CA 1
ATOM 6357 C C . GLY A 1 858 ? 10.606 -11.512 -29.786 1.00 85.62 858 GLY A C 1
ATOM 6358 O O . GLY A 1 858 ? 11.624 -10.921 -30.150 1.00 85.62 858 GLY A O 1
ATOM 6359 N N . THR A 1 859 ? 9.802 -12.099 -30.679 1.00 89.94 859 THR A N 1
ATOM 6360 C CA . THR A 1 859 ? 10.095 -12.069 -32.117 1.00 89.94 859 THR A CA 1
ATOM 6361 C C . THR A 1 859 ? 9.758 -10.710 -32.735 1.00 89.94 859 THR A C 1
ATOM 6363 O O . THR A 1 859 ? 8.747 -10.077 -32.430 1.00 89.94 859 THR A O 1
ATOM 6366 N N . GLY A 1 860 ? 10.611 -10.234 -33.644 1.00 86.81 860 GLY A N 1
ATOM 6367 C CA . GLY A 1 860 ? 10.370 -8.979 -34.353 1.00 86.81 860 GLY A CA 1
ATOM 6368 C C . GLY A 1 860 ? 9.315 -9.122 -35.447 1.00 86.81 860 GLY A C 1
ATOM 6369 O O . GLY A 1 860 ? 9.513 -9.865 -36.410 1.00 86.81 860 GLY A O 1
ATOM 6370 N N . SER A 1 861 ? 8.228 -8.354 -35.347 1.00 84.50 861 SER A N 1
ATOM 6371 C CA . SER A 1 861 ? 7.159 -8.272 -36.349 1.00 84.50 861 SER A CA 1
ATOM 6372 C C . SER A 1 861 ? 7.595 -7.415 -37.548 1.00 84.50 861 SER A C 1
ATOM 6374 O O . SER A 1 861 ? 7.038 -6.349 -37.815 1.00 84.50 861 SER A O 1
ATOM 6376 N N . GLY A 1 862 ? 8.594 -7.907 -38.281 1.00 83.12 862 GLY A N 1
ATOM 6377 C CA . GLY A 1 862 ? 9.197 -7.241 -39.433 1.00 83.12 862 GLY A CA 1
ATOM 6378 C C . GLY A 1 862 ? 10.509 -6.526 -39.103 1.00 83.12 862 GLY A C 1
ATOM 6379 O O . GLY A 1 862 ? 11.199 -6.848 -38.125 1.00 83.12 862 GLY A O 1
ATOM 6380 N N . ASN A 1 863 ? 10.859 -5.573 -39.965 1.00 88.00 863 ASN A N 1
ATOM 6381 C CA . ASN A 1 863 ? 12.062 -4.759 -39.826 1.00 88.00 863 ASN A CA 1
ATOM 6382 C C . ASN A 1 863 ? 11.825 -3.523 -38.951 1.00 88.00 863 ASN A C 1
ATOM 6384 O O . ASN A 1 863 ? 10.676 -3.159 -38.692 1.00 88.00 863 ASN A O 1
ATOM 6388 N N . ASP A 1 864 ? 12.907 -2.882 -38.508 1.00 90.94 864 ASP A N 1
ATOM 6389 C CA . ASP A 1 864 ? 12.816 -1.526 -37.966 1.00 90.94 864 ASP A CA 1
ATOM 6390 C C . ASP A 1 864 ? 12.572 -0.476 -39.068 1.00 90.94 864 ASP A C 1
ATOM 6392 O O . ASP A 1 864 ? 12.711 -0.737 -40.268 1.00 90.94 864 ASP A O 1
ATOM 6396 N N . PHE A 1 865 ? 12.088 0.695 -38.655 1.00 92.62 865 PHE A N 1
ATOM 6397 C CA . PHE A 1 865 ? 11.709 1.789 -39.544 1.00 92.62 865 PHE A CA 1
ATOM 6398 C C . PHE A 1 865 ? 11.936 3.149 -38.878 1.00 92.62 865 PHE A C 1
ATOM 6400 O O . PHE A 1 865 ? 11.841 3.291 -37.659 1.00 92.62 865 PHE A O 1
ATOM 6407 N N . ALA A 1 866 ? 12.235 4.169 -39.684 1.00 91.75 866 ALA A N 1
ATOM 6408 C CA . ALA A 1 866 ? 12.415 5.531 -39.195 1.00 91.75 866 ALA A CA 1
ATOM 6409 C C . ALA A 1 866 ? 11.063 6.185 -38.864 1.00 91.75 866 ALA A C 1
ATOM 6411 O O . ALA A 1 866 ? 10.134 6.163 -39.674 1.00 91.75 866 ALA A O 1
ATOM 6412 N N . ILE A 1 867 ? 10.975 6.808 -37.689 1.00 94.81 867 ILE A N 1
ATOM 6413 C CA . ILE A 1 867 ? 9.817 7.579 -37.217 1.00 94.81 867 ILE A CA 1
ATOM 6414 C C . ILE A 1 867 ? 10.108 9.080 -37.334 1.00 94.81 867 ILE A C 1
ATOM 6416 O O . ILE A 1 867 ? 9.286 9.845 -37.846 1.00 94.81 867 ILE A O 1
ATOM 6420 N N . VAL A 1 868 ? 11.295 9.518 -36.907 1.00 91.50 868 VAL A N 1
ATOM 6421 C CA . VAL A 1 868 ? 11.736 10.919 -36.978 1.00 91.50 868 VAL A CA 1
ATOM 6422 C C . VAL A 1 868 ? 13.103 10.963 -37.651 1.00 91.50 868 VAL A C 1
ATOM 6424 O O . VAL A 1 868 ? 14.094 10.540 -37.067 1.00 91.50 868 VAL A O 1
ATOM 6427 N N . THR A 1 869 ? 13.135 11.464 -38.887 1.00 87.69 869 THR A N 1
ATOM 6428 C CA . THR A 1 869 ? 14.362 11.734 -39.665 1.00 87.69 869 THR A CA 1
ATOM 6429 C C . THR A 1 869 ? 14.724 13.222 -39.623 1.00 87.69 869 THR A C 1
ATOM 6431 O O . THR A 1 869 ? 15.532 13.715 -40.406 1.00 87.69 869 THR A O 1
ATOM 6434 N N . GLU A 1 870 ? 14.031 13.981 -38.779 1.00 82.75 870 GLU A N 1
ATOM 6435 C CA . GLU A 1 870 ? 14.377 15.338 -38.407 1.00 82.75 870 GLU A CA 1
ATOM 6436 C C . GLU A 1 870 ? 15.592 15.308 -37.463 1.00 82.75 870 GLU A C 1
ATOM 6438 O O . GLU A 1 870 ? 15.714 14.435 -36.607 1.00 82.75 870 GLU A O 1
ATOM 6443 N N . ALA A 1 871 ? 16.514 16.245 -37.671 1.00 71.94 871 ALA A N 1
ATOM 6444 C CA . ALA A 1 871 ? 17.835 16.252 -37.055 1.00 71.94 871 ALA A CA 1
ATOM 6445 C C . ALA A 1 871 ? 17.829 16.640 -35.566 1.00 71.94 871 ALA A C 1
ATOM 6447 O O . ALA A 1 871 ? 17.126 17.571 -35.174 1.00 71.94 871 ALA A O 1
ATOM 6448 N N . ASP A 1 872 ? 18.710 16.003 -34.786 1.00 73.81 872 ASP A N 1
ATOM 6449 C CA . ASP A 1 872 ? 19.078 16.389 -33.410 1.00 73.81 872 ASP A CA 1
ATOM 6450 C C . ASP A 1 872 ? 17.893 16.438 -32.419 1.00 73.81 872 ASP A C 1
ATOM 6452 O O . ASP A 1 872 ? 17.882 17.222 -31.470 1.00 73.81 872 ASP A O 1
ATOM 6456 N N . VAL A 1 873 ? 16.874 15.610 -32.658 1.00 84.81 873 VAL A N 1
ATOM 6457 C CA . VAL A 1 873 ? 15.635 15.545 -31.866 1.00 84.81 873 VAL A CA 1
ATOM 6458 C C . VAL A 1 873 ? 15.782 14.724 -30.583 1.00 84.81 873 VAL A C 1
ATOM 6460 O O . VAL A 1 873 ? 16.544 13.759 -30.528 1.00 84.81 873 VAL A O 1
ATOM 6463 N N . PHE A 1 874 ? 14.983 15.053 -29.566 1.00 85.56 874 PHE A N 1
ATOM 6464 C CA . PHE A 1 874 ? 14.866 14.266 -28.335 1.00 85.56 874 PHE A CA 1
ATOM 6465 C C . PHE A 1 874 ? 13.561 13.462 -28.327 1.00 85.56 874 PHE A C 1
ATOM 6467 O O . PHE A 1 874 ? 12.488 14.011 -28.569 1.00 85.56 874 PHE A O 1
ATOM 6474 N N . LEU A 1 875 ? 13.648 12.163 -28.023 1.00 90.44 875 LEU A N 1
ATOM 6475 C CA . LEU A 1 875 ? 12.504 11.264 -27.851 1.00 90.44 875 LEU A CA 1
ATOM 6476 C C . LEU A 1 875 ? 11.956 11.394 -26.425 1.00 90.44 875 LEU A C 1
ATOM 6478 O O . LEU A 1 875 ? 12.588 10.971 -25.457 1.00 90.44 875 LEU A O 1
ATOM 6482 N N . GLU A 1 876 ? 10.766 11.969 -26.304 1.00 88.81 876 GLU A N 1
ATOM 6483 C CA . GLU A 1 876 ? 10.204 12.378 -25.016 1.00 88.81 876 GLU A CA 1
ATOM 6484 C C . GLU A 1 876 ? 9.183 11.340 -24.520 1.00 88.81 876 GLU A C 1
ATOM 6486 O O . GLU A 1 876 ? 9.221 10.915 -23.363 1.00 88.81 876 GLU A O 1
ATOM 6491 N N . SER A 1 877 ? 8.320 10.837 -25.411 1.00 92.75 877 SER A N 1
ATOM 6492 C CA . SER A 1 877 ? 7.206 9.940 -25.064 1.00 92.75 877 SER A CA 1
ATOM 6493 C C . SER A 1 877 ? 6.789 8.995 -26.201 1.00 92.75 877 SER A C 1
ATOM 6495 O O . SER A 1 877 ? 6.987 9.281 -27.382 1.00 92.75 877 SER A O 1
ATOM 6497 N N . LEU A 1 878 ? 6.177 7.868 -25.828 1.00 96.00 878 LEU A N 1
ATOM 6498 C CA . LEU A 1 878 ? 5.465 6.940 -26.712 1.00 96.00 878 LEU A CA 1
ATOM 6499 C C . LEU A 1 878 ? 4.261 6.384 -25.939 1.00 96.00 878 LEU A C 1
ATOM 6501 O O . LEU A 1 878 ? 4.447 5.856 -24.848 1.00 96.00 878 LEU A O 1
ATOM 6505 N N . ILE A 1 879 ? 3.057 6.489 -26.502 1.00 96.19 879 ILE A N 1
ATOM 6506 C CA . ILE A 1 879 ? 1.818 5.917 -25.942 1.00 96.19 879 ILE A CA 1
ATOM 6507 C C . ILE A 1 879 ? 0.990 5.205 -27.024 1.00 96.19 879 ILE A C 1
ATOM 6509 O O . ILE A 1 879 ? 1.288 5.326 -28.216 1.00 96.19 879 ILE A O 1
ATOM 6513 N N . TYR A 1 880 ? -0.069 4.497 -26.620 1.00 95.31 880 TYR A N 1
ATOM 6514 C CA . TYR A 1 880 ? -1.079 3.934 -27.521 1.00 95.31 880 TYR A CA 1
ATOM 6515 C C . TYR A 1 880 ? -2.422 4.672 -27.382 1.00 95.31 880 TYR A C 1
ATOM 6517 O O . TYR A 1 880 ? -2.944 4.841 -26.283 1.00 95.31 880 TYR A O 1
ATOM 6525 N N . ASP A 1 881 ? -2.981 5.105 -28.510 1.00 94.12 881 ASP A N 1
ATOM 6526 C CA . ASP A 1 881 ? -4.329 5.653 -28.650 1.00 94.12 881 ASP A CA 1
ATOM 6527 C C . ASP A 1 881 ? -5.286 4.512 -29.024 1.00 94.12 881 ASP A C 1
ATOM 6529 O O . ASP A 1 881 ? -5.324 4.051 -30.172 1.00 94.12 881 ASP A O 1
ATOM 6533 N N . ALA A 1 882 ? -6.060 4.057 -28.037 1.00 87.38 882 ALA A N 1
ATOM 6534 C CA . ALA A 1 882 ? -6.963 2.916 -28.169 1.00 87.38 882 ALA A CA 1
ATOM 6535 C C . ALA A 1 882 ? -8.214 3.192 -29.027 1.00 87.38 882 ALA A C 1
ATOM 6537 O O . ALA A 1 882 ? -8.769 2.261 -29.619 1.00 87.38 882 ALA A O 1
ATOM 6538 N N . ASN A 1 883 ? -8.648 4.453 -29.147 1.00 89.56 883 ASN A N 1
ATOM 6539 C CA . ASN A 1 883 ? -9.840 4.804 -29.930 1.00 89.56 883 ASN A CA 1
ATOM 6540 C C . ASN A 1 883 ? -9.508 4.906 -31.423 1.00 89.56 883 ASN A C 1
ATOM 6542 O O . ASN A 1 883 ? -10.262 4.413 -32.263 1.00 89.56 883 ASN A O 1
ATOM 6546 N N . ASN A 1 884 ? -8.376 5.529 -31.764 1.00 91.69 884 ASN A N 1
ATOM 6547 C CA . ASN A 1 884 ? -7.934 5.717 -33.148 1.00 91.69 884 ASN A CA 1
ATOM 6548 C C . ASN A 1 884 ? -6.969 4.616 -33.634 1.00 91.69 884 ASN A C 1
ATOM 6550 O O . ASN A 1 884 ? -6.580 4.643 -34.807 1.00 91.69 884 ASN A O 1
ATOM 6554 N N . LYS A 1 885 ? -6.619 3.663 -32.754 1.00 92.75 885 LYS A N 1
ATOM 6555 C CA . LYS A 1 885 ? -5.820 2.444 -32.986 1.00 92.75 885 LYS A CA 1
ATOM 6556 C C . LYS A 1 885 ? -4.435 2.716 -33.569 1.00 92.75 885 LYS A C 1
ATOM 6558 O O . LYS A 1 885 ? -4.081 2.257 -34.660 1.00 92.75 885 LYS A O 1
ATOM 6563 N N . LYS A 1 886 ? -3.680 3.568 -32.871 1.00 94.38 886 LYS A N 1
ATOM 6564 C CA . LYS A 1 886 ? -2.360 4.064 -33.293 1.00 94.38 886 LYS A CA 1
ATOM 6565 C C . LYS A 1 886 ? -1.442 4.245 -32.099 1.00 94.38 886 LYS A C 1
ATOM 6567 O O . LYS A 1 886 ? -1.864 4.675 -31.035 1.00 94.38 886 LYS A O 1
ATOM 6572 N N . PHE A 1 887 ? -0.156 4.050 -32.326 1.00 97.31 887 PHE A N 1
ATOM 6573 C CA . PHE A 1 887 ? 0.872 4.571 -31.440 1.00 97.31 887 PHE A CA 1
ATOM 6574 C C . PHE A 1 887 ? 1.092 6.063 -31.695 1.00 97.31 887 PHE A C 1
ATOM 6576 O O . PHE A 1 887 ? 0.940 6.533 -32.827 1.00 97.31 887 PHE A O 1
ATOM 6583 N N . VAL A 1 888 ? 1.485 6.804 -30.661 1.00 97.75 888 VAL A N 1
ATOM 6584 C CA . VAL A 1 888 ? 1.774 8.241 -30.727 1.00 97.75 888 VAL A CA 1
ATOM 6585 C C . VAL A 1 888 ? 3.139 8.493 -30.098 1.00 97.75 888 VAL A C 1
ATOM 6587 O O . VAL A 1 888 ? 3.323 8.246 -28.909 1.00 97.75 888 VAL A O 1
ATOM 6590 N N . VAL A 1 889 ? 4.093 8.968 -30.898 1.00 97.06 889 VAL A N 1
ATOM 6591 C CA . VAL A 1 889 ? 5.446 9.344 -30.461 1.00 97.06 889 VAL A CA 1
ATOM 6592 C C . VAL A 1 889 ? 5.517 10.856 -30.305 1.00 97.06 889 VAL A C 1
ATOM 6594 O O . VAL A 1 889 ? 5.252 11.577 -31.269 1.00 97.06 889 VAL A O 1
ATOM 6597 N N . GLY A 1 890 ? 5.897 11.323 -29.116 1.00 94.81 890 GLY A N 1
ATOM 6598 C CA . GLY A 1 890 ? 6.193 12.723 -28.824 1.00 94.81 890 GLY A CA 1
ATOM 6599 C C . GLY A 1 890 ? 7.698 12.984 -28.768 1.00 94.81 890 GLY A C 1
ATOM 6600 O O . GLY A 1 890 ? 8.451 12.232 -28.144 1.00 94.81 890 GLY A O 1
ATOM 6601 N N . PHE A 1 891 ? 8.137 14.053 -29.428 1.00 92.44 891 PHE A N 1
ATOM 6602 C CA . PHE A 1 891 ? 9.543 14.436 -29.542 1.00 92.44 891 PHE A CA 1
ATOM 6603 C C . PHE A 1 891 ? 9.714 15.959 -29.559 1.00 92.44 891 PHE A C 1
ATOM 6605 O O . PHE A 1 891 ? 8.800 16.692 -29.955 1.00 92.44 891 PHE A O 1
ATOM 6612 N N . SER A 1 892 ? 10.892 16.439 -29.158 1.00 88.88 892 SER A N 1
ATOM 6613 C CA . SER A 1 892 ? 11.251 17.857 -29.234 1.00 88.88 892 SER A CA 1
ATOM 6614 C C . SER A 1 892 ? 12.378 18.130 -30.235 1.00 88.88 892 SER A C 1
ATOM 6616 O O . SER A 1 892 ? 13.307 17.341 -30.394 1.00 88.88 892 SER A O 1
ATOM 6618 N N . GLU A 1 893 ? 12.260 19.249 -30.953 1.00 84.31 893 GLU A N 1
ATOM 6619 C CA . GLU A 1 893 ? 13.169 19.682 -32.021 1.00 84.31 893 GLU A CA 1
ATOM 6620 C C . GLU A 1 893 ? 13.939 20.944 -31.592 1.00 84.31 893 GLU A C 1
ATOM 6622 O O . GLU A 1 893 ? 13.308 21.911 -31.143 1.00 84.31 893 GLU A O 1
ATOM 6627 N N . PRO A 1 894 ? 15.272 21.009 -31.759 1.00 72.50 894 PRO A N 1
ATOM 6628 C CA . PRO A 1 894 ? 16.026 22.235 -31.514 1.00 72.50 894 PRO A CA 1
ATOM 6629 C C . PRO A 1 894 ? 15.759 23.332 -32.571 1.00 72.50 894 PRO A C 1
ATOM 6631 O O . PRO A 1 894 ? 15.732 23.036 -33.767 1.00 72.50 894 PRO A O 1
ATOM 6634 N N . PRO A 1 895 ? 15.655 24.622 -32.189 1.00 64.75 895 PRO A N 1
ATOM 6635 C CA . PRO A 1 895 ? 15.489 25.142 -30.837 1.00 64.75 895 PRO A CA 1
ATOM 6636 C C . PRO A 1 895 ? 14.005 25.160 -30.434 1.00 64.75 895 PRO A C 1
ATOM 6638 O O . PRO A 1 895 ? 13.212 25.917 -30.992 1.00 64.75 895 PRO A O 1
ATOM 6641 N N . GLY A 1 896 ? 13.648 24.366 -29.426 1.00 69.56 896 GLY A N 1
ATOM 6642 C CA . GLY A 1 896 ? 12.389 24.489 -28.695 1.00 69.56 896 GLY A CA 1
ATOM 6643 C C . GLY A 1 896 ? 11.103 24.400 -29.521 1.00 69.56 896 GLY A C 1
ATOM 6644 O O . GLY A 1 896 ? 10.302 25.331 -29.511 1.00 69.56 896 GLY A O 1
ATOM 6645 N N . LYS A 1 897 ? 10.848 23.264 -30.172 1.00 87.75 897 LYS A N 1
ATOM 6646 C CA . LYS A 1 897 ? 9.498 22.884 -30.632 1.00 87.75 897 LYS A CA 1
ATOM 6647 C C . LYS A 1 897 ? 9.147 21.495 -30.142 1.00 87.75 897 LYS A C 1
ATOM 6649 O O . LYS A 1 897 ? 10.040 20.681 -29.956 1.00 87.75 897 LYS A O 1
ATOM 6654 N N . ILE A 1 898 ? 7.861 21.221 -29.945 1.00 92.56 898 ILE A N 1
ATOM 6655 C CA . ILE A 1 898 ? 7.376 19.904 -29.515 1.00 92.56 898 ILE A CA 1
ATOM 6656 C C . ILE A 1 898 ? 6.350 19.413 -30.522 1.00 92.56 898 ILE A C 1
ATOM 6658 O O . ILE A 1 898 ? 5.386 20.115 -30.850 1.00 92.56 898 ILE A O 1
ATOM 6662 N N . ALA A 1 899 ? 6.576 18.206 -31.019 1.00 93.88 899 ALA A N 1
ATOM 6663 C CA . ALA A 1 899 ? 5.822 17.612 -32.100 1.00 93.88 899 ALA A CA 1
ATOM 6664 C C . ALA A 1 899 ? 5.468 16.153 -31.805 1.00 93.88 899 ALA A C 1
ATOM 6666 O O . ALA A 1 899 ? 6.120 15.472 -31.016 1.00 93.88 899 ALA A O 1
ATOM 6667 N N . LEU A 1 900 ? 4.410 15.686 -32.462 1.00 96.31 900 LEU A N 1
ATOM 6668 C CA . LEU A 1 900 ? 3.931 14.315 -32.411 1.00 96.31 900 LEU A CA 1
ATOM 6669 C C . LEU A 1 900 ? 4.003 13.692 -33.810 1.00 96.31 900 LEU A C 1
ATOM 6671 O O . LEU A 1 900 ? 3.827 14.377 -34.824 1.00 96.31 900 LEU A O 1
ATOM 6675 N N . LYS A 1 901 ? 4.178 12.375 -33.874 1.00 96.62 901 LYS A N 1
ATOM 6676 C CA . LYS A 1 901 ? 3.837 11.556 -35.045 1.00 96.62 901 LYS A CA 1
ATOM 6677 C C . LYS A 1 901 ? 3.031 10.349 -34.589 1.00 96.62 901 LYS A C 1
ATOM 6679 O O . LYS A 1 901 ? 3.286 9.792 -33.526 1.00 96.62 901 LYS A O 1
ATOM 6684 N N . THR A 1 902 ? 2.061 9.950 -35.402 1.00 96.44 902 THR A N 1
ATOM 6685 C CA . THR A 1 902 ? 1.266 8.737 -35.169 1.00 96.44 902 THR A CA 1
ATOM 6686 C C . THR A 1 902 ? 1.763 7.606 -36.059 1.00 96.44 902 THR A C 1
ATOM 6688 O O . THR A 1 902 ? 2.198 7.858 -37.183 1.00 96.44 902 THR A O 1
ATOM 6691 N N . ILE A 1 903 ? 1.706 6.371 -35.568 1.00 96.75 903 ILE A N 1
ATOM 6692 C CA . ILE A 1 903 ? 2.119 5.161 -36.284 1.00 96.75 903 ILE A CA 1
ATOM 6693 C C . ILE A 1 903 ? 0.979 4.147 -36.183 1.00 96.75 903 ILE A C 1
ATOM 6695 O O . ILE A 1 903 ? 0.503 3.859 -35.087 1.00 96.75 903 ILE A O 1
ATOM 6699 N N . ASN A 1 904 ? 0.512 3.616 -37.314 1.00 92.44 904 ASN A N 1
ATOM 6700 C CA . ASN A 1 904 ? -0.508 2.562 -37.313 1.00 92.44 904 ASN A CA 1
ATOM 6701 C C . ASN A 1 904 ? 0.109 1.155 -37.167 1.00 92.44 904 ASN A C 1
ATOM 6703 O O . ASN A 1 904 ? 1.320 0.982 -37.297 1.00 92.44 904 ASN A O 1
ATOM 6707 N N . ALA A 1 905 ? -0.737 0.140 -36.987 1.00 86.06 905 ALA A N 1
ATOM 6708 C CA . ALA A 1 905 ? -0.366 -1.280 -36.901 1.00 86.06 905 ALA A CA 1
ATOM 6709 C C . ALA A 1 905 ? 0.520 -1.826 -38.048 1.00 86.06 905 ALA A C 1
ATOM 6711 O O . ALA A 1 905 ? 1.153 -2.871 -37.907 1.00 86.06 905 ALA A O 1
ATOM 6712 N N . ALA A 1 906 ? 0.568 -1.140 -39.196 1.00 87.44 906 ALA A N 1
ATOM 6713 C CA . ALA A 1 906 ? 1.382 -1.508 -40.356 1.00 87.44 906 ALA A CA 1
ATOM 6714 C C . ALA A 1 906 ? 2.719 -0.739 -40.439 1.00 87.44 906 ALA A C 1
ATOM 6716 O O . ALA A 1 906 ? 3.421 -0.850 -41.443 1.00 87.44 906 ALA A O 1
ATOM 6717 N N . GLY A 1 907 ? 3.064 0.067 -39.428 1.00 90.06 907 GLY A N 1
ATOM 6718 C CA . GLY A 1 907 ? 4.283 0.886 -39.404 1.00 90.06 907 GLY A CA 1
ATOM 6719 C C . GLY A 1 907 ? 4.209 2.159 -40.250 1.00 90.06 907 GLY A C 1
ATOM 6720 O O . GLY A 1 907 ? 5.222 2.827 -40.440 1.00 90.06 907 GLY A O 1
ATOM 6721 N N . ALA A 1 908 ? 3.032 2.529 -40.766 1.00 94.19 908 ALA A N 1
ATOM 6722 C CA . ALA A 1 908 ? 2.885 3.760 -41.534 1.00 94.19 908 ALA A CA 1
ATOM 6723 C C . ALA A 1 908 ? 2.883 4.972 -40.589 1.00 94.19 908 ALA A C 1
ATOM 6725 O O . ALA A 1 908 ? 1.938 5.178 -39.821 1.00 94.19 908 ALA A O 1
ATOM 6726 N N . VAL A 1 909 ? 3.954 5.764 -40.662 1.00 96.44 909 VAL A N 1
ATOM 6727 C CA . VAL A 1 909 ? 4.176 6.973 -39.860 1.00 96.44 909 VAL A CA 1
ATOM 6728 C C . VAL A 1 909 ? 3.476 8.177 -40.501 1.00 96.44 909 VAL A C 1
ATOM 6730 O O . VAL A 1 909 ? 3.541 8.376 -41.716 1.00 96.44 909 VAL A O 1
ATOM 6733 N N . SER A 1 910 ? 2.800 9.000 -39.698 1.00 94.56 910 SER A N 1
ATOM 6734 C CA . SER A 1 910 ? 2.121 10.209 -40.172 1.00 94.56 910 SER A CA 1
ATOM 6735 C C . SER A 1 910 ? 3.080 11.362 -40.485 1.00 94.56 910 SER A C 1
ATOM 6737 O O . SER A 1 910 ? 4.227 11.404 -40.038 1.00 94.56 910 SER A O 1
ATOM 6739 N N . ALA A 1 911 ? 2.561 12.381 -41.176 1.00 92.88 911 ALA A N 1
ATOM 6740 C CA . ALA A 1 911 ? 3.184 13.701 -41.177 1.00 92.88 911 ALA A CA 1
ATOM 6741 C C . ALA A 1 911 ? 3.373 14.225 -39.736 1.00 92.88 911 ALA A C 1
ATOM 6743 O O . ALA A 1 911 ? 2.637 13.833 -38.823 1.00 92.88 911 ALA A O 1
ATOM 6744 N N . LYS A 1 912 ? 4.354 15.116 -39.549 1.00 93.00 912 LYS A N 1
ATOM 6745 C CA . LYS A 1 912 ? 4.648 15.761 -38.263 1.00 93.00 912 LYS A CA 1
ATOM 6746 C C . LYS A 1 912 ? 3.488 16.661 -37.822 1.00 93.00 912 LYS A C 1
ATOM 6748 O O . LYS A 1 912 ? 3.063 17.543 -38.566 1.00 93.00 912 LYS A O 1
ATOM 6753 N N . ILE A 1 913 ? 3.021 16.453 -36.596 1.00 94.62 913 ILE A N 1
ATOM 6754 C CA . ILE A 1 913 ? 1.936 17.188 -35.944 1.00 94.62 913 ILE A CA 1
ATOM 6755 C C . ILE A 1 913 ? 2.582 18.141 -34.940 1.00 94.62 913 ILE A C 1
ATOM 6757 O O . ILE A 1 913 ? 3.292 17.696 -34.046 1.00 94.62 913 ILE A O 1
ATOM 6761 N N . LEU A 1 914 ? 2.379 19.450 -35.069 1.00 92.75 914 LEU A N 1
ATOM 6762 C CA . LEU A 1 914 ? 3.043 20.423 -34.198 1.00 92.75 914 LEU A CA 1
ATOM 6763 C C . LEU A 1 914 ? 2.179 20.689 -32.957 1.00 92.75 914 LEU A C 1
ATOM 6765 O O . LEU A 1 914 ? 1.120 21.301 -33.079 1.00 92.75 914 LEU A O 1
ATOM 6769 N N . ALA A 1 915 ? 2.616 20.229 -31.782 1.00 93.44 915 ALA A N 1
ATOM 6770 C CA . ALA A 1 915 ? 1.867 20.372 -30.532 1.00 93.44 915 ALA A CA 1
ATOM 6771 C C . ALA A 1 915 ? 2.102 21.744 -29.885 1.00 93.44 915 ALA A C 1
ATOM 6773 O O . ALA A 1 915 ? 1.142 22.461 -29.612 1.00 93.44 915 ALA A O 1
ATOM 6774 N N . ALA A 1 916 ? 3.367 22.149 -29.728 1.00 91.00 916 ALA A N 1
ATOM 6775 C CA . ALA A 1 916 ? 3.741 23.448 -29.169 1.00 91.00 916 ALA A CA 1
ATOM 6776 C C . ALA A 1 916 ? 4.938 24.068 -29.907 1.00 91.00 916 ALA A C 1
ATOM 6778 O O . ALA A 1 916 ? 5.896 23.380 -30.258 1.00 91.00 916 ALA A O 1
ATOM 6779 N N . ASP A 1 917 ? 4.873 25.380 -30.125 1.00 90.12 917 ASP A N 1
ATOM 6780 C CA . ASP A 1 917 ? 5.802 26.175 -30.943 1.00 90.12 917 ASP A CA 1
ATOM 6781 C C . ASP A 1 917 ? 5.788 27.683 -30.608 1.00 90.12 917 ASP A C 1
ATOM 6783 O O . ASP A 1 917 ? 6.288 28.492 -31.392 1.00 90.12 917 ASP A O 1
ATOM 6787 N N . GLN A 1 918 ? 5.152 28.076 -29.500 1.00 81.94 918 GLN A N 1
ATOM 6788 C CA . GLN A 1 918 ? 4.808 29.477 -29.217 1.00 81.94 918 GLN A CA 1
ATOM 6789 C C . GLN A 1 918 ? 5.910 30.249 -28.474 1.00 81.94 918 GLN A C 1
ATOM 6791 O O . GLN A 1 918 ? 5.829 31.473 -28.370 1.00 81.94 918 GLN A O 1
ATOM 6796 N N . PHE A 1 919 ? 6.929 29.557 -27.959 1.00 82.19 919 PHE A N 1
ATOM 6797 C CA . PHE A 1 919 ? 7.939 30.123 -27.063 1.00 82.19 919 PHE A CA 1
ATOM 6798 C C . PHE A 1 919 ? 9.358 29.985 -27.630 1.00 82.19 919 PHE A C 1
ATOM 6800 O O . PHE A 1 919 ? 9.633 29.101 -28.436 1.00 82.19 919 PHE A O 1
ATOM 6807 N N . GLY A 1 920 ? 10.274 30.865 -27.206 1.00 72.81 920 GLY A N 1
ATOM 6808 C CA . GLY A 1 920 ? 11.652 30.903 -27.725 1.00 72.81 920 GLY A CA 1
ATOM 6809 C C . GLY A 1 920 ? 12.513 29.696 -27.329 1.00 72.81 920 GLY A C 1
ATOM 6810 O O . GLY A 1 920 ? 13.465 29.361 -28.031 1.00 72.81 920 GLY A O 1
ATOM 6811 N N . TRP A 1 921 ? 12.161 29.031 -26.228 1.00 82.50 921 TRP A N 1
ATOM 6812 C CA . TRP A 1 921 ? 12.639 27.701 -25.863 1.00 82.50 921 TRP A CA 1
ATOM 6813 C C . TRP A 1 921 ? 11.531 26.958 -25.115 1.00 82.50 921 TRP A C 1
ATOM 6815 O O . TRP A 1 921 ? 10.806 27.559 -24.316 1.00 82.50 921 TRP A O 1
ATOM 6825 N N . GLN A 1 922 ? 11.418 25.656 -25.371 1.00 84.88 922 GLN A N 1
ATOM 6826 C CA . GLN A 1 922 ? 10.480 24.750 -24.709 1.00 84.88 922 GLN A CA 1
ATOM 6827 C C . GLN A 1 922 ? 10.924 23.284 -24.875 1.00 84.88 922 GLN A C 1
ATOM 6829 O O . GLN A 1 922 ? 11.501 22.939 -25.905 1.00 84.88 922 GLN A O 1
ATOM 6834 N N . GLY A 1 923 ? 10.653 22.424 -23.891 1.00 85.25 923 GLY A N 1
ATOM 6835 C CA . GLY A 1 923 ? 11.080 21.013 -23.874 1.00 85.25 923 GLY A CA 1
ATOM 6836 C C . GLY A 1 923 ? 10.697 20.290 -22.576 1.00 85.25 923 GLY A C 1
ATOM 6837 O O . GLY A 1 923 ? 9.851 20.794 -21.833 1.00 85.25 923 GLY A O 1
ATOM 6838 N N . HIS A 1 924 ? 11.329 19.140 -22.294 1.00 86.94 924 HIS A N 1
ATOM 6839 C CA . HIS A 1 924 ? 11.018 18.258 -21.149 1.00 86.94 924 HIS A CA 1
ATOM 6840 C C . HIS A 1 924 ? 9.528 17.892 -21.115 1.00 86.94 924 HIS A C 1
ATOM 6842 O O . HIS A 1 924 ? 8.804 18.193 -20.154 1.00 86.94 924 HIS A O 1
ATOM 6848 N N . SER A 1 925 ? 9.073 17.331 -22.232 1.00 91.88 925 SER A N 1
ATOM 6849 C CA . SER A 1 925 ? 7.658 17.150 -22.531 1.00 91.88 925 SER A CA 1
ATOM 6850 C C . SER A 1 925 ? 7.157 15.742 -22.229 1.00 91.88 925 SER A C 1
ATOM 6852 O O . SER A 1 925 ? 7.905 14.770 -22.253 1.00 91.88 925 SER A O 1
ATOM 6854 N N . SER A 1 926 ? 5.864 15.630 -21.948 1.00 95.25 926 SER A N 1
ATOM 6855 C CA . SER A 1 926 ? 5.195 14.349 -21.725 1.00 95.25 926 SER A CA 1
ATOM 6856 C C . SER A 1 926 ? 3.805 14.368 -22.351 1.00 95.25 926 SER A C 1
ATOM 6858 O O . SER A 1 926 ? 3.293 15.430 -22.714 1.00 95.25 926 SER A O 1
ATOM 6860 N N . LEU A 1 927 ? 3.231 13.189 -22.566 1.00 96.12 927 LEU A N 1
ATOM 6861 C CA . LEU A 1 927 ? 2.103 12.972 -23.467 1.00 96.12 927 LEU A CA 1
ATOM 6862 C C . LEU A 1 927 ? 1.133 11.959 -22.864 1.00 96.12 927 LEU A C 1
ATOM 6864 O O . LEU A 1 927 ? 1.481 10.795 -22.687 1.00 96.12 927 LEU A O 1
ATOM 6868 N N . ALA A 1 928 ? -0.106 12.394 -22.656 1.00 96.62 928 ALA A N 1
ATOM 6869 C CA . ALA A 1 928 ? -1.236 11.535 -22.341 1.00 96.62 928 ALA A CA 1
ATOM 6870 C C . ALA A 1 928 ? -2.269 11.580 -23.475 1.00 96.62 928 ALA A C 1
ATOM 6872 O O . ALA A 1 928 ? -2.373 12.566 -24.212 1.00 96.62 928 ALA A O 1
ATOM 6873 N N . TYR A 1 929 ? -3.063 10.519 -23.599 1.00 96.25 929 TYR A N 1
ATOM 6874 C CA . TYR A 1 929 ? -4.244 10.506 -24.453 1.00 96.25 929 TYR A CA 1
ATOM 6875 C C . TYR A 1 929 ? -5.496 10.639 -23.585 1.00 96.25 929 TYR A C 1
ATOM 6877 O O . TYR A 1 929 ? -5.762 9.796 -22.733 1.00 96.25 929 TYR A O 1
ATOM 6885 N N . ASN A 1 930 ? -6.250 11.713 -23.804 1.00 95.25 930 ASN A N 1
ATOM 6886 C CA . ASN A 1 930 ? -7.563 11.920 -23.219 1.00 95.25 930 ASN A CA 1
ATOM 6887 C C . ASN A 1 930 ? -8.600 11.252 -24.134 1.00 95.25 930 ASN A C 1
ATOM 6889 O O . ASN A 1 930 ? -8.976 11.798 -25.178 1.00 95.25 930 ASN A O 1
ATOM 6893 N N . ASP A 1 931 ? -9.037 10.052 -23.749 1.00 90.25 931 ASP A N 1
ATOM 6894 C CA . ASP A 1 931 ? -9.968 9.230 -24.529 1.00 90.25 931 ASP A CA 1
ATOM 6895 C C . ASP A 1 931 ? -11.361 9.855 -24.685 1.00 90.25 931 ASP A C 1
ATOM 6897 O O . ASP A 1 931 ? -12.013 9.690 -25.719 1.00 90.25 931 ASP A O 1
ATOM 6901 N N . SER A 1 932 ? -11.774 10.616 -23.677 1.00 90.38 932 SER A N 1
ATOM 6902 C CA . SER A 1 932 ? -13.116 11.151 -23.484 1.00 90.38 932 SER A CA 1
ATOM 6903 C C . SER A 1 932 ? -13.356 12.399 -24.334 1.00 90.38 932 SER A C 1
ATOM 6905 O O . SER A 1 932 ? -14.465 12.619 -24.820 1.00 90.38 932 SER A O 1
ATOM 6907 N N . LEU A 1 933 ? -12.304 13.193 -24.561 1.00 93.06 933 LEU A N 1
ATOM 6908 C CA . LEU A 1 933 ? -12.295 14.327 -25.492 1.00 93.06 933 LEU A CA 1
ATOM 6909 C C . LEU A 1 933 ? -11.730 13.965 -26.877 1.00 93.06 933 LEU A C 1
ATOM 6911 O O . LEU A 1 933 ? -11.882 14.744 -27.821 1.00 93.06 933 LEU A O 1
ATOM 6915 N N . ASN A 1 934 ? -11.089 12.797 -27.012 1.00 94.81 934 ASN A N 1
ATOM 6916 C CA . ASN A 1 934 ? -10.313 12.395 -28.187 1.00 94.81 934 ASN A CA 1
ATOM 6917 C C . ASN A 1 934 ? -9.190 13.415 -28.499 1.00 94.81 934 ASN A C 1
ATOM 6919 O O . ASN A 1 934 ? -9.071 13.944 -29.613 1.00 94.81 934 ASN A O 1
ATOM 6923 N N . GLU A 1 935 ? -8.387 13.739 -27.478 1.00 96.69 935 GLU A N 1
ATOM 6924 C CA . GLU A 1 935 ? -7.296 14.724 -27.527 1.00 96.69 935 GLU A CA 1
ATOM 6925 C C . GLU A 1 935 ? -5.964 14.136 -27.030 1.00 96.69 935 GLU A C 1
ATOM 6927 O O . GLU A 1 935 ? -5.901 13.465 -26.004 1.00 96.69 935 GLU A O 1
ATOM 6932 N N . TYR A 1 936 ? -4.866 14.462 -27.711 1.00 97.88 936 TYR A N 1
ATOM 6933 C CA . TYR A 1 936 ? -3.513 14.321 -27.176 1.00 97.88 936 TYR A CA 1
ATOM 6934 C C . TYR A 1 936 ? -3.210 15.520 -26.275 1.00 97.88 936 TYR A C 1
ATOM 6936 O O . TYR A 1 936 ? -3.276 16.673 -26.717 1.00 97.88 936 TYR A O 1
ATOM 6944 N N . TRP A 1 937 ? -2.887 15.255 -25.015 1.00 97.62 937 TRP A N 1
ATOM 6945 C CA . TRP A 1 937 ? -2.565 16.251 -23.998 1.00 97.62 937 TRP A CA 1
ATOM 6946 C C . TRP A 1 937 ? -1.059 16.221 -23.741 1.00 97.62 937 TRP A C 1
ATOM 6948 O O . TRP A 1 937 ? -0.515 15.209 -23.306 1.00 97.62 937 TRP A O 1
ATOM 6958 N N . VAL A 1 938 ? -0.383 17.324 -24.067 1.00 97.44 938 VAL A N 1
ATOM 6959 C CA . VAL A 1 938 ? 1.080 17.436 -24.081 1.00 97.44 938 VAL A CA 1
ATOM 6960 C C . VAL A 1 938 ? 1.526 18.457 -23.045 1.00 97.44 938 VAL A C 1
ATOM 6962 O O . VAL A 1 938 ? 1.344 19.661 -23.252 1.00 97.44 938 VAL A O 1
ATOM 6965 N N . THR A 1 939 ? 2.124 18.000 -21.945 1.00 97.31 939 THR A N 1
ATOM 6966 C CA . THR A 1 939 ? 2.784 18.898 -20.988 1.00 97.31 939 THR A CA 1
ATOM 6967 C C . THR A 1 939 ? 4.198 19.214 -21.429 1.00 97.31 939 THR A C 1
ATOM 6969 O O . THR A 1 939 ? 4.840 18.407 -22.099 1.00 97.31 939 THR A O 1
ATOM 6972 N N . TYR A 1 940 ? 4.684 20.400 -21.074 1.00 93.75 940 TYR A N 1
ATOM 6973 C CA . TYR A 1 940 ? 6.049 20.834 -21.352 1.00 93.75 940 TYR A CA 1
ATOM 6974 C C . TYR A 1 940 ? 6.435 22.053 -20.527 1.00 93.75 940 TYR A C 1
ATOM 6976 O O . TYR A 1 940 ? 5.597 22.693 -19.895 1.00 93.75 940 TYR A O 1
ATOM 6984 N N . ILE A 1 941 ? 7.713 22.406 -20.580 1.00 89.94 941 ILE A N 1
ATOM 6985 C CA . ILE A 1 941 ? 8.258 23.622 -19.979 1.00 89.94 941 ILE A CA 1
ATOM 6986 C C . ILE A 1 941 ? 8.523 24.625 -21.085 1.00 89.94 941 ILE A C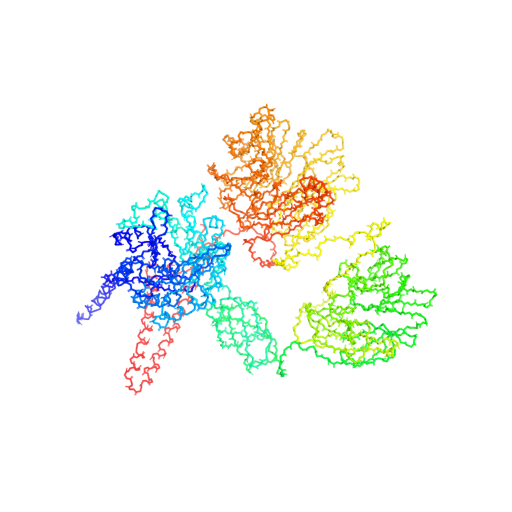 1
ATOM 6988 O O . ILE A 1 941 ? 8.995 24.235 -22.150 1.00 89.94 941 ILE A O 1
ATOM 6992 N N . ALA A 1 942 ? 8.275 25.906 -20.830 1.00 86.75 942 ALA A N 1
ATOM 6993 C CA . ALA A 1 942 ? 8.720 26.999 -21.687 1.00 86.75 942 ALA A CA 1
ATOM 6994 C C . ALA A 1 942 ? 9.472 28.071 -20.890 1.00 86.75 942 ALA A C 1
ATOM 6996 O O . ALA A 1 942 ? 9.179 28.293 -19.715 1.00 86.75 942 ALA A O 1
ATOM 6997 N N . ILE A 1 943 ? 10.419 28.748 -21.543 1.00 79.00 943 ILE A N 1
ATOM 6998 C CA . ILE A 1 943 ? 11.114 29.930 -21.010 1.00 79.00 943 ILE A CA 1
ATOM 6999 C C . ILE A 1 943 ? 10.471 31.183 -21.611 1.00 79.00 943 ILE A C 1
ATOM 7001 O O . ILE A 1 943 ? 10.325 31.287 -22.833 1.00 79.00 943 ILE A O 1
ATOM 7005 N N . LEU A 1 944 ? 10.082 32.128 -20.750 1.00 73.75 944 LEU A N 1
ATOM 7006 C CA . LEU A 1 944 ? 9.304 33.312 -21.137 1.00 73.75 944 LEU A CA 1
ATOM 7007 C C . LEU A 1 944 ? 10.140 34.600 -21.189 1.00 73.75 944 LEU A C 1
ATOM 7009 O O . LEU A 1 944 ? 9.853 35.485 -21.997 1.00 73.75 944 LEU A O 1
ATOM 7013 N N . SER A 1 945 ? 11.188 34.700 -20.367 1.00 59.44 945 SER A N 1
ATOM 7014 C CA . SER A 1 945 ? 12.151 35.806 -20.350 1.00 59.44 945 SER A CA 1
ATOM 7015 C C . SER A 1 945 ? 13.437 35.437 -21.105 1.00 59.44 945 SER A C 1
ATOM 7017 O O . SER A 1 945 ? 13.969 34.332 -21.003 1.00 59.44 945 SER A O 1
ATOM 7019 N N . GLY A 1 946 ? 13.960 36.367 -21.906 1.00 51.59 946 GLY A N 1
ATOM 7020 C CA . GLY A 1 946 ? 15.131 36.116 -22.746 1.00 51.59 946 GLY A CA 1
ATOM 7021 C C . GLY A 1 946 ? 16.455 36.161 -21.980 1.00 51.59 946 GLY A C 1
ATOM 7022 O O . GLY A 1 946 ? 17.065 37.222 -21.886 1.00 51.59 946 GLY A O 1
ATOM 7023 N N . SER A 1 947 ? 16.957 35.003 -21.541 1.00 47.97 947 SER A N 1
ATOM 7024 C CA . SER A 1 947 ? 18.363 34.783 -21.133 1.00 47.97 947 SER A CA 1
ATOM 7025 C C . SER A 1 947 ? 18.916 35.630 -19.967 1.00 47.97 947 SER A C 1
ATOM 7027 O O . SER A 1 947 ? 20.132 35.770 -19.847 1.00 47.97 947 SER A O 1
ATOM 7029 N N . ASP A 1 948 ? 18.065 36.153 -19.079 1.00 52.16 948 ASP A N 1
ATOM 7030 C CA . ASP A 1 948 ? 18.525 36.711 -17.799 1.00 52.16 948 ASP A CA 1
ATOM 7031 C C . ASP A 1 948 ? 18.652 35.598 -16.747 1.00 52.16 948 ASP A C 1
ATOM 7033 O O . ASP A 1 948 ? 17.676 35.198 -16.113 1.00 52.16 948 ASP A O 1
ATOM 7037 N N . THR A 1 949 ? 19.874 35.104 -16.543 1.00 47.19 949 THR A N 1
ATOM 7038 C CA . THR A 1 949 ? 20.182 34.050 -15.560 1.00 47.19 949 THR A CA 1
ATOM 7039 C C . THR A 1 949 ? 20.071 34.506 -14.099 1.00 47.19 949 THR A C 1
ATOM 7041 O O . THR A 1 949 ? 20.296 33.700 -13.202 1.00 47.19 949 THR A O 1
ATOM 7044 N N . ALA A 1 950 ? 19.757 35.778 -13.826 1.00 48.88 950 ALA A N 1
ATOM 7045 C CA . ALA A 1 950 ? 19.375 36.246 -12.492 1.00 48.88 950 ALA A CA 1
ATOM 7046 C C . ALA A 1 950 ? 17.848 36.224 -12.262 1.00 48.88 950 ALA A C 1
ATOM 7048 O O . ALA A 1 950 ? 17.399 36.491 -11.147 1.00 48.88 950 ALA A O 1
ATOM 7049 N N . GLN A 1 951 ? 17.049 35.918 -13.293 1.00 51.78 951 GLN A N 1
ATOM 7050 C CA . GLN A 1 951 ? 15.583 35.911 -13.260 1.00 51.78 951 GLN A CA 1
ATOM 7051 C C . GLN A 1 951 ? 15.014 34.725 -14.057 1.00 51.78 951 GLN A C 1
ATOM 7053 O O . GLN A 1 951 ? 14.257 34.909 -15.016 1.00 51.78 951 GLN A O 1
ATOM 7058 N N . GLU A 1 952 ? 15.372 33.499 -13.659 1.00 53.12 952 GLU A N 1
ATOM 7059 C CA . GLU A 1 952 ? 14.767 32.289 -14.228 1.00 53.12 952 GLU A CA 1
ATOM 7060 C C . GLU A 1 952 ? 13.240 32.302 -13.992 1.00 53.12 952 GLU A C 1
ATOM 7062 O O . GLU A 1 952 ? 12.748 32.329 -12.861 1.00 53.12 952 GLU A O 1
ATOM 7067 N N . ASP A 1 953 ? 12.501 32.364 -15.103 1.00 66.00 953 ASP A N 1
ATOM 7068 C CA . ASP A 1 953 ? 11.038 32.331 -15.200 1.00 66.00 953 ASP A CA 1
ATOM 7069 C C . ASP A 1 953 ? 10.669 31.330 -16.302 1.00 66.00 953 ASP A C 1
ATOM 7071 O O . ASP A 1 953 ? 10.230 31.680 -17.407 1.00 66.00 953 ASP A O 1
ATOM 7075 N N . ASN A 1 954 ? 10.955 30.058 -16.014 1.00 78.81 954 ASN A N 1
ATOM 7076 C CA . ASN A 1 954 ? 10.412 28.949 -16.779 1.00 78.81 954 ASN A CA 1
ATOM 7077 C C . ASN A 1 954 ? 9.094 28.479 -16.139 1.00 78.81 954 ASN A C 1
ATOM 7079 O O . ASN A 1 954 ? 8.850 28.683 -14.949 1.00 78.81 954 ASN A O 1
ATOM 7083 N N . ARG A 1 955 ? 8.177 27.938 -16.944 1.00 85.19 955 ARG A N 1
ATOM 7084 C CA . ARG A 1 955 ? 6.842 27.537 -16.470 1.00 85.19 955 ARG A CA 1
ATOM 7085 C C . ARG A 1 955 ? 6.378 26.262 -17.150 1.00 85.19 955 ARG A C 1
ATOM 7087 O O . ARG A 1 955 ? 6.668 26.056 -18.329 1.00 85.19 955 ARG A O 1
ATOM 7094 N N . ALA A 1 956 ? 5.642 25.437 -16.412 1.00 91.62 956 ALA A N 1
ATOM 7095 C CA . ALA A 1 956 ? 4.948 24.278 -16.954 1.00 91.62 956 ALA A CA 1
ATOM 7096 C C . ALA A 1 956 ? 3.675 24.719 -17.700 1.00 91.62 956 ALA A C 1
ATOM 7098 O O . ALA A 1 956 ? 2.924 25.572 -17.221 1.00 91.62 956 ALA A O 1
ATOM 7099 N N . PHE A 1 957 ? 3.424 24.116 -18.858 1.00 93.94 957 PHE A N 1
ATOM 7100 C CA . PHE A 1 957 ? 2.274 24.351 -19.728 1.00 93.94 957 PHE A CA 1
ATOM 7101 C C . PHE A 1 957 ? 1.659 23.026 -20.191 1.00 93.94 957 PHE A C 1
ATOM 7103 O O . PHE A 1 957 ? 2.362 22.027 -20.318 1.00 93.94 957 PHE A O 1
ATOM 7110 N N . LEU A 1 958 ? 0.366 23.051 -20.519 1.00 96.75 958 LEU A N 1
ATOM 7111 C CA . LEU A 1 958 ? -0.342 22.031 -21.293 1.00 96.75 958 LEU A CA 1
ATOM 7112 C C . LEU A 1 958 ? -0.730 22.607 -22.665 1.00 96.75 958 LEU A C 1
ATOM 7114 O O . LEU A 1 958 ? -1.428 23.617 -22.740 1.00 96.75 958 LEU A O 1
ATOM 7118 N N . SER A 1 959 ? -0.345 21.931 -23.747 1.00 96.50 959 SER A N 1
ATOM 7119 C CA . SER A 1 959 ? -0.950 22.090 -25.078 1.00 96.50 959 SER A CA 1
ATOM 7120 C C . SER A 1 959 ? -1.824 20.881 -25.397 1.00 96.50 959 SER A C 1
ATOM 7122 O O . SER A 1 959 ? -1.535 19.763 -24.978 1.00 96.50 959 SER A O 1
ATOM 7124 N N . ARG A 1 960 ? -2.894 21.095 -26.163 1.00 97.12 960 ARG A N 1
ATOM 7125 C CA . ARG A 1 960 ? -3.862 20.053 -26.530 1.00 97.12 960 ARG A CA 1
ATOM 7126 C C . ARG A 1 960 ? -3.973 19.957 -28.044 1.00 97.12 960 ARG A C 1
ATOM 7128 O O . ARG A 1 960 ? -3.987 20.986 -28.720 1.00 97.12 960 ARG A O 1
ATOM 7135 N N . VAL A 1 961 ? -4.056 18.744 -28.580 1.00 97.56 961 VAL A N 1
ATOM 7136 C CA . VAL A 1 961 ? -4.198 18.472 -30.018 1.00 97.56 961 VAL A CA 1
ATOM 7137 C C . VAL A 1 961 ? -5.332 17.475 -30.216 1.00 97.56 961 VAL A C 1
ATOM 7139 O O . VAL A 1 961 ? -5.297 16.386 -29.659 1.00 97.56 961 VAL A O 1
ATOM 7142 N N . ASN A 1 962 ? -6.333 17.807 -31.025 1.00 95.94 962 ASN A N 1
ATOM 7143 C CA . ASN A 1 962 ? -7.439 16.893 -31.299 1.00 95.94 962 ASN A CA 1
ATOM 7144 C C . ASN A 1 962 ? -6.952 15.714 -32.163 1.00 95.94 962 ASN A C 1
ATOM 7146 O O . ASN A 1 962 ? -6.442 15.922 -33.265 1.00 95.94 962 ASN A O 1
ATOM 7150 N N . ALA A 1 963 ? -7.125 14.480 -31.689 1.00 94.19 963 ALA A N 1
ATOM 7151 C CA . ALA A 1 963 ? -6.508 13.295 -32.288 1.00 94.19 963 ALA A CA 1
ATOM 7152 C C . ALA A 1 963 ? -7.108 12.900 -33.654 1.00 94.19 963 ALA A C 1
ATOM 7154 O O . ALA A 1 963 ? -6.425 12.288 -34.478 1.00 94.19 963 ALA A O 1
ATOM 7155 N N . ALA A 1 964 ? -8.347 13.316 -33.940 1.00 89.69 964 ALA A N 1
ATOM 7156 C CA . ALA A 1 964 ? -9.008 13.082 -35.225 1.00 89.69 964 ALA A CA 1
ATOM 7157 C C . ALA A 1 964 ? -8.597 14.085 -36.325 1.00 89.69 964 ALA A C 1
ATOM 7159 O O . ALA A 1 964 ? -8.432 13.699 -37.481 1.00 89.69 964 ALA A O 1
ATOM 7160 N N . THR A 1 965 ? -8.437 15.370 -35.986 1.00 91.56 965 THR A N 1
ATOM 7161 C CA . THR A 1 965 ? -8.118 16.453 -36.950 1.00 91.56 965 THR A CA 1
ATOM 7162 C C . THR A 1 965 ? -6.643 16.862 -36.967 1.00 91.56 965 THR A C 1
ATOM 7164 O O . THR A 1 965 ? -6.205 17.569 -37.879 1.00 91.56 965 THR A O 1
ATOM 7167 N N . LEU A 1 966 ? -5.875 16.428 -35.965 1.00 90.75 966 LEU A N 1
ATOM 7168 C CA . LEU A 1 966 ? -4.461 16.745 -35.750 1.00 90.75 966 LEU A CA 1
ATOM 7169 C C . LEU A 1 966 ? -4.177 18.258 -35.638 1.00 90.75 966 LEU A C 1
ATOM 7171 O O . LEU A 1 966 ? -3.077 18.716 -35.943 1.00 90.75 966 LEU A O 1
ATOM 7175 N N . GLN A 1 967 ? -5.176 19.038 -35.205 1.00 93.50 967 GLN A N 1
ATOM 7176 C CA . GLN A 1 967 ? -5.075 20.482 -34.960 1.00 93.50 967 GLN A CA 1
ATOM 7177 C C . GLN A 1 967 ? -4.987 20.786 -33.459 1.00 93.50 967 GLN A C 1
ATOM 7179 O O . GLN A 1 967 ? -5.576 20.078 -32.641 1.00 93.50 967 GLN A O 1
ATOM 7184 N N . LYS A 1 968 ? -4.287 21.869 -33.097 1.00 94.50 968 LYS A N 1
ATOM 7185 C CA . LYS A 1 968 ? -4.227 22.371 -31.713 1.00 94.50 968 LYS A CA 1
ATOM 7186 C C . LYS A 1 968 ? -5.607 22.841 -31.236 1.00 94.50 968 LYS A C 1
ATOM 7188 O O . LYS A 1 968 ? -6.347 23.454 -32.006 1.00 94.50 968 LYS A O 1
ATOM 7193 N N . VAL A 1 969 ? -5.926 22.605 -29.965 1.00 95.19 969 VAL A N 1
ATOM 7194 C CA . VAL A 1 969 ? -7.208 22.971 -29.345 1.00 95.19 969 VAL A CA 1
ATOM 7195 C C . VAL A 1 969 ? -7.011 24.092 -28.326 1.00 95.19 969 VAL A C 1
ATOM 7197 O O . VAL A 1 969 ? -6.466 23.891 -27.243 1.00 95.19 969 VAL A O 1
ATOM 7200 N N . GLY A 1 970 ? -7.507 25.283 -28.668 1.00 91.88 970 GLY A N 1
ATOM 7201 C CA . GLY A 1 970 ? -7.383 26.479 -27.835 1.00 91.88 970 GLY A CA 1
ATOM 7202 C C . GLY A 1 970 ? -5.971 27.075 -27.836 1.00 91.88 970 GLY A C 1
ATOM 7203 O O . GLY A 1 970 ? -5.228 26.943 -28.807 1.00 91.88 970 GLY A O 1
ATOM 7204 N N . GLN A 1 971 ? -5.631 27.769 -26.750 1.00 89.94 971 GLN A N 1
ATOM 7205 C CA . GLN A 1 971 ? -4.269 28.225 -26.453 1.00 89.94 971 GLN A CA 1
ATOM 7206 C C . GLN A 1 971 ? -3.648 27.333 -25.366 1.00 89.94 971 GLN A C 1
ATOM 7208 O O . GLN A 1 971 ? -4.405 26.686 -24.633 1.00 89.94 971 GLN A O 1
ATOM 7213 N N . PRO A 1 972 ? -2.310 27.307 -25.224 1.00 91.56 972 PRO A N 1
ATOM 7214 C CA . PRO A 1 972 ? -1.661 26.602 -24.128 1.00 91.56 972 PRO A CA 1
ATOM 7215 C C . PRO A 1 972 ? -2.117 27.118 -22.761 1.00 91.56 972 PRO A C 1
ATOM 7217 O O . PRO A 1 972 ? -2.252 28.324 -22.546 1.00 91.56 972 PRO A O 1
ATOM 7220 N N . LEU A 1 973 ? -2.322 26.193 -21.830 1.00 93.75 973 LEU A N 1
ATOM 7221 C CA . LEU A 1 973 ? -2.733 26.463 -20.457 1.00 93.75 973 LEU A CA 1
ATOM 7222 C C . LEU A 1 973 ? -1.497 26.443 -19.552 1.00 93.75 973 LEU A C 1
ATOM 7224 O O . LEU A 1 973 ? -0.782 25.445 -19.527 1.00 93.75 973 LEU A O 1
ATOM 7228 N N . GLN A 1 974 ? -1.223 27.530 -18.825 1.00 92.44 974 GLN A N 1
ATOM 7229 C CA . GLN A 1 974 ? -0.150 27.547 -17.825 1.00 92.44 974 GLN A CA 1
ATOM 7230 C C . GLN A 1 974 ? -0.567 26.684 -16.626 1.00 92.44 974 GLN A C 1
ATOM 7232 O O . GLN A 1 974 ? -1.656 26.875 -16.088 1.00 92.44 974 GLN A O 1
ATOM 7237 N N . LEU A 1 975 ? 0.292 25.747 -16.223 1.00 93.19 975 LEU A N 1
ATOM 7238 C CA . LEU A 1 975 ? 0.049 24.831 -15.107 1.00 93.19 975 LEU A CA 1
ATOM 7239 C C . LEU A 1 975 ? 0.694 25.339 -13.819 1.00 93.19 975 LEU A C 1
ATOM 7241 O O . LEU A 1 975 ? 0.004 25.486 -12.818 1.00 93.19 975 LEU A O 1
ATOM 7245 N N . SER A 1 976 ? 1.992 25.639 -13.846 1.00 88.31 976 SER A N 1
ATOM 7246 C CA . SER A 1 976 ? 2.717 26.115 -12.664 1.00 88.31 976 SER A CA 1
ATOM 7247 C C . SER A 1 976 ? 2.390 27.571 -12.344 1.00 88.31 976 SER A C 1
ATOM 7249 O O . SER A 1 976 ? 2.294 28.402 -13.251 1.00 88.31 976 SER A O 1
ATOM 7251 N N . GLU A 1 977 ? 2.317 27.921 -11.067 1.00 82.31 977 GLU A N 1
ATOM 7252 C CA . GLU A 1 977 ? 2.239 29.309 -10.609 1.00 82.31 977 GLU A CA 1
ATOM 7253 C C . GLU A 1 977 ? 3.440 30.164 -11.062 1.00 82.31 977 GLU A C 1
ATOM 7255 O O . GLU A 1 977 ? 4.531 29.678 -11.368 1.00 82.31 977 GLU A O 1
ATOM 7260 N N . THR A 1 978 ? 3.235 31.482 -11.125 1.00 75.12 978 THR A N 1
ATOM 7261 C CA . THR A 1 978 ? 4.256 32.449 -11.558 1.00 75.12 978 THR A CA 1
ATOM 7262 C C . THR A 1 978 ? 5.034 32.977 -10.349 1.00 75.12 978 THR A C 1
ATOM 7264 O O . THR A 1 978 ? 4.539 33.865 -9.653 1.00 75.12 978 THR A O 1
ATOM 7267 N N . ARG A 1 979 ? 6.261 32.489 -10.108 1.00 70.06 979 ARG A N 1
ATOM 7268 C CA . ARG A 1 979 ? 7.129 32.956 -9.005 1.00 70.06 979 ARG A CA 1
ATOM 7269 C C . ARG A 1 979 ? 8.415 33.579 -9.565 1.00 70.06 979 ARG A C 1
ATOM 7271 O O . ARG A 1 979 ? 9.367 32.885 -9.922 1.00 70.06 979 ARG A O 1
ATOM 7278 N N . ILE A 1 980 ? 8.429 34.912 -9.659 1.00 58.50 980 ILE A N 1
ATOM 7279 C CA . ILE A 1 980 ? 9.531 35.690 -10.256 1.00 58.50 980 ILE A CA 1
ATOM 7280 C C . ILE A 1 980 ? 10.853 35.382 -9.538 1.00 58.50 980 ILE A C 1
ATOM 7282 O O . ILE A 1 980 ? 10.955 35.562 -8.324 1.00 58.50 980 ILE A O 1
ATOM 7286 N N . GLY A 1 981 ? 11.863 34.936 -10.292 1.00 56.50 981 GLY A N 1
ATOM 7287 C CA . GLY A 1 981 ? 13.201 34.643 -9.770 1.00 56.50 981 GLY A CA 1
ATOM 7288 C C . GLY A 1 981 ? 13.278 33.420 -8.848 1.00 56.50 981 GLY A C 1
ATOM 7289 O O . GLY A 1 981 ? 14.224 33.316 -8.069 1.00 56.50 981 GLY A O 1
ATOM 7290 N N . ARG A 1 982 ? 12.284 32.519 -8.895 1.00 58.84 982 ARG A N 1
ATOM 7291 C CA . ARG A 1 982 ? 12.286 31.242 -8.154 1.00 58.84 982 ARG A CA 1
ATOM 7292 C C . ARG A 1 982 ? 11.875 30.022 -8.978 1.00 58.84 982 ARG A C 1
ATOM 7294 O O . ARG A 1 982 ? 12.199 28.914 -8.566 1.00 58.84 982 ARG A O 1
ATOM 7301 N N . ASN A 1 983 ? 11.191 30.191 -10.109 1.00 61.84 983 ASN A N 1
ATOM 7302 C CA . ASN A 1 983 ? 10.778 29.060 -10.938 1.00 61.84 983 ASN A CA 1
ATOM 7303 C C . ASN A 1 983 ? 11.972 28.446 -11.692 1.00 61.84 983 ASN A C 1
ATOM 7305 O O . ASN A 1 983 ? 12.312 28.862 -12.799 1.00 61.84 983 ASN A O 1
ATOM 7309 N N . ALA A 1 984 ? 12.561 27.413 -11.090 1.00 76.06 984 ALA A N 1
ATOM 7310 C CA . ALA A 1 984 ? 13.528 26.513 -11.711 1.00 76.06 984 ALA A CA 1
ATOM 7311 C C . ALA A 1 984 ? 12.887 25.123 -11.894 1.00 76.06 984 ALA A C 1
ATOM 7313 O O . ALA A 1 984 ? 13.194 24.163 -11.178 1.00 76.06 984 ALA A O 1
ATOM 7314 N N . ILE A 1 985 ? 11.938 25.050 -12.832 1.00 82.00 985 ILE A N 1
ATOM 7315 C CA . ILE A 1 985 ? 11.131 23.866 -13.154 1.00 82.00 985 ILE A CA 1
ATOM 7316 C C . ILE A 1 985 ? 11.855 22.979 -14.184 1.00 82.00 985 ILE A C 1
ATOM 7318 O O . ILE A 1 985 ? 12.575 23.467 -15.056 1.00 82.00 985 ILE A O 1
ATOM 7322 N N . SER A 1 986 ? 11.676 21.661 -14.090 1.00 83.19 986 SER A N 1
ATOM 7323 C CA . SER A 1 986 ? 12.228 20.642 -14.997 1.00 83.19 986 SER A CA 1
ATOM 7324 C C . SER A 1 986 ? 11.318 19.400 -15.046 1.00 83.19 986 SER A C 1
ATOM 7326 O O . SER A 1 986 ? 10.505 19.206 -14.148 1.00 83.19 986 SER A O 1
ATOM 7328 N N . TYR A 1 987 ? 11.435 18.581 -16.101 1.00 85.44 987 TYR A N 1
ATOM 7329 C CA . TYR A 1 987 ? 10.741 17.285 -16.257 1.00 85.44 987 TYR A CA 1
ATOM 7330 C C . TYR A 1 987 ? 9.227 17.309 -15.966 1.00 85.44 987 TYR A C 1
ATOM 7332 O O . TYR A 1 987 ? 8.796 16.871 -14.899 1.00 85.44 987 TYR A O 1
ATOM 7340 N N . THR A 1 988 ? 8.407 17.781 -16.916 1.00 92.81 988 THR A N 1
ATOM 7341 C CA . THR A 1 988 ? 6.952 17.571 -16.792 1.00 92.81 988 THR A CA 1
ATOM 7342 C C . THR A 1 988 ? 6.586 16.120 -17.083 1.00 92.81 988 THR A C 1
ATOM 7344 O O . THR A 1 988 ? 7.176 15.505 -17.969 1.00 92.81 988 THR A O 1
ATOM 7347 N N . GLN A 1 989 ? 5.590 15.594 -16.376 1.00 95.50 989 GLN A N 1
ATOM 7348 C CA . GLN A 1 989 ? 4.913 14.342 -16.706 1.00 95.50 989 GLN A CA 1
ATOM 7349 C C . GLN A 1 989 ? 3.401 14.541 -16.689 1.00 95.50 989 GLN A C 1
ATOM 7351 O O . GLN A 1 989 ? 2.895 15.379 -15.941 1.00 95.50 989 GLN A O 1
ATOM 7356 N N . ILE A 1 990 ? 2.681 13.750 -17.482 1.00 97.31 990 ILE A N 1
ATOM 7357 C CA . ILE A 1 990 ? 1.219 13.718 -17.470 1.00 97.31 990 ILE A CA 1
ATOM 7358 C C . ILE A 1 990 ? 0.712 12.301 -17.718 1.00 97.31 990 ILE A C 1
ATOM 7360 O O . ILE A 1 990 ? 1.194 11.605 -18.607 1.00 97.31 990 ILE A O 1
ATOM 7364 N N . ALA A 1 991 ? -0.299 11.905 -16.953 1.00 96.38 991 ALA A N 1
ATOM 7365 C CA . ALA A 1 991 ? -1.099 10.714 -17.202 1.00 96.38 991 ALA A CA 1
ATOM 7366 C C . ALA A 1 991 ? -2.589 11.084 -17.120 1.00 96.38 991 ALA A C 1
ATOM 7368 O O . ALA A 1 991 ? -2.947 12.085 -16.497 1.00 96.38 991 ALA A O 1
ATOM 7369 N N . TYR A 1 992 ? -3.457 10.298 -17.758 1.00 95.06 992 TYR A N 1
ATOM 7370 C CA . TYR A 1 992 ? -4.901 10.541 -17.801 1.00 95.06 992 TYR A CA 1
ATOM 7371 C C . TYR A 1 992 ? -5.671 9.365 -17.195 1.00 95.06 992 TYR A C 1
ATOM 7373 O O . TYR A 1 992 ? -5.363 8.215 -17.501 1.00 95.06 992 TYR A O 1
ATOM 7381 N N . SER A 1 993 ? -6.672 9.675 -16.370 1.00 89.00 993 SER A N 1
ATOM 7382 C CA . SER A 1 993 ? -7.591 8.720 -15.755 1.00 89.00 993 SER A CA 1
ATOM 7383 C C . SER A 1 993 ? -8.987 8.895 -16.343 1.00 89.00 993 SER A C 1
ATOM 7385 O O . SER A 1 993 ? -9.674 9.895 -16.107 1.00 89.00 993 SER A O 1
ATOM 7387 N N . SER A 1 994 ? -9.427 7.893 -17.102 1.00 80.25 994 SER A N 1
ATOM 7388 C CA . SER A 1 994 ? -10.778 7.839 -17.669 1.00 80.25 994 SER A CA 1
ATOM 7389 C C . SER A 1 994 ? -11.854 7.636 -16.595 1.00 80.25 994 SER A C 1
ATOM 7391 O O . SER A 1 994 ? -13.003 8.018 -16.807 1.00 80.25 994 SER A O 1
ATOM 7393 N N . SER A 1 995 ? -11.494 7.066 -15.437 1.00 76.69 995 SER A N 1
ATOM 7394 C CA . SER A 1 995 ? -12.376 6.915 -14.272 1.00 76.69 995 SER A CA 1
ATOM 7395 C C . SER A 1 995 ? -12.600 8.229 -13.523 1.00 76.69 995 SER A C 1
ATOM 7397 O O . SER A 1 995 ? -13.724 8.490 -13.100 1.00 76.69 995 SER A O 1
ATOM 7399 N N . ASP A 1 996 ? -11.573 9.078 -13.420 1.00 72.06 996 ASP A N 1
ATOM 7400 C CA . ASP A 1 996 ? -11.665 10.385 -12.745 1.00 72.06 996 ASP A CA 1
ATOM 7401 C C . ASP A 1 996 ? -12.096 11.518 -13.694 1.00 72.06 996 ASP A C 1
ATOM 7403 O O . ASP A 1 996 ? -12.358 12.638 -13.252 1.00 72.06 996 ASP A O 1
ATOM 7407 N N . ALA A 1 997 ? -12.153 11.244 -15.005 1.00 83.81 997 ALA A N 1
ATOM 7408 C CA . ALA A 1 997 ? -12.369 12.228 -16.072 1.00 83.81 997 ALA A CA 1
ATOM 7409 C C . ALA A 1 997 ? -11.369 13.409 -16.019 1.00 83.81 997 ALA A C 1
ATOM 7411 O O . ALA A 1 997 ? -11.714 14.563 -16.311 1.00 83.81 997 ALA A O 1
ATOM 7412 N N . ALA A 1 998 ? -10.129 13.111 -15.616 1.00 87.69 998 ALA A N 1
ATOM 7413 C CA . ALA A 1 998 ? -9.087 14.087 -15.325 1.00 87.69 998 ALA A CA 1
ATOM 7414 C C . ALA A 1 998 ? -7.680 13.540 -15.614 1.00 87.69 998 ALA A C 1
ATOM 7416 O O . ALA A 1 998 ? -7.414 12.340 -15.519 1.00 87.69 998 ALA A O 1
ATOM 7417 N N . ALA A 1 999 ? -6.753 14.443 -15.930 1.00 94.50 999 ALA A N 1
ATOM 7418 C CA . ALA A 1 999 ? -5.324 14.163 -15.933 1.00 94.50 999 ALA A CA 1
ATOM 7419 C C . ALA A 1 999 ? -4.667 14.647 -14.640 1.00 94.50 999 ALA A C 1
ATOM 7421 O O . ALA A 1 999 ? -5.027 15.701 -14.115 1.00 94.50 999 ALA A O 1
ATOM 7422 N N . LEU A 1 1000 ? -3.633 13.935 -14.198 1.00 96.44 1000 LEU A N 1
ATOM 7423 C CA . LEU A 1 1000 ? -2.659 14.461 -13.249 1.00 96.44 1000 LEU A CA 1
ATOM 7424 C C . LEU A 1 1000 ? -1.416 14.887 -14.033 1.00 96.44 1000 LEU A C 1
ATOM 7426 O O . LEU A 1 1000 ? -0.823 14.079 -14.751 1.00 96.44 1000 LEU A O 1
ATOM 7430 N N . ALA A 1 1001 ? -1.029 16.154 -13.899 1.00 97.00 1001 ALA A N 1
ATOM 7431 C CA . ALA A 1 1001 ? 0.200 16.698 -14.463 1.00 97.00 1001 ALA A CA 1
ATOM 7432 C C . ALA A 1 1001 ? 1.158 17.096 -13.337 1.00 97.00 1001 ALA A C 1
ATOM 7434 O O . ALA A 1 1001 ? 0.760 17.808 -12.415 1.00 97.00 1001 ALA A O 1
ATOM 7435 N N . VAL A 1 1002 ? 2.418 16.667 -13.419 1.00 95.62 1002 VAL A N 1
ATOM 7436 C CA . VAL A 1 1002 ? 3.445 16.909 -12.391 1.00 95.62 1002 VAL A CA 1
ATOM 7437 C C . VAL A 1 1002 ? 4.734 17.465 -12.989 1.00 95.62 1002 VAL A C 1
ATOM 7439 O O . VAL A 1 1002 ? 4.991 17.306 -14.182 1.00 95.62 1002 VAL A O 1
ATOM 7442 N N . TRP A 1 1003 ? 5.554 18.122 -12.172 1.00 92.25 1003 TRP A N 1
ATOM 7443 C CA . TRP A 1 1003 ? 6.868 18.646 -12.542 1.00 92.25 1003 TRP A CA 1
ATOM 7444 C C . TRP A 1 1003 ? 7.818 18.711 -11.341 1.00 92.25 1003 TRP A C 1
ATOM 7446 O O . TRP A 1 1003 ? 7.393 18.784 -10.190 1.00 92.25 1003 TRP A O 1
ATOM 7456 N N . MET A 1 1004 ? 9.121 18.717 -11.613 1.00 88.62 1004 MET A N 1
ATOM 7457 C CA . MET A 1 1004 ? 10.174 18.911 -10.614 1.00 88.62 1004 MET A CA 1
ATOM 7458 C C . MET A 1 1004 ? 10.501 20.407 -10.488 1.00 88.62 1004 MET A C 1
ATOM 7460 O O . MET A 1 1004 ? 10.840 21.034 -11.490 1.00 88.62 1004 MET A O 1
ATOM 7464 N N . GLU A 1 1005 ? 10.449 20.989 -9.287 1.00 85.00 1005 GLU A N 1
ATOM 7465 C CA . GLU A 1 1005 ? 10.715 22.420 -9.035 1.00 85.00 1005 GLU A CA 1
ATOM 7466 C C . GLU A 1 1005 ? 11.767 22.612 -7.932 1.00 85.00 1005 GLU A C 1
ATOM 7468 O O . GLU A 1 1005 ? 11.682 22.019 -6.851 1.00 85.00 1005 GLU A O 1
ATOM 7473 N N . ARG A 1 1006 ? 12.776 23.449 -8.202 1.00 78.00 1006 ARG A N 1
ATOM 7474 C CA . ARG A 1 1006 ? 13.869 23.771 -7.268 1.00 78.00 1006 ARG A CA 1
ATOM 7475 C C . ARG A 1 1006 ? 13.621 25.113 -6.575 1.00 78.00 1006 ARG A C 1
ATOM 7477 O O . ARG A 1 1006 ? 13.241 26.072 -7.232 1.00 78.00 1006 ARG A O 1
ATOM 7484 N N . GLY A 1 1007 ? 13.911 25.218 -5.274 1.00 64.69 1007 GLY A N 1
ATOM 7485 C CA . GLY A 1 1007 ? 13.978 26.515 -4.571 1.00 64.69 1007 GLY A CA 1
ATOM 7486 C C . GLY A 1 1007 ? 12.647 27.117 -4.084 1.00 64.69 1007 GLY A C 1
ATOM 7487 O O . GLY A 1 1007 ? 12.636 28.239 -3.564 1.00 64.69 1007 GLY A O 1
ATOM 7488 N N . ARG A 1 1008 ? 11.535 26.378 -4.194 1.00 68.31 1008 ARG A N 1
ATOM 7489 C CA . ARG A 1 1008 ? 10.254 26.715 -3.541 1.00 68.31 1008 ARG A CA 1
ATOM 7490 C C . ARG A 1 1008 ? 10.342 26.618 -2.010 1.00 68.31 1008 ARG A C 1
ATOM 7492 O O . ARG A 1 1008 ? 9.815 27.482 -1.317 1.00 68.31 1008 ARG A O 1
ATOM 7499 N N . GLN A 1 1009 ? 11.055 25.608 -1.509 1.00 58.62 1009 GLN A N 1
ATOM 7500 C CA . GLN A 1 1009 ? 11.390 25.368 -0.093 1.00 58.62 1009 GLN A CA 1
ATOM 7501 C C . GLN A 1 1009 ? 12.912 25.101 0.034 1.00 58.62 1009 GLN A C 1
ATOM 7503 O O . GLN A 1 1009 ? 13.642 25.325 -0.937 1.00 58.62 1009 GLN A O 1
ATOM 7508 N N . GLU A 1 1010 ? 13.424 24.612 1.175 1.00 56.94 1010 GLU A N 1
ATOM 7509 C CA . GLU A 1 1010 ? 14.848 24.227 1.342 1.00 56.94 1010 GLU A CA 1
ATOM 7510 C C . GLU A 1 1010 ? 15.228 22.925 0.590 1.00 56.94 1010 GLU A C 1
ATOM 7512 O O . GLU A 1 1010 ? 15.789 21.993 1.158 1.00 56.94 1010 GLU A O 1
ATOM 7517 N N . GLY A 1 1011 ? 14.952 22.843 -0.715 1.00 65.88 1011 GLY A N 1
ATOM 7518 C CA . GLY A 1 1011 ? 15.287 21.666 -1.516 1.00 65.88 1011 GLY A CA 1
ATOM 7519 C C . GLY A 1 1011 ? 14.755 21.698 -2.948 1.00 65.88 1011 GLY A C 1
ATOM 7520 O O . GLY A 1 1011 ? 14.608 22.754 -3.571 1.00 65.88 1011 GLY A O 1
ATOM 7521 N N . THR A 1 1012 ? 14.492 20.505 -3.477 1.00 75.50 1012 THR A N 1
ATOM 7522 C CA . THR A 1 1012 ? 13.803 20.270 -4.757 1.00 75.50 1012 THR A CA 1
ATOM 7523 C C . THR A 1 1012 ? 12.685 19.267 -4.520 1.00 75.50 1012 THR A C 1
ATOM 7525 O O . THR A 1 1012 ? 12.918 18.267 -3.845 1.00 75.50 1012 THR A O 1
ATOM 7528 N N . GLY A 1 1013 ? 11.498 19.524 -5.061 1.00 83.50 1013 GLY A N 1
ATOM 7529 C CA . GLY A 1 1013 ? 10.340 18.645 -4.899 1.00 83.50 1013 GLY A CA 1
ATOM 7530 C C . GLY A 1 1013 ? 9.611 18.380 -6.210 1.00 83.50 1013 GLY A C 1
ATOM 7531 O O . GLY A 1 1013 ? 9.866 19.045 -7.219 1.00 83.50 1013 GLY A O 1
ATOM 7532 N N . ILE A 1 1014 ? 8.694 17.416 -6.172 1.00 88.56 1014 ILE A N 1
ATOM 7533 C CA . ILE A 1 1014 ? 7.729 17.143 -7.235 1.00 88.56 1014 ILE A CA 1
ATOM 7534 C C . ILE A 1 1014 ? 6.385 17.763 -6.847 1.00 88.56 1014 ILE A C 1
ATOM 7536 O O . ILE A 1 1014 ? 5.822 17.468 -5.790 1.00 88.56 1014 ILE A O 1
ATOM 7540 N N . PHE A 1 1015 ? 5.881 18.617 -7.728 1.00 89.50 1015 PHE A N 1
ATOM 7541 C CA . PHE A 1 1015 ? 4.630 19.358 -7.585 1.00 89.50 1015 PHE A CA 1
ATOM 7542 C C . PHE A 1 1015 ? 3.705 19.031 -8.754 1.00 89.50 1015 PHE A C 1
ATOM 7544 O O . PHE A 1 1015 ? 4.156 18.476 -9.756 1.00 89.50 1015 PHE A O 1
ATOM 7551 N N . GLY A 1 1016 ? 2.420 19.366 -8.663 1.00 92.44 1016 GLY A N 1
ATOM 7552 C CA . GLY A 1 1016 ? 1.497 19.100 -9.765 1.00 92.44 1016 GLY A CA 1
ATOM 7553 C C . GLY A 1 1016 ? 0.163 19.824 -9.702 1.00 92.44 1016 GLY A C 1
ATOM 7554 O O . GLY A 1 1016 ? -0.090 20.638 -8.814 1.00 92.44 1016 GLY A O 1
ATOM 7555 N N . LYS A 1 1017 ? -0.708 19.509 -10.661 1.00 92.62 1017 LYS A N 1
ATOM 7556 C CA . LYS A 1 1017 ? -2.124 19.890 -10.680 1.00 92.62 1017 LYS A CA 1
ATOM 7557 C C . LYS A 1 1017 ? -2.975 18.793 -11.312 1.00 92.62 1017 LYS A C 1
ATOM 7559 O O . LYS A 1 1017 ? -2.561 18.157 -12.283 1.00 92.62 1017 LYS A O 1
ATOM 7564 N N . SER A 1 1018 ? -4.193 18.655 -10.800 1.00 93.88 1018 SER A N 1
ATOM 7565 C CA . SER A 1 1018 ? -5.289 18.006 -11.512 1.00 93.88 1018 SER A CA 1
ATOM 7566 C C . SER A 1 1018 ? -5.761 18.896 -12.662 1.00 93.88 1018 SER A C 1
ATOM 7568 O O . SER A 1 1018 ? -5.813 20.124 -12.518 1.00 93.88 1018 SER A O 1
ATOM 7570 N N . ILE A 1 1019 ? -6.110 18.279 -13.789 1.00 95.19 1019 ILE A N 1
ATOM 7571 C CA . ILE A 1 1019 ? -6.637 18.929 -14.990 1.00 95.19 1019 ILE A CA 1
ATOM 7572 C C . ILE A 1 1019 ? -7.890 18.169 -15.428 1.00 95.19 1019 ILE A C 1
ATOM 7574 O O . ILE A 1 1019 ? -7.803 17.091 -16.017 1.00 95.19 1019 ILE A O 1
ATOM 7578 N N . SER A 1 1020 ? -9.063 18.719 -15.136 1.00 91.19 1020 SER A N 1
ATOM 7579 C CA . SER A 1 1020 ? -10.348 18.097 -15.473 1.00 91.19 1020 SER A CA 1
ATOM 7580 C C . SER A 1 1020 ? -10.668 18.207 -16.969 1.00 91.19 1020 SER A C 1
ATOM 7582 O O . SER A 1 1020 ? -10.165 19.092 -17.664 1.00 91.19 1020 SER A O 1
ATOM 7584 N N . ASN A 1 1021 ? -11.564 17.355 -17.479 1.00 91.19 1021 ASN A N 1
ATOM 7585 C CA . ASN A 1 1021 ? -12.021 17.397 -18.879 1.00 91.19 1021 ASN A CA 1
ATOM 7586 C C . ASN A 1 1021 ? -12.631 18.742 -19.335 1.00 91.19 1021 ASN A C 1
ATOM 7588 O O . ASN A 1 1021 ? -12.655 19.022 -20.532 1.00 91.19 1021 ASN A O 1
ATOM 7592 N N . ASP A 1 1022 ? -13.097 19.595 -18.420 1.00 89.94 1022 ASP A N 1
ATOM 7593 C CA . ASP A 1 1022 ? -13.571 20.957 -18.721 1.00 89.94 1022 ASP A CA 1
ATOM 7594 C C . ASP A 1 1022 ? -12.449 22.023 -18.719 1.00 89.94 1022 ASP A C 1
ATOM 7596 O O . ASP A 1 1022 ? -12.734 23.218 -18.791 1.00 89.94 1022 ASP A O 1
ATOM 7600 N N . ILE A 1 1023 ? -11.186 21.582 -18.646 1.00 89.19 1023 ILE A N 1
ATOM 7601 C CA . ILE A 1 1023 ? -9.946 22.354 -18.457 1.00 89.19 1023 ILE A CA 1
ATOM 7602 C C . ILE A 1 1023 ? -9.895 23.231 -17.196 1.00 89.19 1023 ILE A C 1
ATOM 7604 O O . ILE A 1 1023 ? -9.079 24.155 -17.124 1.00 89.19 1023 ILE A O 1
ATOM 7608 N N . SER A 1 1024 ? -10.708 22.932 -16.178 1.00 90.56 1024 SER A N 1
ATOM 7609 C CA . SER A 1 1024 ? -10.464 23.450 -14.831 1.00 90.56 1024 SER A CA 1
ATOM 7610 C C . SER A 1 1024 ? -9.180 22.853 -14.229 1.00 90.56 1024 SER A C 1
ATOM 7612 O O . SER A 1 1024 ? -8.762 21.740 -14.557 1.00 90.56 1024 SER A O 1
ATOM 7614 N N . LEU A 1 1025 ? -8.517 23.645 -13.380 1.00 90.50 1025 LEU A N 1
ATOM 7615 C CA . LEU A 1 1025 ? -7.255 23.309 -12.719 1.00 90.50 1025 LEU A CA 1
ATOM 7616 C C . LEU A 1 1025 ? -7.435 23.303 -11.201 1.00 90.50 1025 LEU A C 1
ATOM 7618 O O . LEU A 1 1025 ? -8.091 24.190 -10.651 1.00 90.50 1025 LEU A O 1
ATOM 7622 N N . SER A 1 1026 ? -6.778 22.366 -10.519 1.00 88.69 1026 SER A N 1
ATOM 7623 C CA . SER A 1 1026 ? -6.711 22.357 -9.054 1.00 88.69 1026 SER A CA 1
ATOM 7624 C C . SER A 1 1026 ? -5.825 23.479 -8.481 1.00 88.69 1026 SER A C 1
ATOM 7626 O O . SER A 1 1026 ? -5.048 24.143 -9.183 1.00 88.69 1026 SER A O 1
ATOM 7628 N N . ALA A 1 1027 ? -5.856 23.621 -7.151 1.00 84.88 1027 ALA A N 1
ATOM 7629 C CA . ALA A 1 1027 ? -4.736 24.190 -6.399 1.00 84.88 1027 ALA A CA 1
ATOM 7630 C C . ALA A 1 1027 ? -3.424 23.446 -6.730 1.00 84.88 1027 ALA A C 1
ATOM 7632 O O . ALA A 1 1027 ? -3.444 22.337 -7.267 1.00 84.88 1027 ALA A O 1
ATOM 7633 N N . GLU A 1 1028 ? -2.272 24.078 -6.506 1.00 84.06 1028 GLU A N 1
ATOM 7634 C CA . GLU A 1 1028 ? -0.981 23.445 -6.796 1.00 84.06 1028 GLU A CA 1
ATOM 7635 C C . GLU A 1 1028 ? -0.604 22.448 -5.697 1.00 84.06 1028 GLU A C 1
ATOM 7637 O O . GLU A 1 1028 ? -0.508 22.806 -4.527 1.00 84.06 1028 GLU A O 1
ATOM 7642 N N . LEU A 1 1029 ? -0.427 21.194 -6.099 1.00 83.38 1029 LEU A N 1
ATOM 7643 C CA . LEU A 1 1029 ? -0.252 20.034 -5.236 1.00 83.38 1029 LEU A CA 1
ATOM 7644 C C . LEU A 1 1029 ? 1.225 19.884 -4.858 1.00 83.38 1029 LEU A C 1
ATOM 7646 O O . LEU A 1 1029 ? 2.092 19.914 -5.734 1.00 83.38 1029 LEU A O 1
ATOM 7650 N N . GLU A 1 1030 ? 1.509 19.685 -3.574 1.00 84.50 1030 GLU A N 1
ATOM 7651 C CA . GLU A 1 1030 ? 2.829 19.282 -3.080 1.00 84.50 1030 GLU A CA 1
ATOM 7652 C C . GLU A 1 1030 ? 2.833 17.752 -2.929 1.00 84.50 1030 GLU A C 1
ATOM 7654 O O . GLU A 1 1030 ? 2.232 17.231 -1.997 1.00 84.50 1030 GLU A O 1
ATOM 7659 N N . ILE A 1 1031 ? 3.434 17.027 -3.884 1.00 82.12 1031 ILE A N 1
ATOM 7660 C CA . ILE A 1 1031 ? 3.293 15.558 -3.983 1.00 82.12 1031 ILE A CA 1
ATOM 7661 C C . ILE A 1 1031 ? 4.488 14.840 -3.346 1.00 82.12 1031 ILE A C 1
ATOM 7663 O O . ILE A 1 1031 ? 4.316 13.878 -2.605 1.00 82.12 1031 ILE A O 1
ATOM 7667 N N . LEU A 1 1032 ? 5.705 15.326 -3.607 1.00 80.38 1032 LEU A N 1
ATOM 7668 C CA . LEU A 1 1032 ? 6.923 14.904 -2.913 1.00 80.38 1032 LEU A CA 1
ATOM 7669 C C . LEU A 1 1032 ? 7.769 16.140 -2.609 1.00 80.38 1032 LEU A C 1
ATOM 7671 O O . LEU A 1 1032 ? 8.445 16.670 -3.491 1.00 80.38 1032 LEU A O 1
ATOM 7675 N N . THR A 1 1033 ? 7.745 16.606 -1.364 1.00 76.75 1033 THR A N 1
ATOM 7676 C CA . THR A 1 1033 ? 8.588 17.711 -0.879 1.00 76.75 1033 THR A CA 1
ATOM 7677 C C . THR A 1 1033 ? 9.465 17.231 0.276 1.00 76.75 1033 THR A C 1
ATOM 7679 O O . THR A 1 1033 ? 9.137 16.215 0.884 1.00 76.75 1033 THR A O 1
ATOM 7682 N N . PRO A 1 1034 ? 10.580 17.915 0.608 1.00 63.03 1034 PRO A N 1
ATOM 7683 C CA . PRO A 1 1034 ? 11.526 17.438 1.626 1.00 63.03 1034 PRO A CA 1
ATOM 7684 C C . PRO A 1 1034 ? 10.943 17.164 3.024 1.00 63.03 1034 PRO A C 1
ATOM 7686 O O . PRO A 1 1034 ? 11.596 16.499 3.823 1.00 63.03 1034 PRO A O 1
ATOM 7689 N N . ASN A 1 1035 ? 9.731 17.653 3.311 1.00 57.62 1035 ASN A N 1
ATOM 7690 C CA . ASN A 1 1035 ? 9.026 17.472 4.584 1.00 57.62 1035 ASN A CA 1
ATOM 7691 C C . ASN A 1 1035 ? 8.091 16.239 4.594 1.00 57.62 1035 ASN A C 1
ATOM 7693 O O . ASN A 1 1035 ? 7.458 15.969 5.610 1.00 57.62 1035 ASN A O 1
ATOM 7697 N N . VAL A 1 1036 ? 7.950 15.528 3.469 1.00 55.22 1036 VAL A N 1
ATOM 7698 C CA . VAL A 1 1036 ? 7.132 14.310 3.347 1.00 55.22 1036 VAL A CA 1
ATOM 7699 C C . VAL A 1 1036 ? 7.988 13.098 3.709 1.00 55.22 1036 VAL A C 1
ATOM 7701 O O . VAL A 1 1036 ? 9.057 12.911 3.133 1.00 55.22 1036 VAL A O 1
ATOM 7704 N N . GLU A 1 1037 ? 7.524 12.267 4.644 1.00 45.88 1037 GLU A N 1
ATOM 7705 C CA . GLU A 1 1037 ? 8.236 11.044 5.038 1.00 45.88 1037 GLU A CA 1
ATOM 7706 C C . GLU A 1 1037 ? 8.010 9.885 4.037 1.00 45.88 1037 GLU A C 1
ATOM 7708 O O . GLU A 1 1037 ? 6.877 9.697 3.582 1.00 45.88 1037 GLU A O 1
ATOM 7713 N N . PRO A 1 1038 ? 9.041 9.074 3.706 1.00 48.97 1038 PRO A N 1
ATOM 7714 C CA . PRO A 1 1038 ? 10.426 9.150 4.183 1.00 48.97 1038 PRO A CA 1
ATOM 7715 C C . PRO A 1 1038 ? 11.189 10.359 3.608 1.00 48.97 1038 PRO A C 1
ATOM 7717 O O . PRO A 1 1038 ? 11.286 10.526 2.390 1.00 48.97 1038 PRO A O 1
ATOM 7720 N N . SER A 1 1039 ? 11.732 11.204 4.488 1.00 52.25 1039 SER A N 1
ATOM 7721 C CA . SER A 1 1039 ? 12.238 12.531 4.115 1.00 52.25 1039 SER A CA 1
ATOM 7722 C C . SER A 1 1039 ? 13.573 12.506 3.355 1.00 52.25 1039 SER A C 1
ATOM 7724 O O . SER A 1 1039 ? 14.457 11.674 3.580 1.00 52.25 1039 SER A O 1
ATOM 7726 N N . SER A 1 1040 ? 13.738 13.446 2.416 1.00 62.69 1040 SER A N 1
ATOM 7727 C CA . SER A 1 1040 ? 14.925 13.547 1.555 1.00 62.69 1040 SER A CA 1
ATOM 7728 C C . SER A 1 1040 ? 15.219 14.985 1.130 1.00 62.69 1040 SER A C 1
ATOM 7730 O O . SER A 1 1040 ? 14.307 15.745 0.817 1.00 62.69 1040 SER A O 1
ATOM 7732 N N . ASP A 1 1041 ? 16.507 15.353 1.055 1.00 60.78 1041 ASP A N 1
ATOM 7733 C CA . ASP A 1 1041 ? 16.954 16.706 0.678 1.00 60.78 1041 ASP A CA 1
ATOM 7734 C C . ASP A 1 1041 ? 16.368 17.179 -0.676 1.00 60.78 1041 ASP A C 1
ATOM 7736 O O . ASP A 1 1041 ? 16.153 18.378 -0.881 1.00 60.78 1041 ASP A O 1
ATOM 7740 N N . GLN A 1 1042 ? 16.207 16.261 -1.642 1.00 70.44 1042 GLN A N 1
ATOM 7741 C CA . GLN A 1 1042 ? 15.703 16.532 -2.996 1.00 70.44 1042 GLN A CA 1
ATOM 7742 C C . GLN A 1 1042 ? 15.004 15.300 -3.588 1.00 70.44 1042 GLN A C 1
ATOM 7744 O O . GLN A 1 1042 ? 15.513 14.185 -3.465 1.00 70.44 1042 GLN A O 1
ATOM 7749 N N . PHE A 1 1043 ? 13.913 15.532 -4.320 1.00 77.62 1043 PHE A N 1
ATOM 7750 C CA . PHE A 1 1043 ? 13.299 14.558 -5.226 1.00 77.62 1043 PHE A CA 1
ATOM 7751 C C . PHE A 1 1043 ? 13.473 14.999 -6.685 1.00 77.62 1043 PHE A C 1
ATOM 7753 O O . PHE A 1 1043 ? 13.314 16.177 -7.011 1.00 77.62 1043 PHE A O 1
ATOM 7760 N N . LEU A 1 1044 ? 13.849 14.062 -7.556 1.00 79.62 1044 LEU A N 1
ATOM 7761 C CA . LEU A 1 1044 ? 14.335 14.315 -8.915 1.00 79.62 1044 LEU A CA 1
ATOM 7762 C C . LEU A 1 1044 ? 13.713 13.350 -9.939 1.00 79.62 1044 LEU A C 1
ATOM 7764 O O . LEU A 1 1044 ? 13.218 12.286 -9.580 1.00 79.62 1044 LEU A O 1
ATOM 7768 N N . SER A 1 1045 ? 13.796 13.703 -11.226 1.00 81.94 1045 SER A N 1
ATOM 7769 C CA . SER A 1 1045 ? 13.471 12.822 -12.367 1.00 81.94 1045 SER A CA 1
ATOM 7770 C C . SER A 1 1045 ? 12.129 12.067 -12.238 1.00 81.94 1045 SER A C 1
ATOM 7772 O O . SER A 1 1045 ? 12.126 10.837 -12.237 1.00 81.94 1045 SER A O 1
ATOM 7774 N N . PRO A 1 1046 ? 10.985 12.768 -12.107 1.00 90.19 1046 PRO A N 1
ATOM 7775 C CA . PRO A 1 1046 ? 9.683 12.122 -11.973 1.00 90.19 1046 PRO A CA 1
ATOM 7776 C C . PRO A 1 1046 ? 9.303 11.335 -13.236 1.00 90.19 1046 PRO A C 1
ATOM 7778 O O . PRO A 1 1046 ? 9.491 11.812 -14.359 1.00 90.19 1046 PRO A O 1
ATOM 7781 N N . ALA A 1 1047 ? 8.678 10.176 -13.043 1.00 91.38 1047 ALA A N 1
ATOM 7782 C CA . ALA A 1 1047 ? 7.958 9.415 -14.061 1.00 91.38 1047 ALA A CA 1
ATOM 7783 C C . ALA A 1 1047 ? 6.569 9.045 -13.516 1.00 91.38 1047 ALA A C 1
ATOM 7785 O O . ALA A 1 1047 ? 6.463 8.519 -12.408 1.00 91.38 1047 ALA A O 1
ATOM 7786 N N . LEU A 1 1048 ? 5.514 9.351 -14.275 1.00 95.19 1048 LEU A N 1
ATOM 7787 C CA . LEU A 1 1048 ? 4.117 9.198 -13.864 1.00 95.19 1048 LEU A CA 1
ATOM 7788 C C . LEU A 1 1048 ? 3.376 8.317 -14.873 1.00 95.19 1048 LEU A C 1
ATOM 7790 O O . LEU A 1 1048 ? 3.388 8.623 -16.063 1.00 95.19 1048 LEU A O 1
ATOM 7794 N N . ASN A 1 1049 ? 2.681 7.290 -14.391 1.00 94.06 1049 ASN A N 1
ATOM 7795 C CA . ASN A 1 1049 ? 1.735 6.503 -15.182 1.00 94.06 1049 ASN A CA 1
ATOM 7796 C C . ASN A 1 1049 ? 0.379 6.428 -14.470 1.00 94.06 1049 ASN A C 1
ATOM 7798 O O . ASN A 1 1049 ? 0.298 6.613 -13.258 1.00 94.06 1049 ASN A O 1
ATOM 7802 N N . PHE A 1 1050 ? -0.676 6.114 -15.219 1.00 92.06 1050 PHE A N 1
ATOM 7803 C CA . PHE A 1 1050 ? -1.973 5.701 -14.681 1.00 92.06 1050 PHE A CA 1
ATOM 7804 C C . PHE A 1 1050 ? -2.156 4.202 -14.936 1.00 92.06 1050 PHE A C 1
ATOM 7806 O O . PHE A 1 1050 ? -1.866 3.735 -16.040 1.00 92.06 1050 PHE A O 1
ATOM 7813 N N . ASN A 1 1051 ? -2.629 3.451 -13.941 1.00 88.69 1051 ASN A N 1
ATOM 7814 C CA . ASN A 1 1051 ? -2.975 2.043 -14.095 1.00 88.69 1051 ASN A CA 1
ATOM 7815 C C . ASN A 1 1051 ? -4.509 1.868 -14.101 1.00 88.69 1051 ASN A C 1
ATOM 7817 O O . ASN A 1 1051 ? -5.147 1.999 -13.054 1.00 88.69 1051 ASN A O 1
ATOM 7821 N N . PRO A 1 1052 ? -5.123 1.509 -15.246 1.00 76.38 1052 PRO A N 1
ATOM 7822 C CA . PRO A 1 1052 ? -6.571 1.322 -15.340 1.00 76.38 1052 PRO A CA 1
ATOM 7823 C C . PRO A 1 1052 ? -7.095 0.074 -14.605 1.00 76.38 1052 PRO A C 1
ATOM 7825 O O . PRO A 1 1052 ? -8.309 -0.084 -14.506 1.00 76.38 1052 PRO A O 1
ATOM 7828 N N . LEU A 1 1053 ? -6.224 -0.818 -14.114 1.00 77.69 1053 LEU A N 1
ATOM 7829 C CA . LEU A 1 1053 ? -6.621 -2.021 -13.368 1.00 77.69 1053 LEU A CA 1
ATOM 7830 C C . LEU A 1 1053 ? -6.785 -1.760 -11.863 1.00 77.69 1053 LEU A C 1
ATOM 7832 O O . LEU A 1 1053 ? -7.642 -2.375 -11.231 1.00 77.69 1053 LEU A O 1
ATOM 7836 N N . THR A 1 1054 ? -6.006 -0.832 -11.303 1.00 74.81 1054 THR A N 1
ATOM 7837 C CA . THR A 1 1054 ? -6.131 -0.366 -9.909 1.00 74.81 1054 THR A CA 1
ATOM 7838 C C . THR A 1 1054 ? -6.979 0.902 -9.795 1.00 74.81 1054 THR A C 1
ATOM 7840 O O . THR A 1 1054 ? -7.562 1.155 -8.745 1.00 74.81 1054 THR A O 1
ATOM 7843 N N . GLY A 1 1055 ? -7.074 1.690 -10.874 1.00 76.56 1055 GLY A N 1
ATOM 7844 C CA . GLY A 1 1055 ? -7.724 3.003 -10.879 1.00 76.56 1055 GLY A CA 1
ATOM 7845 C C . GLY A 1 1055 ? -6.850 4.119 -10.297 1.00 76.56 1055 GLY A C 1
ATOM 7846 O O . GLY A 1 1055 ? -7.370 5.178 -9.962 1.00 76.56 1055 GLY A O 1
ATOM 7847 N N . THR A 1 1056 ? -5.540 3.891 -10.165 1.00 82.62 1056 THR A N 1
ATOM 7848 C CA . THR A 1 1056 ? -4.602 4.783 -9.467 1.00 82.62 1056 THR A CA 1
ATOM 7849 C C . THR A 1 1056 ? -3.438 5.229 -10.351 1.00 82.62 1056 THR A C 1
ATOM 7851 O O . THR A 1 1056 ? -3.101 4.619 -11.370 1.00 82.62 1056 THR A O 1
ATOM 7854 N N . PHE A 1 1057 ? -2.817 6.337 -9.958 1.00 89.75 1057 PHE A N 1
ATOM 7855 C CA . PHE A 1 1057 ? -1.593 6.865 -10.540 1.00 89.75 1057 PHE A CA 1
ATOM 7856 C C . PHE A 1 1057 ? -0.377 6.357 -9.769 1.00 89.75 1057 PHE A C 1
ATOM 7858 O O . PHE A 1 1057 ? -0.408 6.243 -8.545 1.00 89.75 1057 PHE A O 1
ATOM 7865 N N . PHE A 1 1058 ? 0.716 6.129 -10.494 1.00 94.44 1058 PHE A N 1
ATOM 7866 C CA . PHE A 1 1058 ? 2.006 5.717 -9.955 1.00 94.44 1058 PHE A CA 1
ATOM 7867 C C . PHE A 1 1058 ? 3.083 6.727 -10.345 1.00 94.44 1058 PHE A C 1
ATOM 7869 O O . PHE A 1 1058 ? 3.494 6.813 -11.507 1.00 94.44 1058 PHE A O 1
ATOM 7876 N N . LEU A 1 1059 ? 3.537 7.503 -9.361 1.00 93.75 1059 LEU A N 1
ATOM 7877 C CA . LEU A 1 1059 ? 4.647 8.443 -9.496 1.00 93.75 1059 LEU A CA 1
ATOM 7878 C C . LEU A 1 1059 ? 5.910 7.819 -8.900 1.00 93.75 1059 LEU A C 1
ATOM 7880 O O . LEU A 1 1059 ? 5.981 7.610 -7.693 1.00 93.75 1059 LEU A O 1
ATOM 7884 N N . SER A 1 1060 ? 6.928 7.580 -9.725 1.00 91.12 1060 SER A N 1
ATOM 7885 C CA . SER A 1 1060 ? 8.271 7.225 -9.257 1.00 91.12 1060 SER A CA 1
ATOM 7886 C C . SER A 1 1060 ? 9.228 8.407 -9.388 1.00 91.12 1060 SER A C 1
ATOM 7888 O O . SER A 1 1060 ? 9.220 9.080 -10.421 1.00 91.12 1060 SER A O 1
ATOM 7890 N N . ALA A 1 1061 ? 10.073 8.638 -8.383 1.00 86.56 1061 ALA A N 1
ATOM 7891 C CA . ALA A 1 1061 ? 11.063 9.719 -8.368 1.00 86.56 1061 ALA A CA 1
ATOM 7892 C C . ALA A 1 1061 ? 12.376 9.272 -7.704 1.00 86.56 1061 ALA A C 1
ATOM 7894 O O . ALA A 1 1061 ? 12.374 8.441 -6.800 1.00 86.56 1061 ALA A O 1
ATOM 7895 N N . LEU A 1 1062 ? 13.499 9.840 -8.142 1.00 77.19 1062 LEU A N 1
ATOM 7896 C CA . LEU A 1 1062 ? 14.823 9.634 -7.548 1.00 77.19 1062 LEU A CA 1
ATOM 7897 C C . LEU A 1 1062 ? 14.933 10.463 -6.265 1.00 77.19 1062 LEU A C 1
ATOM 7899 O O . LEU A 1 1062 ? 14.642 11.659 -6.294 1.00 77.19 1062 LEU A O 1
ATOM 7903 N N . ASP A 1 1063 ? 15.398 9.864 -5.172 1.00 72.06 1063 ASP A N 1
ATOM 7904 C CA . ASP A 1 1063 ? 15.763 10.598 -3.959 1.00 72.06 1063 ASP A CA 1
ATOM 7905 C C . ASP A 1 1063 ? 17.256 10.988 -3.946 1.00 72.06 1063 ASP A C 1
ATOM 7907 O O . ASP A 1 1063 ? 18.114 10.324 -4.531 1.00 72.06 1063 ASP A O 1
ATOM 7911 N N . ASN A 1 1064 ? 17.593 12.085 -3.263 1.00 66.06 1064 ASN A N 1
ATOM 7912 C CA . ASN A 1 1064 ? 18.964 12.613 -3.214 1.00 66.06 1064 ASN A CA 1
ATOM 7913 C C . ASN A 1 1064 ? 19.967 11.752 -2.420 1.00 66.06 1064 ASN A C 1
ATOM 7915 O O . ASN A 1 1064 ? 21.154 12.083 -2.387 1.00 66.06 1064 ASN A O 1
ATOM 7919 N N . ASN A 1 1065 ? 19.511 10.695 -1.745 1.00 58.84 1065 ASN A N 1
ATOM 7920 C CA . ASN A 1 1065 ? 20.379 9.748 -1.048 1.00 58.84 1065 ASN A CA 1
ATOM 7921 C C . ASN A 1 1065 ? 20.802 8.591 -1.978 1.00 58.84 1065 ASN A C 1
ATOM 7923 O O . ASN A 1 1065 ? 21.756 7.882 -1.661 1.00 58.84 1065 ASN A O 1
ATOM 7927 N N . GLY A 1 1066 ? 20.151 8.441 -3.140 1.00 55.22 1066 GLY A N 1
ATOM 7928 C CA . GLY A 1 1066 ? 20.456 7.439 -4.164 1.00 55.22 1066 GLY A CA 1
ATOM 7929 C C . GLY A 1 1066 ? 19.447 6.290 -4.243 1.00 55.22 1066 GLY A C 1
ATOM 7930 O O . GLY A 1 1066 ? 19.784 5.240 -4.785 1.00 55.22 1066 GLY A O 1
ATOM 7931 N N . GLY A 1 1067 ? 18.245 6.459 -3.686 1.00 69.06 1067 GLY A N 1
ATOM 7932 C CA . GLY A 1 1067 ? 17.135 5.517 -3.826 1.00 69.06 1067 GLY A CA 1
ATOM 7933 C C . GLY A 1 1067 ? 16.052 5.981 -4.807 1.00 69.06 1067 GLY A C 1
ATOM 7934 O O . GLY A 1 1067 ? 16.151 7.031 -5.445 1.00 69.06 1067 GLY A O 1
ATOM 7935 N N . VAL A 1 1068 ? 14.997 5.178 -4.942 1.00 74.00 1068 VAL A N 1
ATOM 7936 C CA . VAL A 1 1068 ? 13.815 5.487 -5.757 1.00 74.00 1068 VAL A CA 1
ATOM 7937 C C . VAL A 1 1068 ? 12.566 5.391 -4.896 1.00 74.00 1068 VAL A C 1
ATOM 7939 O O . VAL A 1 1068 ? 12.264 4.337 -4.336 1.00 74.00 1068 VAL A O 1
ATOM 7942 N N . MET A 1 1069 ? 11.822 6.489 -4.840 1.00 78.94 1069 MET A N 1
ATOM 7943 C CA . MET A 1 1069 ? 10.484 6.565 -4.269 1.00 78.94 1069 MET A CA 1
ATOM 7944 C C . MET A 1 1069 ? 9.440 6.075 -5.265 1.00 78.94 1069 MET A C 1
ATOM 7946 O O . MET A 1 1069 ? 9.557 6.343 -6.462 1.00 78.94 1069 MET A O 1
ATOM 7950 N N . LEU A 1 1070 ? 8.381 5.452 -4.751 1.00 86.25 1070 LEU A N 1
ATOM 7951 C CA . LEU A 1 1070 ? 7.097 5.305 -5.429 1.00 86.25 1070 LEU A CA 1
ATOM 7952 C C . LEU A 1 1070 ? 5.989 5.912 -4.563 1.00 86.25 1070 LEU A C 1
ATOM 7954 O O . LEU A 1 1070 ? 5.994 5.765 -3.339 1.00 86.25 1070 LEU A O 1
ATOM 7958 N N . VAL A 1 1071 ? 5.039 6.564 -5.227 1.00 83.12 1071 VAL A N 1
ATOM 7959 C CA . VAL A 1 1071 ? 3.799 7.091 -4.659 1.00 83.12 1071 VAL A CA 1
ATOM 7960 C C . VAL A 1 1071 ? 2.620 6.518 -5.444 1.00 83.12 1071 VAL A C 1
ATOM 7962 O O . VAL A 1 1071 ? 2.586 6.655 -6.670 1.00 83.12 1071 VAL A O 1
ATOM 7965 N N . GLU A 1 1072 ? 1.659 5.913 -4.746 1.00 85.88 1072 GLU A N 1
ATOM 7966 C CA . GLU A 1 1072 ? 0.333 5.580 -5.282 1.00 85.88 1072 GLU A CA 1
ATOM 7967 C C . GLU A 1 1072 ? -0.654 6.693 -4.893 1.00 85.88 1072 GLU A C 1
ATOM 7969 O O . GLU A 1 1072 ? -0.792 7.014 -3.711 1.00 85.88 1072 GLU A O 1
ATOM 7974 N N . LEU A 1 1073 ? -1.321 7.311 -5.874 1.00 82.31 1073 LEU A N 1
ATOM 7975 C CA . LEU A 1 1073 ? -2.192 8.479 -5.671 1.00 82.31 1073 LEU A CA 1
ATOM 7976 C C . LEU A 1 1073 ? -3.353 8.561 -6.678 1.00 82.31 1073 LEU A C 1
ATOM 7978 O O . LEU A 1 1073 ? -3.365 7.838 -7.672 1.00 82.31 1073 LEU A O 1
ATOM 7982 N N . ASP A 1 1074 ? -4.328 9.441 -6.439 1.00 79.38 1074 ASP A N 1
ATOM 7983 C CA . ASP A 1 1074 ? -5.427 9.732 -7.376 1.00 79.38 1074 ASP A CA 1
ATOM 7984 C C . ASP A 1 1074 ? -5.210 11.008 -8.217 1.00 79.38 1074 ASP A C 1
ATOM 7986 O O . ASP A 1 1074 ? -4.252 11.766 -8.026 1.00 79.38 1074 ASP A O 1
ATOM 7990 N N . ALA A 1 1075 ? -6.132 11.276 -9.151 1.00 74.56 1075 ALA A N 1
ATOM 7991 C CA . ALA A 1 1075 ? -6.095 12.477 -9.988 1.00 74.56 1075 ALA A CA 1
ATOM 7992 C C . ALA A 1 1075 ? -6.233 13.797 -9.203 1.00 74.56 1075 ALA A C 1
ATOM 7994 O O . ALA A 1 1075 ? -5.918 14.852 -9.756 1.00 74.56 1075 ALA A O 1
ATOM 7995 N N . SER A 1 1076 ? -6.714 13.778 -7.955 1.00 69.31 1076 SER A N 1
ATOM 7996 C CA . SER A 1 1076 ? -6.831 14.964 -7.095 1.00 69.31 1076 SER A CA 1
ATOM 7997 C C . SER A 1 1076 ? -5.527 15.305 -6.366 1.00 69.31 1076 SER A C 1
ATOM 7999 O O . SER A 1 1076 ? -5.389 16.418 -5.857 1.00 69.31 1076 SER A O 1
ATOM 8001 N N . GLY A 1 1077 ? -4.564 14.377 -6.353 1.00 62.00 1077 GLY A N 1
ATOM 8002 C CA . GLY A 1 1077 ? -3.342 14.463 -5.559 1.00 62.00 1077 GLY A CA 1
ATOM 8003 C C . GLY A 1 1077 ? -3.449 13.805 -4.185 1.00 62.00 1077 GLY A C 1
ATOM 8004 O O . GLY A 1 1077 ? -2.526 13.958 -3.387 1.00 62.00 1077 GLY A O 1
ATOM 8005 N N . TYR A 1 1078 ? -4.540 13.091 -3.882 1.00 62.41 1078 TYR A N 1
ATOM 8006 C CA . TYR A 1 1078 ? -4.636 12.339 -2.636 1.00 62.41 1078 TYR A CA 1
ATOM 8007 C C . TYR A 1 1078 ? -3.746 11.100 -2.719 1.00 62.41 1078 TYR A C 1
ATOM 8009 O O . TYR A 1 1078 ? -3.917 10.250 -3.594 1.00 62.41 1078 TYR A O 1
ATOM 8017 N N . VAL A 1 1079 ? -2.782 11.015 -1.806 1.00 70.12 1079 VAL A N 1
ATOM 8018 C CA . VAL A 1 1079 ? -1.804 9.931 -1.749 1.00 70.12 1079 VAL A CA 1
ATOM 8019 C C . VAL A 1 1079 ? -2.340 8.790 -0.890 1.00 70.12 1079 VAL A C 1
ATOM 8021 O O . VAL A 1 1079 ? -2.667 8.981 0.281 1.00 70.12 1079 VAL A O 1
ATOM 8024 N N . TYR A 1 1080 ? -2.394 7.595 -1.472 1.00 59.75 1080 TYR A N 1
ATOM 8025 C CA . TYR A 1 1080 ? -2.757 6.362 -0.780 1.00 59.75 1080 TYR A CA 1
ATOM 8026 C C . TYR A 1 1080 ? -1.552 5.735 -0.081 1.00 59.75 1080 TYR A C 1
ATOM 8028 O O . TYR A 1 1080 ? -1.668 5.307 1.066 1.00 59.75 1080 TYR A O 1
ATOM 8036 N N . GLU A 1 1081 ? -0.396 5.708 -0.750 1.00 68.31 1081 GLU A N 1
ATOM 8037 C CA . GLU A 1 1081 ? 0.813 5.079 -0.222 1.00 68.31 1081 GLU A CA 1
ATOM 8038 C C . GLU A 1 1081 ? 2.094 5.749 -0.739 1.00 68.31 1081 GLU A C 1
ATOM 8040 O O . GLU A 1 1081 ? 2.168 6.174 -1.892 1.00 68.31 1081 GLU A O 1
ATOM 8045 N N . ILE A 1 1082 ? 3.119 5.812 0.119 1.00 71.44 1082 ILE A N 1
ATOM 8046 C CA . ILE A 1 1082 ? 4.485 6.237 -0.211 1.00 71.44 1082 ILE A CA 1
ATOM 8047 C C . ILE A 1 1082 ? 5.448 5.173 0.318 1.00 71.44 1082 ILE A C 1
ATOM 8049 O O . ILE A 1 1082 ? 5.426 4.865 1.510 1.00 71.44 1082 ILE A O 1
ATOM 8053 N N . LYS A 1 1083 ? 6.331 4.645 -0.535 1.00 69.00 1083 LYS A N 1
ATOM 8054 C CA . LYS A 1 1083 ? 7.434 3.758 -0.123 1.00 69.00 1083 LYS A CA 1
ATOM 8055 C C . LYS A 1 1083 ? 8.715 4.085 -0.888 1.00 69.00 1083 LYS A C 1
ATOM 8057 O O . LYS A 1 1083 ? 8.675 4.351 -2.089 1.00 69.00 1083 LYS A O 1
ATOM 8062 N N . GLN A 1 1084 ? 9.865 3.978 -0.220 1.00 73.06 1084 GLN A N 1
ATOM 8063 C CA . GLN A 1 1084 ? 11.131 3.795 -0.931 1.00 73.06 1084 GLN A CA 1
ATOM 8064 C C . GLN A 1 1084 ? 11.135 2.363 -1.489 1.00 73.06 1084 GLN A C 1
ATOM 8066 O O . GLN A 1 1084 ? 10.948 1.401 -0.748 1.00 73.06 1084 GLN A O 1
ATOM 8071 N N . GLN A 1 1085 ? 11.261 2.234 -2.806 1.00 68.81 1085 GLN A N 1
ATOM 8072 C CA . GLN A 1 1085 ? 11.174 0.971 -3.546 1.00 68.81 1085 GLN A CA 1
ATOM 8073 C C . GLN A 1 1085 ? 12.545 0.429 -3.960 1.00 68.81 1085 GLN A C 1
ATOM 8075 O O . GLN A 1 1085 ? 12.696 -0.769 -4.166 1.00 68.81 1085 GLN A O 1
ATOM 8080 N N . LEU A 1 1086 ? 13.553 1.296 -4.051 1.00 68.56 1086 LEU A N 1
ATOM 8081 C CA . LEU A 1 1086 ? 14.954 0.917 -4.223 1.00 68.56 1086 LEU A CA 1
ATOM 8082 C C . LEU A 1 1086 ? 15.787 1.772 -3.268 1.00 68.56 1086 LEU A C 1
ATOM 8084 O O . LEU A 1 1086 ? 15.618 2.989 -3.258 1.00 68.56 1086 LEU A O 1
ATOM 8088 N N . SER A 1 1087 ? 16.685 1.166 -2.495 1.00 59.38 1087 SER A N 1
ATOM 8089 C CA . SER A 1 1087 ? 17.552 1.881 -1.544 1.00 59.38 1087 SER A CA 1
ATOM 8090 C C . SER A 1 1087 ? 19.015 1.924 -2.022 1.00 59.38 1087 SER A C 1
ATOM 8092 O O . SER A 1 1087 ? 19.472 0.989 -2.691 1.00 59.38 1087 SER A O 1
ATOM 8094 N N . PRO A 1 1088 ? 19.784 2.977 -1.683 1.00 49.38 1088 PRO A N 1
ATOM 8095 C CA . PRO A 1 1088 ? 21.220 3.025 -1.953 1.00 49.38 1088 PRO A CA 1
ATOM 8096 C C . PRO A 1 1088 ? 21.988 2.003 -1.088 1.00 49.38 1088 PRO A C 1
ATOM 8098 O O . PRO A 1 1088 ? 21.506 1.613 -0.022 1.00 49.38 1088 PRO A O 1
ATOM 8101 N N . PRO A 1 1089 ? 23.209 1.588 -1.482 1.00 41.88 1089 PRO A N 1
ATOM 8102 C CA . PRO A 1 1089 ? 24.083 0.805 -0.610 1.00 41.88 1089 PRO A CA 1
ATOM 8103 C C . PRO A 1 1089 ? 24.396 1.569 0.685 1.00 41.88 1089 PRO A C 1
ATOM 8105 O O . PRO A 1 1089 ? 24.719 2.755 0.636 1.00 41.88 1089 PRO A O 1
ATOM 8108 N N . ALA A 1 1090 ? 24.340 0.894 1.835 1.00 37.88 1090 ALA A N 1
ATOM 8109 C CA . ALA A 1 1090 ? 24.635 1.515 3.125 1.00 37.88 1090 ALA A CA 1
ATOM 8110 C C . ALA A 1 1090 ? 26.091 2.017 3.198 1.00 37.88 1090 ALA A C 1
ATOM 8112 O O . ALA A 1 1090 ? 27.023 1.312 2.808 1.00 37.88 1090 ALA A O 1
ATOM 8113 N N . VAL A 1 1091 ? 26.285 3.230 3.727 1.00 35.44 1091 VAL A N 1
ATOM 8114 C CA . VAL A 1 1091 ? 27.592 3.905 3.792 1.00 35.44 1091 VAL A CA 1
ATOM 8115 C C . VAL A 1 1091 ? 27.917 4.272 5.234 1.00 35.44 1091 VAL A C 1
ATOM 8117 O O . VAL A 1 1091 ? 27.186 5.042 5.858 1.00 35.44 1091 VAL A O 1
ATOM 8120 N N . SER A 1 1092 ? 29.032 3.765 5.760 1.00 35.34 1092 SER A N 1
ATOM 8121 C CA . SER A 1 1092 ? 29.568 4.248 7.035 1.00 35.34 1092 SER A CA 1
ATOM 8122 C C . SER A 1 1092 ? 30.233 5.611 6.828 1.00 35.34 1092 SER A C 1
ATOM 8124 O O . SER A 1 1092 ? 31.077 5.762 5.947 1.00 35.34 1092 SER A O 1
ATOM 8126 N N . ILE A 1 1093 ? 29.849 6.602 7.634 1.00 38.06 1093 ILE A N 1
ATOM 8127 C CA . ILE A 1 1093 ? 30.456 7.940 7.668 1.00 38.06 1093 ILE A CA 1
ATOM 8128 C C . ILE A 1 1093 ? 30.803 8.313 9.108 1.00 38.06 1093 ILE A C 1
ATOM 8130 O O . ILE A 1 1093 ? 30.009 8.136 10.037 1.00 38.06 1093 ILE A O 1
ATOM 8134 N N . THR A 1 1094 ? 32.011 8.833 9.301 1.00 34.78 1094 THR A N 1
ATOM 8135 C CA . THR A 1 1094 ? 32.579 9.077 10.629 1.00 34.78 1094 THR A CA 1
ATOM 8136 C C . THR A 1 1094 ? 31.988 10.333 11.295 1.00 34.78 1094 THR A C 1
ATOM 8138 O O . THR A 1 1094 ? 31.488 11.243 10.620 1.00 34.78 1094 THR A O 1
ATOM 8141 N N . PRO A 1 1095 ? 32.090 10.466 12.635 1.00 36.53 1095 PRO A N 1
ATOM 8142 C CA . PRO A 1 1095 ? 31.614 11.655 13.348 1.00 36.53 1095 PRO A CA 1
ATOM 8143 C C . PRO A 1 1095 ? 32.211 12.989 12.860 1.00 36.53 1095 PRO A C 1
ATOM 8145 O O . PRO A 1 1095 ? 31.540 14.017 12.948 1.00 36.53 1095 PRO A O 1
ATOM 8148 N N . TRP A 1 1096 ? 33.437 12.987 12.321 1.00 34.47 1096 TRP A N 1
ATOM 8149 C CA . TRP A 1 1096 ? 34.079 14.182 11.754 1.00 34.47 1096 TRP A CA 1
ATOM 8150 C C . TRP A 1 1096 ? 33.530 14.558 10.373 1.00 34.47 1096 TRP A C 1
ATOM 8152 O O . TRP A 1 1096 ? 33.337 15.738 10.082 1.00 34.47 1096 TRP A O 1
ATOM 8162 N N . GLU A 1 1097 ? 33.217 13.572 9.536 1.00 35.84 1097 GLU A N 1
ATOM 8163 C CA . GLU A 1 1097 ? 32.643 13.783 8.200 1.00 35.84 1097 GLU A CA 1
ATOM 8164 C C . GLU A 1 1097 ? 31.222 14.351 8.263 1.00 35.84 1097 GLU A C 1
ATOM 8166 O O . GLU A 1 1097 ? 30.818 15.123 7.393 1.00 35.84 1097 GLU A O 1
ATOM 8171 N N . ARG A 1 1098 ? 30.497 14.079 9.355 1.00 39.56 1098 ARG A N 1
ATOM 8172 C CA . ARG A 1 1098 ? 29.176 14.657 9.650 1.00 39.56 1098 ARG A CA 1
ATOM 8173 C C . ARG A 1 1098 ? 29.182 16.197 9.632 1.00 39.56 1098 ARG A C 1
ATOM 8175 O O . ARG A 1 1098 ? 28.205 16.802 9.185 1.00 39.56 1098 ARG A O 1
ATOM 8182 N N . ILE A 1 1099 ? 30.298 16.827 10.022 1.00 40.56 1099 ILE A N 1
ATOM 8183 C CA . ILE A 1 1099 ? 30.509 18.291 9.998 1.00 40.56 1099 ILE A CA 1
ATOM 8184 C C . ILE A 1 1099 ? 30.705 18.815 8.559 1.00 40.56 1099 ILE A C 1
ATOM 8186 O O . ILE A 1 1099 ? 30.294 19.931 8.245 1.00 40.56 1099 ILE A O 1
ATOM 8190 N N . PHE A 1 1100 ? 31.257 17.997 7.659 1.00 38.41 1100 PHE A N 1
ATOM 8191 C CA . PHE A 1 1100 ? 31.467 18.308 6.235 1.00 38.41 1100 PHE A CA 1
ATOM 8192 C C . PHE A 1 1100 ? 30.406 17.683 5.307 1.00 38.41 1100 PHE A C 1
ATOM 8194 O O . PHE A 1 1100 ? 30.570 17.666 4.084 1.00 38.41 1100 PHE A O 1
ATOM 8201 N N . SER A 1 1101 ? 29.294 17.200 5.866 1.00 37.69 1101 SER A N 1
ATOM 8202 C CA . SER A 1 1101 ? 28.267 16.397 5.184 1.00 37.69 1101 SER A CA 1
ATOM 8203 C C . SER A 1 1101 ? 27.751 16.989 3.864 1.00 37.69 1101 SER A C 1
ATOM 8205 O O . SER A 1 1101 ? 27.600 16.251 2.892 1.00 37.69 1101 SER A O 1
ATOM 8207 N N . LYS A 1 1102 ? 27.564 18.316 3.763 1.00 38.25 1102 LYS A N 1
ATOM 8208 C CA . LYS A 1 1102 ? 27.134 18.986 2.512 1.00 38.25 1102 LYS A CA 1
ATOM 8209 C C . LYS A 1 1102 ? 28.149 18.889 1.356 1.00 38.25 1102 LYS A C 1
ATOM 8211 O O . LYS A 1 1102 ? 27.766 19.092 0.205 1.00 38.25 1102 LYS A O 1
ATOM 8216 N N . LEU A 1 1103 ? 29.418 18.584 1.639 1.00 41.88 1103 LEU A N 1
ATOM 8217 C CA . LEU A 1 1103 ? 30.448 18.326 0.627 1.00 41.88 1103 LEU A CA 1
ATOM 8218 C C . LEU A 1 1103 ? 30.500 16.834 0.260 1.00 41.88 1103 LEU A C 1
ATOM 8220 O O . LEU A 1 1103 ? 30.548 16.492 -0.918 1.00 41.88 1103 LEU A O 1
ATOM 8224 N N . ILE A 1 1104 ? 30.422 15.953 1.263 1.00 43.28 1104 ILE A N 1
ATOM 8225 C CA . ILE A 1 1104 ? 30.548 14.497 1.092 1.00 43.28 1104 ILE A CA 1
ATOM 8226 C C . ILE A 1 1104 ? 29.306 13.889 0.426 1.00 43.28 1104 ILE A C 1
ATOM 8228 O O . ILE A 1 1104 ? 29.467 13.066 -0.473 1.00 43.28 1104 ILE A O 1
ATOM 8232 N N . LYS A 1 1105 ? 28.084 14.366 0.731 1.00 42.50 1105 LYS A N 1
ATOM 8233 C CA . LYS A 1 1105 ? 26.854 13.953 0.017 1.00 42.50 1105 LYS A CA 1
ATOM 8234 C C . LYS A 1 1105 ? 26.994 14.084 -1.511 1.00 42.50 1105 LYS A C 1
ATOM 8236 O O . LYS A 1 1105 ? 26.540 13.209 -2.238 1.00 42.50 1105 LYS A O 1
ATOM 8241 N N . LYS A 1 1106 ? 27.682 15.123 -2.012 1.00 41.12 1106 LYS A N 1
ATOM 8242 C CA . LYS A 1 1106 ? 27.923 15.310 -3.458 1.00 41.12 1106 LYS A CA 1
ATOM 8243 C C . LYS A 1 1106 ? 28.935 14.330 -4.056 1.00 41.12 1106 LYS A C 1
ATOM 8245 O O . LYS A 1 1106 ? 28.834 14.026 -5.239 1.00 41.12 1106 LYS A O 1
ATOM 8250 N N . VAL A 1 1107 ? 29.902 13.857 -3.270 1.00 40.97 1107 VAL A N 1
ATOM 8251 C CA . VAL A 1 1107 ? 30.879 12.845 -3.710 1.00 40.97 1107 VAL A CA 1
ATOM 8252 C C . VAL A 1 1107 ? 30.230 11.460 -3.725 1.00 40.97 1107 VAL A C 1
ATOM 8254 O O . VAL A 1 1107 ? 30.401 10.721 -4.686 1.00 40.97 1107 VAL A O 1
ATOM 8257 N N . LEU A 1 1108 ? 29.418 11.147 -2.710 1.00 40.00 1108 LEU A N 1
ATOM 8258 C CA . LEU A 1 1108 ? 28.668 9.893 -2.620 1.00 40.00 1108 LEU A CA 1
ATOM 8259 C C . LEU A 1 1108 ? 27.596 9.774 -3.715 1.00 40.00 1108 LEU A C 1
ATOM 8261 O O . LEU A 1 1108 ? 27.554 8.764 -4.411 1.00 40.00 1108 LEU A O 1
ATOM 8265 N N . ALA A 1 1109 ? 26.802 10.821 -3.966 1.00 41.25 1109 ALA A N 1
ATOM 8266 C CA . ALA A 1 1109 ? 25.835 10.825 -5.072 1.00 41.25 1109 ALA A CA 1
ATOM 8267 C C . ALA A 1 1109 ? 26.505 10.627 -6.452 1.00 41.25 1109 ALA A C 1
ATOM 8269 O O . ALA A 1 1109 ? 25.946 9.974 -7.329 1.00 41.25 1109 ALA A O 1
ATOM 8270 N N . ALA A 1 1110 ? 27.736 11.121 -6.633 1.00 38.56 1110 ALA A N 1
ATOM 8271 C CA . ALA A 1 1110 ? 28.525 10.879 -7.843 1.00 38.56 1110 ALA A CA 1
ATOM 8272 C C . ALA A 1 1110 ? 29.118 9.454 -7.933 1.00 38.56 1110 ALA A C 1
ATOM 8274 O O . ALA A 1 1110 ? 29.568 9.063 -9.009 1.00 38.56 1110 ALA A O 1
ATOM 8275 N N . ALA A 1 1111 ? 29.117 8.684 -6.838 1.00 35.69 1111 ALA A N 1
ATOM 8276 C CA . ALA A 1 1111 ? 29.642 7.318 -6.760 1.00 35.69 1111 ALA A CA 1
ATOM 8277 C C . ALA A 1 1111 ? 28.556 6.223 -6.839 1.00 35.69 1111 ALA A C 1
ATOM 8279 O O . ALA A 1 1111 ? 28.858 5.113 -7.270 1.00 35.69 1111 ALA A O 1
ATOM 8280 N N . TYR A 1 1112 ? 27.304 6.523 -6.462 1.00 40.75 1112 TYR A N 1
ATOM 8281 C CA . TYR A 1 1112 ? 26.169 5.581 -6.561 1.00 40.75 1112 TYR A CA 1
ATOM 8282 C C . TYR A 1 1112 ? 25.372 5.669 -7.870 1.00 40.75 1112 TYR A C 1
ATOM 8284 O O . TYR A 1 1112 ? 24.497 4.837 -8.111 1.00 40.75 1112 TYR A O 1
ATOM 8292 N N . GLY A 1 1113 ? 25.717 6.637 -8.724 1.00 42.19 1113 GLY A N 1
ATOM 8293 C CA . GLY A 1 1113 ? 25.189 6.774 -10.075 1.00 42.19 1113 GLY A CA 1
ATOM 8294 C C . GLY A 1 1113 ? 23.828 7.470 -10.149 1.00 42.19 1113 GLY A C 1
ATOM 8295 O O . GLY A 1 1113 ? 22.993 7.392 -9.251 1.00 42.19 1113 GLY A O 1
ATOM 8296 N N . ASN A 1 1114 ? 23.585 8.144 -11.274 1.00 48.22 1114 ASN A N 1
ATOM 8297 C CA . ASN A 1 1114 ? 22.273 8.711 -11.569 1.00 48.22 1114 ASN A CA 1
ATOM 8298 C C . ASN A 1 1114 ? 21.314 7.584 -11.973 1.00 48.22 1114 ASN A C 1
ATOM 8300 O O . ASN A 1 1114 ? 21.282 7.187 -13.140 1.00 48.22 1114 ASN A O 1
ATOM 8304 N N . PHE A 1 1115 ? 20.509 7.098 -11.031 1.00 55.25 1115 PHE A N 1
ATOM 8305 C CA . PHE A 1 1115 ? 19.337 6.300 -11.372 1.00 55.25 1115 PHE A CA 1
ATOM 8306 C C . PHE A 1 1115 ? 18.372 7.141 -12.216 1.00 55.25 1115 PHE A C 1
ATOM 8308 O O . PHE A 1 1115 ? 18.056 8.281 -11.875 1.00 55.25 1115 PHE A O 1
ATOM 8315 N N . ASN A 1 1116 ? 17.889 6.575 -13.319 1.00 69.56 1116 ASN A N 1
ATOM 8316 C CA . ASN A 1 1116 ? 16.811 7.154 -14.112 1.00 69.56 1116 ASN A CA 1
ATOM 8317 C C . ASN A 1 1116 ? 15.547 6.309 -13.868 1.00 69.56 1116 ASN A C 1
ATOM 8319 O O . ASN A 1 1116 ? 15.394 5.271 -14.519 1.00 69.56 1116 ASN A O 1
ATOM 8323 N N . PRO A 1 1117 ? 14.723 6.653 -12.860 1.00 80.94 1117 PRO A N 1
ATOM 8324 C CA . PRO A 1 1117 ? 13.610 5.816 -12.440 1.00 80.94 1117 PRO A CA 1
ATOM 8325 C C . PRO A 1 1117 ? 12.453 5.880 -13.433 1.00 80.94 1117 PRO A C 1
ATOM 8327 O O . PRO A 1 1117 ? 12.177 6.905 -14.056 1.00 80.94 1117 PRO A O 1
ATOM 8330 N N . THR A 1 1118 ? 11.740 4.770 -13.541 1.00 88.12 1118 THR A N 1
ATOM 8331 C CA . THR A 1 1118 ? 10.486 4.659 -14.276 1.00 88.12 1118 THR A CA 1
ATOM 8332 C C . THR A 1 1118 ? 9.607 3.601 -13.615 1.00 88.12 1118 THR A C 1
ATOM 8334 O O . THR A 1 1118 ? 10.068 2.819 -12.782 1.00 88.12 1118 THR A O 1
ATOM 8337 N N . ASN A 1 1119 ? 8.334 3.562 -13.981 1.00 92.69 1119 ASN A N 1
ATOM 8338 C CA . ASN A 1 1119 ? 7.406 2.533 -13.533 1.00 92.69 1119 ASN A CA 1
ATOM 8339 C C . ASN A 1 1119 ? 6.474 2.118 -14.680 1.00 92.69 1119 ASN A C 1
ATOM 8341 O O . ASN A 1 1119 ? 6.438 2.767 -15.728 1.00 92.69 1119 ASN A O 1
ATOM 8345 N N . VAL A 1 1120 ? 5.736 1.029 -14.487 1.00 93.94 1120 VAL A N 1
ATOM 8346 C CA . VAL A 1 1120 ? 4.624 0.620 -15.352 1.00 93.94 1120 VAL A CA 1
ATOM 8347 C C . VAL A 1 1120 ? 3.559 -0.075 -14.508 1.00 93.94 1120 VAL A C 1
ATOM 8349 O O . VAL A 1 1120 ? 3.894 -0.860 -13.623 1.00 93.94 1120 VAL A O 1
ATOM 8352 N N . GLY A 1 1121 ? 2.281 0.202 -14.773 1.00 89.38 1121 GLY A N 1
ATOM 8353 C CA . GLY A 1 1121 ? 1.174 -0.494 -14.113 1.00 89.38 1121 GLY A CA 1
ATOM 8354 C C . GLY A 1 1121 ? 1.140 -1.984 -14.469 1.00 89.38 1121 GLY A C 1
ATOM 8355 O O . GLY A 1 1121 ? 1.384 -2.348 -15.618 1.00 89.38 1121 GLY A O 1
ATOM 8356 N N . THR A 1 1122 ? 0.830 -2.831 -13.490 1.00 88.75 1122 THR A N 1
ATOM 8357 C CA . THR A 1 1122 ? 0.692 -4.296 -13.609 1.00 88.75 1122 THR A CA 1
ATOM 8358 C C . THR A 1 1122 ? -0.706 -4.741 -13.156 1.00 88.75 1122 THR A C 1
ATOM 8360 O O . THR A 1 1122 ? -1.499 -3.917 -12.696 1.00 88.75 1122 THR A O 1
ATOM 8363 N N . ALA A 1 1123 ? -1.040 -6.037 -13.252 1.00 77.69 1123 ALA A N 1
ATOM 8364 C CA . ALA A 1 1123 ? -2.315 -6.570 -12.746 1.00 77.69 1123 ALA A CA 1
ATOM 8365 C C . ALA A 1 1123 ? -2.586 -6.231 -11.270 1.00 77.69 1123 ALA A C 1
ATOM 8367 O O . ALA A 1 1123 ? -3.736 -6.010 -10.893 1.00 77.69 1123 ALA A O 1
ATOM 8368 N N . ASN A 1 1124 ? -1.525 -6.183 -10.460 1.00 73.88 1124 ASN A N 1
ATOM 8369 C CA . ASN A 1 1124 ? -1.597 -6.088 -9.003 1.00 73.88 1124 ASN A CA 1
ATOM 8370 C C . ASN A 1 1124 ? -1.025 -4.770 -8.445 1.00 73.88 1124 ASN A C 1
ATOM 8372 O O . ASN A 1 1124 ? -0.966 -4.611 -7.231 1.00 73.88 1124 ASN A O 1
ATOM 8376 N N . GLY A 1 1125 ? -0.597 -3.824 -9.288 1.00 85.38 1125 GLY A N 1
ATOM 8377 C CA . GLY A 1 1125 ? -0.017 -2.552 -8.845 1.00 85.38 1125 GLY A CA 1
ATOM 8378 C C . GLY A 1 1125 ? 0.911 -1.929 -9.879 1.00 85.38 1125 GLY A C 1
ATOM 8379 O O . GLY A 1 1125 ? 0.439 -1.499 -10.933 1.00 85.38 1125 GLY A O 1
ATOM 8380 N N . ALA A 1 1126 ? 2.211 -1.854 -9.593 1.00 87.75 1126 ALA A N 1
ATOM 8381 C CA . ALA A 1 1126 ? 3.198 -1.334 -10.537 1.00 87.75 1126 ALA A CA 1
ATOM 8382 C C . ALA A 1 1126 ? 4.581 -1.981 -10.381 1.00 87.75 1126 ALA A C 1
ATOM 8384 O O . ALA A 1 1126 ? 5.100 -2.108 -9.277 1.00 87.75 1126 ALA A O 1
ATOM 8385 N N . ALA A 1 1127 ? 5.236 -2.288 -11.500 1.00 88.00 1127 ALA A N 1
ATOM 8386 C CA . ALA A 1 1127 ? 6.660 -2.601 -11.506 1.00 88.00 1127 ALA A CA 1
ATOM 8387 C C . ALA A 1 1127 ? 7.463 -1.291 -11.526 1.00 88.00 1127 ALA A C 1
ATOM 8389 O O . ALA A 1 1127 ? 7.215 -0.422 -12.366 1.00 88.00 1127 ALA A O 1
ATOM 8390 N N . VAL A 1 1128 ? 8.437 -1.152 -10.625 1.00 86.38 1128 VAL A N 1
ATOM 8391 C CA . VAL A 1 1128 ? 9.341 0.008 -10.530 1.00 86.38 1128 VAL A CA 1
ATOM 8392 C C . VAL A 1 1128 ? 10.718 -0.401 -11.026 1.00 86.38 1128 VAL A C 1
ATOM 8394 O O . VAL A 1 1128 ? 11.246 -1.425 -10.598 1.00 86.38 1128 VAL A O 1
ATOM 8397 N N . LEU A 1 1129 ? 11.303 0.387 -11.929 1.00 82.88 1129 LEU A N 1
ATOM 8398 C CA . LEU A 1 1129 ? 12.558 0.070 -12.609 1.00 82.88 1129 LEU A CA 1
ATOM 8399 C C . LEU A 1 1129 ? 13.528 1.252 -12.562 1.00 82.88 1129 LEU A C 1
ATOM 8401 O O . LEU A 1 1129 ? 13.121 2.407 -12.685 1.00 82.88 1129 LEU A O 1
ATOM 8405 N N . ALA A 1 1130 ? 14.826 0.971 -12.456 1.00 76.75 1130 ALA A N 1
ATOM 8406 C CA . ALA A 1 1130 ? 15.866 1.992 -12.546 1.00 76.75 1130 ALA A CA 1
ATOM 8407 C C . ALA A 1 1130 ? 17.188 1.447 -13.111 1.00 76.75 1130 ALA A C 1
ATOM 8409 O O . ALA A 1 1130 ? 17.463 0.247 -13.087 1.00 76.75 1130 ALA A O 1
ATOM 8410 N N . SER A 1 1131 ? 18.027 2.341 -13.633 1.00 67.88 1131 SER A N 1
ATOM 8411 C CA . SER A 1 1131 ? 19.358 2.030 -14.170 1.00 67.88 1131 SER A CA 1
ATOM 8412 C C . SER A 1 1131 ? 20.439 2.207 -13.097 1.00 67.88 1131 SER A C 1
ATOM 8414 O O . SER A 1 1131 ? 20.748 3.339 -12.724 1.00 67.88 1131 SER A O 1
ATOM 8416 N N . LYS A 1 1132 ? 21.050 1.119 -12.613 1.00 53.94 1132 LYS A N 1
ATOM 8417 C CA . LYS A 1 1132 ? 22.133 1.193 -11.616 1.00 53.94 1132 LYS A CA 1
ATOM 8418 C C . LYS A 1 1132 ? 23.480 1.374 -12.315 1.00 53.94 1132 LYS A C 1
ATOM 8420 O O . LYS A 1 1132 ? 23.865 0.505 -13.091 1.00 53.94 1132 LYS A O 1
ATOM 8425 N N . ASN A 1 1133 ? 24.192 2.473 -12.041 1.00 49.66 1133 ASN A N 1
ATOM 8426 C CA . ASN A 1 1133 ? 25.544 2.781 -12.555 1.00 49.66 1133 ASN A CA 1
ATOM 8427 C C . ASN A 1 1133 ? 25.752 2.708 -14.086 1.00 49.66 1133 ASN A C 1
ATOM 8429 O O . ASN A 1 1133 ? 26.892 2.721 -14.539 1.00 49.66 1133 ASN A O 1
ATOM 8433 N N . TYR A 1 1134 ? 24.688 2.656 -14.897 1.00 43.62 1134 TYR A N 1
ATOM 8434 C CA . TYR A 1 1134 ? 24.749 2.226 -16.307 1.00 43.62 1134 TYR A CA 1
ATOM 8435 C C . TYR A 1 1134 ? 25.279 0.782 -16.487 1.00 43.62 1134 TYR A C 1
ATOM 8437 O O . TYR A 1 1134 ? 25.677 0.397 -17.580 1.00 43.62 1134 TYR A O 1
ATOM 8445 N N . GLU A 1 1135 ? 25.286 -0.046 -15.440 1.00 48.19 1135 GLU A N 1
ATOM 8446 C CA . GLU A 1 1135 ? 25.801 -1.425 -15.452 1.00 48.19 1135 GLU A CA 1
ATOM 8447 C C . GLU A 1 1135 ? 24.689 -2.480 -15.536 1.00 48.19 1135 GLU A C 1
ATOM 8449 O O . GLU A 1 1135 ? 24.940 -3.582 -16.015 1.00 48.19 1135 GLU A O 1
ATOM 8454 N N . SER A 1 1136 ? 23.475 -2.168 -15.070 1.00 61.47 1136 SER A N 1
ATOM 8455 C CA . SER A 1 1136 ? 22.323 -3.088 -15.084 1.00 61.47 1136 SER A CA 1
ATOM 8456 C C . SER A 1 1136 ? 20.981 -2.360 -14.954 1.00 61.47 1136 SER A C 1
ATOM 8458 O O . SER A 1 1136 ? 20.920 -1.224 -14.470 1.00 61.47 1136 SER A O 1
ATOM 8460 N N . VAL A 1 1137 ? 19.890 -3.017 -15.366 1.00 67.88 1137 VAL A N 1
ATOM 8461 C CA . VAL A 1 1137 ? 18.530 -2.637 -14.941 1.00 67.88 1137 VAL A CA 1
ATOM 8462 C C . VAL A 1 1137 ? 18.219 -3.349 -13.629 1.00 67.88 1137 VAL A C 1
ATOM 8464 O O . VAL A 1 1137 ? 18.397 -4.563 -13.530 1.00 67.88 1137 VAL A O 1
ATOM 8467 N N . VAL A 1 1138 ? 17.733 -2.597 -12.644 1.00 69.81 1138 VAL A N 1
ATOM 8468 C CA . VAL A 1 1138 ? 17.154 -3.119 -11.402 1.00 69.81 1138 VAL A CA 1
ATOM 8469 C C . VAL A 1 1138 ? 15.645 -2.904 -11.390 1.00 69.81 1138 VAL A C 1
ATOM 8471 O O . VAL A 1 1138 ? 15.179 -1.872 -11.879 1.00 69.81 1138 VAL A O 1
ATOM 8474 N N . ALA A 1 1139 ? 14.889 -3.848 -10.826 1.00 72.62 1139 ALA A N 1
ATOM 8475 C CA . ALA A 1 1139 ? 13.450 -3.695 -10.621 1.00 72.62 1139 ALA A CA 1
ATOM 8476 C C . ALA A 1 1139 ? 12.935 -4.323 -9.316 1.00 72.62 1139 ALA A C 1
ATOM 8478 O O . ALA A 1 1139 ? 13.568 -5.211 -8.737 1.00 72.62 1139 ALA A O 1
ATOM 8479 N N . THR A 1 1140 ? 11.758 -3.857 -8.900 1.00 75.00 1140 THR A N 1
ATOM 8480 C CA . THR A 1 1140 ? 10.916 -4.411 -7.829 1.00 75.00 1140 THR A CA 1
ATOM 8481 C C . THR A 1 1140 ? 9.439 -4.320 -8.235 1.00 75.00 1140 THR A C 1
ATOM 8483 O O . THR A 1 1140 ? 9.090 -3.508 -9.098 1.00 75.00 1140 THR A O 1
ATOM 8486 N N . ASN A 1 1141 ? 8.574 -5.147 -7.645 1.00 76.81 1141 ASN A N 1
ATOM 8487 C CA . ASN A 1 1141 ? 7.128 -5.098 -7.864 1.00 76.81 1141 ASN A CA 1
ATOM 8488 C C . ASN A 1 1141 ? 6.448 -4.468 -6.643 1.00 76.81 1141 ASN A C 1
ATOM 8490 O O . ASN A 1 1141 ? 6.701 -4.876 -5.512 1.00 76.81 1141 ASN A O 1
ATOM 8494 N N . PHE A 1 1142 ? 5.581 -3.489 -6.873 1.00 78.44 1142 PHE A N 1
ATOM 8495 C CA . PHE A 1 1142 ? 4.764 -2.856 -5.845 1.00 78.44 1142 PHE A CA 1
ATOM 8496 C C . PHE A 1 1142 ? 3.327 -3.361 -5.965 1.00 78.44 1142 PHE A C 1
ATOM 8498 O O . PHE A 1 1142 ? 2.690 -3.179 -7.006 1.00 78.44 1142 PHE A O 1
ATOM 8505 N N . GLN A 1 1143 ? 2.808 -3.965 -4.895 1.00 78.44 1143 GLN A N 1
ATOM 8506 C CA . GLN A 1 1143 ? 1.400 -4.337 -4.806 1.00 78.44 1143 GLN A CA 1
ATOM 8507 C C . GLN A 1 1143 ? 0.565 -3.136 -4.340 1.00 78.44 1143 GLN A C 1
ATOM 8509 O O . GLN A 1 1143 ? 0.821 -2.563 -3.287 1.00 78.44 1143 GLN A O 1
ATOM 8514 N N . SER A 1 1144 ? -0.445 -2.785 -5.131 1.00 68.19 1144 SER A N 1
ATOM 8515 C CA . SER A 1 1144 ? -1.382 -1.688 -4.880 1.00 68.19 1144 SER A CA 1
ATOM 8516 C C . SER A 1 1144 ? -2.350 -1.990 -3.740 1.00 68.19 1144 SER A C 1
ATOM 8518 O O . SER A 1 1144 ? -2.847 -3.114 -3.612 1.00 68.19 1144 SER A O 1
ATOM 8520 N N . ALA A 1 1145 ? -2.744 -0.945 -3.007 1.00 60.22 1145 ALA A N 1
ATOM 8521 C CA . ALA A 1 1145 ? -3.842 -0.998 -2.036 1.00 60.22 1145 ALA A CA 1
ATOM 8522 C C . ALA A 1 1145 ? -5.219 -1.333 -2.668 1.00 60.22 1145 ALA A C 1
ATOM 8524 O O . ALA A 1 1145 ? -6.194 -1.600 -1.961 1.00 60.22 1145 ALA A O 1
ATOM 8525 N N . PHE A 1 1146 ? -5.306 -1.338 -4.003 1.00 55.41 1146 PHE A N 1
ATOM 8526 C CA . PHE A 1 1146 ? -6.507 -1.590 -4.804 1.00 55.41 1146 PHE A CA 1
ATOM 8527 C C . PHE A 1 1146 ? -6.430 -2.898 -5.616 1.00 55.41 1146 PHE A C 1
ATOM 8529 O O . PHE A 1 1146 ? -7.351 -3.205 -6.375 1.00 55.41 1146 PHE A O 1
ATOM 8536 N N . ALA A 1 1147 ? -5.362 -3.689 -5.450 1.00 49.41 1147 ALA A N 1
ATOM 8537 C CA . ALA A 1 1147 ? -5.152 -4.948 -6.162 1.00 49.41 1147 ALA A CA 1
ATOM 8538 C C . ALA A 1 1147 ? -6.283 -5.964 -5.905 1.00 49.41 1147 ALA A C 1
ATOM 8540 O O . ALA A 1 1147 ? -6.507 -6.408 -4.775 1.00 49.41 1147 ALA A O 1
ATOM 8541 N N . GLN A 1 1148 ? -6.990 -6.377 -6.961 1.00 41.34 1148 GLN A N 1
ATOM 8542 C CA . GLN A 1 1148 ? -8.019 -7.414 -6.856 1.00 41.34 1148 GLN A CA 1
ATOM 8543 C C . GLN A 1 1148 ? -7.383 -8.806 -6.880 1.00 41.34 1148 GLN A C 1
ATOM 8545 O O . GLN A 1 1148 ? -6.622 -9.131 -7.786 1.00 41.34 1148 GLN A O 1
ATOM 8550 N N . SER A 1 1149 ? -7.742 -9.658 -5.915 1.00 31.94 1149 SER A N 1
ATOM 8551 C CA . SER A 1 1149 ? -7.256 -11.042 -5.848 1.00 31.94 1149 SER A CA 1
ATOM 8552 C C . SER A 1 1149 ? -7.735 -11.855 -7.058 1.00 31.94 1149 SER A C 1
ATOM 8554 O O . SER A 1 1149 ? -8.875 -12.324 -7.099 1.00 31.94 1149 SER A O 1
ATOM 8556 N N . GLN A 1 1150 ? -6.857 -12.027 -8.049 1.00 31.06 1150 GLN A N 1
ATOM 8557 C CA . GLN A 1 1150 ? -7.126 -12.877 -9.203 1.00 31.06 1150 GLN A CA 1
ATOM 8558 C C . GLN A 1 1150 ? -6.910 -14.349 -8.844 1.00 31.06 1150 GLN A C 1
ATOM 8560 O O . GLN A 1 1150 ? -5.793 -14.793 -8.580 1.00 31.06 1150 GLN A O 1
ATOM 8565 N N . THR A 1 1151 ? -7.979 -15.142 -8.886 1.00 25.97 1151 THR A N 1
ATOM 8566 C CA . THR A 1 1151 ? -7.845 -16.594 -9.030 1.00 25.97 1151 THR A CA 1
ATOM 8567 C C . THR A 1 1151 ? -7.488 -16.913 -10.489 1.00 25.97 1151 THR A C 1
ATOM 8569 O O . THR A 1 1151 ? -8.146 -16.381 -11.386 1.00 25.97 1151 THR A O 1
ATOM 8572 N N . PRO A 1 1152 ? -6.485 -17.772 -10.769 1.00 26.66 1152 PRO A N 1
ATOM 8573 C CA . PRO A 1 1152 ? -6.071 -18.068 -12.140 1.00 26.66 1152 PRO A CA 1
ATOM 8574 C C . PRO A 1 1152 ? -7.240 -18.530 -13.034 1.00 26.66 1152 PRO A C 1
ATOM 8576 O O . PRO A 1 1152 ? -7.907 -19.517 -12.695 1.00 26.66 1152 PRO A O 1
ATOM 8579 N N . PRO A 1 1153 ? -7.505 -17.864 -14.177 1.00 31.48 1153 PRO A N 1
ATOM 8580 C CA . PRO A 1 1153 ? -8.590 -18.248 -15.074 1.00 31.48 1153 PRO A CA 1
ATOM 8581 C C . PRO A 1 1153 ? -8.414 -19.662 -15.645 1.00 31.48 1153 PRO A C 1
ATOM 8583 O O . PRO A 1 1153 ? -7.441 -19.971 -16.332 1.00 31.48 1153 PRO A O 1
ATOM 8586 N N . GLY A 1 1154 ? -9.395 -20.530 -15.389 1.00 29.39 1154 GLY A N 1
ATOM 8587 C CA . GLY A 1 1154 ? -9.420 -21.889 -15.929 1.00 29.39 1154 GLY A CA 1
ATOM 8588 C C . GLY A 1 1154 ? -9.565 -21.910 -17.457 1.00 29.39 1154 GLY A C 1
ATOM 8589 O O . GLY A 1 1154 ? -10.477 -21.295 -18.010 1.00 29.39 1154 GLY A O 1
ATOM 8590 N N . VAL A 1 1155 ? -8.676 -22.661 -18.114 1.00 35.38 1155 VAL A N 1
ATOM 8591 C CA . VAL A 1 1155 ? -8.545 -22.821 -19.575 1.00 35.38 1155 VAL A CA 1
ATOM 8592 C C . VAL A 1 1155 ? -9.884 -22.932 -20.319 1.00 35.38 1155 VAL A C 1
ATOM 8594 O O . VAL A 1 1155 ? -10.688 -23.816 -20.029 1.00 35.38 1155 VAL A O 1
ATOM 8597 N N . ASN A 1 1156 ? -10.048 -22.141 -21.386 1.00 28.62 1156 ASN A N 1
ATOM 8598 C CA . ASN A 1 1156 ? -10.938 -22.462 -22.506 1.00 28.62 1156 ASN A CA 1
ATOM 8599 C C . ASN A 1 1156 ? -10.276 -22.109 -23.860 1.00 28.62 1156 ASN A C 1
ATOM 8601 O O . ASN A 1 1156 ? -9.576 -21.100 -23.943 1.00 28.62 1156 ASN A O 1
ATOM 8605 N N . PRO A 1 1157 ? -10.463 -22.928 -24.917 1.00 32.28 1157 PRO A N 1
ATOM 8606 C CA . PRO A 1 1157 ? -9.863 -22.716 -26.240 1.00 32.28 1157 PRO A CA 1
ATOM 8607 C C . PRO A 1 1157 ? -10.566 -21.604 -27.061 1.00 32.28 1157 PRO A C 1
ATOM 8609 O O . PRO A 1 1157 ? -11.672 -21.186 -26.714 1.00 32.28 1157 PRO A O 1
ATOM 8612 N N . PRO A 1 1158 ? -9.940 -21.098 -28.145 1.00 46.06 1158 PRO A N 1
ATOM 8613 C CA . PRO A 1 1158 ? -10.215 -19.751 -28.655 1.00 46.06 1158 PRO A CA 1
ATOM 8614 C C . PRO A 1 1158 ? -11.332 -19.645 -29.708 1.00 46.06 1158 PRO A C 1
ATOM 8616 O O . PRO A 1 1158 ? -11.560 -20.565 -30.493 1.00 46.06 1158 PRO A O 1
ATOM 8619 N N . GLY A 1 1159 ? -11.906 -18.437 -29.826 1.00 45.06 1159 GLY A N 1
ATOM 8620 C CA . GLY A 1 1159 ? -12.510 -17.947 -31.074 1.00 45.06 1159 GLY A CA 1
ATOM 8621 C C . GLY A 1 1159 ? -13.952 -17.435 -30.986 1.00 45.06 1159 GLY A C 1
ATOM 8622 O O . GLY A 1 1159 ? -14.884 -18.141 -31.361 1.00 45.06 1159 GLY A O 1
ATOM 8623 N N . GLY A 1 1160 ? -14.138 -16.166 -30.609 1.00 31.30 1160 GLY A N 1
ATOM 8624 C CA . GLY A 1 1160 ? -15.409 -15.451 -30.775 1.00 31.30 1160 GLY A CA 1
ATOM 8625 C C . GLY A 1 1160 ? -15.348 -14.013 -30.236 1.00 31.30 1160 GLY A C 1
ATOM 8626 O O . GLY A 1 1160 ? -14.670 -13.791 -29.236 1.00 31.30 1160 GLY A O 1
ATOM 8627 N N . PRO A 1 1161 ? -16.015 -13.028 -30.870 1.00 37.16 1161 PRO A N 1
ATOM 8628 C CA . PRO A 1 1161 ? -16.144 -11.687 -30.300 1.00 37.16 1161 PRO A CA 1
ATOM 8629 C C . PRO A 1 1161 ? -17.047 -11.716 -29.050 1.00 37.16 1161 PRO A C 1
ATOM 8631 O O . PRO A 1 1161 ? -17.948 -12.560 -28.977 1.00 37.16 1161 PRO A O 1
ATOM 8634 N N . PRO A 1 1162 ? -16.853 -10.803 -28.080 1.00 31.48 1162 PRO A N 1
ATOM 8635 C CA . PRO A 1 1162 ? -17.648 -10.781 -26.856 1.00 31.48 1162 PRO A CA 1
ATOM 8636 C C . PRO A 1 1162 ? -19.139 -10.539 -27.165 1.00 31.48 1162 PRO A C 1
ATOM 8638 O O . PRO A 1 1162 ? -19.465 -9.659 -27.970 1.00 31.48 1162 PRO A O 1
ATOM 8641 N N . PRO A 1 1163 ? -20.065 -11.297 -26.549 1.00 35.12 1163 PRO A N 1
ATOM 8642 C CA . PRO A 1 1163 ? -21.493 -11.092 -26.749 1.00 35.12 1163 PRO A CA 1
ATOM 8643 C C . PRO A 1 1163 ? -21.958 -9.789 -26.070 1.00 35.12 1163 PRO A C 1
ATOM 8645 O O . PRO A 1 1163 ? -21.507 -9.483 -24.964 1.00 35.12 1163 PRO A O 1
ATOM 8648 N N . PRO A 1 1164 ? -22.900 -9.035 -26.669 1.00 44.22 1164 PRO A N 1
ATOM 8649 C CA . PRO A 1 1164 ? -23.590 -7.955 -25.969 1.00 44.22 1164 PRO A CA 1
ATOM 8650 C C . PRO A 1 1164 ? -24.312 -8.480 -24.721 1.00 44.22 1164 PRO A C 1
ATOM 8652 O O . PRO A 1 1164 ? -24.836 -9.594 -24.734 1.00 44.22 1164 PRO A O 1
ATOM 8655 N N . ILE A 1 1165 ? -24.377 -7.664 -23.664 1.00 41.34 1165 ILE A N 1
ATOM 8656 C CA . ILE A 1 1165 ? -25.030 -8.024 -22.396 1.00 41.34 1165 ILE A CA 1
ATOM 8657 C C . ILE A 1 1165 ? -26.517 -8.325 -22.651 1.00 41.34 1165 ILE A C 1
ATOM 8659 O O . ILE A 1 1165 ? -27.303 -7.429 -22.965 1.00 41.34 1165 ILE A O 1
ATOM 8663 N N . ASP A 1 1166 ? -26.900 -9.597 -22.535 1.00 44.31 1166 ASP A N 1
ATOM 8664 C CA . ASP A 1 1166 ? -28.236 -10.072 -22.892 1.00 44.31 1166 ASP A CA 1
ATOM 8665 C C . ASP A 1 1166 ? -29.246 -9.854 -21.754 1.00 44.31 1166 ASP A C 1
ATOM 8667 O O . ASP A 1 1166 ? -29.191 -10.486 -20.696 1.00 44.31 1166 ASP A O 1
ATOM 8671 N N . ALA A 1 1167 ? -30.247 -9.010 -22.013 1.00 45.50 1167 ALA A N 1
ATOM 8672 C CA . ALA A 1 1167 ? -31.364 -8.756 -21.105 1.00 45.50 1167 ALA A CA 1
ATOM 8673 C C . ALA A 1 1167 ? -32.185 -10.019 -20.749 1.00 45.50 1167 ALA A C 1
ATOM 8675 O O . ALA A 1 1167 ? -32.954 -9.996 -19.782 1.00 45.50 1167 ALA A O 1
ATOM 8676 N N . SER A 1 1168 ? -32.032 -11.133 -21.479 1.00 51.44 1168 SER A N 1
ATOM 8677 C CA . SER A 1 1168 ? -32.683 -12.404 -21.141 1.00 51.44 1168 SER A CA 1
ATOM 8678 C C . SER A 1 1168 ? -32.167 -13.032 -19.836 1.00 51.44 1168 SER A C 1
ATOM 8680 O O . SER A 1 1168 ? -32.922 -13.754 -19.184 1.00 51.44 1168 SER A O 1
ATOM 8682 N N . GLU A 1 1169 ? -30.931 -12.740 -19.410 1.00 52.44 1169 GLU A N 1
ATOM 8683 C CA . GLU A 1 1169 ? -30.324 -13.259 -18.170 1.00 52.44 1169 GLU A CA 1
ATOM 8684 C C . GLU A 1 1169 ? -31.108 -12.816 -16.922 1.00 52.44 1169 GLU A C 1
ATOM 8686 O O . GLU A 1 1169 ? -31.564 -13.645 -16.129 1.00 52.44 1169 GLU A O 1
ATOM 8691 N N . LEU A 1 1170 ? -31.368 -11.510 -16.799 1.00 53.56 1170 LEU A N 1
ATOM 8692 C CA . LEU A 1 1170 ? -32.131 -10.935 -15.686 1.00 53.56 1170 LEU A CA 1
ATOM 8693 C C . LEU A 1 1170 ? -33.571 -11.480 -15.636 1.00 53.56 1170 LEU A C 1
ATOM 8695 O O . LEU A 1 1170 ? -34.091 -11.783 -14.560 1.00 53.56 1170 LEU A O 1
ATOM 8699 N N . GLY A 1 1171 ? -34.199 -11.673 -16.802 1.00 58.50 1171 GLY A N 1
ATOM 8700 C CA . GLY A 1 1171 ? -35.530 -12.277 -16.910 1.00 58.50 1171 GLY A CA 1
ATOM 8701 C C . GLY A 1 1171 ? -35.576 -13.731 -16.422 1.00 58.50 1171 GLY A C 1
ATOM 8702 O O . GLY A 1 1171 ? -36.498 -14.105 -15.691 1.00 58.50 1171 GLY A O 1
ATOM 8703 N N . LYS A 1 1172 ? -34.563 -14.544 -16.764 1.00 54.25 1172 LYS A N 1
ATOM 8704 C CA . LYS A 1 1172 ? -34.422 -15.926 -16.267 1.00 54.25 1172 LYS A CA 1
ATOM 8705 C C . LYS A 1 1172 ? -34.246 -15.945 -14.745 1.00 54.25 1172 LYS A C 1
ATOM 8707 O O . LYS A 1 1172 ? -34.935 -16.712 -14.073 1.00 54.25 1172 LYS A O 1
ATOM 8712 N N . LEU A 1 1173 ? -33.379 -15.087 -14.198 1.00 57.47 1173 LEU A N 1
ATOM 8713 C CA . LEU A 1 1173 ? -33.098 -15.017 -12.759 1.00 57.47 1173 LEU A CA 1
ATOM 8714 C C . LEU A 1 1173 ? -34.355 -14.666 -11.944 1.00 57.47 1173 LEU A C 1
ATOM 8716 O O . LEU A 1 1173 ? -34.707 -15.384 -11.007 1.00 57.47 1173 LEU A O 1
ATOM 8720 N N . ILE A 1 1174 ? -35.085 -13.619 -12.344 1.00 62.91 1174 ILE A N 1
ATOM 8721 C CA . ILE A 1 1174 ? -36.333 -13.203 -11.679 1.00 62.91 1174 ILE A CA 1
ATOM 8722 C C . ILE A 1 1174 ? -37.395 -14.317 -11.753 1.00 62.91 1174 ILE A C 1
ATOM 8724 O O . ILE A 1 1174 ? -38.063 -14.607 -10.757 1.00 62.91 1174 ILE A O 1
ATOM 8728 N N . SER A 1 1175 ? -37.517 -14.994 -12.902 1.00 59.75 1175 SER A N 1
ATOM 8729 C CA . SER A 1 1175 ? -38.438 -16.125 -13.076 1.00 59.75 1175 SER A CA 1
ATOM 8730 C C . SER A 1 1175 ? -38.103 -17.314 -12.162 1.00 59.75 1175 SER A C 1
ATOM 8732 O O . SER A 1 1175 ? -39.007 -17.910 -11.562 1.00 59.75 1175 SER A O 1
ATOM 8734 N N . GLN A 1 1176 ? -36.816 -17.636 -11.992 1.00 63.81 1176 GLN A N 1
ATOM 8735 C CA . GLN A 1 1176 ? -36.376 -18.694 -11.080 1.00 63.81 1176 GLN A CA 1
ATOM 8736 C C . GLN A 1 1176 ? -36.670 -18.340 -9.618 1.00 63.81 1176 GLN A C 1
ATOM 8738 O O . GLN A 1 1176 ? -37.267 -19.156 -8.914 1.00 63.81 1176 GLN A O 1
ATOM 8743 N N . ILE A 1 1177 ? -36.330 -17.124 -9.172 1.00 67.06 1177 ILE A N 1
ATOM 8744 C CA . ILE A 1 1177 ? -36.581 -16.658 -7.795 1.00 67.06 1177 ILE A CA 1
ATOM 8745 C C . ILE A 1 1177 ? -38.077 -16.736 -7.456 1.00 67.06 1177 ILE A C 1
ATOM 8747 O O . ILE A 1 1177 ? -38.448 -17.292 -6.419 1.00 67.06 1177 ILE A O 1
ATOM 8751 N N . TYR A 1 1178 ? -38.952 -16.257 -8.348 1.00 65.06 1178 TYR A N 1
ATOM 8752 C CA . TYR A 1 1178 ? -40.403 -16.319 -8.146 1.00 65.06 1178 TYR A CA 1
ATOM 8753 C C . TYR A 1 1178 ? -40.919 -17.768 -8.059 1.00 65.06 1178 TYR A C 1
ATOM 8755 O O . TYR A 1 1178 ? -41.740 -18.093 -7.199 1.00 65.06 1178 TYR A O 1
ATOM 8763 N N . THR A 1 1179 ? -40.392 -18.667 -8.896 1.00 68.81 1179 THR A N 1
ATOM 8764 C CA . THR A 1 1179 ? -40.765 -20.092 -8.893 1.00 68.81 1179 THR A CA 1
ATOM 8765 C C . THR A 1 1179 ? -40.337 -20.798 -7.599 1.00 68.81 1179 THR A C 1
ATOM 8767 O O . THR A 1 1179 ? -41.135 -21.526 -7.002 1.00 68.81 1179 THR A O 1
ATOM 8770 N N . TRP A 1 1180 ? -39.117 -20.543 -7.111 1.00 70.19 1180 TRP A N 1
ATOM 8771 C CA . TRP A 1 1180 ? -38.632 -21.080 -5.833 1.00 70.19 1180 TRP A CA 1
ATOM 8772 C C . TRP A 1 1180 ? -39.421 -20.544 -4.631 1.00 70.19 1180 TRP A C 1
ATOM 8774 O O . TRP A 1 1180 ? -39.776 -21.320 -3.740 1.00 70.19 1180 TRP A O 1
ATOM 8784 N N . ALA A 1 1181 ? -39.762 -19.251 -4.621 1.00 71.38 1181 ALA A N 1
ATOM 8785 C CA . ALA A 1 1181 ? -40.564 -18.643 -3.558 1.00 71.38 1181 ALA A CA 1
ATOM 8786 C C . ALA A 1 1181 ? -41.962 -19.283 -3.440 1.00 71.38 1181 ALA A C 1
ATOM 8788 O O . ALA A 1 1181 ? -42.408 -19.601 -2.333 1.00 71.38 1181 ALA A O 1
ATOM 8789 N N . LEU A 1 1182 ? -42.631 -19.544 -4.571 1.00 74.06 1182 LEU A N 1
ATOM 8790 C CA . LEU A 1 1182 ? -43.926 -20.237 -4.596 1.00 74.06 1182 LEU A CA 1
ATOM 8791 C C . LEU A 1 1182 ? -43.833 -21.676 -4.064 1.00 74.06 1182 LEU A C 1
ATOM 8793 O O . LEU A 1 1182 ? -44.721 -22.116 -3.326 1.00 74.06 1182 LEU A O 1
ATOM 8797 N N . ALA A 1 1183 ? -42.761 -22.403 -4.395 1.00 74.00 1183 ALA A N 1
ATOM 8798 C CA . ALA A 1 1183 ? -42.531 -23.757 -3.893 1.00 74.00 1183 ALA A CA 1
ATOM 8799 C C . ALA A 1 1183 ? -42.305 -23.769 -2.369 1.00 74.00 1183 ALA A C 1
ATOM 8801 O O . ALA A 1 1183 ? -42.983 -24.508 -1.650 1.00 74.00 1183 ALA A O 1
ATOM 8802 N N . ALA A 1 1184 ? -41.419 -22.904 -1.865 1.00 76.81 1184 ALA A N 1
ATOM 8803 C CA . ALA A 1 1184 ? -41.110 -22.797 -0.439 1.00 76.81 1184 ALA A CA 1
ATOM 8804 C C . ALA A 1 1184 ? -42.344 -22.421 0.401 1.00 76.81 1184 ALA A C 1
ATOM 8806 O O . ALA A 1 1184 ? -42.646 -23.082 1.398 1.00 76.81 1184 ALA A O 1
ATOM 8807 N N . ALA A 1 1185 ? -43.113 -21.416 -0.032 1.00 80.00 1185 ALA A N 1
ATOM 8808 C CA . ALA A 1 1185 ? -44.333 -20.992 0.655 1.00 80.00 1185 ALA A CA 1
ATOM 8809 C C . ALA A 1 1185 ? -45.420 -22.087 0.671 1.00 80.00 1185 ALA A C 1
ATOM 8811 O O . ALA A 1 1185 ? -46.110 -22.259 1.679 1.00 80.00 1185 ALA A O 1
ATOM 8812 N N . SER A 1 1186 ? -45.536 -22.875 -0.404 1.00 79.12 1186 SER A N 1
ATOM 8813 C CA . SER A 1 1186 ? -46.476 -24.005 -0.477 1.00 79.12 1186 SER A CA 1
ATOM 8814 C C . SER A 1 1186 ? -46.113 -25.129 0.503 1.00 79.12 1186 SER A C 1
ATOM 8816 O O . SER A 1 1186 ? -46.991 -25.665 1.183 1.00 79.12 1186 SER A O 1
ATOM 8818 N N . ILE A 1 1187 ? -44.820 -25.455 0.629 1.00 85.75 1187 ILE A N 1
ATOM 8819 C CA . ILE A 1 1187 ? -44.314 -26.441 1.599 1.00 85.75 1187 ILE A CA 1
ATOM 8820 C C . ILE A 1 1187 ? -44.541 -25.953 3.037 1.00 85.75 1187 ILE A C 1
ATOM 8822 O O . ILE A 1 1187 ? -45.006 -26.716 3.886 1.00 85.75 1187 ILE A O 1
ATOM 8826 N N . LEU A 1 1188 ? -44.268 -24.676 3.315 1.00 84.06 1188 LEU A N 1
ATOM 8827 C CA . LEU A 1 1188 ? -44.409 -24.107 4.657 1.00 84.06 1188 LEU A CA 1
ATOM 8828 C C . LEU A 1 1188 ? -45.880 -24.035 5.105 1.00 84.06 1188 LEU A C 1
ATOM 8830 O O . LEU A 1 1188 ? -46.187 -24.322 6.262 1.00 84.06 1188 LEU A O 1
ATOM 8834 N N . ALA A 1 1189 ? -46.812 -23.757 4.188 1.00 86.75 1189 ALA A N 1
ATOM 8835 C CA . ALA A 1 1189 ? -48.243 -23.857 4.469 1.00 86.75 1189 ALA A CA 1
ATOM 8836 C C . ALA A 1 1189 ? -48.688 -25.304 4.762 1.00 86.75 1189 ALA A C 1
ATOM 8838 O O . ALA A 1 1189 ? -49.452 -25.528 5.703 1.00 86.75 1189 ALA A O 1
ATOM 8839 N N . LEU A 1 1190 ? -48.183 -26.297 4.019 1.00 88.88 1190 LEU A N 1
ATOM 8840 C CA . LEU A 1 1190 ? -48.458 -27.714 4.289 1.00 88.88 1190 LEU A CA 1
ATOM 8841 C C . LEU A 1 1190 ? -47.949 -28.139 5.678 1.00 88.88 1190 LEU A C 1
ATOM 8843 O O . LEU A 1 1190 ? -48.681 -28.787 6.425 1.00 88.88 1190 LEU A O 1
ATOM 8847 N N . LEU A 1 1191 ? -46.738 -27.718 6.060 1.00 88.44 1191 LEU A N 1
ATOM 8848 C CA . LEU A 1 1191 ? -46.176 -27.956 7.394 1.00 88.44 1191 LEU A CA 1
ATOM 8849 C C . LEU A 1 1191 ? -47.074 -27.372 8.500 1.00 88.44 1191 LEU A C 1
ATOM 8851 O O . LEU A 1 1191 ? -47.379 -28.055 9.478 1.00 88.44 1191 LEU A O 1
ATOM 8855 N N . MET A 1 1192 ? -47.543 -26.132 8.333 1.00 89.81 1192 MET A N 1
ATOM 8856 C CA . MET A 1 1192 ? -48.409 -25.460 9.310 1.00 89.81 1192 MET A CA 1
ATOM 8857 C C . MET A 1 1192 ? -49.808 -26.092 9.409 1.00 89.81 1192 MET A C 1
ATOM 8859 O O . MET A 1 1192 ? -50.368 -26.154 10.505 1.00 89.81 1192 MET A O 1
ATOM 8863 N N . LEU A 1 1193 ? -50.349 -26.641 8.312 1.00 91.12 1193 LEU A N 1
ATOM 8864 C CA . LEU A 1 1193 ? -51.568 -27.461 8.342 1.00 91.12 1193 LEU A CA 1
ATOM 8865 C C . LEU A 1 1193 ? -51.366 -28.755 9.145 1.00 91.12 1193 LEU A C 1
ATOM 8867 O O . LEU A 1 1193 ? -52.216 -29.097 9.968 1.00 91.12 1193 LEU A O 1
ATOM 8871 N N . VAL A 1 1194 ? -50.242 -29.454 8.948 1.00 91.19 1194 VAL A N 1
ATOM 8872 C CA . VAL A 1 1194 ? -49.916 -30.692 9.680 1.00 91.19 1194 VAL A CA 1
ATOM 8873 C C . VAL A 1 1194 ? -49.704 -30.415 11.172 1.00 91.19 1194 VAL A C 1
ATOM 8875 O O . VAL A 1 1194 ? -50.308 -31.087 12.006 1.00 91.19 1194 VAL A O 1
ATOM 8878 N N . LEU A 1 1195 ? -48.915 -29.393 11.522 1.00 85.88 1195 LEU A N 1
ATOM 8879 C CA . LEU A 1 1195 ? -48.670 -28.988 12.912 1.00 85.88 1195 LEU A CA 1
ATOM 8880 C C . LEU A 1 1195 ? -49.952 -28.519 13.610 1.00 85.88 1195 LEU A C 1
ATOM 8882 O O . LEU A 1 1195 ? -50.236 -28.937 14.734 1.00 85.88 1195 LEU A O 1
ATOM 8886 N N . GLY A 1 1196 ? -50.751 -27.684 12.941 1.00 89.69 1196 GLY A N 1
ATOM 8887 C CA . GLY A 1 1196 ? -52.028 -27.209 13.465 1.00 89.69 1196 GLY A CA 1
ATOM 8888 C C . GLY A 1 1196 ? -53.039 -28.340 13.664 1.00 89.69 1196 GLY A C 1
ATOM 8889 O O . GLY A 1 1196 ? -53.665 -28.422 14.721 1.00 89.69 1196 GLY A O 1
ATOM 8890 N N . GLY A 1 1197 ? -53.140 -29.261 12.700 1.00 88.62 1197 GLY A N 1
ATOM 8891 C CA . GLY A 1 1197 ? -53.976 -30.459 12.795 1.00 88.62 1197 GLY A CA 1
ATOM 8892 C C . GLY A 1 1197 ? -53.545 -31.394 13.926 1.00 88.62 1197 GLY A C 1
ATOM 8893 O O . GLY A 1 1197 ? -54.382 -31.814 14.725 1.00 88.62 1197 GLY A O 1
ATOM 8894 N N . TYR A 1 1198 ? -52.244 -31.667 14.055 1.00 89.19 1198 TYR A N 1
ATOM 8895 C CA . TYR A 1 1198 ? -51.691 -32.472 15.146 1.00 89.19 1198 TYR A CA 1
ATOM 8896 C C . TYR A 1 1198 ? -51.990 -31.854 16.519 1.00 89.19 1198 TYR A C 1
ATOM 8898 O O . TYR A 1 1198 ? -52.513 -32.539 17.399 1.00 89.19 1198 TYR A O 1
ATOM 8906 N N . LEU A 1 1199 ? -51.740 -30.552 16.696 1.00 85.12 1199 LEU A N 1
ATOM 8907 C CA . LEU A 1 1199 ? -52.038 -29.835 17.943 1.00 85.12 1199 LEU A CA 1
ATOM 8908 C C . LEU A 1 1199 ? -53.537 -29.800 18.265 1.00 85.12 1199 LEU A C 1
ATOM 8910 O O . LEU A 1 1199 ? -53.902 -29.862 19.436 1.00 85.12 1199 LEU A O 1
ATOM 8914 N N . TYR A 1 1200 ? -54.402 -29.737 17.249 1.00 86.62 1200 TYR A N 1
ATOM 8915 C CA . TYR A 1 1200 ? -55.852 -29.777 17.433 1.00 86.62 1200 TYR A CA 1
ATOM 8916 C C . TYR A 1 1200 ? -56.338 -31.169 17.868 1.00 86.62 1200 TYR A C 1
ATOM 8918 O O . TYR A 1 1200 ? -57.106 -31.281 18.821 1.00 86.62 1200 TYR A O 1
ATOM 8926 N N . MET A 1 1201 ? -55.853 -32.237 17.222 1.00 88.62 1201 MET A N 1
ATOM 8927 C CA . MET A 1 1201 ? -56.222 -33.623 17.551 1.00 88.62 1201 MET A CA 1
ATOM 8928 C C . MET A 1 1201 ? -55.664 -34.090 18.903 1.00 88.62 1201 MET A C 1
ATOM 8930 O O . MET A 1 1201 ? -56.336 -34.820 19.626 1.00 88.62 1201 MET A O 1
ATOM 8934 N N . THR A 1 1202 ? -54.455 -33.656 19.271 1.00 84.00 1202 THR A N 1
ATOM 8935 C CA . THR A 1 1202 ? -53.796 -34.048 20.534 1.00 84.00 1202 THR A CA 1
ATOM 8936 C C . THR A 1 1202 ? -54.192 -33.196 21.742 1.00 84.00 1202 THR A C 1
ATOM 8938 O O . THR A 1 1202 ? -53.751 -33.481 22.851 1.00 84.00 1202 THR A O 1
ATOM 8941 N N . ALA A 1 1203 ? -55.042 -32.176 21.570 1.00 82.31 1203 ALA A N 1
ATOM 8942 C CA . ALA A 1 1203 ? -55.373 -31.223 22.630 1.00 82.31 1203 ALA A CA 1
ATOM 8943 C C . ALA A 1 1203 ? -56.040 -31.846 23.874 1.00 82.31 1203 ALA A C 1
ATOM 8945 O O . ALA A 1 1203 ? -55.986 -31.245 24.942 1.00 82.31 1203 ALA A O 1
ATOM 8946 N N . GLY A 1 1204 ? -56.697 -33.010 23.769 1.00 70.56 1204 GLY A N 1
ATOM 8947 C CA . GLY A 1 1204 ? -57.198 -33.765 24.933 1.00 70.56 1204 GLY A CA 1
ATOM 8948 C C . GLY A 1 1204 ? -58.208 -33.031 25.836 1.00 70.56 1204 GLY A C 1
ATOM 8949 O O . GLY A 1 1204 ? -58.378 -33.411 26.990 1.00 70.56 1204 GLY A O 1
ATOM 8950 N N . GLY A 1 1205 ? -58.855 -31.969 25.339 1.00 68.50 1205 GLY A N 1
ATOM 8951 C CA . GLY A 1 1205 ? -59.728 -31.074 26.116 1.00 68.50 1205 GLY A CA 1
ATOM 8952 C C . GLY A 1 1205 ? -59.085 -29.742 26.539 1.00 68.50 1205 GLY A C 1
ATOM 8953 O O . GLY A 1 1205 ? -59.783 -28.860 27.034 1.00 68.50 1205 GLY A O 1
ATOM 8954 N N . ASN A 1 1206 ? -57.784 -29.543 26.303 1.00 79.62 1206 ASN A N 1
ATOM 8955 C CA . ASN A 1 1206 ? -57.093 -28.277 26.544 1.00 79.62 1206 ASN A CA 1
ATOM 8956 C C . ASN A 1 1206 ? -57.492 -27.215 25.501 1.00 79.62 1206 ASN A C 1
ATOM 8958 O O . ASN A 1 1206 ? -56.949 -27.165 24.393 1.00 79.62 1206 ASN A O 1
ATOM 8962 N N . ALA A 1 1207 ? -58.399 -26.317 25.897 1.00 77.88 1207 ALA A N 1
ATOM 8963 C CA . ALA A 1 1207 ? -58.909 -25.229 25.063 1.00 77.88 1207 ALA A CA 1
ATOM 8964 C C . ALA A 1 1207 ? -57.807 -24.321 24.473 1.00 77.88 1207 ALA A C 1
ATOM 8966 O O . ALA A 1 1207 ? -57.930 -23.858 23.336 1.00 77.88 1207 ALA A O 1
ATOM 8967 N N . GLN A 1 1208 ? -56.711 -24.090 25.208 1.00 75.12 1208 GLN A N 1
ATOM 8968 C CA . GLN A 1 1208 ? -55.594 -23.254 24.752 1.00 75.12 1208 GLN A CA 1
ATOM 8969 C C . GLN A 1 1208 ? -54.794 -23.943 23.634 1.00 75.12 1208 GLN A C 1
ATOM 8971 O O . GLN A 1 1208 ? -54.363 -23.292 22.681 1.00 75.12 1208 GLN A O 1
ATOM 8976 N N . GLN A 1 1209 ? -54.627 -25.265 23.718 1.00 70.31 1209 GLN A N 1
ATOM 8977 C CA . GLN A 1 1209 ? -53.901 -26.063 22.728 1.00 70.31 1209 GLN A CA 1
ATOM 8978 C C . GLN A 1 1209 ? -54.721 -26.260 21.446 1.00 70.31 1209 GLN A C 1
ATOM 8980 O O . GLN A 1 1209 ? -54.195 -26.042 20.353 1.00 70.31 1209 GLN A O 1
ATOM 8985 N N . SER A 1 1210 ? -56.026 -26.538 21.560 1.00 79.44 1210 SER A N 1
ATOM 8986 C CA . SER A 1 1210 ? -56.930 -26.545 20.399 1.00 79.44 1210 SER A CA 1
ATOM 8987 C C . SER A 1 1210 ? -57.041 -25.164 19.742 1.00 79.44 1210 SER A C 1
ATOM 8989 O O . SER A 1 1210 ? -57.115 -25.075 18.518 1.00 79.44 1210 SER A O 1
ATOM 8991 N N . GLY A 1 1211 ? -56.986 -24.079 20.528 1.00 82.31 1211 GLY A N 1
ATOM 8992 C CA . GLY A 1 1211 ? -56.926 -22.709 20.011 1.00 82.31 1211 GLY A CA 1
ATOM 8993 C C . GLY A 1 1211 ? -55.679 -22.459 19.157 1.00 82.31 1211 GLY A C 1
ATOM 8994 O O . GLY A 1 1211 ? -55.799 -21.991 18.026 1.00 82.31 1211 GLY A O 1
ATOM 8995 N N . LYS A 1 1212 ? -54.493 -22.855 19.648 1.00 80.06 1212 LYS A N 1
ATOM 8996 C CA . LYS A 1 1212 ? -53.232 -22.770 18.885 1.00 80.06 1212 LYS A CA 1
ATOM 8997 C C . LYS A 1 1212 ? -53.261 -23.613 17.604 1.00 80.06 1212 LYS A C 1
ATOM 8999 O O . LYS A 1 1212 ? -52.859 -23.125 16.546 1.00 80.06 1212 LYS A O 1
ATOM 9004 N N . GLY A 1 1213 ? -53.790 -24.838 17.675 1.00 86.88 1213 GLY A N 1
ATOM 9005 C CA . GLY A 1 1213 ? -53.968 -25.704 16.505 1.00 86.88 1213 GLY A CA 1
ATOM 9006 C C . GLY A 1 1213 ? -54.841 -25.054 15.426 1.00 86.88 1213 GLY A C 1
ATOM 9007 O O . GLY A 1 1213 ? -54.446 -24.978 14.262 1.00 86.88 1213 GLY A O 1
ATOM 9008 N N . ALA A 1 1214 ? -55.983 -24.485 15.827 1.00 83.00 1214 ALA A N 1
ATOM 9009 C CA . ALA A 1 1214 ? -56.879 -23.764 14.927 1.00 83.00 1214 ALA A CA 1
ATOM 9010 C C . ALA A 1 1214 ? -56.232 -22.509 14.308 1.00 83.00 1214 ALA A C 1
ATOM 9012 O O . ALA A 1 1214 ? -56.435 -22.257 13.119 1.00 83.00 1214 ALA A O 1
ATOM 9013 N N . SER A 1 1215 ? -55.420 -21.748 15.057 1.00 83.94 1215 SER A N 1
ATOM 9014 C CA . SER A 1 1215 ? -54.721 -20.580 14.497 1.00 83.94 1215 SER A CA 1
ATOM 9015 C C . SER A 1 1215 ? -53.673 -20.950 13.445 1.00 83.94 1215 SER A C 1
ATOM 9017 O O . SER A 1 1215 ? -53.591 -20.267 12.429 1.00 83.94 1215 SER A O 1
ATOM 9019 N N . PHE A 1 1216 ? -52.919 -22.044 13.618 1.00 82.38 1216 PHE A N 1
ATOM 9020 C CA . PHE A 1 1216 ? -51.956 -22.481 12.596 1.00 82.38 1216 PHE A CA 1
ATOM 9021 C C . PHE A 1 1216 ? -52.649 -22.970 11.317 1.00 82.38 1216 PHE A C 1
ATOM 9023 O O . PHE A 1 1216 ? -52.222 -22.604 10.222 1.00 82.38 1216 PHE A O 1
ATOM 9030 N N . ILE A 1 1217 ? -53.763 -23.704 11.441 1.00 89.31 1217 ILE A N 1
ATOM 9031 C CA . ILE A 1 1217 ? -54.592 -24.097 10.289 1.00 89.31 1217 ILE A CA 1
ATOM 9032 C C . ILE A 1 1217 ? -55.108 -22.854 9.548 1.00 89.31 1217 ILE A C 1
ATOM 9034 O O . ILE A 1 1217 ? -54.996 -22.774 8.325 1.00 89.31 1217 ILE A O 1
ATOM 9038 N N . LEU A 1 1218 ? -55.644 -21.866 10.275 1.00 86.06 1218 LEU A N 1
ATOM 9039 C CA . LEU A 1 1218 ? -56.184 -20.646 9.674 1.00 86.06 1218 LEU A CA 1
ATOM 9040 C C . LEU A 1 1218 ? -55.100 -19.827 8.958 1.00 86.06 1218 LEU A C 1
ATOM 9042 O O . LEU A 1 1218 ? -55.302 -19.443 7.807 1.00 86.06 1218 LEU A O 1
ATOM 9046 N N . SER A 1 1219 ? -53.947 -19.600 9.593 1.00 79.69 1219 SER A N 1
ATOM 9047 C CA . SER A 1 1219 ? -52.833 -18.858 8.986 1.00 79.69 1219 SER A CA 1
ATOM 9048 C C . SER A 1 1219 ? -52.289 -19.546 7.732 1.00 79.69 1219 SER A C 1
ATOM 9050 O O . SER A 1 1219 ? -52.007 -18.869 6.745 1.00 79.69 1219 SER A O 1
ATOM 9052 N N . ALA A 1 1220 ? -52.207 -20.880 7.721 1.00 88.88 1220 ALA A N 1
ATOM 9053 C CA . ALA A 1 1220 ? -51.797 -21.635 6.538 1.00 88.88 1220 ALA A CA 1
ATOM 9054 C C . ALA A 1 1220 ? -52.794 -21.492 5.373 1.00 88.88 1220 ALA A C 1
ATOM 9056 O O . ALA A 1 1220 ? -52.387 -21.271 4.232 1.00 88.88 1220 ALA A O 1
ATOM 9057 N N . ILE A 1 1221 ? -54.101 -21.551 5.658 1.00 89.88 1221 ILE A N 1
ATOM 9058 C CA . ILE A 1 1221 ? -55.157 -21.334 4.655 1.00 89.88 1221 ILE A CA 1
ATOM 9059 C C . ILE A 1 1221 ? -55.111 -19.898 4.116 1.00 89.88 1221 ILE A C 1
ATOM 9061 O O . ILE A 1 1221 ? -55.203 -19.703 2.907 1.00 89.88 1221 ILE A O 1
ATOM 9065 N N . VAL A 1 1222 ? -54.924 -18.891 4.976 1.00 85.56 1222 VAL A N 1
ATOM 9066 C CA . VAL A 1 1222 ? -54.786 -17.487 4.549 1.00 85.56 1222 VAL A CA 1
ATOM 9067 C C . VAL A 1 1222 ? -53.543 -17.297 3.673 1.00 85.56 1222 VAL A C 1
ATOM 9069 O O . VAL A 1 1222 ? -53.647 -16.671 2.620 1.00 85.56 1222 VAL A O 1
ATOM 9072 N N . GLY A 1 1223 ? -52.404 -17.894 4.039 1.00 82.19 1223 GLY A N 1
ATOM 9073 C CA . GLY A 1 1223 ? -51.182 -17.874 3.227 1.00 82.19 1223 GLY A CA 1
ATOM 9074 C C . GLY A 1 1223 ? -51.379 -18.483 1.835 1.00 82.19 1223 GLY A C 1
ATOM 9075 O O . GLY A 1 1223 ? -51.013 -17.864 0.838 1.00 82.19 1223 GLY A O 1
ATOM 9076 N N . LEU A 1 1224 ? -52.039 -19.643 1.742 1.00 85.00 1224 LEU A N 1
ATOM 9077 C CA . LEU A 1 1224 ? -52.386 -20.268 0.458 1.00 85.00 1224 LEU A CA 1
ATOM 9078 C C . LEU A 1 1224 ? -53.356 -19.404 -0.364 1.00 85.00 1224 LEU A C 1
ATOM 9080 O O . LEU A 1 1224 ? -53.160 -19.241 -1.567 1.00 85.00 1224 LEU A O 1
ATOM 9084 N N . CYS A 1 1225 ? -54.369 -18.807 0.268 1.00 85.81 1225 CYS A N 1
ATOM 9085 C CA . CYS A 1 1225 ? -55.302 -17.896 -0.399 1.00 85.81 1225 CYS A CA 1
ATOM 9086 C C . CYS A 1 1225 ? -54.612 -16.633 -0.941 1.00 85.81 1225 CYS A C 1
ATOM 9088 O O . CYS A 1 1225 ? -54.975 -16.173 -2.022 1.00 85.81 1225 CYS A O 1
ATOM 9090 N N . LEU A 1 1226 ? -53.608 -16.093 -0.243 1.00 82.50 1226 LEU A N 1
ATOM 9091 C CA . LEU A 1 1226 ? -52.793 -14.975 -0.733 1.00 82.50 1226 LEU A CA 1
ATOM 9092 C C . LEU A 1 1226 ? -51.870 -15.407 -1.881 1.00 82.50 1226 LEU A C 1
ATOM 9094 O O . LEU A 1 1226 ? -51.797 -14.713 -2.893 1.00 82.50 1226 LEU A O 1
ATOM 9098 N N . LEU A 1 1227 ? -51.228 -16.574 -1.771 1.00 81.44 1227 LEU A N 1
ATOM 9099 C CA . LEU A 1 1227 ? -50.348 -17.131 -2.802 1.00 81.44 1227 LEU A CA 1
ATOM 9100 C C . LEU A 1 1227 ? -51.105 -17.374 -4.117 1.00 81.44 1227 LEU A C 1
ATOM 9102 O O . LEU A 1 1227 ? -50.784 -16.761 -5.137 1.00 81.44 1227 LEU A O 1
ATOM 9106 N N . PHE A 1 1228 ? -52.165 -18.189 -4.088 1.00 78.44 1228 PHE A N 1
ATOM 9107 C CA . PHE A 1 1228 ? -52.993 -18.450 -5.270 1.00 78.44 1228 PHE A CA 1
ATOM 9108 C C . PHE A 1 1228 ? -53.759 -17.202 -5.727 1.00 78.44 1228 PHE A C 1
ATOM 9110 O O . PHE A 1 1228 ? -53.925 -16.998 -6.929 1.00 78.44 1228 PHE A O 1
ATOM 9117 N N . GLY A 1 1229 ? -54.178 -16.340 -4.796 1.00 82.00 1229 GLY A N 1
ATOM 9118 C CA . GLY A 1 1229 ? -54.803 -15.055 -5.101 1.00 82.00 1229 GLY A CA 1
ATOM 9119 C C . GLY A 1 1229 ? -53.884 -14.136 -5.904 1.00 82.00 1229 GLY A C 1
ATOM 9120 O O . GLY A 1 1229 ? -54.314 -13.600 -6.920 1.00 82.00 1229 GLY A O 1
ATOM 9121 N N . SER A 1 1230 ? -52.610 -14.010 -5.517 1.00 79.00 1230 SER A N 1
ATOM 9122 C CA . SER A 1 1230 ? -51.626 -13.189 -6.236 1.00 79.00 1230 SER A CA 1
ATOM 9123 C C . SER A 1 1230 ? -51.401 -13.683 -7.669 1.00 79.00 1230 SER A C 1
ATOM 9125 O O . SER A 1 1230 ? -51.489 -12.892 -8.608 1.00 79.00 1230 SER A O 1
ATOM 9127 N N . TYR A 1 1231 ? -51.229 -14.997 -7.857 1.00 77.06 1231 TYR A N 1
ATOM 9128 C CA . TYR A 1 1231 ? -51.081 -15.612 -9.177 1.00 77.06 1231 TYR A CA 1
ATOM 9129 C C . TYR A 1 1231 ? -52.321 -15.383 -10.054 1.00 77.06 1231 TYR A C 1
ATOM 9131 O O . TYR A 1 1231 ? -52.196 -15.012 -11.220 1.00 77.06 1231 TYR A O 1
ATOM 9139 N N . LEU A 1 1232 ? -53.525 -15.556 -9.494 1.00 78.19 1232 LEU A N 1
ATOM 9140 C CA . LEU A 1 1232 ? -54.780 -15.306 -10.207 1.00 78.19 1232 LEU A CA 1
ATOM 9141 C C . LEU A 1 1232 ? -54.954 -13.827 -10.572 1.00 78.19 1232 LEU A C 1
ATOM 9143 O O . LEU A 1 1232 ? -55.366 -13.541 -11.694 1.00 78.19 1232 LEU A O 1
ATOM 9147 N N . ILE A 1 1233 ? -54.616 -12.893 -9.678 1.00 80.75 1233 ILE A N 1
ATOM 9148 C CA . ILE A 1 1233 ? -54.683 -11.447 -9.938 1.00 80.75 1233 ILE A CA 1
ATOM 9149 C C . ILE A 1 1233 ? -53.724 -11.066 -11.069 1.00 80.75 1233 ILE A C 1
ATOM 9151 O O . ILE A 1 1233 ? -54.171 -10.499 -12.064 1.00 80.75 1233 ILE A O 1
ATOM 9155 N N . LEU A 1 1234 ? -52.441 -11.434 -10.969 1.00 73.00 1234 LEU A N 1
ATOM 9156 C CA . LEU A 1 1234 ? -51.434 -11.129 -11.992 1.00 73.00 1234 LEU A CA 1
ATOM 9157 C C . LEU A 1 1234 ? -51.841 -11.698 -13.357 1.00 73.00 1234 LEU A C 1
ATOM 9159 O O . LEU A 1 1234 ? -51.909 -10.957 -14.335 1.00 73.00 1234 LEU A O 1
ATOM 9163 N N . LYS A 1 1235 ? -52.235 -12.978 -13.400 1.00 76.69 1235 LYS A N 1
ATOM 9164 C CA . LYS A 1 1235 ? -52.693 -13.663 -14.619 1.00 76.69 1235 LYS A CA 1
ATOM 9165 C C . LYS A 1 1235 ? -53.970 -13.073 -15.228 1.00 76.69 1235 LYS A C 1
ATOM 9167 O O . LYS A 1 1235 ? -54.172 -13.194 -16.433 1.00 76.69 1235 LYS A O 1
ATOM 9172 N N . THR A 1 1236 ? -54.832 -12.465 -14.411 1.00 80.31 1236 THR A N 1
ATOM 9173 C CA . THR A 1 1236 ? -56.074 -11.811 -14.864 1.00 80.31 1236 THR A CA 1
ATOM 9174 C C . THR A 1 1236 ? -55.822 -10.385 -15.359 1.00 80.31 1236 THR A C 1
ATOM 9176 O O . THR A 1 1236 ? -56.511 -9.938 -16.270 1.00 80.31 1236 THR A O 1
ATOM 9179 N N . ILE A 1 1237 ? -54.836 -9.678 -14.793 1.00 78.50 1237 ILE A N 1
ATOM 9180 C CA . ILE A 1 1237 ? -54.416 -8.343 -15.250 1.00 78.50 1237 ILE A CA 1
ATOM 9181 C C . ILE A 1 1237 ? -53.668 -8.450 -16.583 1.00 78.50 1237 ILE A C 1
ATOM 9183 O O . ILE A 1 1237 ? -54.015 -7.756 -17.536 1.00 78.50 1237 ILE A O 1
ATOM 9187 N N . ASN A 1 1238 ? -52.666 -9.327 -16.663 1.00 69.88 1238 ASN A N 1
ATOM 9188 C CA . ASN A 1 1238 ? -51.992 -9.677 -17.910 1.00 69.88 1238 ASN A CA 1
ATOM 9189 C C . ASN A 1 1238 ? -51.358 -11.082 -17.784 1.00 69.88 1238 ASN A C 1
ATOM 9191 O O . ASN A 1 1238 ? -50.461 -11.258 -16.955 1.00 69.88 1238 ASN A O 1
ATOM 9195 N N . PRO A 1 1239 ? -51.752 -12.078 -18.603 1.00 75.38 1239 PRO A N 1
ATOM 9196 C CA . PRO A 1 1239 ? -51.169 -13.420 -18.548 1.00 75.38 1239 PRO A CA 1
ATOM 9197 C C . PRO A 1 1239 ? -49.660 -13.453 -18.835 1.00 75.38 1239 PRO A C 1
ATOM 9199 O O . PRO A 1 1239 ? -48.994 -14.381 -18.378 1.00 75.38 1239 PRO A O 1
ATOM 9202 N N . ASP A 1 1240 ? -49.103 -12.449 -19.520 1.00 65.75 1240 ASP A N 1
ATOM 9203 C CA . ASP A 1 1240 ? -47.667 -12.381 -19.805 1.00 65.75 1240 ASP A CA 1
ATOM 9204 C C . ASP A 1 1240 ? -46.824 -12.068 -18.554 1.00 65.75 1240 ASP A C 1
ATOM 9206 O O . ASP A 1 1240 ? -45.683 -12.516 -18.457 1.00 65.75 1240 ASP A O 1
ATOM 9210 N N . LEU A 1 1241 ? -47.410 -11.439 -17.522 1.00 60.62 1241 LEU A N 1
ATOM 9211 C CA . LEU A 1 1241 ? -46.761 -11.232 -16.212 1.00 60.62 1241 LEU A CA 1
ATOM 9212 C C . LEU A 1 1241 ? -46.515 -12.541 -15.435 1.00 60.62 1241 LEU A C 1
ATOM 9214 O O . LEU A 1 1241 ? -45.845 -12.525 -14.405 1.00 60.62 1241 LEU A O 1
ATOM 9218 N N . VAL A 1 1242 ? -47.063 -13.668 -15.903 1.00 69.94 1242 VAL A N 1
ATOM 9219 C CA . VAL A 1 1242 ? -46.848 -15.010 -15.333 1.00 69.94 1242 VAL A CA 1
ATOM 9220 C C . VAL A 1 1242 ? -46.383 -16.031 -16.385 1.00 69.94 1242 VAL A C 1
ATOM 9222 O O . VAL A 1 1242 ? -46.502 -17.239 -16.168 1.00 69.94 1242 VAL A O 1
ATOM 9225 N N . ASN A 1 1243 ? -45.881 -15.568 -17.535 1.00 57.72 1243 ASN A N 1
ATOM 9226 C CA . ASN A 1 1243 ? -45.501 -16.402 -18.679 1.00 57.72 1243 ASN A CA 1
ATOM 9227 C C . ASN A 1 1243 ? -44.116 -15.998 -19.210 1.00 57.72 1243 ASN A C 1
ATOM 9229 O O . ASN A 1 1243 ? -43.984 -15.291 -20.205 1.00 57.72 1243 ASN A O 1
ATOM 9233 N N . PHE A 1 1244 ? -43.070 -16.482 -18.541 1.00 58.88 1244 PHE A N 1
ATOM 9234 C CA . PHE A 1 1244 ? -41.666 -16.096 -18.742 1.00 58.88 1244 PHE A CA 1
ATOM 9235 C C . PHE A 1 1244 ? -41.012 -16.663 -20.025 1.00 58.88 1244 PHE A C 1
ATOM 9237 O O . PHE A 1 1244 ? -39.826 -16.986 -20.046 1.00 58.88 1244 PHE A O 1
ATOM 9244 N N . THR A 1 1245 ? -41.780 -16.806 -21.108 1.00 45.78 1245 THR A N 1
ATOM 9245 C CA . THR A 1 1245 ? -41.318 -17.379 -22.380 1.00 45.78 1245 THR A CA 1
ATOM 9246 C C . THR A 1 1245 ? -40.874 -16.269 -23.336 1.00 45.78 1245 THR A C 1
ATOM 9248 O O . THR A 1 1245 ? -41.687 -15.738 -24.095 1.00 45.78 1245 THR A O 1
ATOM 9251 N N . VAL A 1 1246 ? -39.585 -15.914 -23.319 1.00 43.47 1246 VAL A N 1
ATOM 9252 C CA . VAL A 1 1246 ? -39.022 -14.880 -24.209 1.00 43.47 1246 VAL A CA 1
ATOM 9253 C C . VAL A 1 1246 ? -39.224 -15.271 -25.678 1.00 43.47 1246 VAL A C 1
ATOM 9255 O O . VAL A 1 1246 ? -38.671 -16.261 -26.155 1.00 43.47 1246 VAL A O 1
ATOM 9258 N N . ARG A 1 1247 ? -40.011 -14.478 -26.414 1.00 42.66 1247 ARG A N 1
ATOM 9259 C CA . ARG A 1 1247 ? -40.165 -14.599 -27.870 1.00 42.66 1247 ARG A CA 1
ATOM 9260 C C . ARG A 1 1247 ? -39.269 -13.586 -28.570 1.00 42.66 1247 ARG A C 1
ATOM 9262 O O . ARG A 1 1247 ? -39.604 -12.408 -28.634 1.00 42.66 1247 ARG A O 1
ATOM 9269 N N . THR A 1 1248 ? -38.175 -14.059 -29.150 1.00 40.16 1248 THR A N 1
ATOM 9270 C CA . THR A 1 1248 ? -37.332 -13.276 -30.057 1.00 40.16 1248 THR A CA 1
ATOM 9271 C C . THR A 1 1248 ? -38.026 -13.092 -31.412 1.00 40.16 1248 THR A C 1
ATOM 9273 O O . THR A 1 1248 ? -37.914 -13.916 -32.320 1.00 40.16 1248 THR A O 1
ATOM 9276 N N . SER A 1 1249 ? -38.780 -11.999 -31.557 1.00 33.97 1249 SER A N 1
ATOM 9277 C CA . SER A 1 1249 ? -39.107 -11.449 -32.877 1.00 33.97 1249 SER A CA 1
ATOM 9278 C C . SER A 1 1249 ? -37.878 -10.756 -33.471 1.00 33.97 1249 SER A C 1
ATOM 9280 O O . SER A 1 1249 ? -37.098 -10.164 -32.729 1.00 33.97 1249 SER A O 1
ATOM 9282 N N . ARG A 1 1250 ? -37.722 -10.869 -34.794 1.00 33.25 1250 ARG A N 1
ATOM 9283 C CA . ARG A 1 1250 ? -36.616 -10.294 -35.580 1.00 33.25 1250 ARG A CA 1
ATOM 9284 C C . ARG A 1 1250 ? -36.611 -8.769 -35.568 1.00 33.25 1250 ARG A C 1
ATOM 9286 O O . ARG A 1 1250 ? -37.730 -8.211 -35.546 1.00 33.25 1250 ARG A O 1
#

Organism: NCBI:txid1817825

Secondary structure (DSSP, 8-state):
----TTSHHHHHHHHHHHHHHHHHTT---------EEEETTEEEETTEE--EEEEE-TTTTT-TTHHHHHHHHHHTT--EEEE-TT--EEETTEEE--S-SSB-TTS-B-HHHHHHHHHHHHHHHHTT-EEEEE--STTS--SEEEE-TTS-EEEE--HHHHHHHHHHHHHTTTT-TTEEEESSTTTTSSSS---HHHHHHHHHHHHHH-SS-EEE-BPPS-TTHHHHHHHHHHHTT-S-EEEE--HHHHHHHHHHHHHHHHTTSS-EEEEE---SS-SSS-PPPHHHHHHHHHHHHHTT-SEEEE--GGGS--TT--GGGG--HHHHHHHTTHHHHHHHS-TT--SS---SSS---EEEEEESSEEETT-EEEEEEES--SEEEEEETT--EEEEE-EE-TTSSEEEEEPPTTS-SEEEEEEE-SSSSS-PPPEEEEEEPP-----S---EEEEEEEEEE-EEEEEEEETTEEEEEEEETTEEEEEEE-TTS-S-EEEEEEE--SS----EEEEETTEEEEEEEE-TTTS-EEEEEETTT--EEEEEE--SSS-EEEETTEEEEEETTEEEEEETT----EEEESS--S-EEEE-TTS-EEETTTSTTSSTTEEEEEEETTEEEEEETTSSEEEEETT--SS-SEEE-TTS--EEEEEEE-SSSEEEEEEE--GGGT-EEEEEEEE--S---------SS------------------S--TT-TTTTTT--S-SS------PPPPTTS-TTS-EEE---S-S-EEEEEEGGGTEEEEEEEEEETTEEEEEEEEEETTT--EEEEEEE-S-S-EEEEEEEEEEEEETTTTEEEEEEEEEETT-SS-EEEEEEE-TTS-BSS--EEEE-STT-EEEEEEEETTTTEEEEEEEETTTEEEEEEEETT--BPPPEEEE--SSEEEEEEEEEETTTTEEEEEEEEE-SSS-TTS-BEEEEEEEEETTT--B-SSPEE-S---TTTBEEEEEEEEEETTTTEEEEEEEEESSSSSEEEEEEEEETT--BPPPEEEE-TTSSSP-SBEEEEEEEEETTTTEEEEEEEETTS-EEEEEE-TT--EEEEEEEE-PPP----TTGGGGHHHHHHHHHHHH-----EEEEETTEEEEEEEETTTEEEEEEEE-TT----PPPP------PPPP--THHHHHHHHHHHHHHHHHHHHHHHHHHHHHHHHHHTTTT-HHHHHHHHHHHHHHHHHHHHHHHHHHHHHHH-GGGG--------

pLDDT: mean 74.92, std 20.36, range [23.16, 98.19]